Protein 2L72 (pdb70)

Nearest PDB structures (foldseek):
  2l72-assembly1_A  TM=9.389E-01  e=8.420E-21  Toxoplasma gondii
  2mot-assembly1_A  TM=8.368E-01  e=2.056E-16  Toxoplasma gondii
  3fg6-assembly2_C  TM=7.267E-01  e=5.719E-03  Homo sapiens
  1p8x-assembly3_C  TM=6.998E-01  e=1.720E-02  Homo sapiens
  6i4j-assembly1_G  TM=6.436E-01  e=3.741E-02  Mus musculus

Radius of gyration: 13.21 Å; Cα contacts (8 Å, |Δi|>4): 217; chains: 1; bounding box: 29×36×22 Å

B-factor: mean 38.11, std 23.05, range [0.02, 75.55]

Sequence (118 aa):
MASGMGVDENCVARFNELKIRKTVKWIVFKIENTKIVVEKDGKGNADEFRGALPANDCRFGVYDCGNKIQFVLWCPDNAPVKPRMTYASSKDALLKKLDGATAVALEAHEMGDLAPLAMASGMGVDENCVARFNELKIRKTVKWIVFKIENTKIVVEKDGKGNADEFRGALPANDCRFGVYDCGNKIQFVLWCPDNAPVKPRMTYASSKDALLKKLDGATAVALEAHEMGDLAPLAMASGMGVDENCVARFNELKIRKTVKWIVFKIENTKIVVEKDGKGNADEFRGALPANDCRFGVYDCGNKIQFVLWCPDNAPVKPRMTYASSKDALLKKLDGATAVALEAHEMGDLAPLAMASGMGVDENCVARFNELKIRKTVKWIVFKIENTKIVVEKDGKGNADEFRGALPANDCRFGVYDCGNKIQFVLWCPDNAPVKPRMTYASSKDALLKKLDGATAVALEAHEMGDLAPLAMASGMGVDENCVARFNELKIRKTVKWIVFKIENTKIVVEKDGKGNADEFRGALPANDCRFGVYDCGNKIQFVLWCPDNAPVKPRMTYASSKDALLKKLDGATAVALEAHEMGDLAPLAMASGMGVDENCVARFNELKIRKTVKWIVFKIENTKIVVEKDGKGNADEFRGALPANDCRFGVYDCGNKIQFVLWCPDNAPVKPRMTYASSKDALLKKLDGATAVALEAHEMGDLAPLAMASGMGVDENCVARFNELKIRKTVKWIVFKIENTKIVVEKDGKGNADEFRGALPANDCRFGVYDCGNKIQFVLWCPDNAPVKPRMTYASSKDALLKKLDGATAVALEAHEMGDLAPLAMASGMGVDENCVARFNELKIRKTVKWIVFKIENTKIVVEKDGKGNADEFRGALPANDCRFGVYDCGNKIQFVLWCPDNAPVKPRMTYASSKDALLKKLDGATAVALEAHEMGDLAPLAMASGMGVDENCVARFNELKIRKTVKWIVFKIENTKIVVEKDGKGNADEFRGALPANDCRFGVYDCGNKIQFVLWCPDNAPVKPRMTYASSKDALLKKLDGATAVALEAHEMGDLAPLAMASGMGVDENCVARFNELKIRKTVKWIVFKIENTKIVVEKDGKGNADEFRGALPANDCRFGVYDCGNKIQFVLWCPDNAPVKPRMTYASSKDALLKKLDGATAVALEAHEMGDLAPLA

InterPro domains:
  IPR002108 Actin-depolymerising factor homology domain [PF00241] (4-115)
  IPR002108 Actin-depolymerising factor homology domain [PS51263] (4-118)
  IPR002108 Actin-depolymerising factor homology domain [SM00102] (9-118)
  IPR017904 ADF/Cofilin [PTHR11913] (2-109)
  IPR017904 ADF/Cofilin [cd11286] (3-114)
  IPR029006 ADF-H/Gelsolin-like domain superfamily [G3DSA:3.40.20.10] (1-117)

CATH classification: 3.40.20.10

Structure (mmCIF, N/CA/C/O backbone):
data_2L72
#
_entry.id   2L72
#
loop_
_atom_site.group_PDB
_atom_site.id
_atom_site.type_symbol
_atom_site.label_atom_id
_atom_site.label_alt_id
_atom_site.label_comp_id
_atom_site.label_asym_id
_atom_site.label_entity_id
_atom_site.label_seq_id
_atom_site.pdbx_PDB_ins_code
_atom_site.Cartn_x
_atom_site.Cartn_y
_atom_site.Cartn_z
_atom_site.occupancy
_atom_site.B_iso_or_equiv
_atom_site.auth_seq_id
_atom_site.auth_comp_id
_atom_site.auth_asym_id
_atom_site.auth_atom_id
_atom_site.pdbx_PDB_model_num
ATOM 1 N N . MET A 1 22 ? -0.634 -0.018 0.087 1.00 0.00 1 MET A N 1
ATOM 2 C CA . MET A 1 22 ? 0.631 0.234 -0.645 1.00 52.33 1 MET A CA 1
ATOM 3 C C . MET A 1 22 ? 1.395 -1.069 -0.860 1.00 63.22 1 MET A C 1
ATOM 4 O O . MET A 1 22 ? 1.858 -1.696 0.093 1.00 50.42 1 MET A O 1
ATOM 18 N N . ALA A 1 23 ? 1.510 -1.472 -2.119 1.00 34.35 2 ALA A N 1
ATOM 19 C CA . ALA A 1 23 ? 2.183 -2.714 -2.482 1.00 14.23 2 ALA A CA 1
ATOM 20 C C . ALA A 1 23 ? 3.687 -2.515 -2.669 1.00 41.14 2 ALA A C 1
ATOM 21 O O . ALA A 1 23 ? 4.458 -3.474 -2.646 1.00 73.22 2 ALA A O 1
ATOM 28 N N . SER A 1 24 ? 4.093 -1.270 -2.873 1.00 2.34 3 SER A N 1
ATOM 29 C CA . SER A 1 24 ? 5.493 -0.951 -3.119 1.00 32.11 3 SER A CA 1
ATOM 30 C C . SER A 1 24 ? 6.359 -1.204 -1.881 1.00 61.12 3 SER A C 1
ATOM 31 O O . SER A 1 24 ? 5.999 -0.811 -0.770 1.00 15.33 3 SER A O 1
ATOM 39 N N . GLY A 1 25 ? 7.507 -1.845 -2.095 1.00 54.13 4 GLY A N 1
ATOM 40 C CA . GLY A 1 25 ? 8.439 -2.128 -1.016 1.00 31.40 4 GLY A CA 1
ATOM 41 C C . GLY A 1 25 ? 7.847 -3.019 0.060 1.00 45.14 4 GLY A C 1
ATOM 42 O O . GLY A 1 25 ? 7.921 -2.704 1.246 1.00 2.34 4 GLY A O 1
ATOM 46 N N . MET A 1 26 ? 7.266 -4.132 -0.361 1.00 63.24 5 MET A N 1
ATOM 47 C CA . MET A 1 26 ? 6.633 -5.073 0.554 1.00 24.23 5 MET A CA 1
ATOM 48 C C . MET A 1 26 ? 7.660 -6.015 1.183 1.00 11.31 5 MET A C 1
ATOM 49 O O . MET A 1 26 ? 8.718 -6.277 0.610 1.00 53.21 5 MET A O 1
ATOM 63 N N . GLY A 1 27 ? 7.346 -6.493 2.376 1.00 34.13 6 GLY A N 1
ATOM 64 C CA . GLY A 1 27 ? 8.149 -7.512 3.022 1.00 44.42 6 GLY A CA 1
ATOM 65 C C . GLY A 1 27 ? 7.289 -8.686 3.441 1.00 63.21 6 GLY A C 1
ATOM 66 O O . GLY A 1 27 ? 6.223 -8.496 4.028 1.00 63.44 6 GLY A O 1
ATOM 70 N N . VAL A 1 28 ? 7.734 -9.892 3.138 1.00 42.02 7 VAL A N 1
ATOM 71 C CA . VAL A 1 28 ? 6.930 -11.082 3.381 1.00 41.15 7 VAL A CA 1
ATOM 72 C C . VAL A 1 28 ? 7.475 -11.887 4.558 1.00 20.15 7 VAL A C 1
ATOM 73 O O . VAL A 1 28 ? 8.681 -12.119 4.663 1.00 63.32 7 VAL A O 1
ATOM 86 N N . ASP A 1 29 ? 6.587 -12.286 5.459 1.00 22.22 8 ASP A N 1
ATOM 87 C CA . ASP A 1 29 ? 6.977 -13.134 6.573 1.00 51.51 8 ASP A CA 1
ATOM 88 C C . ASP A 1 29 ? 7.000 -14.587 6.129 1.00 55.20 8 ASP A C 1
ATOM 89 O O . ASP A 1 29 ? 6.112 -15.033 5.398 1.00 33.15 8 ASP A O 1
ATOM 98 N N . GLU A 1 30 ? 8.006 -15.324 6.581 1.00 31.41 9 GLU A N 1
ATOM 99 C CA . GLU A 1 30 ? 8.226 -16.686 6.115 1.00 1.13 9 GLU A CA 1
ATOM 100 C C . GLU A 1 30 ? 7.138 -17.645 6.599 1.00 23.11 9 GLU A C 1
ATOM 101 O O . GLU A 1 30 ? 7.016 -18.750 6.078 1.00 13.24 9 GLU A O 1
ATOM 113 N N . ASN A 1 31 ? 6.334 -17.215 7.571 1.00 43.11 10 ASN A N 1
ATOM 114 C CA . ASN A 1 31 ? 5.254 -18.055 8.092 1.00 42.54 10 ASN A CA 1
ATOM 115 C C . ASN A 1 31 ? 4.211 -18.314 7.012 1.00 65.14 10 ASN A C 1
ATOM 116 O O . ASN A 1 31 ? 3.610 -19.387 6.957 1.00 32.42 10 ASN A O 1
ATOM 127 N N . CYS A 1 32 ? 4.022 -17.330 6.140 1.00 43.11 11 CYS A N 1
ATOM 128 C CA . CYS A 1 32 ? 3.047 -17.433 5.063 1.00 53.14 11 CYS A CA 1
ATOM 129 C C . CYS A 1 32 ? 3.439 -18.545 4.093 1.00 40.22 11 CYS A C 1
ATOM 130 O O . CYS A 1 32 ? 2.587 -19.253 3.556 1.00 61.31 11 CYS A O 1
ATOM 138 N N . VAL A 1 33 ? 4.740 -18.704 3.891 1.00 43.24 12 VAL A N 1
ATOM 139 C CA . VAL A 1 33 ? 5.259 -19.741 3.011 1.00 42.53 12 VAL A CA 1
ATOM 140 C C . VAL A 1 33 ? 5.397 -21.058 3.771 1.00 73.51 12 VAL A C 1
ATOM 141 O O . VAL A 1 33 ? 5.224 -22.139 3.210 1.00 20.40 12 VAL A O 1
ATOM 154 N N . ALA A 1 34 ? 5.680 -20.949 5.063 1.00 71.22 13 ALA A N 1
ATOM 155 C CA . ALA A 1 34 ? 5.893 -22.111 5.918 1.00 1.42 13 ALA A CA 1
ATOM 156 C C . ALA A 1 34 ? 4.655 -22.997 5.994 1.00 40.20 13 ALA A C 1
ATOM 157 O O . ALA A 1 34 ? 4.760 -24.197 6.218 1.00 65.42 13 ALA A O 1
ATOM 164 N N . ARG A 1 35 ? 3.482 -22.415 5.796 1.00 23.23 14 ARG A N 1
ATOM 165 C CA . ARG A 1 35 ? 2.244 -23.186 5.845 1.00 64.21 14 ARG A CA 1
ATOM 166 C C . ARG A 1 35 ? 2.189 -24.230 4.730 1.00 40.11 14 ARG A C 1
ATOM 167 O O . ARG A 1 35 ? 1.448 -25.209 4.823 1.00 53.10 14 ARG A O 1
ATOM 188 N N . PHE A 1 36 ? 2.989 -24.032 3.689 1.00 43.22 15 PHE A N 1
ATOM 189 C CA . PHE A 1 36 ? 2.993 -24.931 2.545 1.00 74.32 15 PHE A CA 1
ATOM 190 C C . PHE A 1 36 ? 3.712 -26.244 2.843 1.00 64.41 15 PHE A C 1
ATOM 191 O O . PHE A 1 36 ? 3.512 -27.227 2.137 1.00 14.10 15 PHE A O 1
ATOM 208 N N . ASN A 1 37 ? 4.534 -26.283 3.886 1.00 64.04 16 ASN A N 1
ATOM 209 C CA . ASN A 1 37 ? 5.217 -27.527 4.232 1.00 60.13 16 ASN A CA 1
ATOM 210 C C . ASN A 1 37 ? 4.293 -28.432 5.045 1.00 24.21 16 ASN A C 1
ATOM 211 O O . ASN A 1 37 ? 4.455 -29.650 5.058 1.00 24.51 16 ASN A O 1
ATOM 222 N N . GLU A 1 38 ? 3.303 -27.831 5.699 1.00 50.31 17 GLU A N 1
ATOM 223 C CA . GLU A 1 38 ? 2.253 -28.590 6.368 1.00 43.52 17 GLU A CA 1
ATOM 224 C C . GLU A 1 38 ? 1.187 -28.945 5.335 1.00 15.52 17 GLU A C 1
ATOM 225 O O . GLU A 1 38 ? 0.417 -29.888 5.492 1.00 23.40 17 GLU A O 1
ATOM 237 N N . LEU A 1 39 ? 1.184 -28.177 4.258 1.00 0.12 18 LEU A N 1
ATOM 238 C CA . LEU A 1 39 ? 0.216 -28.326 3.183 1.00 54.00 18 LEU A CA 1
ATOM 239 C C . LEU A 1 39 ? 0.644 -29.405 2.185 1.00 73.30 18 LEU A C 1
ATOM 240 O O . LEU A 1 39 ? -0.047 -30.407 2.008 1.00 30.42 18 LEU A O 1
ATOM 256 N N . LYS A 1 40 ? 1.803 -29.214 1.573 1.00 62.13 19 LYS A N 1
ATOM 257 C CA . LYS A 1 40 ? 2.235 -30.048 0.457 1.00 65.41 19 LYS A CA 1
ATOM 258 C C . LYS A 1 40 ? 2.727 -31.418 0.928 1.00 44.45 19 LYS A C 1
ATOM 259 O O . LYS A 1 40 ? 2.385 -32.441 0.341 1.00 43.23 19 LYS A O 1
ATOM 278 N N . ILE A 1 41 ? 3.521 -31.431 1.995 1.00 62.43 20 ILE A N 1
ATOM 279 C CA . ILE A 1 41 ? 4.124 -32.668 2.494 1.00 43.30 20 ILE A CA 1
ATOM 280 C C . ILE A 1 41 ? 3.069 -33.630 3.039 1.00 23.25 20 ILE A C 1
ATOM 281 O O . ILE A 1 41 ? 3.099 -34.831 2.759 1.00 54.32 20 ILE A O 1
ATOM 297 N N . ARG A 1 42 ? 2.130 -33.097 3.808 1.00 64.25 21 ARG A N 1
ATOM 298 C CA . ARG A 1 42 ? 1.104 -33.921 4.437 1.00 22.30 21 ARG A CA 1
ATOM 299 C C . ARG A 1 42 ? -0.006 -34.246 3.441 1.00 14.20 21 ARG A C 1
ATOM 300 O O . ARG A 1 42 ? -0.863 -35.088 3.705 1.00 20.41 21 ARG A O 1
ATOM 321 N N . LYS A 1 43 ? 0.038 -33.569 2.292 1.00 73.03 22 LYS A N 1
ATOM 322 C CA . LYS A 1 43 ? -0.944 -33.731 1.216 1.00 3.41 22 LYS A CA 1
ATOM 323 C C . LYS A 1 43 ? -2.364 -33.469 1.721 1.00 64.45 22 LYS A C 1
ATOM 324 O O . LYS A 1 43 ? -3.351 -33.934 1.150 1.00 63.52 22 LYS A O 1
ATOM 343 N N . THR A 1 44 ? -2.460 -32.699 2.785 1.00 73.51 23 THR A N 1
ATOM 344 C CA . THR A 1 44 ? -3.739 -32.261 3.285 1.00 42.14 23 THR A CA 1
ATOM 345 C C . THR A 1 44 ? -3.990 -30.841 2.810 1.00 63.14 23 THR A C 1
ATOM 346 O O . THR A 1 44 ? -3.184 -29.947 3.071 1.00 43.32 23 THR A O 1
ATOM 357 N N . VAL A 1 45 ? -5.118 -30.618 2.158 1.00 20.32 24 VAL A N 1
ATOM 358 C CA . VAL A 1 45 ? -5.334 -29.360 1.465 1.00 51.45 24 VAL A CA 1
ATOM 359 C C . VAL A 1 45 ? -5.845 -28.309 2.439 1.00 71.22 24 VAL A C 1
ATOM 360 O O . VAL A 1 45 ? -6.659 -28.598 3.319 1.00 44.52 24 VAL A O 1
ATOM 373 N N . LYS A 1 46 ? -5.325 -27.101 2.309 1.00 60.20 25 LYS A N 1
ATOM 374 C CA . LYS A 1 46 ? -5.599 -26.046 3.268 1.00 72.01 25 LYS A CA 1
ATOM 375 C C . LYS A 1 46 ? -5.824 -24.706 2.594 1.00 50.54 25 LYS A C 1
ATOM 376 O O . LYS A 1 46 ? -5.658 -24.560 1.387 1.00 53.31 25 LYS A O 1
ATOM 395 N N . TRP A 1 47 ? -6.233 -23.747 3.396 1.00 51.22 26 TRP A N 1
ATOM 396 C CA . TRP A 1 47 ? -6.447 -22.390 2.948 1.00 12.21 26 TRP A CA 1
ATOM 397 C C . TRP A 1 47 ? -5.992 -21.464 4.066 1.00 31.53 26 TRP A C 1
ATOM 398 O O . TRP A 1 47 ? -6.421 -21.606 5.212 1.00 53.33 26 TRP A O 1
ATOM 419 N N . ILE A 1 48 ? -5.076 -20.568 3.756 1.00 42.40 27 ILE A N 1
ATOM 420 C CA . ILE A 1 48 ? -4.587 -19.624 4.747 1.00 0.02 27 ILE A CA 1
ATOM 421 C C . ILE A 1 48 ? -4.890 -18.209 4.289 1.00 30.23 27 ILE A C 1
ATOM 422 O O . ILE A 1 48 ? -4.763 -17.895 3.104 1.00 5.12 27 ILE A O 1
ATOM 438 N N . VAL A 1 49 ? -5.312 -17.358 5.209 1.00 21.32 28 VAL A N 1
ATOM 439 C CA . VAL A 1 49 ? -5.639 -15.994 4.854 1.00 13.45 28 VAL A CA 1
ATOM 440 C C . VAL A 1 49 ? -4.701 -15.004 5.540 1.00 11.22 28 VAL A C 1
ATOM 441 O O . VAL A 1 49 ? -4.600 -14.947 6.770 1.00 41.44 28 VAL A O 1
ATOM 454 N N . PHE A 1 50 ? -4.005 -14.241 4.722 1.00 23.24 29 PHE A N 1
ATOM 455 C CA . PHE A 1 50 ? -3.076 -13.240 5.198 1.00 54.14 29 PHE A CA 1
ATOM 456 C C . PHE A 1 50 ? -3.548 -11.846 4.818 1.00 3.14 29 PHE A C 1
ATOM 457 O O . PHE A 1 50 ? -4.418 -11.677 3.960 1.00 12.11 29 PHE A O 1
ATOM 474 N N . LYS A 1 51 ? -2.984 -10.853 5.474 1.00 44.34 30 LYS A N 1
ATOM 475 C CA . LYS A 1 51 ? -3.336 -9.474 5.217 1.00 51.02 30 LYS A CA 1
ATOM 476 C C . LYS A 1 51 ? -2.161 -8.758 4.579 1.00 63.41 30 LYS A C 1
ATOM 477 O O . LYS A 1 51 ? -1.039 -8.808 5.089 1.00 4.32 30 LYS A O 1
ATOM 496 N N . ILE A 1 52 ? -2.412 -8.113 3.455 1.00 50.31 31 ILE A N 1
ATOM 497 C CA . ILE A 1 52 ? -1.373 -7.386 2.760 1.00 41.02 31 ILE A CA 1
ATOM 498 C C . ILE A 1 52 ? -1.660 -5.891 2.800 1.00 31.22 31 ILE A C 1
ATOM 499 O O . ILE A 1 52 ? -2.502 -5.388 2.058 1.00 43.14 31 ILE A O 1
ATOM 515 N N . GLU A 1 53 ? -0.983 -5.206 3.704 1.00 21.34 32 GLU A N 1
ATOM 516 C CA . GLU A 1 53 ? -0.995 -3.754 3.768 1.00 72.54 32 GLU A CA 1
ATOM 517 C C . GLU A 1 53 ? 0.196 -3.311 4.610 1.00 1.43 32 GLU A C 1
ATOM 518 O O . GLU A 1 53 ? 0.809 -4.144 5.286 1.00 14.44 32 GLU A O 1
ATOM 530 N N . ASN A 1 54 ? 0.540 -2.026 4.550 1.00 50.11 33 ASN A N 1
ATOM 531 C CA . ASN A 1 54 ? 1.638 -1.472 5.349 1.00 1.32 33 ASN A CA 1
ATOM 532 C C . ASN A 1 54 ? 2.949 -2.170 4.988 1.00 71.34 33 ASN A C 1
ATOM 533 O O . ASN A 1 54 ? 3.859 -2.303 5.807 1.00 11.04 33 ASN A O 1
ATOM 544 N N . THR A 1 55 ? 3.010 -2.614 3.733 1.00 50.14 34 THR A N 1
ATOM 545 C CA . THR A 1 55 ? 4.181 -3.272 3.148 1.00 31.30 34 THR A CA 1
ATOM 546 C C . THR A 1 55 ? 4.610 -4.523 3.921 1.00 54.22 34 THR A C 1
ATOM 547 O O . THR A 1 55 ? 5.774 -4.913 3.881 1.00 1.54 34 THR A O 1
ATOM 558 N N . LYS A 1 56 ? 3.671 -5.168 4.601 1.00 62.31 35 LYS A N 1
ATOM 559 C CA . LYS A 1 56 ? 3.966 -6.416 5.299 1.00 44.05 35 LYS A CA 1
ATOM 560 C C . LYS A 1 56 ? 3.011 -7.513 4.860 1.00 53.34 35 LYS A C 1
ATOM 561 O O . LYS A 1 56 ? 1.811 -7.277 4.722 1.00 72.24 35 LYS A O 1
ATOM 580 N N . ILE A 1 57 ? 3.547 -8.703 4.632 1.00 3.51 36 ILE A N 1
ATOM 581 C CA . ILE A 1 57 ? 2.719 -9.866 4.368 1.00 53.44 36 ILE A CA 1
ATOM 582 C C . ILE A 1 57 ? 2.722 -10.778 5.593 1.00 12.42 36 ILE A C 1
ATOM 583 O O . ILE A 1 57 ? 3.724 -11.438 5.878 1.00 32.03 36 ILE A O 1
ATOM 599 N N . VAL A 1 58 ? 1.610 -10.807 6.314 1.00 13.04 37 VAL A N 1
ATOM 600 C CA . VAL A 1 58 ? 1.465 -11.692 7.466 1.00 23.33 37 VAL A CA 1
ATOM 601 C C . VAL A 1 58 ? 0.047 -12.261 7.528 1.00 1.52 37 VAL A C 1
ATOM 602 O O . VAL A 1 58 ? -0.920 -11.567 7.200 1.00 34.53 37 VAL A O 1
ATOM 615 N N . VAL A 1 59 ? -0.078 -13.527 7.919 1.00 33.24 38 VAL A N 1
ATOM 616 C CA . VAL A 1 59 ? -1.389 -14.163 7.999 1.00 45.53 38 VAL A CA 1
ATOM 617 C C . VAL A 1 59 ? -2.100 -13.759 9.285 1.00 30.13 38 VAL A C 1
ATOM 618 O O . VAL A 1 59 ? -1.460 -13.522 10.313 1.00 2.31 38 VAL A O 1
ATOM 631 N N . GLU A 1 60 ? -3.416 -13.648 9.215 1.00 53.24 39 GLU A N 1
ATOM 632 C CA . GLU A 1 60 ? -4.214 -13.352 10.390 1.00 63.01 39 GLU A CA 1
ATOM 633 C C . GLU A 1 60 ? -4.965 -14.601 10.815 1.00 32.14 39 GLU A C 1
ATOM 634 O O . GLU A 1 60 ? -5.426 -14.714 11.950 1.00 71.35 39 GLU A O 1
ATOM 646 N N . LYS A 1 61 ? -5.075 -15.544 9.890 1.00 15.20 40 LYS A N 1
ATOM 647 C CA . LYS A 1 61 ? -5.807 -16.767 10.141 1.00 0.45 40 LYS A CA 1
ATOM 648 C C . LYS A 1 61 ? -5.399 -17.854 9.155 1.00 70.22 40 LYS A C 1
ATOM 649 O O . LYS A 1 61 ? -5.083 -17.574 8.001 1.00 11.23 40 LYS A O 1
ATOM 668 N N . ASP A 1 62 ? -5.394 -19.088 9.628 1.00 42.40 41 ASP A N 1
ATOM 669 C CA . ASP A 1 62 ? -5.152 -20.241 8.780 1.00 32.11 41 ASP A CA 1
ATOM 670 C C . ASP A 1 62 ? -5.859 -21.446 9.378 1.00 32.41 41 ASP A C 1
ATOM 671 O O . ASP A 1 62 ? -5.804 -21.673 10.592 1.00 43.12 41 ASP A O 1
ATOM 680 N N . GLY A 1 63 ? -6.566 -22.187 8.543 1.00 2.12 42 GLY A N 1
ATOM 681 C CA . GLY A 1 63 ? -7.365 -23.278 9.045 1.00 75.21 42 GLY A CA 1
ATOM 682 C C . GLY A 1 63 ? -7.308 -24.510 8.176 1.00 72.02 42 GLY A C 1
ATOM 683 O O . GLY A 1 63 ? -6.963 -24.441 6.994 1.00 65.43 42 GLY A O 1
ATOM 687 N N . LYS A 1 64 ? -7.647 -25.640 8.771 1.00 32.14 43 LYS A N 1
ATOM 688 C CA . LYS A 1 64 ? -7.743 -26.892 8.050 1.00 5.24 43 LYS A CA 1
ATOM 689 C C . LYS A 1 64 ? -9.192 -27.369 8.038 1.00 71.03 43 LYS A C 1
ATOM 690 O O . LYS A 1 64 ? -9.816 -27.559 9.083 1.00 74.04 43 LYS A O 1
ATOM 709 N N . GLY A 1 65 ? -9.710 -27.535 6.835 1.00 24.42 44 GLY A N 1
ATOM 710 C CA . GLY A 1 65 ? -11.127 -27.734 6.617 1.00 23.12 44 GLY A CA 1
ATOM 711 C C . GLY A 1 65 ? -11.623 -26.639 5.701 1.00 64.25 44 GLY A C 1
ATOM 712 O O . GLY A 1 65 ? -12.790 -26.273 5.708 1.00 20.52 44 GLY A O 1
ATOM 716 N N . ASN A 1 66 ? -10.696 -26.191 4.860 1.00 10.43 45 ASN A N 1
ATOM 717 C CA . ASN A 1 66 ? -10.747 -24.900 4.164 1.00 31.32 45 ASN A CA 1
ATOM 718 C C . ASN A 1 66 ? -12.101 -24.536 3.549 1.00 21.42 45 ASN A C 1
ATOM 719 O O . ASN A 1 66 ? -12.641 -23.469 3.835 1.00 63.34 45 ASN A O 1
ATOM 730 N N . ALA A 1 67 ? -12.651 -25.417 2.738 1.00 42.22 46 ALA A N 1
ATOM 731 C CA . ALA A 1 67 ? -13.849 -25.102 1.967 1.00 50.30 46 ALA A CA 1
ATOM 732 C C . ALA A 1 67 ? -15.075 -24.968 2.854 1.00 24.30 46 ALA A C 1
ATOM 733 O O . ALA A 1 67 ? -15.953 -24.152 2.591 1.00 74.51 46 ALA A O 1
ATOM 740 N N . ASP A 1 68 ? -15.124 -25.768 3.902 1.00 42.31 47 ASP A N 1
ATOM 741 C CA . ASP A 1 68 ? -16.253 -25.762 4.821 1.00 30.33 47 ASP A CA 1
ATOM 742 C C . ASP A 1 68 ? -16.023 -24.731 5.920 1.00 30.42 47 ASP A C 1
ATOM 743 O O . ASP A 1 68 ? -16.909 -23.950 6.267 1.00 5.11 47 ASP A O 1
ATOM 752 N N . GLU A 1 69 ? -14.799 -24.731 6.425 1.00 4.42 48 GLU A N 1
ATOM 753 C CA . GLU A 1 69 ? -14.382 -23.876 7.522 1.00 63.11 48 GLU A CA 1
ATOM 754 C C . GLU A 1 69 ? -14.540 -22.396 7.171 1.00 22.13 48 GLU A C 1
ATOM 755 O O . GLU A 1 69 ? -15.205 -21.650 7.887 1.00 23.03 48 GLU A O 1
ATOM 767 N N . PHE A 1 70 ? -13.960 -21.980 6.049 1.00 5.23 49 PHE A N 1
ATOM 768 C CA . PHE A 1 70 ? -13.904 -20.562 5.713 1.00 44.32 49 PHE A CA 1
ATOM 769 C C . PHE A 1 70 ? -15.268 -19.963 5.392 1.00 61.03 49 PHE A C 1
ATOM 770 O O . PHE A 1 70 ? -15.443 -18.750 5.481 1.00 21.12 49 PHE A O 1
ATOM 787 N N . ARG A 1 71 ? -16.248 -20.797 5.070 1.00 62.13 50 ARG A N 1
ATOM 788 C CA . ARG A 1 71 ? -17.589 -20.292 4.804 1.00 44.04 50 ARG A CA 1
ATOM 789 C C . ARG A 1 71 ? -18.208 -19.704 6.070 1.00 23.41 50 ARG A C 1
ATOM 790 O O . ARG A 1 71 ? -18.996 -18.759 6.010 1.00 72.52 50 ARG A O 1
ATOM 811 N N . GLY A 1 72 ? -17.831 -20.255 7.216 1.00 54.43 51 GLY A N 1
ATOM 812 C CA . GLY A 1 72 ? -18.350 -19.764 8.475 1.00 34.32 51 GLY A CA 1
ATOM 813 C C . GLY A 1 72 ? -17.319 -18.981 9.261 1.00 73.42 51 GLY A C 1
ATOM 814 O O . GLY A 1 72 ? -17.666 -18.194 10.142 1.00 14.21 51 GLY A O 1
ATOM 818 N N . ALA A 1 73 ? -16.048 -19.191 8.941 1.00 3.43 52 ALA A N 1
ATOM 819 C CA . ALA A 1 73 ? -14.960 -18.552 9.670 1.00 2.52 52 ALA A CA 1
ATOM 820 C C . ALA A 1 73 ? -14.665 -17.155 9.139 1.00 33.15 52 ALA A C 1
ATOM 821 O O . ALA A 1 73 ? -14.000 -16.366 9.812 1.00 43.11 52 ALA A O 1
ATOM 828 N N . LEU A 1 74 ? -15.150 -16.842 7.940 1.00 44.12 53 LEU A N 1
ATOM 829 C CA . LEU A 1 74 ? -14.872 -15.542 7.338 1.00 70.22 53 LEU A CA 1
ATOM 830 C C . LEU A 1 74 ? -16.113 -14.657 7.230 1.00 51.32 53 LEU A C 1
ATOM 831 O O . LEU A 1 74 ? -16.871 -14.747 6.267 1.00 71.35 53 LEU A O 1
ATOM 847 N N . PRO A 1 75 ? -16.357 -13.822 8.245 1.00 3.42 54 PRO A N 1
ATOM 848 C CA . PRO A 1 75 ? -17.245 -12.680 8.156 1.00 24.43 54 PRO A CA 1
ATOM 849 C C . PRO A 1 75 ? -16.408 -11.415 7.982 1.00 0.14 54 PRO A C 1
ATOM 850 O O . PRO A 1 75 ? -16.665 -10.386 8.606 1.00 64.30 54 PRO A O 1
ATOM 861 N N . ALA A 1 76 ? -15.412 -11.527 7.100 1.00 31.32 55 ALA A N 1
ATOM 862 C CA . ALA A 1 76 ? -14.288 -10.593 7.033 1.00 75.01 55 ALA A CA 1
ATOM 863 C C . ALA A 1 76 ? -14.691 -9.125 6.959 1.00 24.43 55 ALA A C 1
ATOM 864 O O . ALA A 1 76 ? -14.029 -8.285 7.574 1.00 53.15 55 ALA A O 1
ATOM 871 N N . ASN A 1 77 ? -15.767 -8.823 6.226 1.00 34.11 56 ASN A N 1
ATOM 872 C CA . ASN A 1 77 ? -16.217 -7.437 6.002 1.00 24.04 56 ASN A CA 1
ATOM 873 C C . ASN A 1 77 ? -15.234 -6.665 5.114 1.00 53.41 56 ASN A C 1
ATOM 874 O O . ASN A 1 77 ? -15.638 -5.986 4.169 1.00 53.04 56 ASN A O 1
ATOM 885 N N . ASP A 1 78 ? -13.955 -6.784 5.422 1.00 3.25 57 ASP A N 1
ATOM 886 C CA . ASP A 1 78 ? -12.898 -6.151 4.649 1.00 45.21 57 ASP A CA 1
ATOM 887 C C . ASP A 1 78 ? -12.289 -7.156 3.697 1.00 34.40 57 ASP A C 1
ATOM 888 O O . ASP A 1 78 ? -12.592 -8.347 3.771 1.00 64.44 57 ASP A O 1
ATOM 897 N N . CYS A 1 79 ? -11.423 -6.692 2.819 1.00 32.43 58 CYS A N 1
ATOM 898 C CA . CYS A 1 79 ? -10.711 -7.599 1.960 1.00 4.12 58 CYS A CA 1
ATOM 899 C C . CYS A 1 79 ? -9.487 -8.143 2.679 1.00 5.31 58 CYS A C 1
ATOM 900 O O . CYS A 1 79 ? -8.750 -7.407 3.333 1.00 64.02 58 CYS A O 1
ATOM 908 N N . ARG A 1 80 ? -9.287 -9.435 2.541 1.00 62.32 59 ARG A N 1
ATOM 909 C CA . ARG A 1 80 ? -8.060 -10.095 2.954 1.00 1.24 59 ARG A CA 1
ATOM 910 C C . ARG A 1 80 ? -7.648 -11.061 1.849 1.00 60.54 59 ARG A C 1
ATOM 911 O O . ARG A 1 80 ? -8.420 -11.288 0.917 1.00 3.42 59 ARG A O 1
ATOM 932 N N . PHE A 1 81 ? -6.454 -11.629 1.930 1.00 4.22 60 PHE A N 1
ATOM 933 C CA . PHE A 1 81 ? -5.971 -12.484 0.853 1.00 34.41 60 PHE A CA 1
ATOM 934 C C . PHE A 1 81 ? -5.752 -13.909 1.344 1.00 13.41 60 PHE A C 1
ATOM 935 O O . PHE A 1 81 ? -4.951 -14.149 2.240 1.00 4.32 60 PHE A O 1
ATOM 952 N N . GLY A 1 82 ? -6.469 -14.850 0.759 1.00 73.20 61 GLY A N 1
ATOM 953 C CA . GLY A 1 82 ? -6.335 -16.236 1.156 1.00 50.31 61 GLY A CA 1
ATOM 954 C C . GLY A 1 82 ? -5.913 -17.130 0.007 1.00 41.33 61 GLY A C 1
ATOM 955 O O . GLY A 1 82 ? -6.440 -17.018 -1.094 1.00 41.23 61 GLY A O 1
ATOM 959 N N . VAL A 1 83 ? -4.963 -18.016 0.252 1.00 13.21 62 VAL A N 1
ATOM 960 C CA . VAL A 1 83 ? -4.560 -18.979 -0.761 1.00 1.12 62 VAL A CA 1
ATOM 961 C C . VAL A 1 83 ? -5.093 -20.369 -0.416 1.00 72.24 62 VAL A C 1
ATOM 962 O O . VAL A 1 83 ? -4.853 -20.893 0.674 1.00 55.20 62 VAL A O 1
ATOM 975 N N . TYR A 1 84 ? -5.848 -20.931 -1.347 1.00 1.44 63 TYR A N 1
ATOM 976 C CA . TYR A 1 84 ? -6.478 -22.233 -1.181 1.00 54.20 63 TYR A CA 1
ATOM 977 C C . TYR A 1 84 ? -6.122 -23.119 -2.365 1.00 64.01 63 TYR A C 1
ATOM 978 O O . TYR A 1 84 ? -6.237 -22.694 -3.518 1.00 53.20 63 TYR A O 1
ATOM 996 N N . ASP A 1 85 ? -5.684 -24.338 -2.089 1.00 62.24 64 ASP A N 1
ATOM 997 C CA . ASP A 1 85 ? -5.258 -25.230 -3.149 1.00 54.14 64 ASP A CA 1
ATOM 998 C C . ASP A 1 85 ? -6.350 -26.234 -3.508 1.00 75.40 64 ASP A C 1
ATOM 999 O O . ASP A 1 85 ? -7.074 -26.730 -2.650 1.00 5.22 64 ASP A O 1
ATOM 1008 N N . CYS A 1 86 ? -6.462 -26.514 -4.793 1.00 22.40 65 CYS A N 1
ATOM 1009 C CA . CYS A 1 86 ? -7.328 -27.567 -5.294 1.00 51.43 65 CYS A CA 1
ATOM 1010 C C . CYS A 1 86 ? -6.548 -28.445 -6.271 1.00 30.41 65 CYS A C 1
ATOM 1011 O O . CYS A 1 86 ? -5.437 -28.093 -6.675 1.00 63.20 65 CYS A O 1
ATOM 1019 N N . GLY A 1 87 ? -7.127 -29.575 -6.655 1.00 12.52 66 GLY A N 1
ATOM 1020 C CA . GLY A 1 87 ? -6.446 -30.488 -7.554 1.00 33.52 66 GLY A CA 1
ATOM 1021 C C . GLY A 1 87 ? -6.340 -29.942 -8.963 1.00 4.33 66 GLY A C 1
ATOM 1022 O O . GLY A 1 87 ? -5.305 -30.084 -9.618 1.00 22.44 66 GLY A O 1
ATOM 1026 N N . ASN A 1 88 ? -7.409 -29.298 -9.418 1.00 12.43 67 ASN A N 1
ATOM 1027 C CA . ASN A 1 88 ? -7.467 -28.769 -10.780 1.00 5.25 67 ASN A CA 1
ATOM 1028 C C . ASN A 1 88 ? -6.573 -27.545 -10.939 1.00 12.11 67 ASN A C 1
ATOM 1029 O O . ASN A 1 88 ? -5.998 -27.319 -12.002 1.00 10.24 67 ASN A O 1
ATOM 1040 N N . LYS A 1 89 ? -6.473 -26.751 -9.880 1.00 42.51 68 LYS A N 1
ATOM 1041 C CA . LYS A 1 89 ? -5.747 -25.491 -9.932 1.00 2.53 68 LYS A CA 1
ATOM 1042 C C . LYS A 1 89 ? -5.597 -24.909 -8.535 1.00 24.43 68 LYS A C 1
ATOM 1043 O O . LYS A 1 89 ? -6.235 -25.374 -7.591 1.00 61.42 68 LYS A O 1
ATOM 1062 N N . ILE A 1 90 ? -4.759 -23.893 -8.410 1.00 31.43 69 ILE A N 1
ATOM 1063 C CA . ILE A 1 90 ? -4.680 -23.124 -7.182 1.00 63.12 69 ILE A CA 1
ATOM 1064 C C . ILE A 1 90 ? -4.960 -21.666 -7.486 1.00 13.42 69 ILE A C 1
ATOM 1065 O O . ILE A 1 90 ? -4.242 -21.034 -8.259 1.00 31.54 69 ILE A O 1
ATOM 1081 N N . GLN A 1 91 ? -6.016 -21.145 -6.896 1.00 75.32 70 GLN A N 1
ATOM 1082 C CA . GLN A 1 91 ? -6.387 -19.764 -7.106 1.00 73.03 70 GLN A CA 1
ATOM 1083 C C . GLN A 1 91 ? -6.213 -18.967 -5.828 1.00 52.45 70 GLN A C 1
ATOM 1084 O O . GLN A 1 91 ? -6.680 -19.362 -4.758 1.00 51.24 70 GLN A O 1
ATOM 1098 N N . PHE A 1 92 ? -5.517 -17.855 -5.948 1.00 5.44 71 PHE A N 1
ATOM 1099 C CA . PHE A 1 92 ? -5.332 -16.940 -4.837 1.00 74.53 71 PHE A CA 1
ATOM 1100 C C . PHE A 1 92 ? -6.589 -16.101 -4.656 1.00 14.21 71 PHE A C 1
ATOM 1101 O O . PHE A 1 92 ? -6.925 -15.288 -5.510 1.00 61.23 71 PHE A O 1
ATOM 1118 N N . VAL A 1 93 ? -7.269 -16.287 -3.539 1.00 2.10 72 VAL A N 1
ATOM 1119 C CA . VAL A 1 93 ? -8.601 -15.732 -3.357 1.00 30.42 72 VAL A CA 1
ATOM 1120 C C . VAL A 1 93 ? -8.548 -14.351 -2.715 1.00 62.25 72 VAL A C 1
ATOM 1121 O O . VAL A 1 93 ? -7.918 -14.152 -1.673 1.00 61.23 72 VAL A O 1
ATOM 1134 N N . LEU A 1 94 ? -9.201 -13.402 -3.369 1.00 43.23 73 LEU A N 1
ATOM 1135 C CA . LEU A 1 94 ? -9.324 -12.048 -2.867 1.00 30.43 73 LEU A CA 1
ATOM 1136 C C . LEU A 1 94 ? -10.777 -11.596 -2.936 1.00 11.50 73 LEU A C 1
ATOM 1137 O O . LEU A 1 94 ? -11.313 -11.345 -4.021 1.00 14.55 73 LEU A O 1
ATOM 1153 N N . TRP A 1 95 ? -11.415 -11.518 -1.785 1.00 31.33 74 TRP A N 1
ATOM 1154 C CA . TRP A 1 95 ? -12.766 -10.997 -1.707 1.00 54.14 74 TRP A CA 1
ATOM 1155 C C . TRP A 1 95 ? -12.703 -9.483 -1.590 1.00 2.05 74 TRP A C 1
ATOM 1156 O O . TRP A 1 95 ? -11.949 -8.952 -0.776 1.00 41.23 74 TRP A O 1
ATOM 1177 N N . CYS A 1 96 ? -13.466 -8.791 -2.419 1.00 54.14 75 CYS A N 1
ATOM 1178 C CA . CYS A 1 96 ? -13.432 -7.341 -2.431 1.00 54.21 75 CYS A CA 1
ATOM 1179 C C . CYS A 1 96 ? -14.231 -6.776 -1.264 1.00 41.35 75 CYS A C 1
ATOM 1180 O O . CYS A 1 96 ? -15.227 -7.360 -0.841 1.00 24.01 75 CYS A O 1
ATOM 1188 N N . PRO A 1 97 ? -13.809 -5.620 -0.744 1.00 25.34 76 PRO A N 1
ATOM 1189 C CA . PRO A 1 97 ? -14.507 -4.948 0.335 1.00 60.25 76 PRO A CA 1
ATOM 1190 C C . PRO A 1 97 ? -15.568 -3.986 -0.187 1.00 70.13 76 PRO A C 1
ATOM 1191 O O . PRO A 1 97 ? -15.262 -2.998 -0.858 1.00 32.40 76 PRO A O 1
ATOM 1202 N N . ASP A 1 98 ? -16.818 -4.281 0.116 1.00 55.01 77 ASP A N 1
ATOM 1203 C CA . ASP A 1 98 ? -17.925 -3.441 -0.313 1.00 54.14 77 ASP A CA 1
ATOM 1204 C C . ASP A 1 98 ? -18.071 -2.259 0.639 1.00 3.21 77 ASP A C 1
ATOM 1205 O O . ASP A 1 98 ? -18.664 -1.235 0.305 1.00 2.12 77 ASP A O 1
ATOM 1214 N N . ASN A 1 99 ? -17.498 -2.411 1.827 1.00 53.44 78 ASN A N 1
ATOM 1215 C CA . ASN A 1 99 ? -17.523 -1.367 2.844 1.00 44.45 78 ASN A CA 1
ATOM 1216 C C . ASN A 1 99 ? -16.175 -0.636 2.902 1.00 41.55 78 ASN A C 1
ATOM 1217 O O . ASN A 1 99 ? -15.925 0.171 3.795 1.00 74.44 78 ASN A O 1
ATOM 1228 N N . ALA A 1 100 ? -15.308 -0.902 1.932 1.00 71.20 79 ALA A N 1
ATOM 1229 C CA . ALA A 1 100 ? -13.995 -0.268 1.899 1.00 72.42 79 ALA A CA 1
ATOM 1230 C C . ALA A 1 100 ? -13.617 0.135 0.475 1.00 24.35 79 ALA A C 1
ATOM 1231 O O . ALA A 1 100 ? -14.081 -0.473 -0.492 1.00 14.42 79 ALA A O 1
ATOM 1238 N N . PRO A 1 101 ? -12.780 1.176 0.332 1.00 2.01 80 PRO A N 1
ATOM 1239 C CA . PRO A 1 101 ? -12.358 1.693 -0.974 1.00 43.13 80 PRO A CA 1
ATOM 1240 C C . PRO A 1 101 ? -11.448 0.731 -1.738 1.00 34.13 80 PRO A C 1
ATOM 1241 O O . PRO A 1 101 ? -11.131 -0.366 -1.270 1.00 62.51 80 PRO A O 1
ATOM 1252 N N . VAL A 1 102 ? -11.018 1.161 -2.917 1.00 25.24 81 VAL A N 1
ATOM 1253 C CA . VAL A 1 102 ? -10.187 0.335 -3.781 1.00 52.21 81 VAL A CA 1
ATOM 1254 C C . VAL A 1 102 ? -8.703 0.445 -3.407 1.00 55.12 81 VAL A C 1
ATOM 1255 O O . VAL A 1 102 ? -7.871 -0.320 -3.892 1.00 71.03 81 VAL A O 1
ATOM 1268 N N . LYS A 1 103 ? -8.376 1.374 -2.518 1.00 74.34 82 LYS A N 1
ATOM 1269 C CA . LYS A 1 103 ? -6.981 1.632 -2.167 1.00 4.23 82 LYS A CA 1
ATOM 1270 C C . LYS A 1 103 ? -6.346 0.465 -1.398 1.00 33.43 82 LYS A C 1
ATOM 1271 O O . LYS A 1 103 ? -5.255 0.023 -1.760 1.00 64.04 82 LYS A O 1
ATOM 1290 N N . PRO A 1 104 ? -6.988 -0.059 -0.328 1.00 74.51 83 PRO A N 1
ATOM 1291 C CA . PRO A 1 104 ? -6.496 -1.268 0.342 1.00 25.32 83 PRO A CA 1
ATOM 1292 C C . PRO A 1 104 ? -6.576 -2.479 -0.582 1.00 32.43 83 PRO A C 1
ATOM 1293 O O . PRO A 1 104 ? -5.738 -3.377 -0.531 1.00 14.23 83 PRO A O 1
ATOM 1304 N N . ARG A 1 105 ? -7.575 -2.457 -1.456 1.00 4.15 84 ARG A N 1
ATOM 1305 C CA . ARG A 1 105 ? -7.830 -3.545 -2.393 1.00 75.11 84 ARG A CA 1
ATOM 1306 C C . ARG A 1 105 ? -6.650 -3.722 -3.350 1.00 31.02 84 ARG A C 1
ATOM 1307 O O . ARG A 1 105 ? -6.265 -4.847 -3.681 1.00 63.11 84 ARG A O 1
ATOM 1328 N N . MET A 1 106 ? -6.076 -2.600 -3.774 1.00 0.40 85 MET A N 1
ATOM 1329 C CA . MET A 1 106 ? -4.944 -2.605 -4.698 1.00 41.12 85 MET A CA 1
ATOM 1330 C C . MET A 1 106 ? -3.740 -3.325 -4.102 1.00 41.32 85 MET A C 1
ATOM 1331 O O . MET A 1 106 ? -3.038 -4.052 -4.805 1.00 42.51 85 MET A O 1
ATOM 1345 N N . THR A 1 107 ? -3.509 -3.126 -2.807 1.00 34.55 86 THR A N 1
ATOM 1346 C CA . THR A 1 107 ? -2.344 -3.689 -2.137 1.00 65.13 86 THR A CA 1
ATOM 1347 C C . THR A 1 107 ? -2.313 -5.214 -2.264 1.00 73.32 86 THR A C 1
ATOM 1348 O O . THR A 1 107 ? -1.271 -5.802 -2.565 1.00 63.02 86 THR A O 1
ATOM 1359 N N . TYR A 1 108 ? -3.464 -5.842 -2.066 1.00 52.13 87 TYR A N 1
ATOM 1360 C CA . TYR A 1 108 ? -3.561 -7.298 -2.096 1.00 31.02 87 TYR A CA 1
ATOM 1361 C C . TYR A 1 108 ? -3.286 -7.855 -3.489 1.00 41.14 87 TYR A C 1
ATOM 1362 O O . TYR A 1 108 ? -2.413 -8.705 -3.667 1.00 31.04 87 TYR A O 1
ATOM 1380 N N . ALA A 1 109 ? -4.019 -7.354 -4.476 1.00 33.23 88 ALA A N 1
ATOM 1381 C CA . ALA A 1 109 ? -3.948 -7.877 -5.838 1.00 2.13 88 ALA A CA 1
ATOM 1382 C C . ALA A 1 109 ? -2.569 -7.660 -6.458 1.00 54.11 88 ALA A C 1
ATOM 1383 O O . ALA A 1 109 ? -2.160 -8.392 -7.360 1.00 61.14 88 ALA A O 1
ATOM 1390 N N . SER A 1 110 ? -1.854 -6.663 -5.965 1.00 61.53 89 SER A N 1
ATOM 1391 C CA . SER A 1 110 ? -0.557 -6.311 -6.522 1.00 63.15 89 SER A CA 1
ATOM 1392 C C . SER A 1 110 ? 0.562 -7.138 -5.893 1.00 24.24 89 SER A C 1
ATOM 1393 O O . SER A 1 110 ? 1.422 -7.670 -6.596 1.00 71.21 89 SER A O 1
ATOM 1401 N N . SER A 1 111 ? 0.530 -7.267 -4.571 1.00 31.35 90 SER A N 1
ATOM 1402 C CA . SER A 1 111 ? 1.615 -7.908 -3.838 1.00 24.43 90 SER A CA 1
ATOM 1403 C C . SER A 1 111 ? 1.518 -9.428 -3.903 1.00 31.22 90 SER A C 1
ATOM 1404 O O . SER A 1 111 ? 2.459 -10.129 -3.533 1.00 44.22 90 SER A O 1
ATOM 1412 N N . LYS A 1 112 ? 0.388 -9.936 -4.388 1.00 10.43 91 LYS A N 1
ATOM 1413 C CA . LYS A 1 112 ? 0.147 -11.374 -4.400 1.00 70.51 91 LYS A CA 1
ATOM 1414 C C . LYS A 1 112 ? 1.146 -12.099 -5.304 1.00 21.12 91 LYS A C 1
ATOM 1415 O O . LYS A 1 112 ? 1.390 -13.295 -5.143 1.00 24.54 91 LYS A O 1
ATOM 1434 N N . ASP A 1 113 ? 1.735 -11.364 -6.240 1.00 2.14 92 ASP A N 1
ATOM 1435 C CA . ASP A 1 113 ? 2.727 -11.928 -7.150 1.00 20.25 92 ASP A CA 1
ATOM 1436 C C . ASP A 1 113 ? 3.996 -12.302 -6.393 1.00 54.54 92 ASP A C 1
ATOM 1437 O O . ASP A 1 113 ? 4.617 -13.324 -6.673 1.00 52.23 92 ASP A O 1
ATOM 1446 N N . ALA A 1 114 ? 4.353 -11.482 -5.409 1.00 70.21 93 ALA A N 1
ATOM 1447 C CA . ALA A 1 114 ? 5.539 -11.730 -4.597 1.00 33.12 93 ALA A CA 1
ATOM 1448 C C . ALA A 1 114 ? 5.379 -13.011 -3.788 1.00 65.24 93 ALA A C 1
ATOM 1449 O O . ALA A 1 114 ? 6.356 -13.700 -3.490 1.00 72.32 93 ALA A O 1
ATOM 1456 N N . LEU A 1 115 ? 4.137 -13.315 -3.429 1.00 35.14 94 LEU A N 1
ATOM 1457 C CA . LEU A 1 115 ? 3.816 -14.561 -2.749 1.00 4.42 94 LEU A CA 1
ATOM 1458 C C . LEU A 1 115 ? 3.895 -15.713 -3.741 1.00 23.11 94 LEU A C 1
ATOM 1459 O O . LEU A 1 115 ? 4.682 -16.645 -3.579 1.00 31.03 94 LEU A O 1
ATOM 1475 N N . LEU A 1 116 ? 3.103 -15.589 -4.798 1.00 71.42 95 LEU A N 1
ATOM 1476 C CA . LEU A 1 116 ? 2.950 -16.623 -5.815 1.00 11.31 95 LEU A CA 1
ATOM 1477 C C . LEU A 1 116 ? 4.288 -17.049 -6.413 1.00 32.13 95 LEU A C 1
ATOM 1478 O O . LEU A 1 116 ? 4.545 -18.240 -6.597 1.00 71.41 95 LEU A O 1
ATOM 1494 N N . LYS A 1 117 ? 5.132 -16.069 -6.705 1.00 24.31 96 LYS A N 1
ATOM 1495 C CA . LYS A 1 117 ? 6.402 -16.313 -7.375 1.00 52.12 96 LYS A CA 1
ATOM 1496 C C . LYS A 1 117 ? 7.340 -17.155 -6.512 1.00 44.41 96 LYS A C 1
ATOM 1497 O O . LYS A 1 117 ? 8.217 -17.846 -7.028 1.00 73.02 96 LYS A O 1
ATOM 1516 N N . LYS A 1 118 ? 7.147 -17.102 -5.201 1.00 52.20 97 LYS A N 1
ATOM 1517 C CA . LYS A 1 118 ? 8.120 -17.664 -4.275 1.00 64.31 97 LYS A CA 1
ATOM 1518 C C . LYS A 1 118 ? 7.681 -18.998 -3.669 1.00 45.33 97 LYS A C 1
ATOM 1519 O O . LYS A 1 118 ? 8.506 -19.894 -3.485 1.00 1.34 97 LYS A O 1
ATOM 1538 N N . LEU A 1 119 ? 6.394 -19.158 -3.381 1.00 2.53 98 LEU A N 1
ATOM 1539 C CA . LEU A 1 119 ? 5.977 -20.251 -2.507 1.00 15.21 98 LEU A CA 1
ATOM 1540 C C . LEU A 1 119 ? 5.722 -21.569 -3.241 1.00 75.10 98 LEU A C 1
ATOM 1541 O O . LEU A 1 119 ? 6.052 -22.631 -2.714 1.00 32.44 98 LEU A O 1
ATOM 1557 N N . ASP A 1 120 ? 5.158 -21.533 -4.438 1.00 22.14 99 ASP A N 1
ATOM 1558 C CA . ASP A 1 120 ? 4.888 -22.777 -5.149 1.00 71.42 99 ASP A CA 1
ATOM 1559 C C . ASP A 1 120 ? 4.920 -22.573 -6.661 1.00 23.40 99 ASP A C 1
ATOM 1560 O O . ASP A 1 120 ? 4.932 -21.441 -7.146 1.00 14.22 99 ASP A O 1
ATOM 1569 N N . GLY A 1 121 ? 4.923 -23.683 -7.389 1.00 23.12 100 GLY A N 1
ATOM 1570 C CA . GLY A 1 121 ? 4.774 -23.663 -8.833 1.00 5.22 100 GLY A CA 1
ATOM 1571 C C . GLY A 1 121 ? 3.315 -23.541 -9.239 1.00 23.21 100 GLY A C 1
ATOM 1572 O O . GLY A 1 121 ? 2.953 -23.801 -10.388 1.00 15.23 100 GLY A O 1
ATOM 1576 N N . ALA A 1 122 ? 2.486 -23.183 -8.260 1.00 55.31 101 ALA A N 1
ATOM 1577 C CA . ALA A 1 122 ? 1.041 -23.044 -8.423 1.00 52.30 101 ALA A CA 1
ATOM 1578 C C . ALA A 1 122 ? 0.666 -22.079 -9.546 1.00 64.25 101 ALA A C 1
ATOM 1579 O O . ALA A 1 122 ? 1.525 -21.464 -10.179 1.00 24.12 101 ALA A O 1
ATOM 1586 N N . THR A 1 123 ? -0.629 -21.921 -9.754 1.00 4.31 102 THR A N 1
ATOM 1587 C CA . THR A 1 123 ? -1.138 -21.218 -10.914 1.00 21.03 102 THR A CA 1
ATOM 1588 C C . THR A 1 123 ? -1.138 -19.713 -10.664 1.00 61.21 102 THR A C 1
ATOM 1589 O O . THR A 1 123 ? -1.458 -19.255 -9.569 1.00 23.13 102 THR A O 1
ATOM 1600 N N . ALA A 1 124 ? -0.774 -18.953 -11.693 1.00 53.32 103 ALA A N 1
ATOM 1601 C CA . ALA A 1 124 ? -0.604 -17.510 -11.572 1.00 30.12 103 ALA A CA 1
ATOM 1602 C C . ALA A 1 124 ? -1.944 -16.787 -11.581 1.00 64.13 103 ALA A C 1
ATOM 1603 O O . ALA A 1 124 ? -2.001 -15.560 -11.489 1.00 0.43 103 ALA A O 1
ATOM 1610 N N . VAL A 1 125 ? -3.018 -17.549 -11.699 1.00 31.22 104 VAL A N 1
ATOM 1611 C CA . VAL A 1 125 ? -4.349 -16.978 -11.689 1.00 64.02 104 VAL A CA 1
ATOM 1612 C C . VAL A 1 125 ? -4.804 -16.757 -10.249 1.00 10.43 104 VAL A C 1
ATOM 1613 O O . VAL A 1 125 ? -4.438 -17.508 -9.343 1.00 2.35 104 VAL A O 1
ATOM 1626 N N . ALA A 1 126 ? -5.601 -15.728 -10.047 1.00 2.51 105 ALA A N 1
ATOM 1627 C CA . ALA A 1 126 ? -6.154 -15.431 -8.745 1.00 42.23 105 ALA A CA 1
ATOM 1628 C C . ALA A 1 126 ? -7.668 -15.422 -8.826 1.00 14.31 105 ALA A C 1
ATOM 1629 O O . ALA A 1 126 ? -8.233 -15.241 -9.904 1.00 41.52 105 ALA A O 1
ATOM 1636 N N . LEU A 1 127 ? -8.320 -15.618 -7.699 1.00 60.42 106 LEU A N 1
ATOM 1637 C CA . LEU A 1 127 ? -9.769 -15.623 -7.658 1.00 3.24 106 LEU A CA 1
ATOM 1638 C C . LEU A 1 127 ? -10.268 -14.325 -7.045 1.00 30.01 106 LEU A C 1
ATOM 1639 O O . LEU A 1 127 ? -9.997 -14.035 -5.883 1.00 32.44 106 LEU A O 1
ATOM 1655 N N . GLU A 1 128 ? -10.989 -13.544 -7.830 1.00 23.43 107 GLU A N 1
ATOM 1656 C CA . GLU A 1 128 ? -11.547 -12.297 -7.339 1.00 1.33 107 GLU A CA 1
ATOM 1657 C C . GLU A 1 128 ? -13.028 -12.469 -7.052 1.00 40.12 107 GLU A C 1
ATOM 1658 O O . GLU A 1 128 ? -13.784 -12.949 -7.898 1.00 51.42 107 GLU A O 1
ATOM 1670 N N . ALA A 1 129 ? -13.440 -12.104 -5.854 1.00 11.42 108 ALA A N 1
ATOM 1671 C CA . ALA A 1 129 ? -14.834 -12.217 -5.484 1.00 65.11 108 ALA A CA 1
ATOM 1672 C C . ALA A 1 129 ? -15.407 -10.860 -5.115 1.00 63.13 108 ALA A C 1
ATOM 1673 O O . ALA A 1 129 ? -14.937 -10.207 -4.188 1.00 51.24 108 ALA A O 1
ATOM 1680 N N . HIS A 1 130 ? -16.411 -10.438 -5.861 1.00 73.21 109 HIS A N 1
ATOM 1681 C CA . HIS A 1 130 ? -17.165 -9.238 -5.530 1.00 10.22 109 HIS A CA 1
ATOM 1682 C C . HIS A 1 130 ? -18.572 -9.631 -5.125 1.00 24.23 109 HIS A C 1
ATOM 1683 O O . HIS A 1 130 ? -19.339 -8.823 -4.602 1.00 21.34 109 HIS A O 1
ATOM 1698 N N . GLU A 1 131 ? -18.898 -10.892 -5.371 1.00 50.24 110 GLU A N 1
ATOM 1699 C CA . GLU A 1 131 ? -20.141 -11.468 -4.896 1.00 1.23 110 GLU A CA 1
ATOM 1700 C C . GLU A 1 131 ? -19.887 -12.139 -3.549 1.00 52.15 110 GLU A C 1
ATOM 1701 O O . GLU A 1 131 ? -18.878 -11.867 -2.900 1.00 60.45 110 GLU A O 1
ATOM 1713 N N . MET A 1 132 ? -20.777 -13.024 -3.136 1.00 61.31 111 MET A N 1
ATOM 1714 C CA . MET A 1 132 ? -20.612 -13.739 -1.874 1.00 44.02 111 MET A CA 1
ATOM 1715 C C . MET A 1 132 ? -19.765 -14.996 -2.068 1.00 51.00 111 MET A C 1
ATOM 1716 O O . MET A 1 132 ? -19.764 -15.879 -1.219 1.00 63.10 111 MET A O 1
ATOM 1730 N N . GLY A 1 133 ? -19.024 -15.044 -3.175 1.00 71.02 112 GLY A N 1
ATOM 1731 C CA . GLY A 1 133 ? -18.294 -16.246 -3.559 1.00 52.53 112 GLY A CA 1
ATOM 1732 C C . GLY A 1 133 ? -17.280 -16.719 -2.533 1.00 52.44 112 GLY A C 1
ATOM 1733 O O . GLY A 1 133 ? -17.066 -17.921 -2.392 1.00 60.51 112 GLY A O 1
ATOM 1737 N N . ASP A 1 134 ? -16.666 -15.782 -1.820 1.00 15.23 113 ASP A N 1
ATOM 1738 C CA . ASP A 1 134 ? -15.635 -16.108 -0.831 1.00 62.41 113 ASP A CA 1
ATOM 1739 C C . ASP A 1 134 ? -16.175 -17.045 0.247 1.00 42.32 113 ASP A C 1
ATOM 1740 O O . ASP A 1 134 ? -15.610 -18.105 0.508 1.00 41.12 113 ASP A O 1
ATOM 1749 N N . LEU A 1 135 ? -17.297 -16.664 0.836 1.00 64.34 114 LEU A N 1
ATOM 1750 C CA . LEU A 1 135 ? -17.902 -17.443 1.906 1.00 65.34 114 LEU A CA 1
ATOM 1751 C C . LEU A 1 135 ? -19.000 -18.362 1.374 1.00 52.22 114 LEU A C 1
ATOM 1752 O O . LEU A 1 135 ? -19.771 -18.940 2.146 1.00 13.00 114 LEU A O 1
ATOM 1768 N N . ALA A 1 136 ? -19.055 -18.504 0.057 1.00 43.11 115 ALA A N 1
ATOM 1769 C CA . ALA A 1 136 ? -20.041 -19.356 -0.586 1.00 63.21 115 ALA A CA 1
ATOM 1770 C C . ALA A 1 136 ? -19.512 -20.783 -0.684 1.00 71.23 115 ALA A C 1
ATOM 1771 O O . ALA A 1 136 ? -18.325 -21.019 -0.477 1.00 50.31 115 ALA A O 1
ATOM 1778 N N . PRO A 1 137 ? -20.376 -21.765 -0.969 1.00 14.10 116 PRO A N 1
ATOM 1779 C CA . PRO A 1 137 ? -19.942 -23.149 -1.147 1.00 73.12 116 PRO A CA 1
ATOM 1780 C C . PRO A 1 137 ? -19.081 -23.344 -2.396 1.00 63.22 116 PRO A C 1
ATOM 1781 O O . PRO A 1 137 ? -19.598 -23.586 -3.489 1.00 33.12 116 PRO A O 1
ATOM 1792 N N . LEU A 1 138 ? -17.769 -23.185 -2.238 1.00 12.33 117 LEU A N 1
ATOM 1793 C CA . LEU A 1 138 ? -16.833 -23.511 -3.306 1.00 24.12 117 LEU A CA 1
ATOM 1794 C C . LEU A 1 138 ? -16.817 -25.016 -3.515 1.00 32.55 117 LEU A C 1
ATOM 1795 O O . LEU A 1 138 ? -16.773 -25.500 -4.643 1.00 41.00 117 LEU A O 1
ATOM 1811 N N . ALA A 1 139 ? -16.871 -25.742 -2.413 1.00 12.14 118 ALA A N 1
ATOM 1812 C CA . ALA A 1 139 ? -16.899 -27.191 -2.441 1.00 24.55 118 ALA A CA 1
ATOM 1813 C C . ALA A 1 139 ? -17.825 -27.693 -1.349 1.00 45.34 118 ALA A C 1
ATOM 1814 O O . ALA A 1 139 ? -18.804 -28.390 -1.669 1.00 3.25 118 ALA A O 1
ATOM 1822 N N . MET A 1 22 ? 0.318 0.370 1.703 1.00 42.34 1 MET A N 2
ATOM 1823 C CA . MET A 1 22 ? 0.389 -0.175 0.327 1.00 71.05 1 MET A CA 2
ATOM 1824 C C . MET A 1 22 ? 1.298 -1.399 0.285 1.00 40.44 1 MET A C 2
ATOM 1825 O O . MET A 1 22 ? 2.089 -1.626 1.201 1.00 52.55 1 MET A O 2
ATOM 1839 N N . ALA A 1 23 ? 1.200 -2.174 -0.791 1.00 31.11 2 ALA A N 2
ATOM 1840 C CA . ALA A 1 23 ? 1.909 -3.448 -0.885 1.00 12.53 2 ALA A CA 2
ATOM 1841 C C . ALA A 1 23 ? 3.299 -3.305 -1.502 1.00 25.40 2 ALA A C 2
ATOM 1842 O O . ALA A 1 23 ? 4.141 -4.179 -1.336 1.00 34.32 2 ALA A O 2
ATOM 1849 N N . SER A 1 24 ? 3.534 -2.215 -2.218 1.00 51.35 3 SER A N 2
ATOM 1850 C CA . SER A 1 24 ? 4.819 -2.009 -2.881 1.00 51.02 3 SER A CA 2
ATOM 1851 C C . SER A 1 24 ? 5.946 -1.878 -1.855 1.00 31.25 3 SER A C 2
ATOM 1852 O O . SER A 1 24 ? 5.748 -1.319 -0.775 1.00 30.14 3 SER A O 2
ATOM 1860 N N . GLY A 1 25 ? 7.125 -2.390 -2.203 1.00 65.11 4 GLY A N 2
ATOM 1861 C CA . GLY A 1 25 ? 8.260 -2.361 -1.296 1.00 12.30 4 GLY A CA 2
ATOM 1862 C C . GLY A 1 25 ? 8.009 -3.139 -0.018 1.00 34.12 4 GLY A C 2
ATOM 1863 O O . GLY A 1 25 ? 8.417 -2.723 1.067 1.00 63.10 4 GLY A O 2
ATOM 1867 N N . MET A 1 26 ? 7.348 -4.277 -0.155 1.00 61.14 5 MET A N 2
ATOM 1868 C CA . MET A 1 26 ? 6.997 -5.109 0.987 1.00 63.21 5 MET A CA 2
ATOM 1869 C C . MET A 1 26 ? 8.071 -6.159 1.256 1.00 44.30 5 MET A C 2
ATOM 1870 O O . MET A 1 26 ? 9.031 -6.302 0.495 1.00 31.24 5 MET A O 2
ATOM 1884 N N . GLY A 1 27 ? 7.895 -6.885 2.347 1.00 14.42 6 GLY A N 2
ATOM 1885 C CA . GLY A 1 27 ? 8.728 -8.027 2.636 1.00 54.41 6 GLY A CA 2
ATOM 1886 C C . GLY A 1 27 ? 7.888 -9.271 2.815 1.00 40.41 6 GLY A C 2
ATOM 1887 O O . GLY A 1 27 ? 7.025 -9.319 3.697 1.00 64.41 6 GLY A O 2
ATOM 1891 N N . VAL A 1 28 ? 8.108 -10.261 1.963 1.00 11.41 7 VAL A N 2
ATOM 1892 C CA . VAL A 1 28 ? 7.372 -11.513 2.039 1.00 31.43 7 VAL A CA 2
ATOM 1893 C C . VAL A 1 28 ? 7.954 -12.382 3.140 1.00 45.10 7 VAL A C 2
ATOM 1894 O O . VAL A 1 28 ? 9.157 -12.652 3.156 1.00 74.31 7 VAL A O 2
ATOM 1907 N N . ASP A 1 29 ? 7.113 -12.797 4.073 1.00 61.23 8 ASP A N 2
ATOM 1908 C CA . ASP A 1 29 ? 7.578 -13.604 5.187 1.00 42.14 8 ASP A CA 2
ATOM 1909 C C . ASP A 1 29 ? 7.522 -15.083 4.830 1.00 13.11 8 ASP A C 2
ATOM 1910 O O . ASP A 1 29 ? 6.639 -15.523 4.089 1.00 33.32 8 ASP A O 2
ATOM 1919 N N . GLU A 1 30 ? 8.460 -15.844 5.373 1.00 44.50 9 GLU A N 2
ATOM 1920 C CA . GLU A 1 30 ? 8.612 -17.252 5.036 1.00 42.11 9 GLU A CA 2
ATOM 1921 C C . GLU A 1 30 ? 7.532 -18.125 5.676 1.00 50.02 9 GLU A C 2
ATOM 1922 O O . GLU A 1 30 ? 7.368 -19.287 5.300 1.00 40.33 9 GLU A O 2
ATOM 1934 N N . ASN A 1 31 ? 6.792 -17.570 6.634 1.00 61.30 10 ASN A N 2
ATOM 1935 C CA . ASN A 1 31 ? 5.665 -18.285 7.239 1.00 5.41 10 ASN A CA 2
ATOM 1936 C C . ASN A 1 31 ? 4.680 -18.753 6.175 1.00 1.13 10 ASN A C 2
ATOM 1937 O O . ASN A 1 31 ? 3.987 -19.756 6.351 1.00 33.12 10 ASN A O 2
ATOM 1948 N N . CYS A 1 32 ? 4.633 -18.026 5.065 1.00 62.33 11 CYS A N 2
ATOM 1949 C CA . CYS A 1 32 ? 3.745 -18.363 3.965 1.00 65.24 11 CYS A CA 2
ATOM 1950 C C . CYS A 1 32 ? 4.136 -19.703 3.343 1.00 22.21 11 CYS A C 2
ATOM 1951 O O . CYS A 1 32 ? 3.329 -20.631 3.293 1.00 0.05 11 CYS A O 2
ATOM 1959 N N . VAL A 1 33 ? 5.388 -19.812 2.905 1.00 74.42 12 VAL A N 2
ATOM 1960 C CA . VAL A 1 33 ? 5.848 -21.008 2.204 1.00 33.25 12 VAL A CA 2
ATOM 1961 C C . VAL A 1 33 ? 5.965 -22.201 3.148 1.00 1.30 12 VAL A C 2
ATOM 1962 O O . VAL A 1 33 ? 5.823 -23.349 2.728 1.00 65.12 12 VAL A O 2
ATOM 1975 N N . ALA A 1 34 ? 6.202 -21.922 4.425 1.00 15.43 13 ALA A N 2
ATOM 1976 C CA . ALA A 1 34 ? 6.275 -22.970 5.436 1.00 73.04 13 ALA A CA 2
ATOM 1977 C C . ALA A 1 34 ? 4.925 -23.665 5.581 1.00 0.02 13 ALA A C 2
ATOM 1978 O O . ALA A 1 34 ? 4.849 -24.857 5.877 1.00 22.53 13 ALA A O 2
ATOM 1985 N N . ARG A 1 35 ? 3.861 -22.913 5.344 1.00 2.34 14 ARG A N 2
ATOM 1986 C CA . ARG A 1 35 ? 2.514 -23.447 5.443 1.00 61.03 14 ARG A CA 2
ATOM 1987 C C . ARG A 1 35 ? 2.219 -24.387 4.273 1.00 10.12 14 ARG A C 2
ATOM 1988 O O . ARG A 1 35 ? 1.568 -25.418 4.447 1.00 24.44 14 ARG A O 2
ATOM 2009 N N . PHE A 1 36 ? 2.704 -24.029 3.083 1.00 44.54 15 PHE A N 2
ATOM 2010 C CA . PHE A 1 36 ? 2.612 -24.902 1.915 1.00 2.44 15 PHE A CA 2
ATOM 2011 C C . PHE A 1 36 ? 3.346 -26.220 2.150 1.00 44.22 15 PHE A C 2
ATOM 2012 O O . PHE A 1 36 ? 2.982 -27.249 1.582 1.00 61.50 15 PHE A O 2
ATOM 2029 N N . ASN A 1 37 ? 4.379 -26.187 2.987 1.00 1.02 16 ASN A N 2
ATOM 2030 C CA . ASN A 1 37 ? 5.125 -27.399 3.315 1.00 43.40 16 ASN A CA 2
ATOM 2031 C C . ASN A 1 37 ? 4.221 -28.405 4.014 1.00 12.50 16 ASN A C 2
ATOM 2032 O O . ASN A 1 37 ? 4.191 -29.581 3.653 1.00 60.25 16 ASN A O 2
ATOM 2043 N N . GLU A 1 38 ? 3.468 -27.937 5.003 1.00 30.12 17 GLU A N 2
ATOM 2044 C CA . GLU A 1 38 ? 2.510 -28.792 5.694 1.00 25.13 17 GLU A CA 2
ATOM 2045 C C . GLU A 1 38 ? 1.383 -29.182 4.749 1.00 63.25 17 GLU A C 2
ATOM 2046 O O . GLU A 1 38 ? 0.880 -30.304 4.786 1.00 4.12 17 GLU A O 2
ATOM 2058 N N . LEU A 1 39 ? 1.004 -28.232 3.908 1.00 53.52 18 LEU A N 2
ATOM 2059 C CA . LEU A 1 39 ? -0.057 -28.421 2.931 1.00 53.41 18 LEU A CA 2
ATOM 2060 C C . LEU A 1 39 ? 0.253 -29.600 2.003 1.00 22.41 18 LEU A C 2
ATOM 2061 O O . LEU A 1 39 ? -0.595 -30.465 1.779 1.00 62.04 18 LEU A O 2
ATOM 2077 N N . LYS A 1 40 ? 1.468 -29.637 1.476 1.00 54.04 19 LYS A N 2
ATOM 2078 C CA . LYS A 1 40 ? 1.874 -30.708 0.574 1.00 65.54 19 LYS A CA 2
ATOM 2079 C C . LYS A 1 40 ? 2.344 -31.959 1.328 1.00 64.24 19 LYS A C 2
ATOM 2080 O O . LYS A 1 40 ? 1.777 -33.041 1.165 1.00 72.54 19 LYS A O 2
ATOM 2099 N N . ILE A 1 41 ? 3.374 -31.804 2.160 1.00 53.41 20 ILE A N 2
ATOM 2100 C CA . ILE A 1 41 ? 4.065 -32.947 2.765 1.00 61.32 20 ILE A CA 2
ATOM 2101 C C . ILE A 1 41 ? 3.162 -33.742 3.711 1.00 63.45 20 ILE A C 2
ATOM 2102 O O . ILE A 1 41 ? 3.096 -34.971 3.628 1.00 22.23 20 ILE A O 2
ATOM 2118 N N . ARG A 1 42 ? 2.458 -33.046 4.596 1.00 1.21 21 ARG A N 2
ATOM 2119 C CA . ARG A 1 42 ? 1.621 -33.712 5.596 1.00 70.52 21 ARG A CA 2
ATOM 2120 C C . ARG A 1 42 ? 0.370 -34.314 4.957 1.00 60.41 21 ARG A C 2
ATOM 2121 O O . ARG A 1 42 ? -0.335 -35.103 5.586 1.00 74.23 21 ARG A O 2
ATOM 2142 N N . LYS A 1 43 ? 0.121 -33.945 3.698 1.00 14.22 22 LYS A N 2
ATOM 2143 C CA . LYS A 1 43 ? -1.092 -34.339 2.973 1.00 50.43 22 LYS A CA 2
ATOM 2144 C C . LYS A 1 43 ? -2.336 -33.844 3.718 1.00 52.33 22 LYS A C 2
ATOM 2145 O O . LYS A 1 43 ? -3.440 -34.372 3.572 1.00 33.44 22 LYS A O 2
ATOM 2164 N N . THR A 1 44 ? -2.140 -32.805 4.505 1.00 55.12 23 THR A N 2
ATOM 2165 C CA . THR A 1 44 ? -3.230 -32.136 5.174 1.00 2.11 23 THR A CA 2
ATOM 2166 C C . THR A 1 44 ? -3.486 -30.815 4.476 1.00 53.31 23 THR A C 2
ATOM 2167 O O . THR A 1 44 ? -2.582 -29.980 4.377 1.00 0.15 23 THR A O 2
ATOM 2178 N N . VAL A 1 45 ? -4.698 -30.605 3.995 1.00 41.20 24 VAL A N 2
ATOM 2179 C CA . VAL A 1 45 ? -4.965 -29.416 3.215 1.00 51.15 24 VAL A CA 2
ATOM 2180 C C . VAL A 1 45 ? -5.327 -28.254 4.120 1.00 53.24 24 VAL A C 2
ATOM 2181 O O . VAL A 1 45 ? -6.102 -28.395 5.069 1.00 4.43 24 VAL A O 2
ATOM 2194 N N . LYS A 1 46 ? -4.744 -27.108 3.825 1.00 53.34 25 LYS A N 2
ATOM 2195 C CA . LYS A 1 46 ? -5.000 -25.908 4.583 1.00 10.55 25 LYS A CA 2
ATOM 2196 C C . LYS A 1 46 ? -5.149 -24.717 3.651 1.00 10.04 25 LYS A C 2
ATOM 2197 O O . LYS A 1 46 ? -4.539 -24.664 2.584 1.00 33.10 25 LYS A O 2
ATOM 2216 N N . TRP A 1 47 ? -5.985 -23.787 4.053 1.00 71.35 26 TRP A N 2
ATOM 2217 C CA . TRP A 1 47 ? -6.171 -22.543 3.334 1.00 61.11 26 TRP A CA 2
ATOM 2218 C C . TRP A 1 47 ? -5.557 -21.451 4.185 1.00 63.33 26 TRP A C 2
ATOM 2219 O O . TRP A 1 47 ? -5.874 -21.347 5.363 1.00 21.03 26 TRP A O 2
ATOM 2240 N N . ILE A 1 48 ? -4.644 -20.681 3.641 1.00 31.45 27 ILE A N 2
ATOM 2241 C CA . ILE A 1 48 ? -4.005 -19.655 4.439 1.00 71.21 27 ILE A CA 2
ATOM 2242 C C . ILE A 1 48 ? -4.478 -18.276 4.017 1.00 43.41 27 ILE A C 2
ATOM 2243 O O . ILE A 1 48 ? -4.380 -17.901 2.848 1.00 73.42 27 ILE A O 2
ATOM 2259 N N . VAL A 1 49 ? -5.036 -17.542 4.966 1.00 40.55 28 VAL A N 2
ATOM 2260 C CA . VAL A 1 49 ? -5.472 -16.187 4.715 1.00 64.42 28 VAL A CA 2
ATOM 2261 C C . VAL A 1 49 ? -4.503 -15.221 5.367 1.00 14.23 28 VAL A C 2
ATOM 2262 O O . VAL A 1 49 ? -4.350 -15.198 6.592 1.00 54.41 28 VAL A O 2
ATOM 2275 N N . PHE A 1 50 ? -3.820 -14.457 4.540 1.00 40.02 29 PHE A N 2
ATOM 2276 C CA . PHE A 1 50 ? -2.862 -13.494 5.026 1.00 63.20 29 PHE A CA 2
ATOM 2277 C C . PHE A 1 50 ? -3.326 -12.077 4.749 1.00 72.01 29 PHE A C 2
ATOM 2278 O O . PHE A 1 50 ? -4.178 -11.835 3.887 1.00 20.32 29 PHE A O 2
ATOM 2295 N N . LYS A 1 51 ? -2.756 -11.149 5.487 1.00 20.32 30 LYS A N 2
ATOM 2296 C CA . LYS A 1 51 ? -3.121 -9.756 5.389 1.00 23.44 30 LYS A CA 2
ATOM 2297 C C . LYS A 1 51 ? -1.937 -8.985 4.829 1.00 14.01 30 LYS A C 2
ATOM 2298 O O . LYS A 1 51 ? -0.833 -9.059 5.368 1.00 35.43 30 LYS A O 2
ATOM 2317 N N . ILE A 1 52 ? -2.154 -8.266 3.741 1.00 45.52 31 ILE A N 2
ATOM 2318 C CA . ILE A 1 52 ? -1.063 -7.570 3.084 1.00 31.41 31 ILE A CA 2
ATOM 2319 C C . ILE A 1 52 ? -1.190 -6.071 3.283 1.00 2.15 31 ILE A C 2
ATOM 2320 O O . ILE A 1 52 ? -1.999 -5.410 2.630 1.00 12.30 31 ILE A O 2
ATOM 2336 N N . GLU A 1 53 ? -0.401 -5.549 4.209 1.00 61.10 32 GLU A N 2
ATOM 2337 C CA . GLU A 1 53 ? -0.344 -4.123 4.466 1.00 0.53 32 GLU A CA 2
ATOM 2338 C C . GLU A 1 53 ? 0.945 -3.796 5.219 1.00 30.41 32 GLU A C 2
ATOM 2339 O O . GLU A 1 53 ? 1.588 -4.694 5.765 1.00 25.12 32 GLU A O 2
ATOM 2351 N N . ASN A 1 54 ? 1.331 -2.523 5.210 1.00 71.13 33 ASN A N 2
ATOM 2352 C CA . ASN A 1 54 ? 2.465 -2.034 5.997 1.00 52.54 33 ASN A CA 2
ATOM 2353 C C . ASN A 1 54 ? 3.758 -2.763 5.621 1.00 50.41 33 ASN A C 2
ATOM 2354 O O . ASN A 1 54 ? 4.572 -3.100 6.484 1.00 53.31 33 ASN A O 2
ATOM 2365 N N . THR A 1 55 ? 3.927 -3.003 4.320 1.00 32.35 34 THR A N 2
ATOM 2366 C CA . THR A 1 55 ? 5.136 -3.615 3.752 1.00 25.30 34 THR A CA 2
ATOM 2367 C C . THR A 1 55 ? 5.466 -4.984 4.366 1.00 5.34 34 THR A C 2
ATOM 2368 O O . THR A 1 55 ? 6.588 -5.470 4.240 1.00 50.11 34 THR A O 2
ATOM 2379 N N . LYS A 1 56 ? 4.489 -5.620 4.993 1.00 11.43 35 LYS A N 2
ATOM 2380 C CA . LYS A 1 56 ? 4.700 -6.930 5.594 1.00 12.30 35 LYS A CA 2
ATOM 2381 C C . LYS A 1 56 ? 3.652 -7.920 5.125 1.00 42.13 35 LYS A C 2
ATOM 2382 O O . LYS A 1 56 ? 2.456 -7.643 5.174 1.00 64.40 35 LYS A O 2
ATOM 2401 N N . ILE A 1 57 ? 4.105 -9.067 4.647 1.00 21.14 36 ILE A N 2
ATOM 2402 C CA . ILE A 1 57 ? 3.198 -10.147 4.316 1.00 32.34 36 ILE A CA 2
ATOM 2403 C C . ILE A 1 57 ? 3.079 -11.070 5.520 1.00 63.33 36 ILE A C 2
ATOM 2404 O O . ILE A 1 57 ? 4.019 -11.795 5.845 1.00 62.42 36 ILE A O 2
ATOM 2420 N N . VAL A 1 58 ? 1.937 -11.034 6.186 1.00 13.23 37 VAL A N 2
ATOM 2421 C CA . VAL A 1 58 ? 1.741 -11.829 7.390 1.00 63.33 37 VAL A CA 2
ATOM 2422 C C . VAL A 1 58 ? 0.478 -12.665 7.275 1.00 44.34 37 VAL A C 2
ATOM 2423 O O . VAL A 1 58 ? -0.569 -12.161 6.874 1.00 21.54 37 VAL A O 2
ATOM 2436 N N . VAL A 1 59 ? 0.575 -13.934 7.642 1.00 12.31 38 VAL A N 2
ATOM 2437 C CA . VAL A 1 59 ? -0.579 -14.818 7.632 1.00 42.42 38 VAL A CA 2
ATOM 2438 C C . VAL A 1 59 ? -1.247 -14.781 8.997 1.00 10.33 38 VAL A C 2
ATOM 2439 O O . VAL A 1 59 ? -0.566 -14.869 10.021 1.00 75.14 38 VAL A O 2
ATOM 2452 N N . GLU A 1 60 ? -2.564 -14.661 9.028 1.00 71.41 39 GLU A N 2
ATOM 2453 C CA . GLU A 1 60 ? -3.262 -14.559 10.289 1.00 40.23 39 GLU A CA 2
ATOM 2454 C C . GLU A 1 60 ? -4.086 -15.803 10.501 1.00 24.14 39 GLU A C 2
ATOM 2455 O O . GLU A 1 60 ? -4.492 -16.111 11.623 1.00 13.20 39 GLU A O 2
ATOM 2467 N N . LYS A 1 61 ? -4.323 -16.532 9.415 1.00 63.40 40 LYS A N 2
ATOM 2468 C CA . LYS A 1 61 ? -5.024 -17.789 9.509 1.00 42.25 40 LYS A CA 2
ATOM 2469 C C . LYS A 1 61 ? -4.513 -18.817 8.527 1.00 2.34 40 LYS A C 2
ATOM 2470 O O . LYS A 1 61 ? -4.176 -18.506 7.388 1.00 61.13 40 LYS A O 2
ATOM 2489 N N . ASP A 1 62 ? -4.487 -20.045 8.991 1.00 74.02 41 ASP A N 2
ATOM 2490 C CA . ASP A 1 62 ? -4.406 -21.198 8.125 1.00 15.32 41 ASP A CA 2
ATOM 2491 C C . ASP A 1 62 ? -5.477 -22.166 8.594 1.00 1.24 41 ASP A C 2
ATOM 2492 O O . ASP A 1 62 ? -5.606 -22.429 9.794 1.00 44.25 41 ASP A O 2
ATOM 2501 N N . GLY A 1 63 ? -6.259 -22.673 7.667 1.00 14.11 42 GLY A N 2
ATOM 2502 C CA . GLY A 1 63 ? -7.459 -23.370 8.048 1.00 73.22 42 GLY A CA 2
ATOM 2503 C C . GLY A 1 63 ? -7.373 -24.859 7.861 1.00 3.51 42 GLY A C 2
ATOM 2504 O O . GLY A 1 63 ? -6.754 -25.352 6.919 1.00 13.42 42 GLY A O 2
ATOM 2508 N N . LYS A 1 64 ? -8.010 -25.565 8.771 1.00 10.33 43 LYS A N 2
ATOM 2509 C CA . LYS A 1 64 ? -8.059 -27.011 8.745 1.00 72.21 43 LYS A CA 2
ATOM 2510 C C . LYS A 1 64 ? -9.469 -27.434 8.379 1.00 42.44 43 LYS A C 2
ATOM 2511 O O . LYS A 1 64 ? -10.436 -27.086 9.059 1.00 53.22 43 LYS A O 2
ATOM 2530 N N . GLY A 1 65 ? -9.584 -28.179 7.296 1.00 25.23 44 GLY A N 2
ATOM 2531 C CA . GLY A 1 65 ? -10.848 -28.254 6.606 1.00 22.30 44 GLY A CA 2
ATOM 2532 C C . GLY A 1 65 ? -11.005 -26.988 5.804 1.00 43.03 44 GLY A C 2
ATOM 2533 O O . GLY A 1 65 ? -12.028 -26.320 5.859 1.00 20.02 44 GLY A O 2
ATOM 2537 N N . ASN A 1 66 ? -9.946 -26.689 5.059 1.00 23.22 45 ASN A N 2
ATOM 2538 C CA . ASN A 1 66 ? -9.695 -25.375 4.466 1.00 71.40 45 ASN A CA 2
ATOM 2539 C C . ASN A 1 66 ? -10.913 -24.740 3.795 1.00 54.12 45 ASN A C 2
ATOM 2540 O O . ASN A 1 66 ? -11.264 -23.599 4.094 1.00 12.31 45 ASN A O 2
ATOM 2551 N N . ALA A 1 67 ? -11.566 -25.474 2.918 1.00 15.42 46 ALA A N 2
ATOM 2552 C CA . ALA A 1 67 ? -12.662 -24.919 2.134 1.00 1.45 46 ALA A CA 2
ATOM 2553 C C . ALA A 1 67 ? -13.943 -24.803 2.955 1.00 2.02 46 ALA A C 2
ATOM 2554 O O . ALA A 1 67 ? -14.827 -24.009 2.632 1.00 4.33 46 ALA A O 2
ATOM 2561 N N . ASP A 1 68 ? -14.050 -25.607 4.004 1.00 51.41 47 ASP A N 2
ATOM 2562 C CA . ASP A 1 68 ? -15.227 -25.577 4.867 1.00 62.23 47 ASP A CA 2
ATOM 2563 C C . ASP A 1 68 ? -15.054 -24.572 6.000 1.00 65.23 47 ASP A C 2
ATOM 2564 O O . ASP A 1 68 ? -15.977 -23.819 6.318 1.00 25.11 47 ASP A O 2
ATOM 2573 N N . GLU A 1 69 ? -13.867 -24.563 6.603 1.00 54.13 48 GLU A N 2
ATOM 2574 C CA . GLU A 1 69 ? -13.590 -23.719 7.761 1.00 72.04 48 GLU A CA 2
ATOM 2575 C C . GLU A 1 69 ? -13.853 -22.255 7.440 1.00 54.23 48 GLU A C 2
ATOM 2576 O O . GLU A 1 69 ? -14.636 -21.592 8.116 1.00 34.24 48 GLU A O 2
ATOM 2588 N N . PHE A 1 70 ? -13.229 -21.771 6.372 1.00 53.41 49 PHE A N 2
ATOM 2589 C CA . PHE A 1 70 ? -13.264 -20.354 6.032 1.00 54.42 49 PHE A CA 2
ATOM 2590 C C . PHE A 1 70 ? -14.637 -19.885 5.590 1.00 73.34 49 PHE A C 2
ATOM 2591 O O . PHE A 1 70 ? -14.877 -18.684 5.491 1.00 2.43 49 PHE A O 2
ATOM 2608 N N . ARG A 1 71 ? -15.543 -20.825 5.366 1.00 4.44 50 ARG A N 2
ATOM 2609 C CA . ARG A 1 71 ? -16.905 -20.491 5.001 1.00 44.44 50 ARG A CA 2
ATOM 2610 C C . ARG A 1 71 ? -17.612 -19.826 6.185 1.00 74.23 50 ARG A C 2
ATOM 2611 O O . ARG A 1 71 ? -18.667 -19.214 6.034 1.00 15.34 50 ARG A O 2
ATOM 2632 N N . GLY A 1 72 ? -17.024 -19.966 7.368 1.00 13.03 51 GLY A N 2
ATOM 2633 C CA . GLY A 1 72 ? -17.545 -19.297 8.542 1.00 34.23 51 GLY A CA 2
ATOM 2634 C C . GLY A 1 72 ? -16.447 -18.878 9.502 1.00 31.23 51 GLY A C 2
ATOM 2635 O O . GLY A 1 72 ? -16.724 -18.442 10.619 1.00 24.30 51 GLY A O 2
ATOM 2639 N N . ALA A 1 73 ? -15.198 -19.000 9.065 1.00 4.14 52 ALA A N 2
ATOM 2640 C CA . ALA A 1 73 ? -14.056 -18.693 9.920 1.00 11.02 52 ALA A CA 2
ATOM 2641 C C . ALA A 1 73 ? -13.854 -17.191 10.044 1.00 4.24 52 ALA A C 2
ATOM 2642 O O . ALA A 1 73 ? -13.809 -16.651 11.150 1.00 34.23 52 ALA A O 2
ATOM 2649 N N . LEU A 1 74 ? -13.738 -16.513 8.911 1.00 2.11 53 LEU A N 2
ATOM 2650 C CA . LEU A 1 74 ? -13.461 -15.086 8.921 1.00 23.11 53 LEU A CA 2
ATOM 2651 C C . LEU A 1 74 ? -14.165 -14.363 7.773 1.00 34.34 53 LEU A C 2
ATOM 2652 O O . LEU A 1 74 ? -13.554 -14.074 6.744 1.00 63.41 53 LEU A O 2
ATOM 2668 N N . PRO A 1 75 ? -15.474 -14.103 7.916 1.00 65.12 54 PRO A N 2
ATOM 2669 C CA . PRO A 1 75 ? -16.220 -13.244 7.006 1.00 33.15 54 PRO A CA 2
ATOM 2670 C C . PRO A 1 75 ? -16.110 -11.784 7.442 1.00 33.44 54 PRO A C 2
ATOM 2671 O O . PRO A 1 75 ? -17.021 -11.231 8.058 1.00 33.33 54 PRO A O 2
ATOM 2682 N N . ALA A 1 76 ? -14.969 -11.179 7.142 1.00 51.41 55 ALA A N 2
ATOM 2683 C CA . ALA A 1 76 ? -14.631 -9.857 7.662 1.00 61.10 55 ALA A CA 2
ATOM 2684 C C . ALA A 1 76 ? -15.277 -8.722 6.871 1.00 45.23 55 ALA A C 2
ATOM 2685 O O . ALA A 1 76 ? -15.271 -7.576 7.322 1.00 61.33 55 ALA A O 2
ATOM 2692 N N . ASN A 1 77 ? -15.798 -9.038 5.683 1.00 21.54 56 ASN A N 2
ATOM 2693 C CA . ASN A 1 77 ? -16.365 -8.026 4.775 1.00 42.31 56 ASN A CA 2
ATOM 2694 C C . ASN A 1 77 ? -15.268 -7.115 4.228 1.00 5.51 56 ASN A C 2
ATOM 2695 O O . ASN A 1 77 ? -15.540 -6.118 3.556 1.00 54.14 56 ASN A O 2
ATOM 2706 N N . ASP A 1 78 ? -14.027 -7.488 4.497 1.00 55.42 57 ASP A N 2
ATOM 2707 C CA . ASP A 1 78 ? -12.866 -6.744 4.037 1.00 51.30 57 ASP A CA 2
ATOM 2708 C C . ASP A 1 78 ? -12.059 -7.616 3.111 1.00 42.13 57 ASP A C 2
ATOM 2709 O O . ASP A 1 78 ? -12.234 -8.838 3.100 1.00 72.13 57 ASP A O 2
ATOM 2718 N N . CYS A 1 79 ? -11.172 -7.019 2.346 1.00 72.53 58 CYS A N 2
ATOM 2719 C CA . CYS A 1 79 ? -10.336 -7.808 1.484 1.00 35.01 58 CYS A CA 2
ATOM 2720 C C . CYS A 1 79 ? -9.193 -8.424 2.273 1.00 12.40 58 CYS A C 2
ATOM 2721 O O . CYS A 1 79 ? -8.531 -7.777 3.088 1.00 11.23 58 CYS A O 2
ATOM 2729 N N . ARG A 1 80 ? -8.978 -9.682 1.997 1.00 24.14 59 ARG A N 2
ATOM 2730 C CA . ARG A 1 80 ? -7.824 -10.421 2.476 1.00 65.21 59 ARG A CA 2
ATOM 2731 C C . ARG A 1 80 ? -7.488 -11.514 1.475 1.00 45.45 59 ARG A C 2
ATOM 2732 O O . ARG A 1 80 ? -8.374 -11.994 0.765 1.00 53.43 59 ARG A O 2
ATOM 2753 N N . PHE A 1 81 ? -6.223 -11.900 1.407 1.00 45.41 60 PHE A N 2
ATOM 2754 C CA . PHE A 1 81 ? -5.785 -12.838 0.383 1.00 32.30 60 PHE A CA 2
ATOM 2755 C C . PHE A 1 81 ? -5.620 -14.237 0.970 1.00 60.34 60 PHE A C 2
ATOM 2756 O O . PHE A 1 81 ? -4.878 -14.436 1.929 1.00 44.41 60 PHE A O 2
ATOM 2773 N N . GLY A 1 82 ? -6.338 -15.192 0.404 1.00 75.15 61 GLY A N 2
ATOM 2774 C CA . GLY A 1 82 ? -6.238 -16.567 0.847 1.00 42.24 61 GLY A CA 2
ATOM 2775 C C . GLY A 1 82 ? -5.835 -17.504 -0.279 1.00 14.32 61 GLY A C 2
ATOM 2776 O O . GLY A 1 82 ? -6.364 -17.407 -1.383 1.00 23.12 61 GLY A O 2
ATOM 2780 N N . VAL A 1 83 ? -4.914 -18.416 -0.009 1.00 31.30 62 VAL A N 2
ATOM 2781 C CA . VAL A 1 83 ? -4.522 -19.414 -1.000 1.00 42.34 62 VAL A CA 2
ATOM 2782 C C . VAL A 1 83 ? -4.652 -20.829 -0.426 1.00 22.24 62 VAL A C 2
ATOM 2783 O O . VAL A 1 83 ? -4.219 -21.099 0.698 1.00 52.23 62 VAL A O 2
ATOM 2796 N N . TYR A 1 84 ? -5.294 -21.715 -1.183 1.00 44.12 63 TYR A N 2
ATOM 2797 C CA . TYR A 1 84 ? -5.492 -23.091 -0.753 1.00 51.41 63 TYR A CA 2
ATOM 2798 C C . TYR A 1 84 ? -5.456 -24.052 -1.933 1.00 33.31 63 TYR A C 2
ATOM 2799 O O . TYR A 1 84 ? -5.816 -23.690 -3.057 1.00 25.35 63 TYR A O 2
ATOM 2817 N N . ASP A 1 85 ? -4.990 -25.265 -1.677 1.00 0.34 64 ASP A N 2
ATOM 2818 C CA . ASP A 1 85 ? -5.022 -26.320 -2.681 1.00 73.04 64 ASP A CA 2
ATOM 2819 C C . ASP A 1 85 ? -6.466 -26.753 -2.933 1.00 71.41 64 ASP A C 2
ATOM 2820 O O . ASP A 1 85 ? -7.294 -26.760 -2.016 1.00 50.32 64 ASP A O 2
ATOM 2829 N N . CYS A 1 86 ? -6.762 -27.096 -4.176 1.00 63.42 65 CYS A N 2
ATOM 2830 C CA . CYS A 1 86 ? -8.098 -27.507 -4.574 1.00 11.51 65 CYS A CA 2
ATOM 2831 C C . CYS A 1 86 ? -8.001 -28.771 -5.426 1.00 15.53 65 CYS A C 2
ATOM 2832 O O . CYS A 1 86 ? -6.900 -29.208 -5.764 1.00 21.34 65 CYS A O 2
ATOM 2840 N N . GLY A 1 87 ? -9.145 -29.361 -5.758 1.00 54.20 66 GLY A N 2
ATOM 2841 C CA . GLY A 1 87 ? -9.160 -30.662 -6.406 1.00 41.01 66 GLY A CA 2
ATOM 2842 C C . GLY A 1 87 ? -8.388 -30.705 -7.715 1.00 2.14 66 GLY A C 2
ATOM 2843 O O . GLY A 1 87 ? -7.685 -31.680 -7.986 1.00 65.35 66 GLY A O 2
ATOM 2847 N N . ASN A 1 88 ? -8.498 -29.658 -8.523 1.00 41.33 67 ASN A N 2
ATOM 2848 C CA . ASN A 1 88 ? -7.804 -29.620 -9.808 1.00 42.44 67 ASN A CA 2
ATOM 2849 C C . ASN A 1 88 ? -6.531 -28.797 -9.713 1.00 43.33 67 ASN A C 2
ATOM 2850 O O . ASN A 1 88 ? -5.468 -29.213 -10.173 1.00 61.32 67 ASN A O 2
ATOM 2861 N N . LYS A 1 89 ? -6.645 -27.631 -9.101 1.00 3.54 68 LYS A N 2
ATOM 2862 C CA . LYS A 1 89 ? -5.560 -26.664 -9.084 1.00 41.54 68 LYS A CA 2
ATOM 2863 C C . LYS A 1 89 ? -5.494 -25.976 -7.730 1.00 13.22 68 LYS A C 2
ATOM 2864 O O . LYS A 1 89 ? -6.323 -26.232 -6.866 1.00 11.51 68 LYS A O 2
ATOM 2883 N N . ILE A 1 90 ? -4.517 -25.105 -7.548 1.00 61.21 69 ILE A N 2
ATOM 2884 C CA . ILE A 1 90 ? -4.475 -24.261 -6.366 1.00 41.54 69 ILE A CA 2
ATOM 2885 C C . ILE A 1 90 ? -4.993 -22.879 -6.727 1.00 40.45 69 ILE A C 2
ATOM 2886 O O . ILE A 1 90 ? -4.482 -22.237 -7.642 1.00 62.25 69 ILE A O 2
ATOM 2902 N N . GLN A 1 91 ? -6.014 -22.430 -6.025 1.00 62.45 70 GLN A N 2
ATOM 2903 C CA . GLN A 1 91 ? -6.643 -21.169 -6.361 1.00 61.44 70 GLN A CA 2
ATOM 2904 C C . GLN A 1 91 ? -6.188 -20.061 -5.426 1.00 32.23 70 GLN A C 2
ATOM 2905 O O . GLN A 1 91 ? -6.332 -20.161 -4.205 1.00 60.33 70 GLN A O 2
ATOM 2919 N N . PHE A 1 92 ? -5.616 -19.018 -6.006 1.00 73.24 71 PHE A N 2
ATOM 2920 C CA . PHE A 1 92 ? -5.358 -17.793 -5.269 1.00 1.21 71 PHE A CA 2
ATOM 2921 C C . PHE A 1 92 ? -6.660 -17.012 -5.145 1.00 54.13 71 PHE A C 2
ATOM 2922 O O . PHE A 1 92 ? -7.163 -16.467 -6.128 1.00 14.05 71 PHE A O 2
ATOM 2939 N N . VAL A 1 93 ? -7.205 -16.963 -3.944 1.00 4.42 72 VAL A N 2
ATOM 2940 C CA . VAL A 1 93 ? -8.510 -16.362 -3.729 1.00 0.31 72 VAL A CA 2
ATOM 2941 C C . VAL A 1 93 ? -8.383 -14.976 -3.115 1.00 13.52 72 VAL A C 2
ATOM 2942 O O . VAL A 1 93 ? -7.929 -14.813 -1.979 1.00 42.41 72 VAL A O 2
ATOM 2955 N N . LEU A 1 94 ? -8.778 -13.980 -3.883 1.00 33.13 73 LEU A N 2
ATOM 2956 C CA . LEU A 1 94 ? -8.816 -12.617 -3.402 1.00 73.02 73 LEU A CA 2
ATOM 2957 C C . LEU A 1 94 ? -10.252 -12.140 -3.347 1.00 25.44 73 LEU A C 2
ATOM 2958 O O . LEU A 1 94 ? -10.904 -11.984 -4.374 1.00 43.52 73 LEU A O 2
ATOM 2974 N N . TRP A 1 95 ? -10.755 -11.924 -2.152 1.00 23.24 74 TRP A N 2
ATOM 2975 C CA . TRP A 1 95 ? -12.104 -11.427 -2.005 1.00 41.21 74 TRP A CA 2
ATOM 2976 C C . TRP A 1 95 ? -12.077 -9.912 -2.112 1.00 34.13 74 TRP A C 2
ATOM 2977 O O . TRP A 1 95 ? -11.352 -9.242 -1.373 1.00 71.34 74 TRP A O 2
ATOM 2998 N N . CYS A 1 96 ? -12.844 -9.383 -3.051 1.00 32.32 75 CYS A N 2
ATOM 2999 C CA . CYS A 1 96 ? -12.807 -7.965 -3.353 1.00 1.51 75 CYS A CA 2
ATOM 3000 C C . CYS A 1 96 ? -13.430 -7.156 -2.227 1.00 2.14 75 CYS A C 2
ATOM 3001 O O . CYS A 1 96 ? -14.344 -7.621 -1.549 1.00 60.04 75 CYS A O 2
ATOM 3009 N N . PRO A 1 97 ? -12.945 -5.928 -2.021 1.00 4.42 76 PRO A N 2
ATOM 3010 C CA . PRO A 1 97 ? -13.472 -5.040 -0.996 1.00 0.13 76 PRO A CA 2
ATOM 3011 C C . PRO A 1 97 ? -14.894 -4.599 -1.315 1.00 3.41 76 PRO A C 2
ATOM 3012 O O . PRO A 1 97 ? -15.118 -3.750 -2.176 1.00 41.05 76 PRO A O 2
ATOM 3023 N N . ASP A 1 98 ? -15.856 -5.225 -0.660 1.00 22.33 77 ASP A N 2
ATOM 3024 C CA . ASP A 1 98 ? -17.248 -4.846 -0.820 1.00 61.02 77 ASP A CA 2
ATOM 3025 C C . ASP A 1 98 ? -17.587 -3.711 0.137 1.00 5.22 77 ASP A C 2
ATOM 3026 O O . ASP A 1 98 ? -18.368 -2.819 -0.186 1.00 4.31 77 ASP A O 2
ATOM 3035 N N . ASN A 1 99 ? -16.963 -3.744 1.309 1.00 41.54 78 ASN A N 2
ATOM 3036 C CA . ASN A 1 99 ? -17.166 -2.715 2.325 1.00 61.04 78 ASN A CA 2
ATOM 3037 C C . ASN A 1 99 ? -16.029 -1.692 2.265 1.00 42.44 78 ASN A C 2
ATOM 3038 O O . ASN A 1 99 ? -15.900 -0.826 3.126 1.00 65.21 78 ASN A O 2
ATOM 3049 N N . ALA A 1 100 ? -15.214 -1.789 1.226 1.00 55.53 79 ALA A N 2
ATOM 3050 C CA . ALA A 1 100 ? -14.075 -0.901 1.060 1.00 25.43 79 ALA A CA 2
ATOM 3051 C C . ALA A 1 100 ? -13.932 -0.501 -0.406 1.00 10.41 79 ALA A C 2
ATOM 3052 O O . ALA A 1 100 ? -14.405 -1.212 -1.288 1.00 5.03 79 ALA A O 2
ATOM 3059 N N . PRO A 1 101 ? -13.310 0.653 -0.684 1.00 21.32 80 PRO A N 2
ATOM 3060 C CA . PRO A 1 101 ? -13.160 1.170 -2.047 1.00 2.55 80 PRO A CA 2
ATOM 3061 C C . PRO A 1 101 ? -12.048 0.474 -2.851 1.00 71.22 80 PRO A C 2
ATOM 3062 O O . PRO A 1 101 ? -11.720 -0.690 -2.612 1.00 72.12 80 PRO A O 2
ATOM 3073 N N . VAL A 1 102 ? -11.467 1.203 -3.802 1.00 54.25 81 VAL A N 2
ATOM 3074 C CA . VAL A 1 102 ? -10.609 0.605 -4.825 1.00 51.54 81 VAL A CA 2
ATOM 3075 C C . VAL A 1 102 ? -9.155 0.413 -4.381 1.00 32.41 81 VAL A C 2
ATOM 3076 O O . VAL A 1 102 ? -8.464 -0.463 -4.900 1.00 2.34 81 VAL A O 2
ATOM 3089 N N . LYS A 1 103 ? -8.684 1.211 -3.430 1.00 35.53 82 LYS A N 2
ATOM 3090 C CA . LYS A 1 103 ? -7.268 1.177 -3.054 1.00 73.33 82 LYS A CA 2
ATOM 3091 C C . LYS A 1 103 ? -6.877 -0.128 -2.351 1.00 32.44 82 LYS A C 2
ATOM 3092 O O . LYS A 1 103 ? -5.887 -0.745 -2.739 1.00 23.11 82 LYS A O 2
ATOM 3111 N N . PRO A 1 104 ? -7.633 -0.589 -1.327 1.00 11.11 83 PRO A N 2
ATOM 3112 C CA . PRO A 1 104 ? -7.351 -1.875 -0.677 1.00 44.22 83 PRO A CA 2
ATOM 3113 C C . PRO A 1 104 ? -7.377 -3.033 -1.676 1.00 22.22 83 PRO A C 2
ATOM 3114 O O . PRO A 1 104 ? -6.695 -4.042 -1.497 1.00 1.25 83 PRO A O 2
ATOM 3125 N N . ARG A 1 105 ? -8.154 -2.862 -2.742 1.00 15.20 84 ARG A N 2
ATOM 3126 C CA . ARG A 1 105 ? -8.240 -3.856 -3.805 1.00 60.12 84 ARG A CA 2
ATOM 3127 C C . ARG A 1 105 ? -6.928 -3.892 -4.584 1.00 52.14 84 ARG A C 2
ATOM 3128 O O . ARG A 1 105 ? -6.423 -4.957 -4.934 1.00 4.32 84 ARG A O 2
ATOM 3149 N N . MET A 1 106 ? -6.370 -2.710 -4.822 1.00 34.20 85 MET A N 2
ATOM 3150 C CA . MET A 1 106 ? -5.140 -2.576 -5.592 1.00 1.23 85 MET A CA 2
ATOM 3151 C C . MET A 1 106 ? -3.936 -3.072 -4.802 1.00 75.41 85 MET A C 2
ATOM 3152 O O . MET A 1 106 ? -2.938 -3.496 -5.385 1.00 22.52 8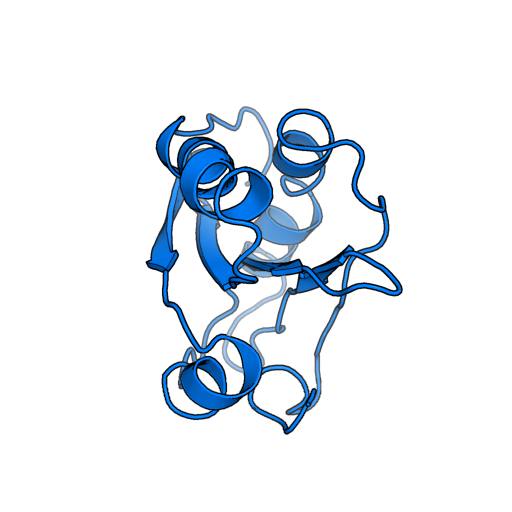5 MET A O 2
ATOM 3166 N N . THR A 1 107 ? -4.029 -3.013 -3.479 1.00 73.44 86 THR A N 2
ATOM 3167 C CA . THR A 1 107 ? -2.973 -3.518 -2.614 1.00 21.34 86 THR A CA 2
ATOM 3168 C C . THR A 1 107 ? -2.697 -4.992 -2.910 1.00 61.33 86 THR A C 2
ATOM 3169 O O . THR A 1 107 ? -1.562 -5.383 -3.191 1.00 74.41 86 THR A O 2
ATOM 3180 N N . TYR A 1 108 ? -3.749 -5.794 -2.887 1.00 11.32 87 TYR A N 2
ATOM 3181 C CA . TYR A 1 108 ? -3.625 -7.224 -3.127 1.00 25.45 87 TYR A CA 2
ATOM 3182 C C . TYR A 1 108 ? -3.433 -7.519 -4.609 1.00 71.24 87 TYR A C 2
ATOM 3183 O O . TYR A 1 108 ? -2.663 -8.404 -4.976 1.00 15.13 87 TYR A O 2
ATOM 3201 N N . ALA A 1 109 ? -4.124 -6.763 -5.457 1.00 74.32 88 ALA A N 2
ATOM 3202 C CA . ALA A 1 109 ? -4.047 -6.958 -6.904 1.00 12.15 88 ALA A CA 2
ATOM 3203 C C . ALA A 1 109 ? -2.645 -6.666 -7.437 1.00 70.20 88 ALA A C 2
ATOM 3204 O O . ALA A 1 109 ? -2.295 -7.066 -8.545 1.00 44.24 88 ALA A O 2
ATOM 3211 N N . SER A 1 110 ? -1.866 -5.936 -6.660 1.00 60.33 89 SER A N 2
ATOM 3212 C CA . SER A 1 110 ? -0.495 -5.617 -7.025 1.00 54.55 89 SER A CA 2
ATOM 3213 C C . SER A 1 110 ? 0.455 -6.710 -6.539 1.00 5.35 89 SER A C 2
ATOM 3214 O O . SER A 1 110 ? 1.253 -7.253 -7.308 1.00 33.13 89 SER A O 2
ATOM 3222 N N . SER A 1 111 ? 0.327 -7.056 -5.264 1.00 31.32 90 SER A N 2
ATOM 3223 C CA . SER A 1 111 ? 1.271 -7.944 -4.600 1.00 13.01 90 SER A CA 2
ATOM 3224 C C . SER A 1 111 ? 1.073 -9.407 -4.996 1.00 72.14 90 SER A C 2
ATOM 3225 O O . SER A 1 111 ? 1.923 -10.248 -4.714 1.00 14.42 90 SER A O 2
ATOM 3233 N N . LYS A 1 112 ? -0.037 -9.706 -5.661 1.00 62.43 91 LYS A N 2
ATOM 3234 C CA . LYS A 1 112 ? -0.339 -11.078 -6.062 1.00 64.20 91 LYS A CA 2
ATOM 3235 C C . LYS A 1 112 ? 0.718 -11.644 -7.015 1.00 2.31 91 LYS A C 2
ATOM 3236 O O . LYS A 1 112 ? 0.901 -12.858 -7.095 1.00 2.12 91 LYS A O 2
ATOM 3255 N N . ASP A 1 113 ? 1.423 -10.768 -7.724 1.00 42.55 92 ASP A N 2
ATOM 3256 C CA . ASP A 1 113 ? 2.498 -11.208 -8.611 1.00 61.22 92 ASP A CA 2
ATOM 3257 C C . ASP A 1 113 ? 3.787 -11.398 -7.826 1.00 73.10 92 ASP A C 2
ATOM 3258 O O . ASP A 1 113 ? 4.607 -12.255 -8.151 1.00 22.24 92 ASP A O 2
ATOM 3267 N N . ALA A 1 114 ? 3.956 -10.594 -6.786 1.00 44.30 93 ALA A N 2
ATOM 3268 C CA . ALA A 1 114 ? 5.131 -10.680 -5.934 1.00 11.41 93 ALA A CA 2
ATOM 3269 C C . ALA A 1 114 ? 5.046 -11.901 -5.038 1.00 4.24 93 ALA A C 2
ATOM 3270 O O . ALA A 1 114 ? 6.047 -12.573 -4.794 1.00 0.03 93 ALA A O 2
ATOM 3277 N N . LEU A 1 115 ? 3.841 -12.187 -4.557 1.00 14.42 94 LEU A N 2
ATOM 3278 C CA . LEU A 1 115 ? 3.595 -13.403 -3.797 1.00 65.54 94 LEU A CA 2
ATOM 3279 C C . LEU A 1 115 ? 3.993 -14.611 -4.630 1.00 60.42 94 LEU A C 2
ATOM 3280 O O . LEU A 1 115 ? 4.721 -15.485 -4.171 1.00 24.34 94 LEU A O 2
ATOM 3296 N N . LEU A 1 116 ? 3.542 -14.604 -5.878 1.00 62.32 95 LEU A N 2
ATOM 3297 C CA . LEU A 1 116 ? 3.739 -15.717 -6.801 1.00 42.11 95 LEU A CA 2
ATOM 3298 C C . LEU A 1 116 ? 5.223 -15.979 -7.083 1.00 75.12 95 LEU A C 2
ATOM 3299 O O . LEU A 1 116 ? 5.600 -17.080 -7.481 1.00 41.31 95 LEU A O 2
ATOM 3315 N N . LYS A 1 117 ? 6.062 -14.973 -6.863 1.00 50.12 96 LYS A N 2
ATOM 3316 C CA . LYS A 1 117 ? 7.497 -15.109 -7.102 1.00 63.14 96 LYS A CA 2
ATOM 3317 C C . LYS A 1 117 ? 8.153 -15.909 -5.973 1.00 10.51 96 LYS A C 2
ATOM 3318 O O . LYS A 1 117 ? 9.283 -16.382 -6.092 1.00 53.11 96 LYS A O 2
ATOM 3337 N N . LYS A 1 118 ? 7.426 -16.054 -4.879 1.00 4.31 97 LYS A N 2
ATOM 3338 C CA . LYS A 1 118 ? 7.870 -16.855 -3.749 1.00 61.30 97 LYS A CA 2
ATOM 3339 C C . LYS A 1 118 ? 6.978 -18.097 -3.639 1.00 2.43 97 LYS A C 2
ATOM 3340 O O . LYS A 1 118 ? 7.214 -19.002 -2.838 1.00 41.32 97 LYS A O 2
ATOM 3359 N N . LEU A 1 119 ? 5.978 -18.111 -4.505 1.00 21.45 98 LEU A N 2
ATOM 3360 C CA . LEU A 1 119 ? 4.862 -19.053 -4.483 1.00 5.22 98 LEU A CA 2
ATOM 3361 C C . LEU A 1 119 ? 4.884 -20.016 -5.666 1.00 70.32 98 LEU A C 2
ATOM 3362 O O . LEU A 1 119 ? 3.930 -20.759 -5.841 1.00 42.21 98 LEU A O 2
ATOM 3378 N N . ASP A 1 120 ? 6.025 -20.057 -6.381 1.00 3.44 99 ASP A N 2
ATOM 3379 C CA . ASP A 1 120 ? 6.195 -20.403 -7.824 1.00 70.13 99 ASP A CA 2
ATOM 3380 C C . ASP A 1 120 ? 5.233 -21.461 -8.402 1.00 24.11 99 ASP A C 2
ATOM 3381 O O . ASP A 1 120 ? 4.048 -21.424 -8.139 1.00 52.41 99 ASP A O 2
ATOM 3390 N N . GLY A 1 121 ? 5.742 -22.281 -9.345 1.00 14.21 100 GLY A N 2
ATOM 3391 C CA . GLY A 1 121 ? 4.946 -22.906 -10.420 1.00 34.43 100 GLY A CA 2
ATOM 3392 C C . GLY A 1 121 ? 3.767 -23.798 -10.009 1.00 61.31 100 GLY A C 2
ATOM 3393 O O . GLY A 1 121 ? 3.264 -24.581 -10.822 1.00 23.31 100 GLY A O 2
ATOM 3397 N N . ALA A 1 122 ? 3.340 -23.692 -8.765 1.00 34.21 101 ALA A N 2
ATOM 3398 C CA . ALA A 1 122 ? 1.957 -23.980 -8.392 1.00 5.45 101 ALA A CA 2
ATOM 3399 C C . ALA A 1 122 ? 1.034 -23.099 -9.254 1.00 3.23 101 ALA A C 2
ATOM 3400 O O . ALA A 1 122 ? 1.511 -22.375 -10.130 1.00 53.23 101 ALA A O 2
ATOM 3407 N N . THR A 1 123 ? -0.271 -23.113 -9.037 1.00 64.45 102 THR A N 2
ATOM 3408 C CA . THR A 1 123 ? -1.151 -22.507 -10.021 1.00 74.52 102 THR A CA 2
ATOM 3409 C C . THR A 1 123 ? -1.127 -20.992 -9.872 1.00 45.11 102 THR A C 2
ATOM 3410 O O . THR A 1 123 ? -1.506 -20.436 -8.845 1.00 61.21 102 THR A O 2
ATOM 3421 N N . ALA A 1 124 ? -0.671 -20.345 -10.940 1.00 43.20 103 ALA A N 2
ATOM 3422 C CA . ALA A 1 124 ? -0.357 -18.923 -10.929 1.00 40.42 103 ALA A CA 2
ATOM 3423 C C . ALA A 1 124 ? -1.582 -18.069 -11.201 1.00 23.23 103 ALA A C 2
ATOM 3424 O O . ALA A 1 124 ? -1.488 -16.843 -11.318 1.00 13.25 103 ALA A O 2
ATOM 3431 N N . VAL A 1 125 ? -2.728 -18.712 -11.312 1.00 73.54 104 VAL A N 2
ATOM 3432 C CA . VAL A 1 125 ? -3.959 -18.002 -11.576 1.00 31.24 104 VAL A CA 2
ATOM 3433 C C . VAL A 1 125 ? -4.559 -17.508 -10.268 1.00 64.44 104 VAL A C 2
ATOM 3434 O O . VAL A 1 125 ? -4.441 -18.160 -9.229 1.00 0.54 104 VAL A O 2
ATOM 3447 N N . ALA A 1 126 ? -5.213 -16.367 -10.327 1.00 22.04 105 ALA A N 2
ATOM 3448 C CA . ALA A 1 126 ? -5.884 -15.826 -9.172 1.00 24.31 105 ALA A CA 2
ATOM 3449 C C . ALA A 1 126 ? -7.334 -15.537 -9.512 1.00 22.14 105 ALA A C 2
ATOM 3450 O O . ALA A 1 126 ? -7.655 -15.179 -10.648 1.00 14.00 105 ALA A O 2
ATOM 3457 N N . LEU A 1 127 ? -8.204 -15.711 -8.541 1.00 23.24 106 LEU A N 2
ATOM 3458 C CA . LEU A 1 127 ? -9.615 -15.452 -8.729 1.00 52.23 106 LEU A CA 2
ATOM 3459 C C . LEU A 1 127 ? -10.106 -14.471 -7.677 1.00 21.43 106 LEU A C 2
ATOM 3460 O O . LEU A 1 127 ? -10.037 -14.745 -6.477 1.00 5.12 106 LEU A O 2
ATOM 3476 N N . GLU A 1 128 ? -10.581 -13.322 -8.126 1.00 25.12 107 GLU A N 2
ATOM 3477 C CA . GLU A 1 128 ? -11.111 -12.331 -7.213 1.00 12.41 107 GLU A CA 2
ATOM 3478 C C . GLU A 1 128 ? -12.629 -12.445 -7.118 1.00 54.51 107 GLU A C 2
ATOM 3479 O O . GLU A 1 128 ? -13.349 -12.278 -8.103 1.00 72.23 107 GLU A O 2
ATOM 3491 N N . ALA A 1 129 ? -13.104 -12.753 -5.926 1.00 23.24 108 ALA A N 2
ATOM 3492 C CA . ALA A 1 129 ? -14.528 -12.875 -5.685 1.00 41.32 108 ALA A CA 2
ATOM 3493 C C . ALA A 1 129 ? -15.079 -11.546 -5.205 1.00 14.41 108 ALA A C 2
ATOM 3494 O O . ALA A 1 129 ? -14.656 -11.026 -4.176 1.00 62.13 108 ALA A O 2
ATOM 3501 N N . HIS A 1 130 ? -16.017 -10.999 -5.953 1.00 71.05 109 HIS A N 2
ATOM 3502 C CA . HIS A 1 130 ? -16.572 -9.686 -5.635 1.00 2.33 109 HIS A CA 2
ATOM 3503 C C . HIS A 1 130 ? -17.907 -9.821 -4.908 1.00 74.05 109 HIS A C 2
ATOM 3504 O O . HIS A 1 130 ? -18.419 -8.858 -4.339 1.00 70.31 109 HIS A O 2
ATOM 3519 N N . GLU A 1 131 ? -18.468 -11.022 -4.933 1.00 4.11 110 GLU A N 2
ATOM 3520 C CA . GLU A 1 131 ? -19.616 -11.348 -4.096 1.00 35.42 110 GLU A CA 2
ATOM 3521 C C . GLU A 1 131 ? -19.147 -12.230 -2.954 1.00 14.21 110 GLU A C 2
ATOM 3522 O O . GLU A 1 131 ? -18.031 -12.750 -2.996 1.00 42.30 110 GLU A O 2
ATOM 3534 N N . MET A 1 132 ? -19.979 -12.411 -1.937 1.00 53.52 111 MET A N 2
ATOM 3535 C CA . MET A 1 132 ? -19.560 -13.149 -0.752 1.00 22.03 111 MET A CA 2
ATOM 3536 C C . MET A 1 132 ? -19.590 -14.652 -0.998 1.00 14.31 111 MET A C 2
ATOM 3537 O O . MET A 1 132 ? -20.452 -15.371 -0.491 1.00 13.51 111 MET A O 2
ATOM 3551 N N . GLY A 1 133 ? -18.655 -15.105 -1.819 1.00 2.05 112 GLY A N 2
ATOM 3552 C CA . GLY A 1 133 ? -18.467 -16.519 -2.049 1.00 42.44 112 GLY A CA 2
ATOM 3553 C C . GLY A 1 133 ? -17.649 -17.141 -0.944 1.00 2.34 112 GLY A C 2
ATOM 3554 O O . GLY A 1 133 ? -17.616 -18.358 -0.793 1.00 14.13 112 GLY A O 2
ATOM 3558 N N . ASP A 1 134 ? -16.987 -16.283 -0.179 1.00 41.42 113 ASP A N 2
ATOM 3559 C CA . ASP A 1 134 ? -16.106 -16.708 0.903 1.00 65.15 113 ASP A CA 2
ATOM 3560 C C . ASP A 1 134 ? -16.867 -17.472 1.979 1.00 70.32 113 ASP A C 2
ATOM 3561 O O . ASP A 1 134 ? -16.323 -18.378 2.607 1.00 70.40 113 ASP A O 2
ATOM 3570 N N . LEU A 1 135 ? -18.126 -17.121 2.183 1.00 21.20 114 LEU A N 2
ATOM 3571 C CA . LEU A 1 135 ? -18.961 -17.863 3.114 1.00 61.20 114 LEU A CA 2
ATOM 3572 C C . LEU A 1 135 ? -19.973 -18.728 2.364 1.00 24.12 114 LEU A C 2
ATOM 3573 O O . LEU A 1 135 ? -20.972 -19.186 2.929 1.00 24.03 114 LEU A O 2
ATOM 3589 N N . ALA A 1 136 ? -19.688 -18.977 1.097 1.00 20.12 115 ALA A N 2
ATOM 3590 C CA . ALA A 1 136 ? -20.531 -19.820 0.267 1.00 43.21 115 ALA A CA 2
ATOM 3591 C C . ALA A 1 136 ? -19.793 -21.110 -0.080 1.00 22.52 115 ALA A C 2
ATOM 3592 O O . ALA A 1 136 ? -18.563 -21.143 -0.063 1.00 2.23 115 ALA A O 2
ATOM 3599 N N . PRO A 1 137 ? -20.523 -22.197 -0.374 1.00 4.01 116 PRO A N 2
ATOM 3600 C CA . PRO A 1 137 ? -19.909 -23.480 -0.728 1.00 3.11 116 PRO A CA 2
ATOM 3601 C C . PRO A 1 137 ? -19.119 -23.404 -2.035 1.00 32.35 116 PRO A C 2
ATOM 3602 O O . PRO A 1 137 ? -19.695 -23.351 -3.127 1.00 52.44 116 PRO A O 2
ATOM 3613 N N . LEU A 1 138 ? -17.802 -23.368 -1.917 1.00 45.55 117 LEU A N 2
ATOM 3614 C CA . LEU A 1 138 ? -16.929 -23.350 -3.084 1.00 73.23 117 LEU A CA 2
ATOM 3615 C C . LEU A 1 138 ? -16.400 -24.752 -3.350 1.00 35.45 117 LEU A C 2
ATOM 3616 O O . LEU A 1 138 ? -16.157 -25.141 -4.490 1.00 21.43 117 LEU A O 2
ATOM 3632 N N . ALA A 1 139 ? -16.226 -25.501 -2.278 1.00 71.21 118 ALA A N 2
ATOM 3633 C CA . ALA A 1 139 ? -15.772 -26.875 -2.352 1.00 14.31 118 ALA A CA 2
ATOM 3634 C C . ALA A 1 139 ? -16.433 -27.682 -1.250 1.00 72.20 118 ALA A C 2
ATOM 3635 O O . ALA A 1 139 ? -16.094 -27.466 -0.066 1.00 24.03 118 ALA A O 2
ATOM 3643 N N . MET A 1 22 ? -0.111 0.240 1.713 1.00 52.12 1 MET A N 3
ATOM 3644 C CA . MET A 1 22 ? 0.486 0.075 0.367 1.00 53.14 1 MET A CA 3
ATOM 3645 C C . MET A 1 22 ? 1.265 -1.234 0.292 1.00 21.01 1 MET A C 3
ATOM 3646 O O . MET A 1 22 ? 1.906 -1.635 1.263 1.00 43.40 1 MET A O 3
ATOM 3660 N N . ALA A 1 23 ? 1.186 -1.909 -0.853 1.00 41.25 2 ALA A N 3
ATOM 3661 C CA . ALA A 1 23 ? 1.868 -3.186 -1.040 1.00 72.20 2 ALA A CA 3
ATOM 3662 C C . ALA A 1 23 ? 3.270 -3.001 -1.615 1.00 42.42 2 ALA A C 3
ATOM 3663 O O . ALA A 1 23 ? 4.101 -3.896 -1.522 1.00 54.12 2 ALA A O 3
ATOM 3670 N N . SER A 1 24 ? 3.517 -1.846 -2.223 1.00 35.23 3 SER A N 3
ATOM 3671 C CA . SER A 1 24 ? 4.814 -1.557 -2.827 1.00 31.05 3 SER A CA 3
ATOM 3672 C C . SER A 1 24 ? 5.936 -1.609 -1.787 1.00 52.44 3 SER A C 3
ATOM 3673 O O . SER A 1 24 ? 5.764 -1.162 -0.651 1.00 42.40 3 SER A O 3
ATOM 3681 N N . GLY A 1 25 ? 7.088 -2.135 -2.193 1.00 44.54 4 GLY A N 3
ATOM 3682 C CA . GLY A 1 25 ? 8.172 -2.377 -1.262 1.00 15.02 4 GLY A CA 3
ATOM 3683 C C . GLY A 1 25 ? 7.777 -3.371 -0.189 1.00 45.51 4 GLY A C 3
ATOM 3684 O O . GLY A 1 25 ? 7.984 -3.132 1.000 1.00 62.33 4 GLY A O 3
ATOM 3688 N N . MET A 1 26 ? 7.204 -4.488 -0.620 1.00 35.40 5 MET A N 3
ATOM 3689 C CA . MET A 1 26 ? 6.695 -5.502 0.293 1.00 51.12 5 MET A CA 3
ATOM 3690 C C . MET A 1 26 ? 7.779 -6.484 0.717 1.00 73.03 5 MET A C 3
ATOM 3691 O O . MET A 1 26 ? 8.747 -6.726 -0.008 1.00 52.23 5 MET A O 3
ATOM 3705 N N . GLY A 1 27 ? 7.600 -7.035 1.906 1.00 1.32 6 GLY A N 3
ATOM 3706 C CA . GLY A 1 27 ? 8.441 -8.111 2.377 1.00 21.33 6 GLY A CA 3
ATOM 3707 C C . GLY A 1 27 ? 7.602 -9.279 2.845 1.00 44.23 6 GLY A C 3
ATOM 3708 O O . GLY A 1 27 ? 6.708 -9.109 3.677 1.00 72.42 6 GLY A O 3
ATOM 3712 N N . VAL A 1 28 ? 7.861 -10.454 2.298 1.00 62.13 7 VAL A N 3
ATOM 3713 C CA . VAL A 1 28 ? 7.084 -11.638 2.635 1.00 42.15 7 VAL A CA 3
ATOM 3714 C C . VAL A 1 28 ? 7.705 -12.363 3.824 1.00 45.12 7 VAL A C 3
ATOM 3715 O O . VAL A 1 28 ? 8.917 -12.576 3.861 1.00 63.21 7 VAL A O 3
ATOM 3728 N N . ASP A 1 29 ? 6.879 -12.724 4.797 1.00 22.10 8 ASP A N 3
ATOM 3729 C CA . ASP A 1 29 ? 7.357 -13.458 5.963 1.00 61.41 8 ASP A CA 3
ATOM 3730 C C . ASP A 1 29 ? 7.655 -14.907 5.585 1.00 32.42 8 ASP A C 3
ATOM 3731 O O . ASP A 1 29 ? 6.905 -15.522 4.821 1.00 5.13 8 ASP A O 3
ATOM 3740 N N . GLU A 1 30 ? 8.740 -15.449 6.131 1.00 11.10 9 GLU A N 3
ATOM 3741 C CA . GLU A 1 30 ? 9.184 -16.802 5.802 1.00 42.42 9 GLU A CA 3
ATOM 3742 C C . GLU A 1 30 ? 8.139 -17.839 6.217 1.00 34.12 9 GLU A C 3
ATOM 3743 O O . GLU A 1 30 ? 8.020 -18.902 5.602 1.00 74.13 9 GLU A O 3
ATOM 3755 N N . ASN A 1 31 ? 7.376 -17.515 7.256 1.00 71.42 10 ASN A N 3
ATOM 3756 C CA . ASN A 1 31 ? 6.386 -18.437 7.806 1.00 44.42 10 ASN A CA 3
ATOM 3757 C C . ASN A 1 31 ? 5.273 -18.711 6.797 1.00 54.50 10 ASN A C 3
ATOM 3758 O O . ASN A 1 31 ? 4.679 -19.790 6.791 1.00 53.02 10 ASN A O 3
ATOM 3769 N N . CYS A 1 32 ? 5.011 -17.740 5.927 1.00 74.11 11 CYS A N 3
ATOM 3770 C CA . CYS A 1 32 ? 3.973 -17.880 4.914 1.00 71.23 11 CYS A CA 3
ATOM 3771 C C . CYS A 1 32 ? 4.359 -18.955 3.899 1.00 1.33 11 CYS A C 3
ATOM 3772 O O . CYS A 1 32 ? 3.507 -19.686 3.394 1.00 54.53 11 CYS A O 3
ATOM 3780 N N . VAL A 1 33 ? 5.654 -19.058 3.628 1.00 23.35 12 VAL A N 3
ATOM 3781 C CA . VAL A 1 33 ? 6.161 -20.008 2.645 1.00 44.14 12 VAL A CA 3
ATOM 3782 C C . VAL A 1 33 ? 6.220 -21.415 3.233 1.00 25.35 12 VAL A C 3
ATOM 3783 O O . VAL A 1 33 ? 5.970 -22.405 2.544 1.00 4.30 12 VAL A O 3
ATOM 3796 N N . ALA A 1 34 ? 6.526 -21.490 4.521 1.00 53.32 13 ALA A N 3
ATOM 3797 C CA . ALA A 1 34 ? 6.720 -22.768 5.198 1.00 13.41 13 ALA A CA 3
ATOM 3798 C C . ALA A 1 34 ? 5.423 -23.569 5.303 1.00 32.21 13 ALA A C 3
ATOM 3799 O O . ALA A 1 34 ? 5.450 -24.791 5.371 1.00 40.42 13 ALA A O 3
ATOM 3806 N N . ARG A 1 35 ? 4.288 -22.883 5.290 1.00 43.14 14 ARG A N 3
ATOM 3807 C CA . ARG A 1 35 ? 2.999 -23.536 5.513 1.00 55.15 14 ARG A CA 3
ATOM 3808 C C . ARG A 1 35 ? 2.653 -24.500 4.371 1.00 25.52 14 ARG A C 3
ATOM 3809 O O . ARG A 1 35 ? 1.797 -25.374 4.520 1.00 34.43 14 ARG A O 3
ATOM 3830 N N . PHE A 1 36 ? 3.332 -24.343 3.240 1.00 73.32 15 PHE A N 3
ATOM 3831 C CA . PHE A 1 36 ? 3.071 -25.159 2.064 1.00 74.14 15 PHE A CA 3
ATOM 3832 C C . PHE A 1 36 ? 3.617 -26.575 2.217 1.00 71.04 15 PHE A C 3
ATOM 3833 O O . PHE A 1 36 ? 3.182 -27.482 1.510 1.00 62.54 15 PHE A O 3
ATOM 3850 N N . ASN A 1 37 ? 4.553 -26.784 3.139 1.00 1.31 16 ASN A N 3
ATOM 3851 C CA . ASN A 1 37 ? 5.098 -28.124 3.331 1.00 23.12 16 ASN A CA 3
ATOM 3852 C C . ASN A 1 37 ? 4.112 -28.982 4.118 1.00 33.22 16 ASN A C 3
ATOM 3853 O O . ASN A 1 37 ? 4.076 -30.201 3.972 1.00 12.51 16 ASN A O 3
ATOM 3864 N N . GLU A 1 38 ? 3.283 -28.328 4.923 1.00 10.33 17 GLU A N 3
ATOM 3865 C CA . GLU A 1 38 ? 2.177 -28.996 5.597 1.00 65.33 17 GLU A CA 3
ATOM 3866 C C . GLU A 1 38 ? 1.125 -29.400 4.572 1.00 3.01 17 GLU A C 3
ATOM 3867 O O . GLU A 1 38 ? 0.457 -30.428 4.701 1.00 32.23 17 GLU A O 3
ATOM 3879 N N . LEU A 1 39 ? 1.001 -28.571 3.547 1.00 14.21 18 LEU A N 3
ATOM 3880 C CA . LEU A 1 39 ? 0.074 -28.804 2.452 1.00 32.21 18 LEU A CA 3
ATOM 3881 C C . LEU A 1 39 ? 0.527 -29.978 1.589 1.00 11.24 18 LEU A C 3
ATOM 3882 O O . LEU A 1 39 ? -0.250 -30.882 1.284 1.00 44.33 18 LEU A O 3
ATOM 3898 N N . LYS A 1 40 ? 1.796 -29.956 1.221 1.00 34.50 19 LYS A N 3
ATOM 3899 C CA . LYS A 1 40 ? 2.346 -30.912 0.273 1.00 71.52 19 LYS A CA 3
ATOM 3900 C C . LYS A 1 40 ? 2.715 -32.246 0.929 1.00 20.35 19 LYS A C 3
ATOM 3901 O O . LYS A 1 40 ? 2.240 -33.299 0.505 1.00 24.00 19 LYS A O 3
ATOM 3920 N N . ILE A 1 41 ? 3.544 -32.197 1.967 1.00 24.25 20 ILE A N 3
ATOM 3921 C CA . ILE A 1 41 ? 4.116 -33.413 2.548 1.00 72.34 20 ILE A CA 3
ATOM 3922 C C . ILE A 1 41 ? 3.046 -34.321 3.153 1.00 33.25 20 ILE A C 3
ATOM 3923 O O . ILE A 1 41 ? 3.025 -35.525 2.890 1.00 20.14 20 ILE A O 3
ATOM 3939 N N . ARG A 1 42 ? 2.155 -33.749 3.951 1.00 32.25 21 ARG A N 3
ATOM 3940 C CA . ARG A 1 42 ? 1.140 -34.540 4.640 1.00 62.10 21 ARG A CA 3
ATOM 3941 C C . ARG A 1 42 ? -0.033 -34.849 3.718 1.00 15.14 21 ARG A C 3
ATOM 3942 O O . ARG A 1 42 ? -0.887 -35.670 4.049 1.00 13.23 21 ARG A O 3
ATOM 3963 N N . LYS A 1 43 ? -0.063 -34.184 2.562 1.00 43.43 22 LYS A N 3
ATOM 3964 C CA . LYS A 1 43 ? -1.206 -34.239 1.644 1.00 2.24 22 LYS A CA 3
ATOM 3965 C C . LYS A 1 43 ? -2.472 -33.746 2.342 1.00 71.43 22 LYS A C 3
ATOM 3966 O O . LYS A 1 43 ? -3.588 -34.072 1.938 1.00 72.13 22 LYS A O 3
ATOM 3985 N N . THR A 1 44 ? -2.290 -32.941 3.375 1.00 73.42 23 THR A N 3
ATOM 3986 C CA . THR A 1 44 ? -3.407 -32.381 4.108 1.00 72.50 23 THR A CA 3
ATOM 3987 C C . THR A 1 44 ? -3.626 -30.941 3.685 1.00 2.54 23 THR A C 3
ATOM 3988 O O . THR A 1 44 ? -2.752 -30.090 3.871 1.00 55.01 23 THR A O 3
ATOM 3999 N N . VAL A 1 45 ? -4.786 -30.660 3.117 1.00 1.51 24 VAL A N 3
ATOM 4000 C CA . VAL A 1 45 ? -5.048 -29.338 2.592 1.00 63.23 24 VAL A CA 3
ATOM 4001 C C . VAL A 1 45 ? -5.627 -28.436 3.673 1.00 25.53 24 VAL A C 3
ATOM 4002 O O . VAL A 1 45 ? -6.490 -28.840 4.452 1.00 14.35 24 VAL A O 3
ATOM 4015 N N . LYS A 1 46 ? -5.118 -27.221 3.724 1.00 41.40 25 LYS A N 3
ATOM 4016 C CA . LYS A 1 46 ? -5.586 -26.216 4.655 1.00 42.41 25 LYS A CA 3
ATOM 4017 C C . LYS A 1 46 ? -5.666 -24.885 3.930 1.00 63.42 25 LYS A C 3
ATOM 4018 O O . LYS A 1 46 ? -5.050 -24.714 2.879 1.00 54.12 25 LYS A O 3
ATOM 4037 N N . TRP A 1 47 ? -6.414 -23.954 4.478 1.00 73.03 26 TRP A N 3
ATOM 4038 C CA . TRP A 1 47 ? -6.540 -22.636 3.883 1.00 22.34 26 TRP A CA 3
ATOM 4039 C C . TRP A 1 47 ? -5.886 -21.622 4.800 1.00 12.05 26 TRP A C 3
ATOM 4040 O O . TRP A 1 47 ? -6.227 -21.541 5.979 1.00 44.13 26 TRP A O 3
ATOM 4061 N N . ILE A 1 48 ? -4.930 -20.878 4.278 1.00 54.33 27 ILE A N 3
ATOM 4062 C CA . ILE A 1 48 ? -4.280 -19.841 5.057 1.00 62.50 27 ILE A CA 3
ATOM 4063 C C . ILE A 1 48 ? -4.673 -18.478 4.520 1.00 21.24 27 ILE A C 3
ATOM 4064 O O . ILE A 1 48 ? -4.646 -18.241 3.312 1.00 73.25 27 ILE A O 3
ATOM 4080 N N . VAL A 1 49 ? -5.074 -17.594 5.407 1.00 3.04 28 VAL A N 3
ATOM 4081 C CA . VAL A 1 49 ? -5.450 -16.253 5.005 1.00 1.34 28 VAL A CA 3
ATOM 4082 C C . VAL A 1 49 ? -4.464 -15.243 5.556 1.00 12.05 28 VAL A C 3
ATOM 4083 O O . VAL A 1 49 ? -4.355 -15.066 6.772 1.00 11.52 28 VAL A O 3
ATOM 4096 N N . PHE A 1 50 ? -3.730 -14.597 4.667 1.00 11.25 29 PHE A N 3
ATOM 4097 C CA . PHE A 1 50 ? -2.782 -13.592 5.087 1.00 21.34 29 PHE A CA 3
ATOM 4098 C C . PHE A 1 50 ? -3.341 -12.205 4.853 1.00 21.21 29 PHE A C 3
ATOM 4099 O O . PHE A 1 50 ? -4.168 -11.985 3.963 1.00 55.23 29 PHE A O 3
ATOM 4116 N N . LYS A 1 51 ? -2.897 -11.283 5.670 1.00 45.40 30 LYS A N 3
ATOM 4117 C CA . LYS A 1 51 ? -3.366 -9.925 5.611 1.00 74.52 30 LYS A CA 3
ATOM 4118 C C . LYS A 1 51 ? -2.212 -9.031 5.199 1.00 75.32 30 LYS A C 3
ATOM 4119 O O . LYS A 1 51 ? -1.156 -9.027 5.833 1.00 10.31 30 LYS A O 3
ATOM 4138 N N . ILE A 1 52 ? -2.418 -8.287 4.131 1.00 4.43 31 ILE A N 3
ATOM 4139 C CA . ILE A 1 52 ? -1.355 -7.497 3.543 1.00 52.01 31 ILE A CA 3
ATOM 4140 C C . ILE A 1 52 ? -1.319 -6.121 4.194 1.00 20.34 31 ILE A C 3
ATOM 4141 O O . ILE A 1 52 ? -2.149 -5.256 3.909 1.00 0.01 31 ILE A O 3
ATOM 4157 N N . GLU A 1 53 ? -0.345 -5.933 5.072 1.00 42.23 32 GLU A N 3
ATOM 4158 C CA . GLU A 1 53 ? -0.315 -4.773 5.947 1.00 33.01 32 GLU A CA 3
ATOM 4159 C C . GLU A 1 53 ? 1.098 -4.229 6.083 1.00 65.34 32 GLU A C 3
ATOM 4160 O O . GLU A 1 53 ? 2.050 -5.000 6.201 1.00 20.53 32 GLU A O 3
ATOM 4172 N N . ASN A 1 54 ? 1.214 -2.901 6.075 1.00 11.34 33 ASN A N 3
ATOM 4173 C CA . ASN A 1 54 ? 2.477 -2.216 6.354 1.00 54.21 33 ASN A CA 3
ATOM 4174 C C . ASN A 1 54 ? 3.625 -2.790 5.520 1.00 43.44 33 ASN A C 3
ATOM 4175 O O . ASN A 1 54 ? 4.703 -3.082 6.042 1.00 3.34 33 ASN A O 3
ATOM 4186 N N . THR A 1 55 ? 3.363 -2.973 4.224 1.00 63.34 34 THR A N 3
ATOM 4187 C CA . THR A 1 55 ? 4.353 -3.469 3.259 1.00 12.31 34 THR A CA 3
ATOM 4188 C C . THR A 1 55 ? 4.963 -4.813 3.676 1.00 73.41 34 THR A C 3
ATOM 4189 O O . THR A 1 55 ? 6.071 -5.155 3.268 1.00 63.21 34 THR A O 3
ATOM 4200 N N . LYS A 1 56 ? 4.236 -5.588 4.469 1.00 4.20 35 LYS A N 3
ATOM 4201 C CA . LYS A 1 56 ? 4.708 -6.900 4.875 1.00 74.01 35 LYS A CA 3
ATOM 4202 C C . LYS A 1 56 ? 3.600 -7.935 4.720 1.00 2.45 35 LYS A C 3
ATOM 4203 O O . LYS A 1 56 ? 2.439 -7.673 5.041 1.00 53.44 35 LYS A O 3
ATOM 4222 N N . ILE A 1 57 ? 3.962 -9.098 4.201 1.00 14.30 36 ILE A N 3
ATOM 4223 C CA . ILE A 1 57 ? 3.004 -10.169 3.978 1.00 51.35 36 ILE A CA 3
ATOM 4224 C C . ILE A 1 57 ? 3.010 -11.131 5.159 1.00 45.41 36 ILE A C 3
ATOM 4225 O O . ILE A 1 57 ? 3.976 -11.870 5.363 1.00 43.22 36 ILE A O 3
ATOM 4241 N N . VAL A 1 58 ? 1.936 -11.111 5.940 1.00 15.22 37 VAL A N 3
ATOM 4242 C CA . VAL A 1 58 ? 1.818 -11.983 7.099 1.00 73.31 37 VAL A CA 3
ATOM 4243 C C . VAL A 1 58 ? 0.447 -12.647 7.142 1.00 60.30 37 VAL A C 3
ATOM 4244 O O . VAL A 1 58 ? -0.577 -12.002 6.922 1.00 73.35 37 VAL A O 3
ATOM 4257 N N . VAL A 1 59 ? 0.437 -13.939 7.422 1.00 30.00 38 VAL A N 3
ATOM 4258 C CA . VAL A 1 59 ? -0.803 -14.702 7.491 1.00 61.51 38 VAL A CA 3
ATOM 4259 C C . VAL A 1 59 ? -1.367 -14.655 8.906 1.00 1.50 38 VAL A C 3
ATOM 4260 O O . VAL A 1 59 ? -0.613 -14.714 9.877 1.00 3.21 38 VAL A O 3
ATOM 4273 N N . GLU A 1 60 ? -2.686 -14.531 9.024 1.00 44.20 39 GLU A N 3
ATOM 4274 C CA . GLU A 1 60 ? -3.302 -14.322 10.323 1.00 74.31 39 GLU A CA 3
ATOM 4275 C C . GLU A 1 60 ? -3.687 -15.653 10.944 1.00 11.14 39 GLU A C 3
ATOM 4276 O O . GLU A 1 60 ? -3.586 -15.838 12.157 1.00 73.52 39 GLU A O 3
ATOM 4288 N N . LYS A 1 61 ? -4.107 -16.586 10.101 1.00 45.11 40 LYS A N 3
ATOM 4289 C CA . LYS A 1 61 ? -4.653 -17.843 10.579 1.00 52.50 40 LYS A CA 3
ATOM 4290 C C . LYS A 1 61 ? -4.878 -18.829 9.439 1.00 45.12 40 LYS A C 3
ATOM 4291 O O . LYS A 1 61 ? -4.861 -18.458 8.262 1.00 64.24 40 LYS A O 3
ATOM 4310 N N . ASP A 1 62 ? -5.084 -20.084 9.811 1.00 60.54 41 ASP A N 3
ATOM 4311 C CA . ASP A 1 62 ? -5.368 -21.152 8.862 1.00 42.43 41 ASP A CA 3
ATOM 4312 C C . ASP A 1 62 ? -6.382 -22.103 9.485 1.00 1.42 41 ASP A C 3
ATOM 4313 O O . ASP A 1 62 ? -6.541 -22.128 10.707 1.00 21.12 41 ASP A O 3
ATOM 4322 N N . GLY A 1 63 ? -7.086 -22.867 8.668 1.00 61.02 42 GLY A N 3
ATOM 4323 C CA . GLY A 1 63 ? -8.125 -23.715 9.212 1.00 14.44 42 GLY A CA 3
ATOM 4324 C C . GLY A 1 63 ? -8.213 -25.095 8.593 1.00 15.33 42 GLY A C 3
ATOM 4325 O O . GLY A 1 63 ? -7.910 -25.286 7.411 1.00 43.03 42 GLY A O 3
ATOM 4329 N N . LYS A 1 64 ? -8.631 -26.053 9.415 1.00 61.11 43 LYS A N 3
ATOM 4330 C CA . LYS A 1 64 ? -9.030 -27.369 8.944 1.00 32.10 43 LYS A CA 3
ATOM 4331 C C . LYS A 1 64 ? -10.539 -27.344 8.734 1.00 11.12 43 LYS A C 3
ATOM 4332 O O . LYS A 1 64 ? -11.291 -26.935 9.624 1.00 43.14 43 LYS A O 3
ATOM 4351 N N . GLY A 1 65 ? -10.984 -27.777 7.570 1.00 54.51 44 GLY A N 3
ATOM 4352 C CA . GLY A 1 65 ? -12.306 -27.430 7.133 1.00 43.45 44 GLY A CA 3
ATOM 4353 C C . GLY A 1 65 ? -12.228 -26.133 6.378 1.00 31.31 44 GLY A C 3
ATOM 4354 O O . GLY A 1 65 ? -13.099 -25.301 6.472 1.00 10.13 44 GLY A O 3
ATOM 4358 N N . ASN A 1 66 ? -11.134 -25.976 5.650 1.00 52.43 45 ASN A N 3
ATOM 4359 C CA . ASN A 1 66 ? -10.794 -24.737 4.947 1.00 43.34 45 ASN A CA 3
ATOM 4360 C C . ASN A 1 66 ? -11.971 -24.103 4.196 1.00 75.40 45 ASN A C 3
ATOM 4361 O O . ASN A 1 66 ? -12.289 -22.938 4.414 1.00 44.44 45 ASN A O 3
ATOM 4372 N N . ALA A 1 67 ? -12.633 -24.870 3.351 1.00 41.53 46 ALA A N 3
ATOM 4373 C CA . ALA A 1 67 ? -13.750 -24.357 2.561 1.00 11.23 46 ALA A CA 3
ATOM 4374 C C . ALA A 1 67 ? -15.021 -24.306 3.397 1.00 61.21 46 ALA A C 3
ATOM 4375 O O . ALA A 1 67 ? -16.006 -23.673 3.027 1.00 2.41 46 ALA A O 3
ATOM 4382 N N . ASP A 1 68 ? -14.975 -24.982 4.528 1.00 35.24 47 ASP A N 3
ATOM 4383 C CA . ASP A 1 68 ? -16.113 -25.091 5.430 1.00 1.10 47 ASP A CA 3
ATOM 4384 C C . ASP A 1 68 ? -16.122 -23.945 6.434 1.00 32.51 47 ASP A C 3
ATOM 4385 O O . ASP A 1 68 ? -17.133 -23.269 6.633 1.00 71.20 47 ASP A O 3
ATOM 4394 N N . GLU A 1 69 ? -14.971 -23.735 7.049 1.00 12.11 48 GLU A N 3
ATOM 4395 C CA . GLU A 1 69 ? -14.823 -22.805 8.146 1.00 4.32 48 GLU A CA 3
ATOM 4396 C C . GLU A 1 69 ? -14.679 -21.378 7.641 1.00 45.55 48 GLU A C 3
ATOM 4397 O O . GLU A 1 69 ? -15.207 -20.447 8.244 1.00 63.11 48 GLU A O 3
ATOM 4409 N N . PHE A 1 70 ? -13.999 -21.203 6.510 1.00 4.10 49 PHE A N 3
ATOM 4410 C CA . PHE A 1 70 ? -13.728 -19.866 5.999 1.00 12.21 49 PHE A CA 3
ATOM 4411 C C . PHE A 1 70 ? -14.973 -19.207 5.435 1.00 72.34 49 PHE A C 3
ATOM 4412 O O . PHE A 1 70 ? -14.957 -18.033 5.082 1.00 42.43 49 PHE A O 3
ATOM 4429 N N . ARG A 1 71 ? -16.065 -19.952 5.404 1.00 43.12 50 ARG A N 3
ATOM 4430 C CA . ARG A 1 71 ? -17.358 -19.389 5.059 1.00 45.42 50 ARG A CA 3
ATOM 4431 C C . ARG A 1 71 ? -17.877 -18.522 6.207 1.00 41.44 50 ARG A C 3
ATOM 4432 O O . ARG A 1 71 ? -18.821 -17.750 6.043 1.00 23.51 50 ARG A O 3
ATOM 4453 N N . GLY A 1 72 ? -17.250 -18.660 7.372 1.00 44.12 51 GLY A N 3
ATOM 4454 C CA . GLY A 1 72 ? -17.615 -17.848 8.518 1.00 61.10 51 GLY A CA 3
ATOM 4455 C C . GLY A 1 72 ? -16.407 -17.425 9.337 1.00 2.34 51 GLY A C 3
ATOM 4456 O O . GLY A 1 72 ? -16.551 -16.923 10.449 1.00 60.43 51 GLY A O 3
ATOM 4460 N N . ALA A 1 73 ? -15.212 -17.626 8.786 1.00 52.33 52 ALA A N 3
ATOM 4461 C CA . ALA A 1 73 ? -13.977 -17.274 9.484 1.00 52.32 52 ALA A CA 3
ATOM 4462 C C . ALA A 1 73 ? -13.272 -16.102 8.810 1.00 31.24 52 ALA A C 3
ATOM 4463 O O . ALA A 1 73 ? -12.115 -15.806 9.110 1.00 64.52 52 ALA A O 3
ATOM 4470 N N . LEU A 1 74 ? -13.973 -15.436 7.905 1.00 52.24 53 LEU A N 3
ATOM 4471 C CA . LEU A 1 74 ? -13.410 -14.300 7.186 1.00 64.43 53 LEU A CA 3
ATOM 4472 C C . LEU A 1 74 ? -14.187 -13.024 7.479 1.00 72.21 53 LEU A C 3
ATOM 4473 O O . LEU A 1 74 ? -15.413 -13.050 7.602 1.00 20.24 53 LEU A O 3
ATOM 4489 N N . PRO A 1 75 ? -13.478 -11.893 7.623 1.00 64.41 54 PRO A N 3
ATOM 4490 C CA . PRO A 1 75 ? -14.104 -10.585 7.813 1.00 31.11 54 PRO A CA 3
ATOM 4491 C C . PRO A 1 75 ? -14.819 -10.125 6.548 1.00 22.12 54 PRO A C 3
ATOM 4492 O O . PRO A 1 75 ? -14.183 -9.707 5.584 1.00 53.40 54 PRO A O 3
ATOM 4503 N N . ALA A 1 76 ? -16.143 -10.201 6.569 1.00 34.54 55 ALA A N 3
ATOM 4504 C CA . ALA A 1 76 ? -16.965 -9.888 5.401 1.00 13.30 55 ALA A CA 3
ATOM 4505 C C . ALA A 1 76 ? -16.936 -8.397 5.068 1.00 13.11 55 ALA A C 3
ATOM 4506 O O . ALA A 1 76 ? -17.405 -7.977 4.015 1.00 63.15 55 ALA A O 3
ATOM 4513 N N . ASN A 1 77 ? -16.418 -7.599 5.988 1.00 51.34 56 ASN A N 3
ATOM 4514 C CA . ASN A 1 77 ? -16.391 -6.153 5.811 1.00 20.10 56 ASN A CA 3
ATOM 4515 C C . ASN A 1 77 ? -15.105 -5.705 5.125 1.00 62.32 56 ASN A C 3
ATOM 4516 O O . ASN A 1 77 ? -15.038 -4.612 4.560 1.00 20.10 56 ASN A O 3
ATOM 4527 N N . ASP A 1 78 ? -14.093 -6.562 5.158 1.00 52.33 57 ASP A N 3
ATOM 4528 C CA . ASP A 1 78 ? -12.774 -6.214 4.641 1.00 13.20 57 ASP A CA 3
ATOM 4529 C C . ASP A 1 78 ? -12.376 -7.168 3.536 1.00 23.24 57 ASP A C 3
ATOM 4530 O O . ASP A 1 78 ? -13.063 -8.151 3.272 1.00 11.23 57 ASP A O 3
ATOM 4539 N N . CYS A 1 79 ? -11.264 -6.878 2.896 1.00 61.22 58 CYS A N 3
ATOM 4540 C CA . CYS A 1 79 ? -10.695 -7.799 1.947 1.00 10.33 58 CYS A CA 3
ATOM 4541 C C . CYS A 1 79 ? -9.590 -8.598 2.622 1.00 51.42 58 CYS A C 3
ATOM 4542 O O . CYS A 1 79 ? -8.797 -8.062 3.396 1.00 73.25 58 CYS A O 3
ATOM 4550 N N . ARG A 1 80 ? -9.542 -9.875 2.326 1.00 71.53 59 ARG A N 3
ATOM 4551 C CA . ARG A 1 80 ? -8.485 -10.741 2.825 1.00 54.03 59 ARG A CA 3
ATOM 4552 C C . ARG A 1 80 ? -7.948 -11.608 1.700 1.00 41.32 59 ARG A C 3
ATOM 4553 O O . ARG A 1 80 ? -8.671 -11.915 0.753 1.00 40.52 59 ARG A O 3
ATOM 4574 N N . PHE A 1 81 ? -6.685 -12.000 1.800 1.00 34.13 60 PHE A N 3
ATOM 4575 C CA . PHE A 1 81 ? -6.074 -12.823 0.771 1.00 13.24 60 PHE A CA 3
ATOM 4576 C C . PHE A 1 81 ? -5.806 -14.219 1.320 1.00 54.01 60 PHE A C 3
ATOM 4577 O O . PHE A 1 81 ? -4.889 -14.425 2.113 1.00 12.41 60 PHE A O 3
ATOM 4594 N N . GLY A 1 82 ? -6.624 -15.166 0.905 1.00 23.52 61 GLY A N 3
ATOM 4595 C CA . GLY A 1 82 ? -6.496 -16.525 1.384 1.00 2.52 61 GLY A CA 3
ATOM 4596 C C . GLY A 1 82 ? -6.076 -17.468 0.284 1.00 52.10 61 GLY A C 3
ATOM 4597 O O . GLY A 1 82 ? -6.611 -17.419 -0.822 1.00 33.32 61 GLY A O 3
ATOM 4601 N N . VAL A 1 83 ? -5.125 -18.330 0.582 1.00 42.31 62 VAL A N 3
ATOM 4602 C CA . VAL A 1 83 ? -4.682 -19.319 -0.377 1.00 41.44 62 VAL A CA 3
ATOM 4603 C C . VAL A 1 83 ? -4.766 -20.711 0.227 1.00 14.52 62 VAL A C 3
ATOM 4604 O O . VAL A 1 83 ? -4.306 -20.952 1.346 1.00 33.44 62 VAL A O 3
ATOM 4617 N N . TYR A 1 84 ? -5.400 -21.616 -0.492 1.00 53.22 63 TYR A N 3
ATOM 4618 C CA . TYR A 1 84 ? -5.494 -22.992 -0.052 1.00 20.21 63 TYR A CA 3
ATOM 4619 C C . TYR A 1 84 ? -5.329 -23.934 -1.234 1.00 51.34 63 TYR A C 3
ATOM 4620 O O . TYR A 1 84 ? -5.698 -23.603 -2.365 1.00 13.24 63 TYR A O 3
ATOM 4638 N N . ASP A 1 85 ? -4.739 -25.087 -0.975 1.00 11.43 64 ASP A N 3
ATOM 4639 C CA . ASP A 1 85 ? -4.512 -26.072 -2.018 1.00 33.10 64 ASP A CA 3
ATOM 4640 C C . ASP A 1 85 ? -5.735 -26.963 -2.182 1.00 40.01 64 ASP A C 3
ATOM 4641 O O . ASP A 1 85 ? -6.425 -27.283 -1.211 1.00 71.44 64 ASP A O 3
ATOM 4650 N N . CYS A 1 86 ? -6.010 -27.327 -3.418 1.00 22.24 65 CYS A N 3
ATOM 4651 C CA . CYS A 1 86 ? -7.051 -28.276 -3.735 1.00 45.25 65 CYS A CA 3
ATOM 4652 C C . CYS A 1 86 ? -6.432 -29.432 -4.512 1.00 55.11 65 CYS A C 3
ATOM 4653 O O . CYS A 1 86 ? -5.286 -29.338 -4.950 1.00 31.32 65 CYS A O 3
ATOM 4661 N N . GLY A 1 87 ? -7.192 -30.499 -4.704 1.00 33.25 66 GLY A N 3
ATOM 4662 C CA . GLY A 1 87 ? -6.653 -31.705 -5.304 1.00 70.42 66 GLY A CA 3
ATOM 4663 C C . GLY A 1 87 ? -6.093 -31.505 -6.702 1.00 60.44 66 GLY A C 3
ATOM 4664 O O . GLY A 1 87 ? -5.239 -32.274 -7.145 1.00 54.21 66 GLY A O 3
ATOM 4668 N N . ASN A 1 88 ? -6.561 -30.482 -7.409 1.00 12.23 67 ASN A N 3
ATOM 4669 C CA . ASN A 1 88 ? -6.155 -30.287 -8.796 1.00 13.43 67 ASN A CA 3
ATOM 4670 C C . ASN A 1 88 ? -5.613 -28.885 -9.056 1.00 61.11 67 ASN A C 3
ATOM 4671 O O . ASN A 1 88 ? -5.305 -28.556 -10.203 1.00 73.52 67 ASN A O 3
ATOM 4682 N N . LYS A 1 89 ? -5.475 -28.056 -8.019 1.00 53.33 68 LYS A N 3
ATOM 4683 C CA . LYS A 1 89 ? -5.175 -26.644 -8.256 1.00 74.33 68 LYS A CA 3
ATOM 4684 C C . LYS A 1 89 ? -4.800 -25.885 -6.982 1.00 10.45 68 LYS A C 3
ATOM 4685 O O . LYS A 1 89 ? -5.231 -26.232 -5.882 1.00 61.22 68 LYS A O 3
ATOM 4704 N N . ILE A 1 90 ? -3.989 -24.846 -7.158 1.00 21.12 69 ILE A N 3
ATOM 4705 C CA . ILE A 1 90 ? -3.737 -23.855 -6.118 1.00 41.45 69 ILE A CA 3
ATOM 4706 C C . ILE A 1 90 ? -4.591 -22.621 -6.397 1.00 60.44 69 ILE A C 3
ATOM 4707 O O . ILE A 1 90 ? -4.542 -22.065 -7.494 1.00 71.31 69 ILE A O 3
ATOM 4723 N N . GLN A 1 91 ? -5.383 -22.199 -5.425 1.00 30.24 70 GLN A N 3
ATOM 4724 C CA . GLN A 1 91 ? -6.289 -21.081 -5.644 1.00 63.11 70 GLN A CA 3
ATOM 4725 C C . GLN A 1 91 ? -5.949 -19.890 -4.758 1.00 22.35 70 GLN A C 3
ATOM 4726 O O . GLN A 1 91 ? -6.037 -19.968 -3.530 1.00 74.00 70 GLN A O 3
ATOM 4740 N N . PHE A 1 92 ? -5.544 -18.796 -5.393 1.00 60.22 71 PHE A N 3
ATOM 4741 C CA . PHE A 1 92 ? -5.384 -17.522 -4.706 1.00 14.42 71 PHE A CA 3
ATOM 4742 C C . PHE A 1 92 ? -6.725 -16.805 -4.663 1.00 60.53 71 PHE A C 3
ATOM 4743 O O . PHE A 1 92 ? -7.221 -16.343 -5.691 1.00 31.22 71 PHE A O 3
ATOM 4760 N N . VAL A 1 93 ? -7.314 -16.718 -3.482 1.00 74.13 72 VAL A N 3
ATOM 4761 C CA . VAL A 1 93 ? -8.646 -16.151 -3.339 1.00 64.33 72 VAL A CA 3
ATOM 4762 C C . VAL A 1 93 ? -8.586 -14.778 -2.679 1.00 71.52 72 VAL A C 3
ATOM 4763 O O . VAL A 1 93 ? -8.001 -14.614 -1.606 1.00 21.13 72 VAL A O 3
ATOM 4776 N N . LEU A 1 94 ? -9.178 -13.794 -3.336 1.00 12.34 73 LEU A N 3
ATOM 4777 C CA . LEU A 1 94 ? -9.230 -12.441 -2.813 1.00 51.22 73 LEU A CA 3
ATOM 4778 C C . LEU A 1 94 ? -10.638 -11.875 -2.936 1.00 54.31 73 LEU A C 3
ATOM 4779 O O . LEU A 1 94 ? -11.103 -11.571 -4.035 1.00 21.24 73 LEU A O 3
ATOM 4795 N N . TRP A 1 95 ? -11.320 -11.747 -1.813 1.00 60.31 74 TRP A N 3
ATOM 4796 C CA . TRP A 1 95 ? -12.631 -11.124 -1.798 1.00 31.34 74 TRP A CA 3
ATOM 4797 C C . TRP A 1 95 ? -12.454 -9.616 -1.680 1.00 11.21 74 TRP A C 3
ATOM 4798 O O . TRP A 1 95 ? -11.851 -9.134 -0.722 1.00 35.13 74 TRP A O 3
ATOM 4819 N N . CYS A 1 96 ? -12.947 -8.877 -2.666 1.00 24.33 75 CYS A N 3
ATOM 4820 C CA . CYS A 1 96 ? -12.774 -7.433 -2.679 1.00 63.31 75 CYS A CA 3
ATOM 4821 C C . CYS A 1 96 ? -13.696 -6.781 -1.656 1.00 65.30 75 CYS A C 3
ATOM 4822 O O . CYS A 1 96 ? -14.801 -7.261 -1.416 1.00 42.41 75 CYS A O 3
ATOM 4830 N N . PRO A 1 97 ? -13.268 -5.658 -1.068 1.00 54.10 76 PRO A N 3
ATOM 4831 C CA . PRO A 1 97 ? -13.990 -5.030 0.030 1.00 50.45 76 PRO A CA 3
ATOM 4832 C C . PRO A 1 97 ? -15.201 -4.218 -0.424 1.00 40.34 76 PRO A C 3
ATOM 4833 O O . PRO A 1 97 ? -15.081 -3.280 -1.216 1.00 0.52 76 PRO A O 3
ATOM 4844 N N . ASP A 1 98 ? -16.365 -4.596 0.083 1.00 3.14 77 ASP A N 3
ATOM 4845 C CA . ASP A 1 98 ? -17.599 -3.861 -0.176 1.00 34.13 77 ASP A CA 3
ATOM 4846 C C . ASP A 1 98 ? -17.744 -2.705 0.814 1.00 30.43 77 ASP A C 3
ATOM 4847 O O . ASP A 1 98 ? -18.470 -1.739 0.570 1.00 51.42 77 ASP A O 3
ATOM 4856 N N . ASN A 1 99 ? -17.030 -2.802 1.928 1.00 11.04 78 ASN A N 3
ATOM 4857 C CA . ASN A 1 99 ? -17.096 -1.784 2.974 1.00 32.02 78 ASN A CA 3
ATOM 4858 C C . ASN A 1 99 ? -15.774 -1.005 3.044 1.00 70.40 78 ASN A C 3
ATOM 4859 O O . ASN A 1 99 ? -15.493 -0.297 4.014 1.00 71.30 78 ASN A O 3
ATOM 4870 N N . ALA A 1 100 ? -14.973 -1.130 1.995 1.00 15.50 79 ALA A N 3
ATOM 4871 C CA . ALA A 1 100 ? -13.708 -0.413 1.899 1.00 53.23 79 ALA A CA 3
ATOM 4872 C C . ALA A 1 100 ? -13.494 0.072 0.466 1.00 52.12 79 ALA A C 3
ATOM 4873 O O . ALA A 1 100 ? -14.074 -0.485 -0.468 1.00 74.44 79 ALA A O 3
ATOM 4880 N N . PRO A 1 101 ? -12.691 1.132 0.276 1.00 53.22 80 PRO A N 3
ATOM 4881 C CA . PRO A 1 101 ? -12.473 1.756 -1.035 1.00 63.31 80 PRO A CA 3
ATOM 4882 C C . PRO A 1 101 ? -11.531 0.959 -1.946 1.00 52.34 80 PRO A C 3
ATOM 4883 O O . PRO A 1 101 ? -11.215 -0.203 -1.680 1.00 23.21 80 PRO A O 3
ATOM 4894 N N . VAL A 1 102 ? -11.072 1.608 -3.014 1.00 51.13 81 VAL A N 3
ATOM 4895 C CA . VAL A 1 102 ? -10.312 0.935 -4.068 1.00 30.35 81 VAL A CA 3
ATOM 4896 C C . VAL A 1 102 ? -8.834 0.741 -3.703 1.00 33.31 81 VAL A C 3
ATOM 4897 O O . VAL A 1 102 ? -8.178 -0.174 -4.208 1.00 11.22 81 VAL A O 3
ATOM 4910 N N . LYS A 1 103 ? -8.313 1.572 -2.809 1.00 51.42 82 LYS A N 3
ATOM 4911 C CA . LYS A 1 103 ? -6.896 1.509 -2.461 1.00 23.33 82 LYS A CA 3
ATOM 4912 C C . LYS A 1 103 ? -6.544 0.211 -1.728 1.00 52.44 82 LYS A C 3
ATOM 4913 O O . LYS A 1 103 ? -5.571 -0.446 -2.100 1.00 60.51 82 LYS A O 3
ATOM 4932 N N . PRO A 1 104 ? -7.303 -0.194 -0.683 1.00 41.41 83 PRO A N 3
ATOM 4933 C CA . PRO A 1 104 ? -7.084 -1.492 -0.037 1.00 40.40 83 PRO A CA 3
ATOM 4934 C C . PRO A 1 104 ? -7.163 -2.637 -1.043 1.00 2.31 83 PRO A C 3
ATOM 4935 O O . PRO A 1 104 ? -6.349 -3.559 -1.024 1.00 74.22 83 PRO A O 3
ATOM 4946 N N . ARG A 1 105 ? -8.129 -2.536 -1.949 1.00 35.31 84 ARG A N 3
ATOM 4947 C CA . ARG A 1 105 ? -8.348 -3.556 -2.966 1.00 21.44 84 ARG A CA 3
ATOM 4948 C C . ARG A 1 105 ? -7.140 -3.681 -3.893 1.00 54.30 84 ARG A C 3
ATOM 4949 O O . ARG A 1 105 ? -6.622 -4.780 -4.107 1.00 23.41 84 ARG A O 3
ATOM 4970 N N . MET A 1 106 ? -6.684 -2.553 -4.435 1.00 23.31 85 MET A N 3
ATOM 4971 C CA . MET A 1 106 ? -5.564 -2.566 -5.373 1.00 15.34 85 MET A CA 3
ATOM 4972 C C . MET A 1 106 ? -4.264 -2.941 -4.665 1.00 25.13 85 MET A C 3
ATOM 4973 O O . MET A 1 106 ? -3.332 -3.444 -5.290 1.00 5.53 85 MET A O 3
ATOM 4987 N N . THR A 1 107 ? -4.213 -2.704 -3.360 1.00 43.52 86 THR A N 3
ATOM 4988 C CA . THR A 1 107 ? -3.064 -3.098 -2.558 1.00 64.44 86 THR A CA 3
ATOM 4989 C C . THR A 1 107 ? -2.902 -4.617 -2.569 1.00 14.12 86 THR A C 3
ATOM 4990 O O . THR A 1 107 ? -1.857 -5.136 -2.960 1.00 54.41 86 THR A O 3
ATOM 5001 N N . TYR A 1 108 ? -3.954 -5.319 -2.166 1.00 75.24 87 TYR A N 3
ATOM 5002 C CA . TYR A 1 108 ? -3.941 -6.778 -2.139 1.00 12.13 87 TYR A CA 3
ATOM 5003 C C . TYR A 1 108 ? -3.718 -7.350 -3.537 1.00 30.14 87 TYR A C 3
ATOM 5004 O O . TYR A 1 108 ? -3.020 -8.350 -3.708 1.00 62.40 87 TYR A O 3
ATOM 5022 N N . ALA A 1 109 ? -4.298 -6.693 -4.534 1.00 32.45 88 ALA A N 3
ATOM 5023 C CA . ALA A 1 109 ? -4.189 -7.144 -5.916 1.00 34.32 88 ALA A CA 3
ATOM 5024 C C . ALA A 1 109 ? -2.775 -6.951 -6.466 1.00 22.21 88 ALA A C 3
ATOM 5025 O O . ALA A 1 109 ? -2.321 -7.720 -7.312 1.00 41.03 88 ALA A O 3
ATOM 5032 N N . SER A 1 110 ? -2.083 -5.925 -5.988 1.00 11.41 89 SER A N 3
ATOM 5033 C CA . SER A 1 110 ? -0.735 -5.628 -6.460 1.00 64.21 89 SER A CA 3
ATOM 5034 C C . SER A 1 110 ? 0.238 -6.733 -6.059 1.00 31.40 89 SER A C 3
ATOM 5035 O O . SER A 1 110 ? 1.178 -7.045 -6.790 1.00 13.14 89 SER A O 3
ATOM 5043 N N . SER A 1 111 ? -0.002 -7.330 -4.906 1.00 21.14 90 SER A N 3
ATOM 5044 C CA . SER A 1 111 ? 0.870 -8.369 -4.386 1.00 51.12 90 SER A CA 3
ATOM 5045 C C . SER A 1 111 ? 0.485 -9.756 -4.905 1.00 52.02 90 SER A C 3
ATOM 5046 O O . SER A 1 111 ? 1.050 -10.762 -4.480 1.00 13.14 90 SER A O 3
ATOM 5054 N N . LYS A 1 112 ? -0.454 -9.800 -5.843 1.00 4.13 91 LYS A N 3
ATOM 5055 C CA . LYS A 1 112 ? -0.909 -11.061 -6.422 1.00 75.53 91 LYS A CA 3
ATOM 5056 C C . LYS A 1 112 ? 0.249 -11.837 -7.042 1.00 15.05 91 LYS A C 3
ATOM 5057 O O . LYS A 1 112 ? 0.517 -12.977 -6.670 1.00 62.44 91 LYS A O 3
ATOM 5076 N N . ASP A 1 113 ? 0.960 -11.194 -7.957 1.00 44.35 92 ASP A N 3
ATOM 5077 C CA . ASP A 1 113 ? 2.077 -11.831 -8.640 1.00 13.32 92 ASP A CA 3
ATOM 5078 C C . ASP A 1 113 ? 3.286 -11.883 -7.734 1.00 51.31 92 ASP A C 3
ATOM 5079 O O . ASP A 1 113 ? 4.180 -12.703 -7.918 1.00 2.40 92 ASP A O 3
ATOM 5088 N N . ALA A 1 114 ? 3.292 -11.007 -6.744 1.00 1.31 93 ALA A N 3
ATOM 5089 C CA . ALA A 1 114 ? 4.388 -10.948 -5.781 1.00 70.34 93 ALA A CA 3
ATOM 5090 C C . ALA A 1 114 ? 4.502 -12.258 -5.005 1.00 45.21 93 ALA A C 3
ATOM 5091 O O . ALA A 1 114 ? 5.600 -12.743 -4.746 1.00 64.30 93 ALA A O 3
ATOM 5098 N N . LEU A 1 115 ? 3.357 -12.830 -4.656 1.00 12.34 94 LEU A N 3
ATOM 5099 C CA . LEU A 1 115 ? 3.313 -14.102 -3.938 1.00 42.02 94 LEU A CA 3
ATOM 5100 C C . LEU A 1 115 ? 3.575 -15.260 -4.897 1.00 64.45 94 LEU A C 3
ATOM 5101 O O . LEU A 1 115 ? 4.238 -16.238 -4.543 1.00 32.31 94 LEU A O 3
ATOM 5117 N N . LEU A 1 116 ? 3.054 -15.131 -6.114 1.00 11.43 95 LEU A N 3
ATOM 5118 C CA . LEU A 1 116 ? 3.296 -16.107 -7.180 1.00 45.14 95 LEU A CA 3
ATOM 5119 C C . LEU A 1 116 ? 4.790 -16.259 -7.430 1.00 12.31 95 LEU A C 3
ATOM 5120 O O . LEU A 1 116 ? 5.306 -17.362 -7.595 1.00 51.14 95 LEU A O 3
ATOM 5136 N N . LYS A 1 117 ? 5.468 -15.127 -7.451 1.00 43.44 96 LYS A N 3
ATOM 5137 C CA . LYS A 1 117 ? 6.899 -15.066 -7.692 1.00 31.22 96 LYS A CA 3
ATOM 5138 C C . LYS A 1 117 ? 7.702 -15.460 -6.458 1.00 42.44 96 LYS A C 3
ATOM 5139 O O . LYS A 1 117 ? 8.916 -15.649 -6.535 1.00 4.30 96 LYS A O 3
ATOM 5158 N N . LYS A 1 118 ? 7.033 -15.583 -5.325 1.00 40.12 97 LYS A N 3
ATOM 5159 C CA . LYS A 1 118 ? 7.735 -15.726 -4.064 1.00 14.44 97 LYS A CA 3
ATOM 5160 C C . LYS A 1 118 ? 7.678 -17.144 -3.499 1.00 12.11 97 LYS A C 3
ATOM 5161 O O . LYS A 1 118 ? 8.709 -17.691 -3.113 1.00 24.21 97 LYS A O 3
ATOM 5180 N N . LEU A 1 119 ? 6.495 -17.751 -3.444 1.00 1.34 98 LEU A N 3
ATOM 5181 C CA . LEU A 1 119 ? 6.331 -18.917 -2.577 1.00 53.45 98 LEU A CA 3
ATOM 5182 C C . LEU A 1 119 ? 6.666 -20.244 -3.259 1.00 44.41 98 LEU A C 3
ATOM 5183 O O . LEU A 1 119 ? 7.354 -21.076 -2.670 1.00 53.01 98 LEU A O 3
ATOM 5199 N N . ASP A 1 120 ? 6.197 -20.456 -4.483 1.00 54.04 99 ASP A N 3
ATOM 5200 C CA . ASP A 1 120 ? 6.471 -21.717 -5.175 1.00 74.10 99 ASP A CA 3
ATOM 5201 C C . ASP A 1 120 ? 6.368 -21.551 -6.690 1.00 63.24 99 ASP A C 3
ATOM 5202 O O . ASP A 1 120 ? 6.312 -20.436 -7.202 1.00 23.44 99 ASP A O 3
ATOM 5211 N N . GLY A 1 121 ? 6.323 -22.679 -7.384 1.00 23.31 100 GLY A N 3
ATOM 5212 C CA . GLY A 1 121 ? 6.038 -22.718 -8.806 1.00 21.03 100 GLY A CA 3
ATOM 5213 C C . GLY A 1 121 ? 4.542 -22.803 -9.052 1.00 75.31 100 GLY A C 3
ATOM 5214 O O . GLY A 1 121 ? 4.094 -23.188 -10.134 1.00 52.45 100 GLY A O 3
ATOM 5218 N N . ALA A 1 122 ? 3.786 -22.488 -7.999 1.00 71.44 101 ALA A N 3
ATOM 5219 C CA . ALA A 1 122 ? 2.325 -22.583 -7.975 1.00 32.32 101 ALA A CA 3
ATOM 5220 C C . ALA A 1 122 ? 1.656 -21.806 -9.110 1.00 42.53 101 ALA A C 3
ATOM 5221 O O . ALA A 1 122 ? 2.316 -21.141 -9.910 1.00 13.23 101 ALA A O 3
ATOM 5228 N N . THR A 1 123 ? 0.332 -21.864 -9.148 1.00 72.54 102 THR A N 3
ATOM 5229 C CA . THR A 1 123 ? -0.423 -21.408 -10.299 1.00 64.04 102 THR A CA 3
ATOM 5230 C C . THR A 1 123 ? -0.637 -19.899 -10.242 1.00 70.23 102 THR A C 3
ATOM 5231 O O . THR A 1 123 ? -0.893 -19.336 -9.178 1.00 3.34 102 THR A O 3
ATOM 5242 N N . ALA A 1 124 ? -0.522 -19.258 -11.403 1.00 0.51 103 ALA A N 3
ATOM 5243 C CA . ALA A 1 124 ? -0.570 -17.805 -11.503 1.00 44.14 103 ALA A CA 3
ATOM 5244 C C . ALA A 1 124 ? -2.000 -17.278 -11.496 1.00 45.22 103 ALA A C 3
ATOM 5245 O O . ALA A 1 124 ? -2.224 -16.067 -11.603 1.00 33.12 103 ALA A O 3
ATOM 5252 N N . VAL A 1 125 ? -2.959 -18.180 -11.362 1.00 32.33 104 VAL A N 3
ATOM 5253 C CA . VAL A 1 125 ? -4.359 -17.794 -11.373 1.00 63.22 104 VAL A CA 3
ATOM 5254 C C . VAL A 1 125 ? -4.746 -17.171 -10.036 1.00 25.03 104 VAL A C 3
ATOM 5255 O O . VAL A 1 125 ? -4.226 -17.553 -8.985 1.00 24.02 104 VAL A O 3
ATOM 5268 N N . ALA A 1 126 ? -5.660 -16.221 -10.083 1.00 0.01 105 ALA A N 3
ATOM 5269 C CA . ALA A 1 126 ? -6.188 -15.608 -8.882 1.00 11.34 105 ALA A CA 3
ATOM 5270 C C . ALA A 1 126 ? -7.681 -15.364 -9.056 1.00 23.11 105 ALA A C 3
ATOM 5271 O O . ALA A 1 126 ? -8.133 -15.047 -10.157 1.00 54.34 105 ALA A O 3
ATOM 5278 N N . LEU A 1 127 ? -8.445 -15.512 -7.992 1.00 52.44 106 LEU A N 3
ATOM 5279 C CA . LEU A 1 127 ? -9.886 -15.323 -8.067 1.00 41.34 106 LEU A CA 3
ATOM 5280 C C . LEU A 1 127 ? -10.323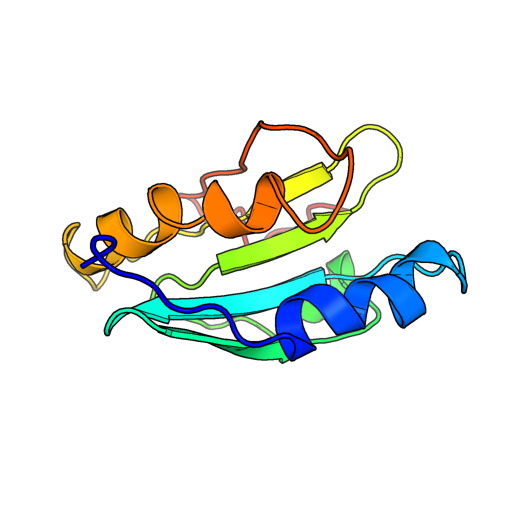 -14.189 -7.150 1.00 24.41 106 LEU A C 3
ATOM 5281 O O . LEU A 1 127 ? -10.123 -14.254 -5.937 1.00 2.30 106 LEU A O 3
ATOM 5297 N N . GLU A 1 128 ? -10.904 -13.147 -7.731 1.00 42.44 107 GLU A N 3
ATOM 5298 C CA . GLU A 1 128 ? -11.411 -12.037 -6.943 1.00 74.31 107 GLU A CA 3
ATOM 5299 C C . GLU A 1 128 ? -12.932 -12.110 -6.851 1.00 71.22 107 GLU A C 3
ATOM 5300 O O . GLU A 1 128 ? -13.639 -12.069 -7.861 1.00 61.22 107 GLU A O 3
ATOM 5312 N N . ALA A 1 129 ? -13.431 -12.243 -5.636 1.00 65.44 108 ALA A N 3
ATOM 5313 C CA . ALA A 1 129 ? -14.860 -12.363 -5.415 1.00 34.02 108 ALA A CA 3
ATOM 5314 C C . ALA A 1 129 ? -15.461 -11.015 -5.037 1.00 62.43 108 ALA A C 3
ATOM 5315 O O . ALA A 1 129 ? -14.839 -10.220 -4.333 1.00 54.34 108 ALA A O 3
ATOM 5322 N N . HIS A 1 130 ? -16.669 -10.766 -5.520 1.00 52.41 109 HIS A N 3
ATOM 5323 C CA . HIS A 1 130 ? -17.361 -9.498 -5.282 1.00 43.43 109 HIS A CA 3
ATOM 5324 C C . HIS A 1 130 ? -18.732 -9.773 -4.687 1.00 23.33 109 HIS A C 3
ATOM 5325 O O . HIS A 1 130 ? -19.463 -8.862 -4.301 1.00 65.13 109 HIS A O 3
ATOM 5340 N N . GLU A 1 131 ? -19.063 -11.048 -4.628 1.00 1.04 110 GLU A N 3
ATOM 5341 C CA . GLU A 1 131 ? -20.366 -11.503 -4.185 1.00 21.32 110 GLU A CA 3
ATOM 5342 C C . GLU A 1 131 ? -20.199 -12.600 -3.140 1.00 50.45 110 GLU A C 3
ATOM 5343 O O . GLU A 1 131 ? -19.119 -12.757 -2.572 1.00 3.32 110 GLU A O 3
ATOM 5355 N N . MET A 1 132 ? -21.251 -13.372 -2.900 1.00 1.12 111 MET A N 3
ATOM 5356 C CA . MET A 1 132 ? -21.209 -14.427 -1.893 1.00 22.13 111 MET A CA 3
ATOM 5357 C C . MET A 1 132 ? -20.638 -15.721 -2.470 1.00 71.12 111 MET A C 3
ATOM 5358 O O . MET A 1 132 ? -20.955 -16.813 -2.000 1.00 4.50 111 MET A O 3
ATOM 5372 N N . GLY A 1 133 ? -19.780 -15.591 -3.475 1.00 64.43 112 GLY A N 3
ATOM 5373 C CA . GLY A 1 133 ? -19.153 -16.756 -4.074 1.00 72.41 112 GLY A CA 3
ATOM 5374 C C . GLY A 1 133 ? -17.964 -17.237 -3.264 1.00 52.04 112 GLY A C 3
ATOM 5375 O O . GLY A 1 133 ? -17.580 -18.400 -3.343 1.00 24.14 112 GLY A O 3
ATOM 5379 N N . ASP A 1 134 ? -17.395 -16.329 -2.478 1.00 15.51 113 ASP A N 3
ATOM 5380 C CA . ASP A 1 134 ? -16.242 -16.636 -1.632 1.00 13.11 113 ASP A CA 3
ATOM 5381 C C . ASP A 1 134 ? -16.630 -17.625 -0.541 1.00 41.02 113 ASP A C 3
ATOM 5382 O O . ASP A 1 134 ? -16.007 -18.674 -0.380 1.00 12.25 113 ASP A O 3
ATOM 5391 N N . LEU A 1 135 ? -17.695 -17.298 0.180 1.00 35.13 114 LEU A N 3
ATOM 5392 C CA . LEU A 1 135 ? -18.200 -18.153 1.245 1.00 51.43 114 LEU A CA 3
ATOM 5393 C C . LEU A 1 135 ? -19.124 -19.239 0.687 1.00 63.21 114 LEU A C 3
ATOM 5394 O O . LEU A 1 135 ? -19.978 -19.772 1.395 1.00 43.43 114 LEU A O 3
ATOM 5410 N N . ALA A 1 136 ? -18.944 -19.555 -0.583 1.00 22.53 115 ALA A N 3
ATOM 5411 C CA . ALA A 1 136 ? -19.700 -20.608 -1.233 1.00 75.53 115 ALA A CA 3
ATOM 5412 C C . ALA A 1 136 ? -18.745 -21.707 -1.691 1.00 43.25 115 ALA A C 3
ATOM 5413 O O . ALA A 1 136 ? -17.546 -21.472 -1.794 1.00 10.34 115 ALA A O 3
ATOM 5420 N N . PRO A 1 137 ? -19.247 -22.927 -1.950 1.00 63.13 116 PRO A N 3
ATOM 5421 C CA . PRO A 1 137 ? -18.408 -24.043 -2.404 1.00 64.43 116 PRO A CA 3
ATOM 5422 C C . PRO A 1 137 ? -17.630 -23.707 -3.677 1.00 54.12 116 PRO A C 3
ATOM 5423 O O . PRO A 1 137 ? -18.207 -23.593 -4.763 1.00 64.13 116 PRO A O 3
ATOM 5434 N N . LEU A 1 138 ? -16.321 -23.522 -3.531 1.00 63.44 117 LEU A N 3
ATOM 5435 C CA . LEU A 1 138 ? -15.461 -23.211 -4.668 1.00 22.44 117 LEU A CA 3
ATOM 5436 C C . LEU A 1 138 ? -15.210 -24.465 -5.492 1.00 21.31 117 LEU A C 3
ATOM 5437 O O . LEU A 1 138 ? -15.051 -24.401 -6.712 1.00 5.52 117 LEU A O 3
ATOM 5453 N N . ALA A 1 139 ? -15.167 -25.598 -4.812 1.00 12.43 118 ALA A N 3
ATOM 5454 C CA . ALA A 1 139 ? -14.990 -26.882 -5.464 1.00 31.13 118 ALA A CA 3
ATOM 5455 C C . ALA A 1 139 ? -15.859 -27.928 -4.785 1.00 52.14 118 ALA A C 3
ATOM 5456 O O . ALA A 1 139 ? -15.430 -28.487 -3.757 1.00 60.02 118 ALA A O 3
ATOM 5464 N N . MET A 1 22 ? 1.864 -1.222 -4.959 1.00 55.44 1 MET A N 4
ATOM 5465 C CA . MET A 1 22 ? 2.943 -1.016 -3.964 1.00 25.51 1 MET A CA 4
ATOM 5466 C C . MET A 1 22 ? 3.548 -2.352 -3.551 1.00 43.33 1 MET A C 4
ATOM 5467 O O . MET A 1 22 ? 3.191 -2.906 -2.513 1.00 62.15 1 MET A O 4
ATOM 5481 N N . ALA A 1 23 ? 4.435 -2.881 -4.386 1.00 52.23 2 ALA A N 4
ATOM 5482 C CA . ALA A 1 23 ? 5.086 -4.157 -4.106 1.00 12.11 2 ALA A CA 4
ATOM 5483 C C . ALA A 1 23 ? 6.398 -3.950 -3.353 1.00 65.21 2 ALA A C 4
ATOM 5484 O O . ALA A 1 23 ? 6.911 -4.863 -2.708 1.00 63.51 2 ALA A O 4
ATOM 5491 N N . SER A 1 24 ? 6.936 -2.744 -3.449 1.00 23.34 3 SER A N 4
ATOM 5492 C CA . SER A 1 24 ? 8.206 -2.416 -2.822 1.00 25.52 3 SER A CA 4
ATOM 5493 C C . SER A 1 24 ? 8.025 -2.128 -1.334 1.00 11.13 3 SER A C 4
ATOM 5494 O O . SER A 1 24 ? 6.968 -1.662 -0.901 1.00 55.31 3 SER A O 4
ATOM 5502 N N . GLY A 1 25 ? 9.075 -2.404 -0.571 1.00 23.13 4 GLY A N 4
ATOM 5503 C CA . GLY A 1 25 ? 9.096 -2.102 0.846 1.00 72.13 4 GLY A CA 4
ATOM 5504 C C . GLY A 1 25 ? 8.055 -2.852 1.650 1.00 52.02 4 GLY A C 4
ATOM 5505 O O . GLY A 1 25 ? 7.588 -2.358 2.676 1.00 11.41 4 GLY A O 4
ATOM 5509 N N . MET A 1 26 ? 7.692 -4.042 1.204 1.00 53.30 5 MET A N 4
ATOM 5510 C CA . MET A 1 26 ? 6.781 -4.878 1.972 1.00 43.44 5 MET A CA 4
ATOM 5511 C C . MET A 1 26 ? 7.548 -6.031 2.609 1.00 0.42 5 MET A C 4
ATOM 5512 O O . MET A 1 26 ? 8.493 -6.556 2.020 1.00 42.12 5 MET A O 4
ATOM 5526 N N . GLY A 1 27 ? 7.146 -6.408 3.813 1.00 5.05 6 GLY A N 4
ATOM 5527 C CA . GLY A 1 27 ? 7.785 -7.512 4.499 1.00 23.10 6 GLY A CA 4
ATOM 5528 C C . GLY A 1 27 ? 6.966 -8.772 4.379 1.00 4.20 6 GLY A C 4
ATOM 5529 O O . GLY A 1 27 ? 5.835 -8.822 4.857 1.00 74.12 6 GLY A O 4
ATOM 5533 N N . VAL A 1 28 ? 7.527 -9.776 3.727 1.00 72.54 7 VAL A N 4
ATOM 5534 C CA . VAL A 1 28 ? 6.804 -11.008 3.448 1.00 61.23 7 VAL A CA 4
ATOM 5535 C C . VAL A 1 28 ? 6.996 -12.023 4.572 1.00 2.55 7 VAL A C 4
ATOM 5536 O O . VAL A 1 28 ? 8.122 -12.275 5.009 1.00 10.01 7 VAL A O 4
ATOM 5549 N N . ASP A 1 29 ? 5.889 -12.583 5.042 1.00 34.11 8 ASP A N 4
ATOM 5550 C CA . ASP A 1 29 ? 5.912 -13.586 6.100 1.00 2.14 8 ASP A CA 4
ATOM 5551 C C . ASP A 1 29 ? 6.513 -14.899 5.608 1.00 13.34 8 ASP A C 4
ATOM 5552 O O . ASP A 1 29 ? 6.139 -15.414 4.554 1.00 2.11 8 ASP A O 4
ATOM 5561 N N . GLU A 1 30 ? 7.451 -15.431 6.378 1.00 2.31 9 GLU A N 4
ATOM 5562 C CA . GLU A 1 30 ? 8.124 -16.670 6.020 1.00 24.52 9 GLU A CA 4
ATOM 5563 C C . GLU A 1 30 ? 7.319 -17.895 6.455 1.00 34.24 9 GLU A C 4
ATOM 5564 O O . GLU A 1 30 ? 7.534 -18.998 5.949 1.00 3.50 9 GLU A O 4
ATOM 5576 N N . ASN A 1 31 ? 6.378 -17.698 7.377 1.00 1.32 10 ASN A N 4
ATOM 5577 C CA . ASN A 1 31 ? 5.584 -18.808 7.910 1.00 25.43 10 ASN A CA 4
ATOM 5578 C C . ASN A 1 31 ? 4.661 -19.370 6.839 1.00 25.24 10 ASN A C 4
ATOM 5579 O O . ASN A 1 31 ? 4.272 -20.539 6.895 1.00 44.14 10 ASN A O 4
ATOM 5590 N N . CYS A 1 32 ? 4.321 -18.530 5.867 1.00 52.14 11 CYS A N 4
ATOM 5591 C CA . CYS A 1 32 ? 3.500 -18.941 4.738 1.00 72.32 11 CYS A CA 4
ATOM 5592 C C . CYS A 1 32 ? 4.087 -20.174 4.060 1.00 75.10 11 CYS A C 4
ATOM 5593 O O . CYS A 1 32 ? 3.372 -21.133 3.777 1.00 50.21 11 CYS A O 4
ATOM 5601 N N . VAL A 1 33 ? 5.401 -20.156 3.842 1.00 13.43 12 VAL A N 4
ATOM 5602 C CA . VAL A 1 33 ? 6.090 -21.243 3.152 1.00 21.25 12 VAL A CA 4
ATOM 5603 C C . VAL A 1 33 ? 5.953 -22.557 3.921 1.00 12.30 12 VAL A C 4
ATOM 5604 O O . VAL A 1 33 ? 5.741 -23.617 3.330 1.00 35.11 12 VAL A O 4
ATOM 5617 N N . ALA A 1 34 ? 6.042 -22.472 5.244 1.00 42.24 13 ALA A N 4
ATOM 5618 C CA . ALA A 1 34 ? 5.962 -23.654 6.097 1.00 21.24 13 ALA A CA 4
ATOM 5619 C C . ALA A 1 34 ? 4.592 -24.320 5.990 1.00 54.54 13 ALA A C 4
ATOM 5620 O O . ALA A 1 34 ? 4.458 -25.529 6.193 1.00 2.21 13 ALA A O 4
ATOM 5627 N N . ARG A 1 35 ? 3.581 -23.532 5.642 1.00 3.14 14 ARG A N 4
ATOM 5628 C CA . ARG A 1 35 ? 2.221 -24.042 5.525 1.00 55.03 14 ARG A CA 4
ATOM 5629 C C . ARG A 1 35 ? 2.040 -24.854 4.246 1.00 61.51 14 ARG A C 4
ATOM 5630 O O . ARG A 1 35 ? 1.108 -25.645 4.141 1.00 1.23 14 ARG A O 4
ATOM 5651 N N . PHE A 1 36 ? 2.940 -24.668 3.287 1.00 72.41 15 PHE A N 4
ATOM 5652 C CA . PHE A 1 36 ? 2.885 -25.405 2.033 1.00 4.04 15 PHE A CA 4
ATOM 5653 C C . PHE A 1 36 ? 3.556 -26.753 2.210 1.00 23.04 15 PHE A C 4
ATOM 5654 O O . PHE A 1 36 ? 3.303 -27.696 1.464 1.00 51.35 15 PHE A O 4
ATOM 5671 N N . ASN A 1 37 ? 4.413 -26.831 3.211 1.00 4.42 16 ASN A N 4
ATOM 5672 C CA . ASN A 1 37 ? 5.014 -28.091 3.607 1.00 73.33 16 ASN A CA 4
ATOM 5673 C C . ASN A 1 37 ? 3.977 -28.932 4.356 1.00 3.33 16 ASN A C 4
ATOM 5674 O O . ASN A 1 37 ? 3.807 -30.117 4.077 1.00 65.41 16 ASN A O 4
ATOM 5685 N N . GLU A 1 38 ? 3.257 -28.294 5.279 1.00 23.21 17 GLU A N 4
ATOM 5686 C CA . GLU A 1 38 ? 2.111 -28.908 5.942 1.00 70.04 17 GLU A CA 4
ATOM 5687 C C . GLU A 1 38 ? 0.989 -29.178 4.941 1.00 13.23 17 GLU A C 4
ATOM 5688 O O . GLU A 1 38 ? 0.042 -29.905 5.228 1.00 40.13 17 GLU A O 4
ATOM 5700 N N . LEU A 1 39 ? 1.089 -28.551 3.785 1.00 23.52 18 LEU A N 4
ATOM 5701 C CA . LEU A 1 39 ? 0.131 -28.748 2.712 1.00 13.13 18 LEU A CA 4
ATOM 5702 C C . LEU A 1 39 ? 0.520 -29.951 1.841 1.00 15.44 18 LEU A C 4
ATOM 5703 O O . LEU A 1 39 ? -0.198 -30.947 1.780 1.00 20.43 18 LEU A O 4
ATOM 5719 N N . LYS A 1 40 ? 1.686 -29.879 1.210 1.00 63.12 19 LYS A N 4
ATOM 5720 C CA . LYS A 1 40 ? 2.108 -30.914 0.266 1.00 24.22 19 LYS A CA 4
ATOM 5721 C C . LYS A 1 40 ? 2.727 -32.120 0.965 1.00 2.53 19 LYS A C 4
ATOM 5722 O O . LYS A 1 40 ? 2.334 -33.257 0.714 1.00 44.25 19 LYS A O 4
ATOM 5741 N N . ILE A 1 41 ? 3.686 -31.869 1.846 1.00 50.34 20 ILE A N 4
ATOM 5742 C CA . ILE A 1 41 ? 4.443 -32.947 2.483 1.00 74.11 20 ILE A CA 4
ATOM 5743 C C . ILE A 1 41 ? 3.552 -33.747 3.434 1.00 4.15 20 ILE A C 4
ATOM 5744 O O . ILE A 1 41 ? 3.766 -34.941 3.658 1.00 65.35 20 ILE A O 4
ATOM 5760 N N . ARG A 1 42 ? 2.544 -33.082 3.979 1.00 12.12 21 ARG A N 4
ATOM 5761 C CA . ARG A 1 42 ? 1.603 -33.728 4.886 1.00 31.44 21 ARG A CA 4
ATOM 5762 C C . ARG A 1 42 ? 0.479 -34.402 4.106 1.00 43.31 21 ARG A C 4
ATOM 5763 O O . ARG A 1 42 ? -0.300 -35.170 4.672 1.00 13.35 21 ARG A O 4
ATOM 5784 N N . LYS A 1 43 ? 0.416 -34.113 2.802 1.00 32.21 22 LYS A N 4
ATOM 5785 C CA . LYS A 1 43 ? -0.559 -34.733 1.898 1.00 44.01 22 LYS A CA 4
ATOM 5786 C C . LYS A 1 43 ? -1.998 -34.456 2.338 1.00 73.43 22 LYS A C 4
ATOM 5787 O O . LYS A 1 43 ? -2.847 -35.352 2.336 1.00 64.22 22 LYS A O 4
ATOM 5806 N N . THR A 1 44 ? -2.270 -33.209 2.686 1.00 54.54 23 THR A N 4
ATOM 5807 C CA . THR A 1 44 ? -3.606 -32.798 3.080 1.00 61.13 23 THR A CA 4
ATOM 5808 C C . THR A 1 44 ? -3.873 -31.387 2.568 1.00 74.45 23 THR A C 4
ATOM 5809 O O . THR A 1 44 ? -2.939 -30.608 2.384 1.00 63.41 23 THR A O 4
ATOM 5820 N N . VAL A 1 45 ? -5.132 -31.059 2.315 1.00 23.00 24 VAL A N 4
ATOM 5821 C CA . VAL A 1 45 ? -5.460 -29.756 1.753 1.00 63.41 24 VAL A CA 4
ATOM 5822 C C . VAL A 1 45 ? -5.689 -28.734 2.861 1.00 12.15 24 VAL A C 4
ATOM 5823 O O . VAL A 1 45 ? -6.369 -29.014 3.851 1.00 21.32 24 VAL A O 4
ATOM 5836 N N . LYS A 1 46 ? -5.121 -27.550 2.707 1.00 52.34 25 LYS A N 4
ATOM 5837 C CA . LYS A 1 46 ? -5.396 -26.468 3.632 1.00 62.54 25 LYS A CA 4
ATOM 5838 C C . LYS A 1 46 ? -5.517 -25.135 2.908 1.00 21.43 25 LYS A C 4
ATOM 5839 O O . LYS A 1 46 ? -5.118 -24.995 1.754 1.00 13.13 25 LYS A O 4
ATOM 5858 N N . TRP A 1 47 ? -6.078 -24.167 3.605 1.00 4.05 26 TRP A N 4
ATOM 5859 C CA . TRP A 1 47 ? -6.223 -22.818 3.091 1.00 75.51 26 TRP A CA 4
ATOM 5860 C C . TRP A 1 47 ? -5.683 -21.851 4.134 1.00 41.32 26 TRP A C 4
ATOM 5861 O O . TRP A 1 47 ? -6.108 -21.880 5.285 1.00 35.35 26 TRP A O 4
ATOM 5882 N N . ILE A 1 48 ? -4.723 -21.026 3.751 1.00 12.33 27 ILE A N 4
ATOM 5883 C CA . ILE A 1 48 ? -4.160 -20.058 4.677 1.00 72.13 27 ILE A CA 4
ATOM 5884 C C . ILE A 1 48 ? -4.458 -18.646 4.188 1.00 42.24 27 ILE A C 4
ATOM 5885 O O . ILE A 1 48 ? -4.326 -18.354 2.998 1.00 2.54 27 ILE A O 4
ATOM 5901 N N . VAL A 1 49 ? -4.895 -17.781 5.091 1.00 62.43 28 VAL A N 4
ATOM 5902 C CA . VAL A 1 49 ? -5.238 -16.419 4.716 1.00 50.23 28 VAL A CA 4
ATOM 5903 C C . VAL A 1 49 ? -4.320 -15.422 5.398 1.00 44.43 28 VAL A C 4
ATOM 5904 O O . VAL A 1 49 ? -4.386 -15.222 6.613 1.00 4.11 28 VAL A O 4
ATOM 5917 N N . PHE A 1 50 ? -3.457 -14.808 4.611 1.00 14.45 29 PHE A N 4
ATOM 5918 C CA . PHE A 1 50 ? -2.588 -13.761 5.106 1.00 1.32 29 PHE A CA 4
ATOM 5919 C C . PHE A 1 50 ? -3.135 -12.406 4.693 1.00 21.23 29 PHE A C 4
ATOM 5920 O O . PHE A 1 50 ? -3.758 -12.268 3.636 1.00 44.04 29 PHE A O 4
ATOM 5937 N N . LYS A 1 51 ? -2.914 -11.413 5.525 1.00 42.22 30 LYS A N 4
ATOM 5938 C CA . LYS A 1 51 ? -3.478 -10.104 5.292 1.00 72.23 30 LYS A CA 4
ATOM 5939 C C . LYS A 1 51 ? -2.388 -9.091 5.011 1.00 44.32 30 LYS A C 4
ATOM 5940 O O . LYS A 1 51 ? -1.447 -8.934 5.793 1.00 33.02 30 LYS A O 4
ATOM 5959 N N . ILE A 1 52 ? -2.519 -8.416 3.885 1.00 44.51 31 ILE A N 4
ATOM 5960 C CA . ILE A 1 52 ? -1.615 -7.349 3.524 1.00 72.34 31 ILE A CA 4
ATOM 5961 C C . ILE A 1 52 ? -2.072 -6.070 4.216 1.00 44.22 31 ILE A C 4
ATOM 5962 O O . ILE A 1 52 ? -3.058 -5.451 3.813 1.00 33.33 31 ILE A O 4
ATOM 5978 N N . GLU A 1 53 ? -1.373 -5.698 5.276 1.00 2.41 32 GLU A N 4
ATOM 5979 C CA . GLU A 1 53 ? -1.781 -4.574 6.108 1.00 35.31 32 GLU A CA 4
ATOM 5980 C C . GLU A 1 53 ? -0.566 -3.850 6.658 1.00 13.13 32 GLU A C 4
ATOM 5981 O O . GLU A 1 53 ? 0.416 -4.487 7.041 1.00 25.35 32 GLU A O 4
ATOM 5993 N N . ASN A 1 54 ? -0.638 -2.522 6.686 1.00 61.25 33 ASN A N 4
ATOM 5994 C CA . ASN A 1 54 ? 0.416 -1.698 7.276 1.00 21.50 33 ASN A CA 4
ATOM 5995 C C . ASN A 1 54 ? 1.738 -1.927 6.539 1.00 74.50 33 ASN A C 4
ATOM 5996 O O . ASN A 1 54 ? 2.817 -1.838 7.121 1.00 44.15 33 ASN A O 4
ATOM 6007 N N . THR A 1 55 ? 1.631 -2.227 5.242 1.00 4.21 34 THR A N 4
ATOM 6008 C CA . THR A 1 55 ? 2.796 -2.463 4.390 1.00 15.03 34 THR A CA 4
ATOM 6009 C C . THR A 1 55 ? 3.541 -3.733 4.830 1.00 54.21 34 THR A C 4
ATOM 6010 O O . THR A 1 55 ? 4.709 -3.945 4.497 1.00 12.42 34 THR A O 4
ATOM 6021 N N . LYS A 1 56 ? 2.836 -4.587 5.559 1.00 4.14 35 LYS A N 4
ATOM 6022 C CA . LYS A 1 56 ? 3.411 -5.804 6.106 1.00 64.13 35 LYS A CA 4
ATOM 6023 C C . LYS A 1 56 ? 2.521 -7.002 5.772 1.00 14.24 35 LYS A C 4
ATOM 6024 O O . LYS A 1 56 ? 1.293 -6.883 5.734 1.00 5.21 35 LYS A O 4
ATOM 6043 N N . ILE A 1 57 ? 3.145 -8.145 5.504 1.00 11.41 36 ILE A N 4
ATOM 6044 C CA . ILE A 1 57 ? 2.412 -9.350 5.125 1.00 13.33 36 ILE A CA 4
ATOM 6045 C C . ILE A 1 57 ? 2.514 -10.406 6.220 1.00 52.32 36 ILE A C 4
ATOM 6046 O O . ILE A 1 57 ? 3.589 -10.947 6.454 1.00 54.24 36 ILE A O 4
ATOM 6062 N N . VAL A 1 58 ? 1.404 -10.686 6.894 1.00 52.32 37 VAL A N 4
ATOM 6063 C CA . VAL A 1 58 ? 1.358 -11.769 7.878 1.00 21.52 37 VAL A CA 4
ATOM 6064 C C . VAL A 1 58 ? 0.053 -12.543 7.755 1.00 71.01 37 VAL A C 4
ATOM 6065 O O . VAL A 1 58 ? -0.958 -12.005 7.299 1.00 21.31 37 VAL A O 4
ATOM 6078 N N . VAL A 1 59 ? 0.081 -13.801 8.168 1.00 12.43 38 VAL A N 4
ATOM 6079 C CA . VAL A 1 59 ? -1.088 -14.666 8.079 1.00 25.43 38 VAL A CA 4
ATOM 6080 C C . VAL A 1 59 ? -2.005 -14.444 9.275 1.00 40.52 38 VAL A C 4
ATOM 6081 O O . VAL A 1 59 ? -1.546 -14.433 10.419 1.00 31.25 38 VAL A O 4
ATOM 6094 N N . GLU A 1 60 ? -3.297 -14.285 9.013 1.00 2.44 39 GLU A N 4
ATOM 6095 C CA . GLU A 1 60 ? -4.260 -14.067 10.080 1.00 62.13 39 GLU A CA 4
ATOM 6096 C C . GLU A 1 60 ? -4.601 -15.403 10.716 1.00 31.31 39 GLU A C 4
ATOM 6097 O O . GLU A 1 60 ? -4.762 -15.509 11.934 1.00 0.15 39 GLU A O 4
ATOM 6109 N N . LYS A 1 61 ? -4.686 -16.424 9.869 1.00 55.25 40 LYS A N 4
ATOM 6110 C CA . LYS A 1 61 ? -4.961 -17.781 10.309 1.00 13.22 40 LYS A CA 4
ATOM 6111 C C . LYS A 1 61 ? -4.839 -18.744 9.137 1.00 72.53 40 LYS A C 4
ATOM 6112 O O . LYS A 1 61 ? -4.831 -18.326 7.976 1.00 61.15 40 LYS A O 4
ATOM 6131 N N . ASP A 1 62 ? -4.752 -20.025 9.443 1.00 14.14 41 ASP A N 4
ATOM 6132 C CA . ASP A 1 62 ? -4.823 -21.054 8.424 1.00 54.40 41 ASP A CA 4
ATOM 6133 C C . ASP A 1 62 ? -5.911 -22.030 8.826 1.00 64.40 41 ASP A C 4
ATOM 6134 O O . ASP A 1 62 ? -6.168 -22.218 10.015 1.00 11.13 41 ASP A O 4
ATOM 6143 N N . GLY A 1 63 ? -6.577 -22.612 7.854 1.00 23.52 42 GLY A N 4
ATOM 6144 C CA . GLY A 1 63 ? -7.742 -23.404 8.155 1.00 31.32 42 GLY A CA 4
ATOM 6145 C C . GLY A 1 63 ? -7.548 -24.885 7.943 1.00 51.15 42 GLY A C 4
ATOM 6146 O O . GLY A 1 63 ? -6.602 -25.322 7.275 1.00 42.11 42 GLY A O 4
ATOM 6150 N N . LYS A 1 64 ? -8.437 -25.643 8.561 1.00 23.15 43 LYS A N 4
ATOM 6151 C CA . LYS A 1 64 ? -8.558 -27.070 8.343 1.00 5.14 43 LYS A CA 4
ATOM 6152 C C . LYS A 1 64 ? -10.050 -27.378 8.260 1.00 2.24 43 LYS A C 4
ATOM 6153 O O . LYS A 1 64 ? -10.816 -26.967 9.131 1.00 40.41 43 LYS A O 4
ATOM 6172 N N . GLY A 1 65 ? -10.465 -28.086 7.221 1.00 54.54 44 GLY A N 4
ATOM 6173 C CA . GLY A 1 65 ? -11.856 -28.038 6.822 1.00 70.22 44 GLY A CA 4
ATOM 6174 C C . GLY A 1 65 ? -12.088 -26.736 6.092 1.00 64.33 44 GLY A C 4
ATOM 6175 O O . GLY A 1 65 ? -13.141 -26.120 6.195 1.00 15.13 44 GLY A O 4
ATOM 6179 N N . ASN A 1 66 ? -11.061 -26.367 5.330 1.00 71.42 45 ASN A N 4
ATOM 6180 C CA . ASN A 1 66 ? -10.855 -25.020 4.781 1.00 21.53 45 ASN A CA 4
ATOM 6181 C C . ASN A 1 66 ? -12.107 -24.399 4.186 1.00 62.55 45 ASN A C 4
ATOM 6182 O O . ASN A 1 66 ? -12.488 -23.288 4.553 1.00 64.33 45 ASN A O 4
ATOM 6193 N N . ALA A 1 67 ? -12.747 -25.127 3.285 1.00 3.13 46 ALA A N 4
ATOM 6194 C CA . ALA A 1 67 ? -13.858 -24.588 2.518 1.00 55.53 46 ALA A CA 4
ATOM 6195 C C . ALA A 1 67 ? -15.046 -24.284 3.412 1.00 40.10 46 ALA A C 4
ATOM 6196 O O . ALA A 1 67 ? -15.770 -23.323 3.177 1.00 13.53 46 ALA A O 4
ATOM 6203 N N . ASP A 1 68 ? -15.243 -25.103 4.433 1.00 15.14 47 ASP A N 4
ATOM 6204 C CA . ASP A 1 68 ? -16.347 -24.898 5.356 1.00 32.44 47 ASP A CA 4
ATOM 6205 C C . ASP A 1 68 ? -15.935 -23.998 6.512 1.00 61.22 47 ASP A C 4
ATOM 6206 O O . ASP A 1 68 ? -16.732 -23.202 7.008 1.00 53.30 47 ASP A O 4
ATOM 6215 N N . GLU A 1 69 ? -14.683 -24.127 6.932 1.00 30.30 48 GLU A N 4
ATOM 6216 C CA . GLU A 1 69 ? -14.176 -23.376 8.067 1.00 20.52 48 GLU A CA 4
ATOM 6217 C C . GLU A 1 69 ? -14.228 -21.883 7.787 1.00 64.53 48 GLU A C 4
ATOM 6218 O O . GLU A 1 69 ? -14.767 -21.115 8.580 1.00 61.34 48 GLU A O 4
ATOM 6230 N N . PHE A 1 70 ? -13.699 -21.477 6.637 1.00 14.40 49 PHE A N 4
ATOM 6231 C CA . PHE A 1 70 ? -13.606 -20.060 6.300 1.00 73.32 49 PHE A CA 4
ATOM 6232 C C . PHE A 1 70 ? -14.975 -19.442 6.026 1.00 1.11 49 PHE A C 4
ATOM 6233 O O . PHE A 1 70 ? -15.088 -18.247 5.776 1.00 23.40 49 PHE A O 4
ATOM 6250 N N . ARG A 1 71 ? -16.018 -20.254 6.117 1.00 42.14 50 ARG A N 4
ATOM 6251 C CA . ARG A 1 71 ? -17.378 -19.763 5.967 1.00 14.52 50 ARG A CA 4
ATOM 6252 C C . ARG A 1 71 ? -17.876 -19.139 7.267 1.00 75.42 50 ARG A C 4
ATOM 6253 O O . ARG A 1 71 ? -18.887 -18.437 7.280 1.00 73.24 50 ARG A O 4
ATOM 6274 N N . GLY A 1 72 ? -17.178 -19.410 8.364 1.00 72.13 51 GLY A N 4
ATOM 6275 C CA . GLY A 1 72 ? -17.607 -18.888 9.646 1.00 0.02 51 GLY A CA 4
ATOM 6276 C C . GLY A 1 72 ? -16.461 -18.590 10.596 1.00 2.32 51 GLY A C 4
ATOM 6277 O O . GLY A 1 72 ? -16.633 -17.826 11.548 1.00 32.40 51 GLY A O 4
ATOM 6281 N N . ALA A 1 73 ? -15.299 -19.188 10.349 1.00 23.42 52 ALA A N 4
ATOM 6282 C CA . ALA A 1 73 ? -14.136 -19.005 11.221 1.00 51.33 52 ALA A CA 4
ATOM 6283 C C . ALA A 1 73 ? -13.757 -17.537 11.314 1.00 70.13 52 ALA A C 4
ATOM 6284 O O . ALA A 1 73 ? -13.762 -16.948 12.394 1.00 3.21 52 ALA A O 4
ATOM 6291 N N . LEU A 1 74 ? -13.446 -16.949 10.172 1.00 42.21 53 LEU A N 4
ATOM 6292 C CA . LEU A 1 74 ? -13.060 -15.554 10.121 1.00 23.41 53 LEU A CA 4
ATOM 6293 C C . LEU A 1 74 ? -13.413 -14.960 8.766 1.00 61.00 53 LEU A C 4
ATOM 6294 O O . LEU A 1 74 ? -12.591 -14.964 7.852 1.00 21.03 53 LEU A O 4
ATOM 6310 N N . PRO A 1 75 ? -14.658 -14.482 8.607 1.00 34.35 54 PRO A N 4
ATOM 6311 C CA . PRO A 1 75 ? -15.064 -13.761 7.402 1.00 33.42 54 PRO A CA 4
ATOM 6312 C C . PRO A 1 75 ? -14.226 -12.505 7.254 1.00 75.24 54 PRO A C 4
ATOM 6313 O O . PRO A 1 75 ? -14.255 -11.631 8.126 1.00 70.33 54 PRO A O 4
ATOM 6324 N N . ALA A 1 76 ? -13.468 -12.425 6.173 1.00 22.42 55 ALA A N 4
ATOM 6325 C CA . ALA A 1 76 ? -12.465 -11.380 6.023 1.00 12.41 55 ALA A CA 4
ATOM 6326 C C . ALA A 1 76 ? -13.078 -9.983 6.100 1.00 42.11 55 ALA A C 4
ATOM 6327 O O . ALA A 1 76 ? -12.503 -9.089 6.726 1.00 72.03 55 ALA A O 4
ATOM 6334 N N . ASN A 1 77 ? -14.269 -9.830 5.511 1.00 62.32 56 ASN A N 4
ATOM 6335 C CA . ASN A 1 77 ? -14.988 -8.540 5.441 1.00 25.50 56 ASN A CA 4
ATOM 6336 C C . ASN A 1 77 ? -14.242 -7.538 4.549 1.00 21.00 56 ASN A C 4
ATOM 6337 O O . ASN A 1 77 ? -14.838 -6.892 3.686 1.00 71.11 56 ASN A O 4
ATOM 6348 N N . ASP A 1 78 ? -12.942 -7.425 4.767 1.00 31.41 57 ASP A N 4
ATOM 6349 C CA . ASP A 1 78 ? -12.062 -6.660 3.902 1.00 31.33 57 ASP A CA 4
ATOM 6350 C C . ASP A 1 78 ? -11.332 -7.623 2.977 1.00 13.45 57 ASP A C 4
ATOM 6351 O O . ASP A 1 78 ? -11.442 -8.838 3.139 1.00 45.44 57 ASP A O 4
ATOM 6360 N N . CYS A 1 79 ? -10.604 -7.100 2.005 1.00 21.03 58 CYS A N 4
ATOM 6361 C CA . CYS A 1 79 ? -9.919 -7.957 1.053 1.00 44.02 58 CYS A CA 4
ATOM 6362 C C . CYS A 1 79 ? -8.642 -8.518 1.664 1.00 73.44 58 CYS A C 4
ATOM 6363 O O . CYS A 1 79 ? -7.902 -7.806 2.339 1.00 23.04 58 CYS A O 4
ATOM 6371 N N . ARG A 1 80 ? -8.376 -9.789 1.392 1.00 4.43 59 ARG A N 4
ATOM 6372 C CA . ARG A 1 80 ? -7.213 -10.478 1.937 1.00 74.23 59 ARG A CA 4
ATOM 6373 C C . ARG A 1 80 ? -6.783 -11.565 0.967 1.00 41.31 59 ARG A C 4
ATOM 6374 O O . ARG A 1 80 ? -7.553 -11.943 0.083 1.00 2.24 59 ARG A O 4
ATOM 6395 N N . PHE A 1 81 ? -5.570 -12.070 1.125 1.00 1.01 60 PHE A N 4
ATOM 6396 C CA . PHE A 1 81 ? -5.045 -13.046 0.189 1.00 33.00 60 PHE A CA 4
ATOM 6397 C C . PHE A 1 81 ? -4.953 -14.418 0.847 1.00 33.20 60 PHE A C 4
ATOM 6398 O O . PHE A 1 81 ? -4.233 -14.615 1.824 1.00 31.22 60 PHE A O 4
ATOM 6415 N N . GLY A 1 82 ? -5.722 -15.348 0.322 1.00 12.31 61 GLY A N 4
ATOM 6416 C CA . GLY A 1 82 ? -5.735 -16.699 0.844 1.00 63.02 61 GLY A CA 4
ATOM 6417 C C . GLY A 1 82 ? -5.354 -17.714 -0.212 1.00 64.54 61 GLY A C 4
ATOM 6418 O O . GLY A 1 82 ? -5.829 -17.635 -1.342 1.00 24.25 61 GLY A O 4
ATOM 6422 N N . VAL A 1 83 ? -4.498 -18.661 0.133 1.00 34.14 62 VAL A N 4
ATOM 6423 C CA . VAL A 1 83 ? -4.162 -19.729 -0.797 1.00 55.22 62 VAL A CA 4
ATOM 6424 C C . VAL A 1 83 ? -4.846 -21.028 -0.383 1.00 31.13 62 VAL A C 4
ATOM 6425 O O . VAL A 1 83 ? -4.692 -21.502 0.745 1.00 64.03 62 VAL A O 4
ATOM 6438 N N . TYR A 1 84 ? -5.635 -21.571 -1.293 1.00 10.05 63 TYR A N 4
ATOM 6439 C CA . TYR A 1 84 ? -6.383 -22.792 -1.048 1.00 3.43 63 TYR A CA 4
ATOM 6440 C C . TYR A 1 84 ? -6.266 -23.713 -2.249 1.00 20.11 63 TYR A C 4
ATOM 6441 O O . TYR A 1 84 ? -6.438 -23.282 -3.394 1.00 60.41 63 TYR A O 4
ATOM 6459 N N . ASP A 1 85 ? -5.965 -24.972 -2.001 1.00 74.23 64 ASP A N 4
ATOM 6460 C CA . ASP A 1 85 ? -5.856 -25.927 -3.078 1.00 31.54 64 ASP A CA 4
ATOM 6461 C C . ASP A 1 85 ? -7.091 -26.813 -3.149 1.00 14.02 64 ASP A C 4
ATOM 6462 O O . ASP A 1 85 ? -7.687 -27.172 -2.136 1.00 42.31 64 ASP A O 4
ATOM 6471 N N . CYS A 1 86 ? -7.478 -27.138 -4.363 1.00 24.23 65 CYS A N 4
ATOM 6472 C CA . CYS A 1 86 ? -8.540 -28.088 -4.610 1.00 33.30 65 CYS A CA 4
ATOM 6473 C C . CYS A 1 86 ? -7.935 -29.329 -5.253 1.00 52.45 65 CYS A C 4
ATOM 6474 O O . CYS A 1 86 ? -6.766 -29.316 -5.644 1.00 45.30 65 CYS A O 4
ATOM 6482 N N . GLY A 1 87 ? -8.715 -30.393 -5.361 1.00 1.33 66 GLY A N 4
ATOM 6483 C CA . GLY A 1 87 ? -8.218 -31.621 -5.957 1.00 44.23 66 GLY A CA 4
ATOM 6484 C C . GLY A 1 87 ? -7.844 -31.448 -7.419 1.00 1.44 66 GLY A C 4
ATOM 6485 O O . GLY A 1 87 ? -7.023 -32.190 -7.953 1.00 11.52 66 GLY A O 4
ATOM 6489 N N . ASN A 1 88 ? -8.452 -30.466 -8.068 1.00 74.40 67 ASN A N 4
ATOM 6490 C CA . ASN A 1 88 ? -8.208 -30.221 -9.484 1.00 12.52 67 ASN A CA 4
ATOM 6491 C C . ASN A 1 88 ? -7.153 -29.139 -9.698 1.00 51.40 67 ASN A C 4
ATOM 6492 O O . ASN A 1 88 ? -6.239 -29.306 -10.506 1.00 45.31 67 ASN A O 4
ATOM 6503 N N . LYS A 1 89 ? -7.277 -28.032 -8.977 1.00 73.13 68 LYS A N 4
ATOM 6504 C CA . LYS A 1 89 ? -6.364 -26.905 -9.148 1.00 5.44 68 LYS A CA 4
ATOM 6505 C C . LYS A 1 89 ? -6.240 -26.112 -7.854 1.00 13.33 68 LYS A C 4
ATOM 6506 O O . LYS A 1 89 ? -7.022 -26.305 -6.926 1.00 2.33 68 LYS A O 4
ATOM 6525 N N . ILE A 1 90 ? -5.261 -25.221 -7.799 1.00 4.02 69 ILE A N 4
ATOM 6526 C CA . ILE A 1 90 ? -5.113 -24.325 -6.663 1.00 11.20 69 ILE A CA 4
ATOM 6527 C C . ILE A 1 90 ? -5.672 -22.957 -7.018 1.00 20.11 69 ILE A C 4
ATOM 6528 O O . ILE A 1 90 ? -5.484 -22.476 -8.136 1.00 55.31 69 ILE A O 4
ATOM 6544 N N . GLN A 1 91 ? -6.368 -22.344 -6.076 1.00 14.54 70 GLN A N 4
ATOM 6545 C CA . GLN A 1 91 ? -6.956 -21.040 -6.304 1.00 71.45 70 GLN A CA 4
ATOM 6546 C C . GLN A 1 91 ? -6.365 -20.010 -5.354 1.00 24.25 70 GLN A C 4
ATOM 6547 O O . GLN A 1 91 ? -6.466 -20.143 -4.131 1.00 33.14 70 GLN A O 4
ATOM 6561 N N . PHE A 1 92 ? -5.718 -19.003 -5.919 1.00 64.11 71 PHE A N 4
ATOM 6562 C CA . PHE A 1 92 ? -5.272 -17.860 -5.143 1.00 71.41 71 PHE A CA 4
ATOM 6563 C C . PHE A 1 92 ? -6.454 -16.931 -4.913 1.00 12.53 71 PHE A C 4
ATOM 6564 O O . PHE A 1 92 ? -6.948 -16.300 -5.845 1.00 11.11 71 PHE A O 4
ATOM 6581 N N . VAL A 1 93 ? -6.912 -16.865 -3.675 1.00 51.32 72 VAL A N 4
ATOM 6582 C CA . VAL A 1 93 ? -8.147 -16.175 -3.355 1.00 22.54 72 VAL A CA 4
ATOM 6583 C C . VAL A 1 93 ? -7.887 -14.734 -2.946 1.00 54.21 72 VAL A C 4
ATOM 6584 O O . VAL A 1 93 ? -7.207 -14.471 -1.953 1.00 23.32 72 VAL A O 4
ATOM 6597 N N . LEU A 1 94 ? -8.425 -13.814 -3.728 1.00 43.22 73 LEU A N 4
ATOM 6598 C CA . LEU A 1 94 ? -8.355 -12.398 -3.420 1.00 61.14 73 LEU A CA 4
ATOM 6599 C C . LEU A 1 94 ? -9.674 -11.733 -3.786 1.00 4.20 73 LEU A C 4
ATOM 6600 O O . LEU A 1 94 ? -9.824 -11.174 -4.870 1.00 12.13 73 LEU A O 4
ATOM 6616 N N . TRP A 1 95 ? -10.646 -11.822 -2.893 1.00 3.12 74 TRP A N 4
ATOM 6617 C CA . TRP A 1 95 ? -11.953 -11.244 -3.153 1.00 22.44 74 TRP A CA 4
ATOM 6618 C C . TRP A 1 95 ? -11.952 -9.777 -2.753 1.00 20.42 74 TRP A C 4
ATOM 6619 O O . TRP A 1 95 ? -11.221 -9.373 -1.847 1.00 32.42 74 TRP A O 4
ATOM 6640 N N . CYS A 1 96 ? -12.745 -8.978 -3.441 1.00 21.31 75 CYS A N 4
ATOM 6641 C CA . CYS A 1 96 ? -12.814 -7.565 -3.144 1.00 30.40 75 CYS A CA 4
ATOM 6642 C C . CYS A 1 96 ? -14.018 -7.282 -2.256 1.00 70.44 75 CYS A C 4
ATOM 6643 O O . CYS A 1 96 ? -15.055 -7.935 -2.373 1.00 72.50 75 CYS A O 4
ATOM 6651 N N . PRO A 1 97 ? -13.902 -6.289 -1.371 1.00 42.00 76 PRO A N 4
ATOM 6652 C CA . PRO A 1 97 ? -14.945 -5.944 -0.426 1.00 32.22 76 PRO A CA 4
ATOM 6653 C C . PRO A 1 97 ? -15.893 -4.877 -0.957 1.00 24.23 76 PRO A C 4
ATOM 6654 O O . PRO A 1 97 ? -15.486 -3.950 -1.657 1.00 52.14 76 PRO A O 4
ATOM 6665 N N . ASP A 1 98 ? -17.160 -5.007 -0.603 1.00 21.21 77 ASP A N 4
ATOM 6666 C CA . ASP A 1 98 ? -18.159 -4.006 -0.959 1.00 65.23 77 ASP A CA 4
ATOM 6667 C C . ASP A 1 98 ? -18.074 -2.830 0.012 1.00 52.40 77 ASP A C 4
ATOM 6668 O O . ASP A 1 98 ? -18.706 -1.792 -0.176 1.00 25.24 77 ASP A O 4
ATOM 6677 N N . ASN A 1 99 ? -17.248 -3.006 1.038 1.00 74.45 78 ASN A N 4
ATOM 6678 C CA . ASN A 1 99 ? -17.071 -2.008 2.084 1.00 34.00 78 ASN A CA 4
ATOM 6679 C C . ASN A 1 99 ? -15.705 -1.326 1.944 1.00 35.15 78 ASN A C 4
ATOM 6680 O O . ASN A 1 99 ? -15.228 -0.653 2.855 1.00 55.23 78 ASN A O 4
ATOM 6691 N N . ALA A 1 100 ? -15.076 -1.485 0.788 1.00 53.41 79 ALA A N 4
ATOM 6692 C CA . ALA A 1 100 ? -13.761 -0.901 0.568 1.00 22.33 79 ALA A CA 4
ATOM 6693 C C . ALA A 1 100 ? -13.630 -0.368 -0.855 1.00 15.32 79 ALA A C 4
ATOM 6694 O O . ALA A 1 100 ? -14.328 -0.824 -1.762 1.00 24.24 79 ALA A O 4
ATOM 6701 N N . PRO A 1 101 ? -12.750 0.623 -1.064 1.00 21.10 80 PRO A N 4
ATOM 6702 C CA . PRO A 1 101 ? -12.506 1.206 -2.373 1.00 14.02 80 PRO A CA 4
ATOM 6703 C C . PRO A 1 101 ? -11.366 0.518 -3.125 1.00 53.14 80 PRO A C 4
ATOM 6704 O O . PRO A 1 101 ? -10.754 -0.431 -2.627 1.00 42.13 80 PRO A O 4
ATOM 6715 N N . VAL A 1 102 ? -11.068 1.026 -4.317 1.00 40.43 81 VAL A N 4
ATOM 6716 C CA . VAL A 1 102 ? -10.025 0.458 -5.169 1.00 65.44 81 VAL A CA 4
ATOM 6717 C C . VAL A 1 102 ? -8.626 0.890 -4.730 1.00 65.32 81 VAL A C 4
ATOM 6718 O O . VAL A 1 102 ? -7.635 0.537 -5.369 1.00 10.20 81 VAL A O 4
ATOM 6731 N N . LYS A 1 103 ? -8.546 1.636 -3.636 1.00 73.01 82 LYS A N 4
ATOM 6732 C CA . LYS A 1 103 ? -7.264 2.139 -3.157 1.00 71.32 82 LYS A CA 4
ATOM 6733 C C . LYS A 1 103 ? -6.381 0.992 -2.644 1.00 62.14 82 LYS A C 4
ATOM 6734 O O . LYS A 1 103 ? -5.286 0.786 -3.163 1.00 14.42 82 LYS A O 4
ATOM 6753 N N . PRO A 1 104 ? -6.835 0.201 -1.646 1.00 32.13 83 PRO A N 4
ATOM 6754 C CA . PRO A 1 104 ? -6.061 -0.949 -1.178 1.00 2.31 83 PRO A CA 4
ATOM 6755 C C . PRO A 1 104 ? -6.113 -2.103 -2.174 1.00 4.24 83 PRO A C 4
ATOM 6756 O O . PRO A 1 104 ? -5.183 -2.899 -2.270 1.00 14.42 83 PRO A O 4
ATOM 6767 N N . ARG A 1 105 ? -7.196 -2.150 -2.944 1.00 65.23 84 ARG A N 4
ATOM 6768 C CA . ARG A 1 105 ? -7.452 -3.243 -3.880 1.00 50.24 84 ARG A CA 4
ATOM 6769 C C . ARG A 1 105 ? -6.309 -3.385 -4.887 1.00 4.51 84 ARG A C 4
ATOM 6770 O O . ARG A 1 105 ? -5.987 -4.493 -5.323 1.00 14.10 84 ARG A O 4
ATOM 6791 N N . MET A 1 106 ? -5.685 -2.266 -5.237 1.00 51.42 85 MET A N 4
ATOM 6792 C CA . MET A 1 106 ? -4.576 -2.278 -6.185 1.00 4.44 85 MET A CA 4
ATOM 6793 C C . MET A 1 106 ? -3.299 -2.774 -5.516 1.00 40.24 85 MET A C 4
ATOM 6794 O O . MET A 1 106 ? -2.443 -3.377 -6.160 1.00 75.12 85 MET A O 4
ATOM 6808 N N . THR A 1 107 ? -3.184 -2.533 -4.217 1.00 24.42 86 THR A N 4
ATOM 6809 C CA . THR A 1 107 ? -2.023 -2.970 -3.457 1.00 31.42 86 THR A CA 4
ATOM 6810 C C . THR A 1 107 ? -1.972 -4.497 -3.381 1.00 43.41 86 THR A C 4
ATOM 6811 O O . THR A 1 107 ? -0.923 -5.104 -3.598 1.00 2.51 86 THR A O 4
ATOM 6822 N N . TYR A 1 108 ? -3.118 -5.112 -3.101 1.00 12.00 87 TYR A N 4
ATOM 6823 C CA . TYR A 1 108 ? -3.219 -6.568 -3.072 1.00 74.43 87 TYR A CA 4
ATOM 6824 C C . TYR A 1 108 ? -2.959 -7.144 -4.462 1.00 15.10 87 TYR A C 4
ATOM 6825 O O . TYR A 1 108 ? -2.435 -8.246 -4.600 1.00 62.02 87 TYR A O 4
ATOM 6843 N N . ALA A 1 109 ? -3.306 -6.371 -5.487 1.00 54.10 88 ALA A N 4
ATOM 6844 C CA . ALA A 1 109 ? -3.081 -6.773 -6.871 1.00 52.13 88 ALA A CA 4
ATOM 6845 C C . ALA A 1 109 ? -1.593 -6.719 -7.220 1.00 2.52 88 ALA A C 4
ATOM 6846 O O . ALA A 1 109 ? -1.150 -7.307 -8.206 1.00 74.13 88 ALA A O 4
ATOM 6853 N N . SER A 1 110 ? -0.827 -5.998 -6.415 1.00 45.05 89 SER A N 4
ATOM 6854 C CA . SER A 1 110 ? 0.605 -5.873 -6.639 1.00 72.14 89 SER A CA 4
ATOM 6855 C C . SER A 1 110 ? 1.353 -7.049 -6.018 1.00 12.51 89 SER A C 4
ATOM 6856 O O . SER A 1 110 ? 2.103 -7.754 -6.694 1.00 30.30 89 SER A O 4
ATOM 6864 N N . SER A 1 111 ? 1.115 -7.274 -4.734 1.00 74.45 90 SER A N 4
ATOM 6865 C CA . SER A 1 111 ? 1.843 -8.285 -3.984 1.00 62.24 90 SER A CA 4
ATOM 6866 C C . SER A 1 111 ? 1.419 -9.703 -4.372 1.00 53.41 90 SER A C 4
ATOM 6867 O O . SER A 1 111 ? 2.137 -10.664 -4.095 1.00 62.25 90 SER A O 4
ATOM 6875 N N . LYS A 1 112 ? 0.266 -9.832 -5.026 1.00 1.42 91 LYS A N 4
ATOM 6876 C CA . LYS A 1 112 ? -0.263 -11.147 -5.380 1.00 50.52 91 LYS A CA 4
ATOM 6877 C C . LYS A 1 112 ? 0.662 -11.888 -6.346 1.00 3.44 91 LYS A C 4
ATOM 6878 O O . LYS A 1 112 ? 0.778 -13.110 -6.281 1.00 43.14 91 LYS A O 4
ATOM 6897 N N . ASP A 1 113 ? 1.337 -11.148 -7.221 1.00 24.15 92 ASP A N 4
ATOM 6898 C CA . ASP A 1 113 ? 2.267 -11.758 -8.169 1.00 42.21 92 ASP A CA 4
ATOM 6899 C C . ASP A 1 113 ? 3.544 -12.172 -7.459 1.00 50.44 92 ASP A C 4
ATOM 6900 O O . ASP A 1 113 ? 4.041 -13.283 -7.649 1.00 70.31 92 ASP A O 4
ATOM 6909 N N . ALA A 1 114 ? 4.056 -11.273 -6.627 1.00 55.24 93 ALA A N 4
ATOM 6910 C CA . ALA A 1 114 ? 5.280 -11.524 -5.879 1.00 71.42 93 ALA A CA 4
ATOM 6911 C C . ALA A 1 114 ? 5.131 -12.749 -4.986 1.00 35.11 93 ALA A C 4
ATOM 6912 O O . ALA A 1 114 ? 6.019 -13.599 -4.934 1.00 71.14 93 ALA A O 4
ATOM 6919 N N . LEU A 1 115 ? 4.000 -12.837 -4.294 1.00 53.40 94 LEU A N 4
ATOM 6920 C CA . LEU A 1 115 ? 3.717 -13.979 -3.436 1.00 1.13 94 LEU A CA 4
ATOM 6921 C C . LEU A 1 115 ? 3.602 -15.258 -4.256 1.00 1.21 94 LEU A C 4
ATOM 6922 O O . LEU A 1 115 ? 4.228 -16.262 -3.931 1.00 14.32 94 LEU A O 4
ATOM 6938 N N . LEU A 1 116 ? 2.820 -15.205 -5.328 1.00 13.40 95 LEU A N 4
ATOM 6939 C CA . LEU A 1 116 ? 2.596 -16.368 -6.184 1.00 24.24 95 LEU A CA 4
ATOM 6940 C C . LEU A 1 116 ? 3.924 -16.913 -6.708 1.00 51.23 95 LEU A C 4
ATOM 6941 O O . LEU A 1 116 ? 4.158 -18.121 -6.700 1.00 53.21 95 LEU A O 4
ATOM 6957 N N . LYS A 1 117 ? 4.795 -16.011 -7.141 1.00 3.11 96 LYS A N 4
ATOM 6958 C CA . LYS A 1 117 ? 6.099 -16.384 -7.673 1.00 24.01 96 LYS A CA 4
ATOM 6959 C C . LYS A 1 117 ? 6.988 -16.963 -6.571 1.00 23.10 96 LYS A C 4
ATOM 6960 O O . LYS A 1 117 ? 7.862 -17.797 -6.826 1.00 24.30 96 LYS A O 4
ATOM 6979 N N . LYS A 1 118 ? 6.736 -16.536 -5.346 1.00 23.52 97 LYS A N 4
ATOM 6980 C CA . LYS A 1 118 ? 7.592 -16.869 -4.218 1.00 75.22 97 LYS A CA 4
ATOM 6981 C C . LYS A 1 118 ? 7.213 -18.196 -3.556 1.00 71.20 97 LYS A C 4
ATOM 6982 O O . LYS A 1 118 ? 8.092 -19.002 -3.244 1.00 53.52 97 LYS A O 4
ATOM 7001 N N . LEU A 1 119 ? 5.922 -18.438 -3.362 1.00 24.21 98 LEU A N 4
ATOM 7002 C CA . LEU A 1 119 ? 5.494 -19.472 -2.423 1.00 62.41 98 LEU A CA 4
ATOM 7003 C C . LEU A 1 119 ? 5.360 -20.870 -3.036 1.00 15.12 98 LEU A C 4
ATOM 7004 O O . LEU A 1 119 ? 5.685 -21.854 -2.372 1.00 4.22 98 LEU A O 4
ATOM 7020 N N . ASP A 1 120 ? 4.903 -20.989 -4.276 1.00 64.02 99 ASP A N 4
ATOM 7021 C CA . ASP A 1 120 ? 4.652 -22.323 -4.823 1.00 32.24 99 ASP A CA 4
ATOM 7022 C C . ASP A 1 120 ? 4.842 -22.379 -6.337 1.00 35.35 99 ASP A C 4
ATOM 7023 O O . ASP A 1 120 ? 5.015 -21.354 -6.998 1.00 22.22 99 ASP A O 4
ATOM 7032 N N . GLY A 1 121 ? 4.815 -23.600 -6.860 1.00 33.44 100 GLY A N 4
ATOM 7033 C CA . GLY A 1 121 ? 4.781 -23.839 -8.291 1.00 72.32 100 GLY A CA 4
ATOM 7034 C C . GLY A 1 121 ? 3.349 -23.887 -8.792 1.00 61.32 100 GLY A C 4
ATOM 7035 O O . GLY A 1 121 ? 3.069 -24.384 -9.885 1.00 34.12 100 GLY A O 4
ATOM 7039 N N . ALA A 1 122 ? 2.448 -23.420 -7.930 1.00 21.43 101 ALA A N 4
ATOM 7040 C CA . ALA A 1 122 ? 1.009 -23.380 -8.183 1.00 63.04 101 ALA A CA 4
ATOM 7041 C C . ALA A 1 122 ? 0.653 -22.606 -9.454 1.00 22.41 101 ALA A C 4
ATOM 7042 O O . ALA A 1 122 ? 1.520 -22.086 -10.158 1.00 30.30 101 ALA A O 4
ATOM 7049 N N . THR A 1 123 ? -0.637 -22.523 -9.730 1.00 0.32 102 THR A N 4
ATOM 7050 C CA . THR A 1 123 ? -1.118 -21.958 -10.975 1.00 53.23 102 THR A CA 4
ATOM 7051 C C . THR A 1 123 ? -1.169 -20.435 -10.872 1.00 74.30 102 THR A C 4
ATOM 7052 O O . THR A 1 123 ? -1.559 -19.890 -9.843 1.00 34.51 102 THR A O 4
ATOM 7063 N N . ALA A 1 124 ? -0.772 -19.756 -11.948 1.00 55.30 103 ALA A N 4
ATOM 7064 C CA . ALA A 1 124 ? -0.599 -18.304 -11.933 1.00 54.32 103 ALA A CA 4
ATOM 7065 C C . ALA A 1 124 ? -1.930 -17.561 -11.959 1.00 40.03 103 ALA A C 4
ATOM 7066 O O . ALA A 1 124 ? -1.961 -16.329 -12.031 1.00 63.41 103 ALA A O 4
ATOM 7073 N N . VAL A 1 125 ? -3.025 -18.302 -11.898 1.00 54.11 104 VAL A N 4
ATOM 7074 C CA . VAL A 1 125 ? -4.344 -17.699 -11.902 1.00 74.41 104 VAL A CA 4
ATOM 7075 C C . VAL A 1 125 ? -4.706 -17.235 -10.493 1.00 75.04 104 VAL A C 4
ATOM 7076 O O . VAL A 1 125 ? -4.321 -17.861 -9.506 1.00 31.41 104 VAL A O 4
ATOM 7089 N N . ALA A 1 126 ? -5.467 -16.156 -10.409 1.00 70.25 105 ALA A N 4
ATOM 7090 C CA . ALA A 1 126 ? -5.895 -15.623 -9.130 1.00 24.52 105 ALA A CA 4
ATOM 7091 C C . ALA A 1 126 ? -7.369 -15.267 -9.192 1.00 74.10 105 ALA A C 4
ATOM 7092 O O . ALA A 1 126 ? -7.821 -14.600 -10.127 1.00 53.23 105 ALA A O 4
ATOM 7099 N N . LEU A 1 127 ? -8.116 -15.718 -8.203 1.00 54.05 106 LEU A N 4
ATOM 7100 C CA . LEU A 1 127 ? -9.551 -15.517 -8.187 1.00 3.01 106 LEU A CA 4
ATOM 7101 C C . LEU A 1 127 ? -9.903 -14.246 -7.432 1.00 54.43 106 LEU A C 4
ATOM 7102 O O . LEU A 1 127 ? -9.646 -14.134 -6.233 1.00 43.14 106 LEU A O 4
ATOM 7118 N N . GLU A 1 128 ? -10.495 -13.296 -8.135 1.00 62.40 107 GLU A N 4
ATOM 7119 C CA . GLU A 1 128 ? -10.968 -12.077 -7.510 1.00 63.43 107 GLU A CA 4
ATOM 7120 C C . GLU A 1 128 ? -12.451 -11.898 -7.792 1.00 63.40 107 GLU A C 4
ATOM 7121 O O . GLU A 1 128 ? -12.880 -11.863 -8.946 1.00 53.02 107 GLU A O 4
ATOM 7133 N N . ALA A 1 129 ? -13.233 -11.817 -6.732 1.00 44.05 108 ALA A N 4
ATOM 7134 C CA . ALA A 1 129 ? -14.672 -11.696 -6.860 1.00 41.24 108 ALA A CA 4
ATOM 7135 C C . ALA A 1 129 ? -15.174 -10.484 -6.092 1.00 52.20 108 ALA A C 4
ATOM 7136 O O . ALA A 1 129 ? -14.601 -10.107 -5.074 1.00 22.11 108 ALA A O 4
ATOM 7143 N N . HIS A 1 130 ? -16.241 -9.879 -6.588 1.00 32.13 109 HIS A N 4
ATOM 7144 C CA . HIS A 1 130 ? -16.840 -8.713 -5.941 1.00 51.32 109 HIS A CA 4
ATOM 7145 C C . HIS A 1 130 ? -17.961 -9.146 -5.001 1.00 13.34 109 HIS A C 4
ATOM 7146 O O . HIS A 1 130 ? -18.738 -8.323 -4.515 1.00 54.43 109 HIS A O 4
ATOM 7161 N N . GLU A 1 131 ? -18.036 -10.442 -4.749 1.00 62.14 110 GLU A N 4
ATOM 7162 C CA . GLU A 1 131 ? -19.114 -11.003 -3.956 1.00 43.41 110 GLU A CA 4
ATOM 7163 C C . GLU A 1 131 ? -18.546 -11.925 -2.882 1.00 50.42 110 GLU A C 4
ATOM 7164 O O . GLU A 1 131 ? -17.364 -12.272 -2.915 1.00 21.22 110 GLU A O 4
ATOM 7176 N N . MET A 1 132 ? -19.391 -12.322 -1.936 1.00 75.00 111 MET A N 4
ATOM 7177 C CA . MET A 1 132 ? -18.952 -13.075 -0.766 1.00 31.31 111 MET A CA 4
ATOM 7178 C C . MET A 1 132 ? -18.628 -14.528 -1.102 1.00 20.14 111 MET A C 4
ATOM 7179 O O . MET A 1 132 ? -19.392 -15.433 -0.778 1.00 14.32 111 MET A O 4
ATOM 7193 N N . GLY A 1 133 ? -17.509 -14.737 -1.778 1.00 30.41 112 GLY A N 4
ATOM 7194 C CA . GLY A 1 133 ? -17.003 -16.081 -1.982 1.00 34.32 112 GLY A CA 4
ATOM 7195 C C . GLY A 1 133 ? -16.187 -16.531 -0.791 1.00 54.41 112 GLY A C 4
ATOM 7196 O O . GLY A 1 133 ? -15.938 -17.717 -0.600 1.00 3.23 112 GLY A O 4
ATOM 7200 N N . ASP A 1 134 ? -15.784 -15.546 0.003 1.00 34.04 113 ASP A N 4
ATOM 7201 C CA . ASP A 1 134 ? -14.967 -15.748 1.203 1.00 33.31 113 ASP A CA 4
ATOM 7202 C C . ASP A 1 134 ? -15.610 -16.742 2.167 1.00 51.43 113 ASP A C 4
ATOM 7203 O O . ASP A 1 134 ? -14.961 -17.668 2.645 1.00 21.34 113 ASP A O 4
ATOM 7212 N N . LEU A 1 135 ? -16.896 -16.569 2.420 1.00 74.24 114 LEU A N 4
ATOM 7213 C CA . LEU A 1 135 ? -17.610 -17.442 3.337 1.00 34.25 114 LEU A CA 4
ATOM 7214 C C . LEU A 1 135 ? -18.514 -18.418 2.580 1.00 41.34 114 LEU A C 4
ATOM 7215 O O . LEU A 1 135 ? -19.476 -18.954 3.135 1.00 41.43 114 LEU A O 4
ATOM 7231 N N . ALA A 1 136 ? -18.185 -18.668 1.320 1.00 71.10 115 ALA A N 4
ATOM 7232 C CA . ALA A 1 136 ? -18.987 -19.549 0.481 1.00 34.25 115 ALA A CA 4
ATOM 7233 C C . ALA A 1 136 ? -18.158 -20.733 -0.011 1.00 65.12 115 ALA A C 4
ATOM 7234 O O . ALA A 1 136 ? -16.941 -20.629 -0.139 1.00 3.10 115 ALA A O 4
ATOM 7241 N N . PRO A 1 137 ? -18.805 -21.880 -0.287 1.00 12.40 116 PRO A N 4
ATOM 7242 C CA . PRO A 1 137 ? -18.120 -23.061 -0.823 1.00 42.33 116 PRO A CA 4
ATOM 7243 C C . PRO A 1 137 ? -17.516 -22.790 -2.199 1.00 15.33 116 PRO A C 4
ATOM 7244 O O . PRO A 1 137 ? -18.232 -22.494 -3.156 1.00 14.15 116 PRO A O 4
ATOM 7255 N N . LEU A 1 138 ? -16.195 -22.875 -2.286 1.00 25.54 117 LEU A N 4
ATOM 7256 C CA . LEU A 1 138 ? -15.488 -22.586 -3.529 1.00 72.41 117 LEU A CA 4
ATOM 7257 C C . LEU A 1 138 ? -15.713 -23.687 -4.561 1.00 73.15 117 LEU A C 4
ATOM 7258 O O . LEU A 1 138 ? -16.177 -23.410 -5.669 1.00 33.31 117 LEU A O 4
ATOM 7274 N N . ALA A 1 139 ? -15.389 -24.925 -4.179 1.00 63.32 118 ALA A N 4
ATOM 7275 C CA . ALA A 1 139 ? -15.500 -26.089 -5.062 1.00 34.44 118 ALA A CA 4
ATOM 7276 C C . ALA A 1 139 ? -14.466 -26.025 -6.186 1.00 42.30 118 ALA A C 4
ATOM 7277 O O . ALA A 1 139 ? -13.344 -26.544 -5.986 1.00 42.53 118 ALA A O 4
ATOM 7285 N N . MET A 1 22 ? 2.104 -1.862 -3.875 1.00 60.04 1 MET A N 5
ATOM 7286 C CA . MET A 1 22 ? 3.567 -1.944 -3.672 1.00 32.12 1 MET A CA 5
ATOM 7287 C C . MET A 1 22 ? 4.024 -3.394 -3.758 1.00 12.40 1 MET A C 5
ATOM 7288 O O . MET A 1 22 ? 3.785 -4.185 -2.846 1.00 0.12 1 MET A O 5
ATOM 7302 N N . ALA A 1 23 ? 4.661 -3.744 -4.866 1.00 50.31 2 ALA A N 5
ATOM 7303 C CA . ALA A 1 23 ? 5.100 -5.112 -5.096 1.00 54.13 2 ALA A CA 5
ATOM 7304 C C . ALA A 1 23 ? 6.513 -5.334 -4.580 1.00 20.35 2 ALA A C 5
ATOM 7305 O O . ALA A 1 23 ? 6.911 -6.464 -4.312 1.00 41.54 2 ALA A O 5
ATOM 7312 N N . SER A 1 24 ? 7.266 -4.254 -4.444 1.00 22.31 3 SER A N 5
ATOM 7313 C CA . SER A 1 24 ? 8.649 -4.342 -4.008 1.00 23.10 3 SER A CA 5
ATOM 7314 C C . SER A 1 24 ? 8.792 -3.883 -2.561 1.00 1.43 3 SER A C 5
ATOM 7315 O O . SER A 1 24 ? 7.938 -3.158 -2.042 1.00 51.32 3 SER A O 5
ATOM 7323 N N . GLY A 1 25 ? 9.887 -4.290 -1.928 1.00 55.32 4 GLY A N 5
ATOM 7324 C CA . GLY A 1 25 ? 10.126 -3.956 -0.536 1.00 63.04 4 GLY A CA 5
ATOM 7325 C C . GLY A 1 25 ? 9.078 -4.530 0.395 1.00 51.43 4 GLY A C 5
ATOM 7326 O O . GLY A 1 25 ? 8.604 -3.853 1.308 1.00 62.14 4 GLY A O 5
ATOM 7330 N N . MET A 1 26 ? 8.721 -5.783 0.163 1.00 14.51 5 MET A N 5
ATOM 7331 C CA . MET A 1 26 ? 7.749 -6.470 0.995 1.00 34.10 5 MET A CA 5
ATOM 7332 C C . MET A 1 26 ? 8.457 -7.335 2.031 1.00 32.12 5 MET A C 5
ATOM 7333 O O . MET A 1 26 ? 9.565 -7.824 1.798 1.00 51.41 5 MET A O 5
ATOM 7347 N N . GLY A 1 27 ? 7.819 -7.505 3.176 1.00 5.31 6 GLY A N 5
ATOM 7348 C CA . GLY A 1 27 ? 8.344 -8.377 4.201 1.00 24.30 6 GLY A CA 5
ATOM 7349 C C . GLY A 1 27 ? 7.376 -9.494 4.496 1.00 0.35 6 GLY A C 5
ATOM 7350 O O . GLY A 1 27 ? 6.308 -9.260 5.056 1.00 25.13 6 GLY A O 5
ATOM 7354 N N . VAL A 1 28 ? 7.733 -10.703 4.108 1.00 60.43 7 VAL A N 5
ATOM 7355 C CA . VAL A 1 28 ? 6.820 -11.828 4.221 1.00 1.43 7 VAL A CA 5
ATOM 7356 C C . VAL A 1 28 ? 7.143 -12.701 5.431 1.00 63.50 7 VAL A C 5
ATOM 7357 O O . VAL A 1 28 ? 8.307 -13.011 5.701 1.00 10.01 7 VAL A O 5
ATOM 7370 N N . ASP A 1 29 ? 6.100 -13.064 6.170 1.00 54.54 8 ASP A N 5
ATOM 7371 C CA . ASP A 1 29 ? 6.234 -13.909 7.351 1.00 4.10 8 ASP A CA 5
ATOM 7372 C C . ASP A 1 29 ? 6.561 -15.345 6.947 1.00 72.01 8 ASP A C 5
ATOM 7373 O O . ASP A 1 29 ? 6.122 -15.819 5.896 1.00 14.22 8 ASP A O 5
ATOM 7382 N N . GLU A 1 30 ? 7.313 -16.035 7.794 1.00 34.24 9 GLU A N 5
ATOM 7383 C CA . GLU A 1 30 ? 7.818 -17.364 7.479 1.00 13.42 9 GLU A CA 5
ATOM 7384 C C . GLU A 1 30 ? 6.765 -18.456 7.694 1.00 73.43 9 GLU A C 5
ATOM 7385 O O . GLU A 1 30 ? 6.878 -19.545 7.126 1.00 35.24 9 GLU A O 5
ATOM 7397 N N . ASN A 1 31 ? 5.738 -18.168 8.495 1.00 31.44 10 ASN A N 5
ATOM 7398 C CA . ASN A 1 31 ? 4.686 -19.151 8.768 1.00 22.12 10 ASN A CA 5
ATOM 7399 C C . ASN A 1 31 ? 3.976 -19.551 7.482 1.00 15.43 10 ASN A C 5
ATOM 7400 O O . ASN A 1 31 ? 3.528 -20.689 7.335 1.00 22.23 10 ASN A O 5
ATOM 7411 N N . CYS A 1 32 ? 3.889 -18.610 6.550 1.00 35.02 11 CYS A N 5
ATOM 7412 C CA . CYS A 1 32 ? 3.256 -18.857 5.262 1.00 44.43 11 CYS A CA 5
ATOM 7413 C C . CYS A 1 32 ? 3.999 -19.957 4.510 1.00 11.23 11 CYS A C 5
ATOM 7414 O O . CYS A 1 32 ? 3.394 -20.906 4.011 1.00 71.00 11 CYS A O 5
ATOM 7422 N N . VAL A 1 33 ? 5.320 -19.826 4.463 1.00 52.40 12 VAL A N 5
ATOM 7423 C CA . VAL A 1 33 ? 6.176 -20.793 3.786 1.00 11.12 12 VAL A CA 5
ATOM 7424 C C . VAL A 1 33 ? 6.087 -22.160 4.460 1.00 35.13 12 VAL A C 5
ATOM 7425 O O . VAL A 1 33 ? 6.032 -23.193 3.791 1.00 65.23 12 VAL A O 5
ATOM 7438 N N . ALA A 1 34 ? 6.058 -22.151 5.788 1.00 61.44 13 ALA A N 5
ATOM 7439 C CA . ALA A 1 34 ? 5.963 -23.382 6.565 1.00 62.40 13 ALA A CA 5
ATOM 7440 C C . ALA A 1 34 ? 4.698 -24.157 6.211 1.00 61.34 13 ALA A C 5
ATOM 7441 O O . ALA A 1 34 ? 4.711 -25.386 6.136 1.00 32.41 13 ALA A O 5
ATOM 7448 N N . ARG A 1 35 ? 3.610 -23.429 5.977 1.00 60.24 14 ARG A N 5
ATOM 7449 C CA . ARG A 1 35 ? 2.342 -24.049 5.614 1.00 0.13 14 ARG A CA 5
ATOM 7450 C C . ARG A 1 35 ? 2.444 -24.771 4.275 1.00 3.15 14 ARG A C 5
ATOM 7451 O O . ARG A 1 35 ? 1.920 -25.874 4.123 1.00 15.14 14 ARG A O 5
ATOM 7472 N N . PHE A 1 36 ? 3.137 -24.154 3.317 1.00 21.40 15 PHE A N 5
ATOM 7473 C CA . PHE A 1 36 ? 3.317 -24.742 1.988 1.00 50.31 15 PHE A CA 5
ATOM 7474 C C . PHE A 1 36 ? 4.003 -26.101 2.094 1.00 62.22 15 PHE A C 5
ATOM 7475 O O . PHE A 1 36 ? 3.731 -27.014 1.314 1.00 14.45 15 PHE A O 5
ATOM 7492 N N . ASN A 1 37 ? 4.885 -26.227 3.077 1.00 33.51 16 ASN A N 5
ATOM 7493 C CA . ASN A 1 37 ? 5.623 -27.465 3.291 1.00 1.53 16 ASN A CA 5
ATOM 7494 C C . ASN A 1 37 ? 4.695 -28.560 3.796 1.00 54.54 16 ASN A C 5
ATOM 7495 O O . ASN A 1 37 ? 4.767 -29.702 3.346 1.00 63.14 16 ASN A O 5
ATOM 7506 N N . GLU A 1 38 ? 3.810 -28.206 4.721 1.00 55.14 17 GLU A N 5
ATOM 7507 C CA . GLU A 1 38 ? 2.819 -29.151 5.220 1.00 50.41 17 GLU A CA 5
ATOM 7508 C C . GLU A 1 38 ? 1.887 -29.583 4.097 1.00 3.52 17 GLU A C 5
ATOM 7509 O O . GLU A 1 38 ? 1.541 -30.758 3.983 1.00 62.43 17 GLU A O 5
ATOM 7521 N N . LEU A 1 39 ? 1.493 -28.611 3.280 1.00 50.33 18 LEU A N 5
ATOM 7522 C CA . LEU A 1 39 ? 0.570 -28.838 2.175 1.00 34.25 18 LEU A CA 5
ATOM 7523 C C . LEU A 1 39 ? 1.014 -30.018 1.317 1.00 32.12 18 LEU A C 5
ATOM 7524 O O . LEU A 1 39 ? 0.273 -30.984 1.132 1.00 13.01 18 LEU A O 5
ATOM 7540 N N . LYS A 1 40 ? 2.229 -29.934 0.801 1.00 54.12 19 LYS A N 5
ATOM 7541 C CA . LYS A 1 40 ? 2.745 -30.961 -0.089 1.00 34.33 19 LYS A CA 5
ATOM 7542 C C . LYS A 1 40 ? 3.320 -32.153 0.680 1.00 64.03 19 LYS A C 5
ATOM 7543 O O . LYS A 1 40 ? 2.946 -33.299 0.425 1.00 31.00 19 LYS A O 5
ATOM 7562 N N . ILE A 1 41 ? 4.215 -31.880 1.625 1.00 10.52 20 ILE A N 5
ATOM 7563 C CA . ILE A 1 41 ? 4.974 -32.938 2.294 1.00 45.10 20 ILE A CA 5
ATOM 7564 C C . ILE A 1 41 ? 4.106 -33.730 3.270 1.00 63.41 20 ILE A C 5
ATOM 7565 O O . ILE A 1 41 ? 4.001 -34.952 3.163 1.00 15.55 20 ILE A O 5
ATOM 7581 N N . ARG A 1 42 ? 3.480 -33.037 4.217 1.00 20.24 21 ARG A N 5
ATOM 7582 C CA . ARG A 1 42 ? 2.627 -33.700 5.204 1.00 4.40 21 ARG A CA 5
ATOM 7583 C C . ARG A 1 42 ? 1.331 -34.181 4.564 1.00 10.54 21 ARG A C 5
ATOM 7584 O O . ARG A 1 42 ? 0.617 -34.999 5.143 1.00 62.15 21 ARG A O 5
ATOM 7605 N N . LYS A 1 43 ? 1.053 -33.669 3.363 1.00 72.30 22 LYS A N 5
ATOM 7606 C CA . LYS A 1 43 ? -0.196 -33.941 2.651 1.00 32.55 22 LYS A CA 5
ATOM 7607 C C . LYS A 1 43 ? -1.399 -33.468 3.459 1.00 11.55 22 LYS A C 5
ATOM 7608 O O . LYS A 1 43 ? -2.520 -33.936 3.260 1.00 24.23 22 LYS A O 5
ATOM 7627 N N . THR A 1 44 ? -1.162 -32.506 4.340 1.00 54.20 23 THR A N 5
ATOM 7628 C CA . THR A 1 44 ? -2.223 -31.902 5.119 1.00 14.31 23 THR A CA 5
ATOM 7629 C C . THR A 1 44 ? -2.529 -30.517 4.571 1.00 54.01 23 THR A C 5
ATOM 7630 O O . THR A 1 44 ? -1.803 -29.553 4.842 1.00 51.13 23 THR A O 5
ATOM 7641 N N . VAL A 1 45 ? -3.587 -30.407 3.789 1.00 24.34 24 VAL A N 5
ATOM 7642 C CA . VAL A 1 45 ? -3.869 -29.157 3.120 1.00 71.13 24 VAL A CA 5
ATOM 7643 C C . VAL A 1 45 ? -4.729 -28.265 4.001 1.00 50.31 24 VAL A C 5
ATOM 7644 O O . VAL A 1 45 ? -5.721 -28.703 4.586 1.00 13.24 24 VAL A O 5
ATOM 7657 N N . LYS A 1 46 ? -4.331 -27.009 4.087 1.00 63.21 25 LYS A N 5
ATOM 7658 C CA . LYS A 1 46 ? -5.091 -25.998 4.789 1.00 34.43 25 LYS A CA 5
ATOM 7659 C C . LYS A 1 46 ? -5.088 -24.729 3.964 1.00 22.32 25 LYS A C 5
ATOM 7660 O O . LYS A 1 46 ? -4.114 -24.437 3.271 1.00 44.25 25 LYS A O 5
ATOM 7679 N N . TRP A 1 47 ? -6.173 -23.995 4.025 1.00 53.04 26 TRP A N 5
ATOM 7680 C CA . TRP A 1 47 ? -6.270 -22.724 3.340 1.00 15.02 26 TRP A CA 5
ATOM 7681 C C . TRP A 1 47 ? -5.813 -21.644 4.309 1.00 70.12 26 TRP A C 5
ATOM 7682 O O . TRP A 1 47 ? -6.339 -21.535 5.416 1.00 50.50 26 TRP A O 5
ATOM 7703 N N . ILE A 1 48 ? -4.807 -20.882 3.916 1.00 72.43 27 ILE A N 5
ATOM 7704 C CA . ILE A 1 48 ? -4.273 -19.853 4.785 1.00 23.23 27 ILE A CA 5
ATOM 7705 C C . ILE A 1 48 ? -4.678 -18.476 4.292 1.00 53.33 27 ILE A C 5
ATOM 7706 O O . ILE A 1 48 ? -4.567 -18.166 3.104 1.00 14.30 27 ILE A O 5
ATOM 7722 N N . VAL A 1 49 ? -5.181 -17.671 5.205 1.00 52.14 28 VAL A N 5
ATOM 7723 C CA . VAL A 1 49 ? -5.565 -16.312 4.897 1.00 34.15 28 VAL A CA 5
ATOM 7724 C C . VAL A 1 49 ? -4.641 -15.353 5.617 1.00 1.22 28 VAL A C 5
ATOM 7725 O O . VAL A 1 49 ? -4.591 -15.321 6.850 1.00 22.41 28 VAL A O 5
ATOM 7738 N N . PHE A 1 50 ? -3.895 -14.595 4.847 1.00 40.12 29 PHE A N 5
ATOM 7739 C CA . PHE A 1 50 ? -2.942 -13.662 5.401 1.00 74.23 29 PHE A CA 5
ATOM 7740 C C . PHE A 1 50 ? -3.319 -12.241 5.033 1.00 11.34 29 PHE A C 5
ATOM 7741 O O . PHE A 1 50 ? -4.110 -12.012 4.115 1.00 71.41 29 PHE A O 5
ATOM 7758 N N . LYS A 1 51 ? -2.746 -11.293 5.741 1.00 1.23 30 LYS A N 5
ATOM 7759 C CA . LYS A 1 51 ? -3.046 -9.901 5.512 1.00 60.22 30 LYS A CA 5
ATOM 7760 C C . LYS A 1 51 ? -1.823 -9.209 4.942 1.00 64.01 30 LYS A C 5
ATOM 7761 O O . LYS A 1 51 ? -0.737 -9.266 5.523 1.00 53.32 30 LYS A O 5
ATOM 7780 N N . ILE A 1 52 ? -1.997 -8.575 3.800 1.00 43.14 31 ILE A N 5
ATOM 7781 C CA . ILE A 1 52 ? -0.925 -7.815 3.198 1.00 65.21 31 ILE A CA 5
ATOM 7782 C C . ILE A 1 52 ? -1.134 -6.347 3.535 1.00 40.22 31 ILE A C 5
ATOM 7783 O O . ILE A 1 52 ? -1.982 -5.680 2.945 1.00 30.10 31 ILE A O 5
ATOM 7799 N N . GLU A 1 53 ? -0.369 -5.847 4.491 1.00 21.22 32 GLU A N 5
ATOM 7800 C CA . GLU A 1 53 ? -0.584 -4.503 4.990 1.00 21.21 32 GLU A CA 5
ATOM 7801 C C . GLU A 1 53 ? 0.743 -3.813 5.263 1.00 23.01 32 GLU A C 5
ATOM 7802 O O . GLU A 1 53 ? 1.660 -4.418 5.817 1.00 10.24 32 GLU A O 5
ATOM 7814 N N . ASN A 1 54 ? 0.825 -2.543 4.873 1.00 44.55 33 ASN A N 5
ATOM 7815 C CA . ASN A 1 54 ? 2.001 -1.708 5.127 1.00 42.24 33 ASN A CA 5
ATOM 7816 C C . ASN A 1 54 ? 3.291 -2.422 4.713 1.00 74.13 33 ASN A C 5
ATOM 7817 O O . ASN A 1 54 ? 4.270 -2.451 5.463 1.00 62.30 33 ASN A O 5
ATOM 7828 N N . THR A 1 55 ? 3.262 -3.010 3.513 1.00 72.41 34 THR A N 5
ATOM 7829 C CA . THR A 1 55 ? 4.404 -3.723 2.918 1.00 11.42 34 THR A CA 5
ATOM 7830 C C . THR A 1 55 ? 4.932 -4.858 3.802 1.00 34.25 34 THR A C 5
ATOM 7831 O O . THR A 1 55 ? 6.078 -5.291 3.655 1.00 35.42 34 THR A O 5
ATOM 7842 N N . LYS A 1 56 ? 4.093 -5.362 4.695 1.00 52.45 35 LYS A N 5
ATOM 7843 C CA . LYS A 1 56 ? 4.459 -6.499 5.520 1.00 2.31 35 LYS A CA 5
ATOM 7844 C C . LYS A 1 56 ? 3.324 -7.521 5.504 1.00 14.23 35 LYS A C 5
ATOM 7845 O O . LYS A 1 56 ? 2.167 -7.189 5.762 1.00 2.22 35 LYS A O 5
ATOM 7864 N N . ILE A 1 57 ? 3.663 -8.754 5.173 1.00 71.35 36 ILE A N 5
ATOM 7865 C CA . ILE A 1 57 ? 2.667 -9.786 4.930 1.00 52.01 36 ILE A CA 5
ATOM 7866 C C . ILE A 1 57 ? 2.722 -10.876 5.996 1.00 11.45 36 ILE A C 5
ATOM 7867 O O . ILE A 1 57 ? 3.704 -11.614 6.087 1.00 3.32 36 ILE A O 5
ATOM 7883 N N . VAL A 1 58 ? 1.664 -10.975 6.794 1.00 44.22 37 VAL A N 5
ATOM 7884 C CA . VAL A 1 58 ? 1.572 -11.999 7.833 1.00 22.25 37 VAL A CA 5
ATOM 7885 C C . VAL A 1 58 ? 0.249 -12.751 7.743 1.00 61.13 37 VAL A C 5
ATOM 7886 O O . VAL A 1 58 ? -0.792 -12.157 7.458 1.00 1.22 37 VAL A O 5
ATOM 7899 N N . VAL A 1 59 ? 0.295 -14.055 7.979 1.00 33.42 38 VAL A N 5
ATOM 7900 C CA . VAL A 1 59 ? -0.903 -14.885 7.920 1.00 41.52 38 VAL A CA 5
ATOM 7901 C C . VAL A 1 59 ? -1.626 -14.876 9.262 1.00 30.33 38 VAL A C 5
ATOM 7902 O O . VAL A 1 59 ? -1.002 -15.014 10.315 1.00 3.33 38 VAL A O 5
ATOM 7915 N N . GLU A 1 60 ? -2.941 -14.698 9.220 1.00 45.20 39 GLU A N 5
ATOM 7916 C CA . GLU A 1 60 ? -3.727 -14.571 10.433 1.00 3.12 39 GLU A CA 5
ATOM 7917 C C . GLU A 1 60 ? -4.410 -15.886 10.745 1.00 15.21 39 GLU A C 5
ATOM 7918 O O . GLU A 1 60 ? -4.529 -16.282 11.903 1.00 73.24 39 GLU A O 5
ATOM 7930 N N . LYS A 1 61 ? -4.829 -16.574 9.697 1.00 73.50 40 LYS A N 5
ATOM 7931 C CA . LYS A 1 61 ? -5.612 -17.779 9.856 1.00 11.12 40 LYS A CA 5
ATOM 7932 C C . LYS A 1 61 ? -5.174 -18.858 8.881 1.00 1.13 40 LYS A C 5
ATOM 7933 O O . LYS A 1 61 ? -4.855 -18.582 7.727 1.00 75.34 40 LYS A O 5
ATOM 7952 N N . ASP A 1 62 ? -5.164 -20.080 9.369 1.00 45.15 41 ASP A N 5
ATOM 7953 C CA . ASP A 1 62 ? -5.014 -21.257 8.536 1.00 64.42 41 ASP A CA 5
ATOM 7954 C C . ASP A 1 62 ? -6.068 -22.264 8.950 1.00 60.11 41 ASP A C 5
ATOM 7955 O O . ASP A 1 62 ? -6.263 -22.515 10.140 1.00 65.51 41 ASP A O 5
ATOM 7964 N N . GLY A 1 63 ? -6.778 -22.814 7.986 1.00 12.41 42 GLY A N 5
ATOM 7965 C CA . GLY A 1 63 ? -7.865 -23.695 8.325 1.00 12.11 42 GLY A CA 5
ATOM 7966 C C . GLY A 1 63 ? -7.930 -24.933 7.472 1.00 1.14 42 GLY A C 5
ATOM 7967 O O . GLY A 1 63 ? -7.647 -24.902 6.273 1.00 31.11 42 GLY A O 5
ATOM 7971 N N . LYS A 1 64 ? -8.308 -26.023 8.111 1.00 32.54 43 LYS A N 5
ATOM 7972 C CA . LYS A 1 64 ? -8.574 -27.277 7.433 1.00 11.51 43 LYS A CA 5
ATOM 7973 C C . LYS A 1 64 ? -10.084 -27.460 7.336 1.00 3.45 43 LYS A C 5
ATOM 7974 O O . LYS A 1 64 ? -10.831 -26.833 8.085 1.00 63.14 43 LYS A O 5
ATOM 7993 N N . GLY A 1 65 ? -10.541 -28.311 6.434 1.00 1.22 44 GLY A N 5
ATOM 7994 C CA . GLY A 1 65 ? -11.936 -28.256 6.048 1.00 32.21 44 GLY A CA 5
ATOM 7995 C C . GLY A 1 65 ? -12.197 -26.920 5.393 1.00 25.32 44 GLY A C 5
ATOM 7996 O O . GLY A 1 65 ? -13.202 -26.265 5.645 1.00 14.12 44 GLY A O 5
ATOM 8000 N N . ASN A 1 66 ? -11.244 -26.551 4.547 1.00 64.31 45 ASN A N 5
ATOM 8001 C CA . ASN A 1 66 ? -11.085 -25.206 3.992 1.00 23.15 45 ASN A CA 5
ATOM 8002 C C . ASN A 1 66 ? -12.400 -24.597 3.517 1.00 50.35 45 ASN A C 5
ATOM 8003 O O . ASN A 1 66 ? -12.749 -23.480 3.892 1.00 64.23 45 ASN A O 5
ATOM 8014 N N . ALA A 1 67 ? -13.124 -25.342 2.701 1.00 43.55 46 ALA A N 5
ATOM 8015 C CA . ALA A 1 67 ? -14.361 -24.850 2.100 1.00 54.32 46 ALA A CA 5
ATOM 8016 C C . ALA A 1 67 ? -15.466 -24.673 3.136 1.00 40.04 46 ALA A C 5
ATOM 8017 O O . ALA A 1 67 ? -16.395 -23.895 2.932 1.00 4.40 46 ALA A O 5
ATOM 8024 N N . ASP A 1 68 ? -15.372 -25.404 4.236 1.00 3.03 47 ASP A N 5
ATOM 8025 C CA . ASP A 1 68 ? -16.358 -25.307 5.303 1.00 54.42 47 ASP A CA 5
ATOM 8026 C C . ASP A 1 68 ? -15.963 -24.243 6.313 1.00 64.30 47 ASP A C 5
ATOM 8027 O O . ASP A 1 68 ? -16.750 -23.352 6.627 1.00 23.44 47 ASP A O 5
ATOM 8036 N N . GLU A 1 69 ? -14.733 -24.341 6.807 1.00 0.24 48 GLU A N 5
ATOM 8037 C CA . GLU A 1 69 ? -14.272 -23.495 7.898 1.00 1.23 48 GLU A CA 5
ATOM 8038 C C . GLU A 1 69 ? -14.331 -22.018 7.523 1.00 63.35 48 GLU A C 5
ATOM 8039 O O . GLU A 1 69 ? -14.619 -21.169 8.369 1.00 52.31 48 GLU A O 5
ATOM 8051 N N . PHE A 1 70 ? -14.093 -21.709 6.254 1.00 12.22 49 PHE A N 5
ATOM 8052 C CA . PHE A 1 70 ? -14.042 -20.321 5.827 1.00 22.12 49 PHE A CA 5
ATOM 8053 C C . PHE A 1 70 ? -15.419 -19.744 5.516 1.00 52.03 49 PHE A C 5
ATOM 8054 O O . PHE A 1 70 ? -15.535 -18.562 5.205 1.00 1.23 49 PHE A O 5
ATOM 8071 N N . ARG A 1 71 ? -16.465 -20.556 5.667 1.00 74.30 50 ARG A N 5
ATOM 8072 C CA . ARG A 1 71 ? -17.831 -20.064 5.513 1.00 25.13 50 ARG A CA 5
ATOM 8073 C C . ARG A 1 71 ? -18.176 -19.107 6.646 1.00 21.13 50 ARG A C 5
ATOM 8074 O O . ARG A 1 71 ? -19.043 -18.247 6.510 1.00 62.42 50 ARG A O 5
ATOM 8095 N N . GLY A 1 72 ? -17.494 -19.272 7.770 1.00 34.34 51 GLY A N 5
ATOM 8096 C CA . GLY A 1 72 ? -17.729 -18.414 8.911 1.00 61.52 51 GLY A CA 5
ATOM 8097 C C . GLY A 1 72 ? -16.444 -17.858 9.480 1.00 25.13 51 GLY A C 5
ATOM 8098 O O . GLY A 1 72 ? -16.356 -17.581 10.675 1.00 43.25 51 GLY A O 5
ATOM 8102 N N . ALA A 1 73 ? -15.441 -17.702 8.628 1.00 21.35 52 ALA A N 5
ATOM 8103 C CA . ALA A 1 73 ? -14.148 -17.191 9.066 1.00 5.01 52 ALA A CA 5
ATOM 8104 C C . ALA A 1 73 ? -13.679 -16.036 8.192 1.00 50.32 52 ALA A C 5
ATOM 8105 O O . ALA A 1 73 ? -12.820 -15.253 8.599 1.00 63.20 52 ALA A O 5
ATOM 8112 N N . LEU A 1 74 ? -14.241 -15.929 6.994 1.00 15.41 53 LEU A N 5
ATOM 8113 C CA . LEU A 1 74 ? -13.857 -14.871 6.072 1.00 1.11 53 LEU A CA 5
ATOM 8114 C C . LEU A 1 74 ? -14.849 -13.718 6.118 1.00 22.12 53 LEU A C 5
ATOM 8115 O O . LEU A 1 74 ? -16.046 -13.906 5.914 1.00 52.14 53 LEU A O 5
ATOM 8131 N N . PRO A 1 75 ? -14.361 -12.512 6.433 1.00 0.32 54 PRO A N 5
ATOM 8132 C CA . PRO A 1 75 ? -15.153 -11.302 6.400 1.00 13.24 54 PRO A CA 5
ATOM 8133 C C . PRO A 1 75 ? -14.971 -10.535 5.091 1.00 11.43 54 PRO A C 5
ATOM 8134 O O . PRO A 1 75 ? -13.963 -9.857 4.895 1.00 14.31 54 PRO A O 5
ATOM 8145 N N . ALA A 1 76 ? -15.950 -10.653 4.197 1.00 74.31 55 ALA A N 5
ATOM 8146 C CA . ALA A 1 76 ? -15.931 -9.948 2.909 1.00 50.51 55 ALA A CA 5
ATOM 8147 C C . ALA A 1 76 ? -15.862 -8.426 3.085 1.00 74.04 55 ALA A C 5
ATOM 8148 O O . ALA A 1 76 ? -15.618 -7.687 2.129 1.00 64.11 55 ALA A O 5
ATOM 8155 N N . ASN A 1 77 ? -16.104 -7.965 4.308 1.00 10.03 56 ASN A N 5
ATOM 8156 C CA . ASN A 1 77 ? -16.077 -6.539 4.626 1.00 52.44 56 ASN A CA 5
ATOM 8157 C C . ASN A 1 77 ? -14.728 -5.906 4.285 1.00 42.21 56 ASN A C 5
ATOM 8158 O O . ASN A 1 77 ? -14.663 -4.725 3.941 1.00 45.43 56 ASN A O 5
ATOM 8169 N N . ASP A 1 78 ? -13.656 -6.685 4.385 1.00 43.23 57 ASP A N 5
ATOM 8170 C CA . ASP A 1 78 ? -12.324 -6.200 4.041 1.00 23.43 57 ASP A CA 5
ATOM 8171 C C . ASP A 1 78 ? -11.555 -7.286 3.295 1.00 3.52 57 ASP A C 5
ATOM 8172 O O . ASP A 1 78 ? -11.883 -8.465 3.401 1.00 63.24 57 ASP A O 5
ATOM 8181 N N . CYS A 1 79 ? -10.543 -6.894 2.535 1.00 51.41 58 CYS A N 5
ATOM 8182 C CA . CYS A 1 79 ? -9.862 -7.836 1.657 1.00 22.50 58 CYS A CA 5
ATOM 8183 C C . CYS A 1 79 ? -8.591 -8.399 2.280 1.00 64.34 58 CYS A C 5
ATOM 8184 O O . CYS A 1 79 ? -7.831 -7.683 2.937 1.00 45.02 58 CYS A O 5
ATOM 8192 N N . ARG A 1 80 ? -8.361 -9.686 2.029 1.00 61.40 59 ARG A N 5
ATOM 8193 C CA . ARG A 1 80 ? -7.161 -10.394 2.469 1.00 21.31 59 ARG A CA 5
ATOM 8194 C C . ARG A 1 80 ? -6.876 -11.507 1.469 1.00 42.23 59 ARG A C 5
ATOM 8195 O O . ARG A 1 80 ? -7.797 -11.977 0.798 1.00 61.52 59 ARG A O 5
ATOM 8216 N N . PHE A 1 81 ? -5.623 -11.925 1.352 1.00 3.53 60 PHE A N 5
ATOM 8217 C CA . PHE A 1 81 ? -5.272 -12.944 0.373 1.00 32.50 60 PHE A CA 5
ATOM 8218 C C . PHE A 1 81 ? -5.248 -14.324 1.019 1.00 40.20 60 PHE A C 5
ATOM 8219 O O . PHE A 1 81 ? -4.549 -14.550 2.007 1.00 30.43 60 PHE A O 5
ATOM 8236 N N . GLY A 1 82 ? -6.036 -15.230 0.466 1.00 72.13 61 GLY A N 5
ATOM 8237 C CA . GLY A 1 82 ? -6.067 -16.595 0.945 1.00 3.15 61 GLY A CA 5
ATOM 8238 C C . GLY A 1 82 ? -5.695 -17.568 -0.151 1.00 52.13 61 GLY A C 5
ATOM 8239 O O . GLY A 1 82 ? -6.193 -17.455 -1.271 1.00 61.21 61 GLY A O 5
ATOM 8243 N N . VAL A 1 83 ? -4.826 -18.519 0.147 1.00 12.23 62 VAL A N 5
ATOM 8244 C CA . VAL A 1 83 ? -4.472 -19.527 -0.839 1.00 33.13 62 VAL A CA 5
ATOM 8245 C C . VAL A 1 83 ? -5.071 -20.880 -0.470 1.00 32.32 62 VAL A C 5
ATOM 8246 O O . VAL A 1 83 ? -4.831 -21.418 0.614 1.00 51.34 62 VAL A O 5
ATOM 8259 N N . TYR A 1 84 ? -5.874 -21.406 -1.376 1.00 14.55 63 TYR A N 5
ATOM 8260 C CA . TYR A 1 84 ? -6.528 -22.686 -1.195 1.00 60.30 63 TYR A CA 5
ATOM 8261 C C . TYR A 1 84 ? -6.142 -23.608 -2.349 1.00 72.45 63 TYR A C 5
ATOM 8262 O O . TYR A 1 84 ? -5.977 -23.158 -3.483 1.00 13.12 63 TYR A O 5
ATOM 8280 N N . ASP A 1 85 ? -5.978 -24.887 -2.057 1.00 53.31 64 ASP A N 5
ATOM 8281 C CA . ASP A 1 85 ? -5.575 -25.847 -3.061 1.00 43.00 64 ASP A CA 5
ATOM 8282 C C . ASP A 1 85 ? -6.681 -26.856 -3.289 1.00 74.20 64 ASP A C 5
ATOM 8283 O O . ASP A 1 85 ? -7.346 -27.294 -2.350 1.00 64.12 64 ASP A O 5
ATOM 8292 N N . CYS A 1 86 ? -6.870 -27.221 -4.532 1.00 52.31 65 CYS A N 5
ATOM 8293 C CA . CYS A 1 86 ? -7.781 -28.277 -4.883 1.00 35.42 65 CYS A CA 5
ATOM 8294 C C . CYS A 1 86 ? -7.085 -29.258 -5.825 1.00 45.13 65 CYS A C 5
ATOM 8295 O O . CYS A 1 86 ? -6.003 -28.967 -6.340 1.00 74.55 65 CYS A O 5
ATOM 8303 N N . GLY A 1 87 ? -7.710 -30.403 -6.061 1.00 32.10 66 GLY A N 5
ATOM 8304 C CA . GLY A 1 87 ? -7.056 -31.496 -6.762 1.00 65.14 66 GLY A CA 5
ATOM 8305 C C . GLY A 1 87 ? -6.584 -31.160 -8.168 1.00 45.12 66 GLY A C 5
ATOM 8306 O O . GLY A 1 87 ? -5.639 -31.779 -8.661 1.00 13.14 66 GLY A O 5
ATOM 8310 N N . ASN A 1 88 ? -7.218 -30.192 -8.819 1.00 72.22 67 ASN A N 5
ATOM 8311 C CA . ASN A 1 88 ? -6.910 -29.916 -10.219 1.00 44.52 67 ASN A CA 5
ATOM 8312 C C . ASN A 1 88 ? -6.255 -28.550 -10.433 1.00 23.34 67 ASN A C 5
ATOM 8313 O O . ASN A 1 88 ? -5.865 -28.231 -11.557 1.00 62.31 67 ASN A O 5
ATOM 8324 N N . LYS A 1 89 ? -6.133 -27.736 -9.382 1.00 11.41 68 LYS A N 5
ATOM 8325 C CA . LYS A 1 89 ? -5.500 -26.420 -9.529 1.00 52.43 68 LYS A CA 5
ATOM 8326 C C . LYS A 1 89 ? -5.265 -25.730 -8.190 1.00 4.41 68 LYS A C 5
ATOM 8327 O O . LYS A 1 89 ? -5.865 -26.084 -7.173 1.00 31.54 68 LYS A O 5
ATOM 8346 N N . ILE A 1 90 ? -4.380 -24.740 -8.210 1.00 72.43 69 ILE A N 5
ATOM 8347 C CA . ILE A 1 90 ? -4.153 -23.876 -7.062 1.00 22.20 69 ILE A CA 5
ATOM 8348 C C . ILE A 1 90 ? -5.040 -22.643 -7.188 1.00 42.14 69 ILE A C 5
ATOM 8349 O O . ILE A 1 90 ? -5.132 -22.049 -8.264 1.00 21.32 69 ILE A O 5
ATOM 8365 N N . GLN A 1 91 ? -5.701 -22.267 -6.107 1.00 40.30 70 GLN A N 5
ATOM 8366 C CA . GLN A 1 91 ? -6.622 -21.146 -6.143 1.00 41.45 70 GLN A CA 5
ATOM 8367 C C . GLN A 1 91 ? -6.134 -20.000 -5.265 1.00 10.03 70 GLN A C 5
ATOM 8368 O O . GLN A 1 91 ? -6.168 -20.087 -4.034 1.00 32.20 70 GLN A O 5
ATOM 8382 N N . PHE A 1 92 ? -5.653 -18.937 -5.900 1.00 2.01 71 PHE A N 5
ATOM 8383 C CA . PHE A 1 92 ? -5.346 -17.708 -5.187 1.00 0.14 71 PHE A CA 5
ATOM 8384 C C . PHE A 1 92 ? -6.622 -16.894 -5.035 1.00 54.10 71 PHE A C 5
ATOM 8385 O O . PHE A 1 92 ? -7.154 -16.373 -6.016 1.00 4.20 71 PHE A O 5
ATOM 8402 N N . VAL A 1 93 ? -7.118 -16.803 -3.812 1.00 21.24 72 VAL A N 5
ATOM 8403 C CA . VAL A 1 93 ? -8.416 -16.195 -3.566 1.00 43.54 72 VAL A CA 5
ATOM 8404 C C . VAL A 1 93 ? -8.275 -14.828 -2.907 1.00 5.34 72 VAL A C 5
ATOM 8405 O O . VAL A 1 93 ? -7.637 -14.689 -1.860 1.00 64.11 72 VAL A O 5
ATOM 8418 N N . LEU A 1 94 ? -8.867 -13.826 -3.533 1.00 61.42 73 LEU A N 5
ATOM 8419 C CA . LEU A 1 94 ? -8.892 -12.485 -2.985 1.00 23.42 73 LEU A CA 5
ATOM 8420 C C . LEU A 1 94 ? -10.320 -11.952 -2.956 1.00 64.05 73 LEU A C 5
ATOM 8421 O O . LEU A 1 94 ? -10.889 -11.608 -3.993 1.00 34.12 73 LEU A O 5
ATOM 8437 N N . TRP A 1 95 ? -10.906 -11.909 -1.772 1.00 33.54 74 TRP A N 5
ATOM 8438 C CA . TRP A 1 95 ? -12.221 -11.316 -1.608 1.00 22.34 74 TRP A CA 5
ATOM 8439 C C . TRP A 1 95 ? -12.073 -9.819 -1.391 1.00 34.45 74 TRP A C 5
ATOM 8440 O O . TRP A 1 95 ? -11.575 -9.381 -0.356 1.00 63.11 74 TRP A O 5
ATOM 8461 N N . CYS A 1 96 ? -12.475 -9.042 -2.383 1.00 24.14 75 CYS A N 5
ATOM 8462 C CA . CYS A 1 96 ? -12.332 -7.596 -2.322 1.00 60.31 75 CYS A CA 5
ATOM 8463 C C . CYS A 1 96 ? -13.444 -6.983 -1.478 1.00 44.23 75 CYS A C 5
ATOM 8464 O O . CYS A 1 96 ? -14.555 -7.514 -1.424 1.00 3.41 75 CYS A O 5
ATOM 8472 N N . PRO A 1 97 ? -13.170 -5.842 -0.827 1.00 14.11 76 PRO A N 5
ATOM 8473 C CA . PRO A 1 97 ? -14.124 -5.204 0.063 1.00 33.32 76 PRO A CA 5
ATOM 8474 C C . PRO A 1 97 ? -15.132 -4.344 -0.687 1.00 45.12 76 PRO A C 5
ATOM 8475 O O . PRO A 1 97 ? -14.850 -3.203 -1.053 1.00 13.22 76 PRO A O 5
ATOM 8486 N N . ASP A 1 98 ? -16.304 -4.908 -0.932 1.00 23.24 77 ASP A N 5
ATOM 8487 C CA . ASP A 1 98 ? -17.377 -4.174 -1.594 1.00 31.41 77 ASP A CA 5
ATOM 8488 C C . ASP A 1 98 ? -18.030 -3.212 -0.606 1.00 13.41 77 ASP A C 5
ATOM 8489 O O . ASP A 1 98 ? -18.744 -2.287 -0.987 1.00 51.04 77 ASP A O 5
ATOM 8498 N N . ASN A 1 99 ? -17.751 -3.427 0.673 1.00 32.20 78 ASN A N 5
ATOM 8499 C CA . ASN A 1 99 ? -18.259 -2.564 1.737 1.00 45.44 78 ASN A CA 5
ATOM 8500 C C . ASN A 1 99 ? -17.308 -1.381 1.935 1.00 32.44 78 ASN A C 5
ATOM 8501 O O . ASN A 1 99 ? -17.453 -0.587 2.861 1.00 51.01 78 ASN A O 5
ATOM 8512 N N . ALA A 1 100 ? -16.346 -1.260 1.033 1.00 30.13 79 ALA A N 5
ATOM 8513 C CA . ALA A 1 100 ? -15.329 -0.226 1.116 1.00 43.12 79 ALA A CA 5
ATOM 8514 C C . ALA A 1 100 ? -14.968 0.254 -0.289 1.00 42.33 79 ALA A C 5
ATOM 8515 O O . ALA A 1 100 ? -15.489 -0.282 -1.272 1.00 51.53 79 ALA A O 5
ATOM 8522 N N . PRO A 1 101 ? -14.109 1.284 -0.419 1.00 11.43 80 PRO A N 5
ATOM 8523 C CA . PRO A 1 101 ? -13.569 1.685 -1.722 1.00 62.41 80 PRO A CA 5
ATOM 8524 C C . PRO A 1 101 ? -12.726 0.573 -2.350 1.00 35.33 80 PRO A C 5
ATOM 8525 O O . PRO A 1 101 ? -12.163 -0.268 -1.649 1.00 15.32 80 PRO A O 5
ATOM 8536 N N . VAL A 1 102 ? -12.624 0.585 -3.670 1.00 53.33 81 VAL A N 5
ATOM 8537 C CA . VAL A 1 102 ? -11.911 -0.463 -4.396 1.00 30.43 81 VAL A CA 5
ATOM 8538 C C . VAL A 1 102 ? -10.406 -0.194 -4.461 1.00 54.52 81 VAL A C 5
ATOM 8539 O O . VAL A 1 102 ? -9.681 -0.854 -5.209 1.00 21.00 81 VAL A O 5
ATOM 8552 N N . LYS A 1 103 ? -9.940 0.757 -3.663 1.00 73.33 82 LYS A N 5
ATOM 8553 C CA . LYS A 1 103 ? -8.528 1.125 -3.650 1.00 53.10 82 LYS A CA 5
ATOM 8554 C C . LYS A 1 103 ? -7.653 0.015 -3.039 1.00 52.01 82 LYS A C 5
ATOM 8555 O O . LYS A 1 103 ? -6.664 -0.384 -3.651 1.00 3.23 82 LYS A O 5
ATOM 8574 N N . PRO A 1 104 ? -7.988 -0.507 -1.830 1.00 51.43 83 PRO A N 5
ATOM 8575 C CA . PRO A 1 104 ? -7.212 -1.587 -1.191 1.00 60.31 83 PRO A CA 5
ATOM 8576 C C . PRO A 1 104 ? -7.071 -2.825 -2.078 1.00 14.21 83 PRO A C 5
ATOM 8577 O O . PRO A 1 104 ? -6.125 -3.602 -1.932 1.00 12.12 83 PRO A O 5
ATOM 8588 N N . ARG A 1 105 ? -8.008 -2.994 -3.008 1.00 13.12 84 ARG A N 5
ATOM 8589 C CA . ARG A 1 105 ? -7.964 -4.105 -3.954 1.00 51.55 84 ARG A CA 5
ATOM 8590 C C . ARG A 1 105 ? -6.689 -4.033 -4.790 1.00 10.30 84 ARG A C 5
ATOM 8591 O O . ARG A 1 105 ? -6.104 -5.054 -5.147 1.00 53.43 84 ARG A O 5
ATOM 8612 N N . MET A 1 106 ? -6.256 -2.810 -5.071 1.00 44.54 85 MET A N 5
ATOM 8613 C CA . MET A 1 106 ? -5.094 -2.570 -5.916 1.00 50.21 85 MET A CA 5
ATOM 8614 C C . MET A 1 106 ? -3.812 -2.958 -5.191 1.00 2.32 85 MET A C 5
ATOM 8615 O O . MET A 1 106 ? -2.862 -3.436 -5.806 1.00 22.14 85 MET A O 5
ATOM 8629 N N . THR A 1 107 ? -3.803 -2.765 -3.878 1.00 20.34 86 THR A N 5
ATOM 8630 C CA . THR A 1 107 ? -2.643 -3.084 -3.061 1.00 62.22 86 THR A CA 5
ATOM 8631 C C . THR A 1 107 ? -2.358 -4.584 -3.098 1.00 62.21 86 THR A C 5
ATOM 8632 O O . THR A 1 107 ? -1.222 -5.006 -3.330 1.00 14.42 86 THR A O 5
ATOM 8643 N N . TYR A 1 108 ? -3.400 -5.382 -2.906 1.00 32.22 87 TYR A N 5
ATOM 8644 C CA . TYR A 1 108 ? -3.271 -6.833 -2.957 1.00 61.34 87 TYR A CA 5
ATOM 8645 C C . TYR A 1 108 ? -2.952 -7.305 -4.371 1.00 54.00 87 TYR A C 5
ATOM 8646 O O . TYR A 1 108 ? -2.172 -8.236 -4.561 1.00 24.44 87 TYR A O 5
ATOM 8664 N N . ALA A 1 109 ? -3.550 -6.643 -5.358 1.00 21.31 88 ALA A N 5
ATOM 8665 C CA . ALA A 1 109 ? -3.299 -6.954 -6.764 1.00 54.34 88 ALA A CA 5
ATOM 8666 C C . ALA A 1 109 ? -1.858 -6.625 -7.151 1.00 12.21 88 ALA A C 5
ATOM 8667 O O . ALA A 1 109 ? -1.352 -7.086 -8.174 1.00 74.24 88 ALA A O 5
ATOM 8674 N N . SER A 1 110 ? -1.218 -5.802 -6.341 1.00 43.41 89 SER A N 5
ATOM 8675 C CA . SER A 1 110 ? 0.159 -5.408 -6.570 1.00 1.35 89 SER A CA 5
ATOM 8676 C C . SER A 1 110 ? 1.127 -6.421 -5.953 1.00 53.14 89 SER A C 5
ATOM 8677 O O . SER A 1 110 ? 1.980 -6.987 -6.643 1.00 30.43 89 SER A O 5
ATOM 8685 N N . SER A 1 111 ? 0.954 -6.681 -4.659 1.00 14.13 90 SER A N 5
ATOM 8686 C CA . SER A 1 111 ? 1.908 -7.479 -3.890 1.00 41.22 90 SER A CA 5
ATOM 8687 C C . SER A 1 111 ? 1.767 -8.981 -4.155 1.00 14.32 90 SER A C 5
ATOM 8688 O O . SER A 1 111 ? 2.614 -9.771 -3.733 1.00 23.12 90 SER A O 5
ATOM 8696 N N . LYS A 1 112 ? 0.714 -9.370 -4.868 1.00 45.10 91 LYS A N 5
ATOM 8697 C CA . LYS A 1 112 ? 0.445 -10.784 -5.140 1.00 54.32 91 LYS A CA 5
ATOM 8698 C C . LYS A 1 112 ? 1.602 -11.472 -5.871 1.00 43.44 91 LYS A C 5
ATOM 8699 O O . LYS A 1 112 ? 1.776 -12.687 -5.774 1.00 43.32 91 LYS A O 5
ATOM 8718 N N . ASP A 1 113 ? 2.403 -10.694 -6.584 1.00 71.31 92 ASP A N 5
ATOM 8719 C CA . ASP A 1 113 ? 3.432 -11.260 -7.444 1.00 54.43 92 ASP A CA 5
ATOM 8720 C C . ASP A 1 113 ? 4.675 -11.620 -6.639 1.00 24.21 92 ASP A C 5
ATOM 8721 O O . ASP A 1 113 ? 5.431 -12.518 -7.013 1.00 34.02 92 ASP A O 5
ATOM 8730 N N . ALA A 1 114 ? 4.859 -10.931 -5.518 1.00 4.01 93 ALA A N 5
ATOM 8731 C CA . ALA A 1 114 ? 5.979 -11.193 -4.619 1.00 62.43 93 ALA A CA 5
ATOM 8732 C C . ALA A 1 114 ? 5.786 -12.523 -3.902 1.00 0.34 93 ALA A C 5
ATOM 8733 O O . ALA A 1 114 ? 6.731 -13.106 -3.365 1.00 71.30 93 ALA A O 5
ATOM 8740 N N . LEU A 1 115 ? 4.546 -12.985 -3.893 1.00 50.22 94 LEU A N 5
ATOM 8741 C CA . LEU A 1 115 ? 4.199 -14.263 -3.296 1.00 33.13 94 LEU A CA 5
ATOM 8742 C C . LEU A 1 115 ? 4.257 -15.361 -4.352 1.00 23.45 94 LEU A C 5
ATOM 8743 O O . LEU A 1 115 ? 5.010 -16.327 -4.233 1.00 0.21 94 LEU A O 5
ATOM 8759 N N . LEU A 1 116 ? 3.481 -15.154 -5.407 1.00 72.11 95 LEU A N 5
ATOM 8760 C CA . LEU A 1 116 ? 3.231 -16.161 -6.433 1.00 10.43 95 LEU A CA 5
ATOM 8761 C C . LEU A 1 116 ? 4.510 -16.736 -7.030 1.00 52.35 95 LEU A C 5
ATOM 8762 O O . LEU A 1 116 ? 4.755 -17.942 -6.950 1.00 10.32 95 LEU A O 5
ATOM 8778 N N . LYS A 1 117 ? 5.326 -15.866 -7.604 1.00 62.31 96 LYS A N 5
ATOM 8779 C CA . LYS A 1 117 ? 6.459 -16.288 -8.416 1.00 53.43 96 LYS A CA 5
ATOM 8780 C C . LYS A 1 117 ? 7.505 -17.028 -7.579 1.00 4.00 96 LYS A C 5
ATOM 8781 O O . LYS A 1 117 ? 8.312 -17.793 -8.110 1.00 33.14 96 LYS A O 5
ATOM 8800 N N . LYS A 1 118 ? 7.478 -16.830 -6.271 1.00 23.15 97 LYS A N 5
ATOM 8801 C CA . LYS A 1 118 ? 8.533 -17.354 -5.423 1.00 33.43 97 LYS A CA 5
ATOM 8802 C C . LYS A 1 118 ? 8.095 -18.573 -4.609 1.00 43.13 97 LYS A C 5
ATOM 8803 O O . LYS A 1 118 ? 8.936 -19.385 -4.218 1.00 40.22 97 LYS A O 5
ATOM 8822 N N . LEU A 1 119 ? 6.798 -18.746 -4.374 1.00 24.13 98 LEU A N 5
ATOM 8823 C CA . LEU A 1 119 ? 6.386 -19.742 -3.391 1.00 53.12 98 LEU A CA 5
ATOM 8824 C C . LEU A 1 119 ? 6.239 -21.132 -4.006 1.00 23.40 98 LEU A C 5
ATOM 8825 O O . LEU A 1 119 ? 6.636 -22.121 -3.387 1.00 24.20 98 LEU A O 5
ATOM 8841 N N . ASP A 1 120 ? 5.703 -21.228 -5.216 1.00 61.13 99 ASP A N 5
ATOM 8842 C CA . ASP A 1 120 ? 5.570 -22.532 -5.858 1.00 74.54 99 ASP A CA 5
ATOM 8843 C C . ASP A 1 120 ? 5.552 -22.411 -7.380 1.00 12.01 99 ASP A C 5
ATOM 8844 O O . ASP A 1 120 ? 5.570 -21.308 -7.928 1.00 32.43 99 ASP A O 5
ATOM 8853 N N . GLY A 1 121 ? 5.495 -23.559 -8.047 1.00 43.42 100 GLY A N 5
ATOM 8854 C CA . GLY A 1 121 ? 5.254 -23.611 -9.478 1.00 32.40 100 GLY A CA 5
ATOM 8855 C C . GLY A 1 121 ? 3.768 -23.520 -9.781 1.00 20.32 100 GLY A C 5
ATOM 8856 O O . GLY A 1 121 ? 3.324 -23.816 -10.890 1.00 20.53 100 GLY A O 5
ATOM 8860 N N . ALA A 1 122 ? 3.014 -23.135 -8.755 1.00 74.20 101 ALA A N 5
ATOM 8861 C CA . ALA A 1 122 ? 1.560 -23.028 -8.804 1.00 71.22 101 ALA A CA 5
ATOM 8862 C C . ALA A 1 122 ? 1.074 -22.113 -9.926 1.00 11.22 101 ALA A C 5
ATOM 8863 O O . ALA A 1 122 ? 1.866 -21.491 -10.641 1.00 14.54 101 ALA A O 5
ATOM 8870 N N . THR A 1 123 ? -0.240 -22.009 -10.047 1.00 20.53 102 THR A N 5
ATOM 8871 C CA . THR A 1 123 ? -0.853 -21.334 -11.172 1.00 71.24 102 THR A CA 5
ATOM 8872 C C . THR A 1 123 ? -0.919 -19.832 -10.919 1.00 31.21 102 THR A C 5
ATOM 8873 O O . THR A 1 123 ? -1.272 -19.390 -9.826 1.00 54.13 102 THR A O 5
ATOM 8884 N N . ALA A 1 124 ? -0.576 -19.057 -11.943 1.00 40.35 103 ALA A N 5
ATOM 8885 C CA . ALA A 1 124 ? -0.456 -17.608 -11.819 1.00 40.21 103 ALA A CA 5
ATOM 8886 C C . ALA A 1 124 ? -1.817 -16.920 -11.810 1.00 41.21 103 ALA A C 5
ATOM 8887 O O . ALA A 1 124 ? -1.900 -15.689 -11.793 1.00 44.00 103 ALA A O 5
ATOM 8894 N N . VAL A 1 125 ? -2.879 -17.708 -11.819 1.00 40.21 104 VAL A N 5
ATOM 8895 C CA . VAL A 1 125 ? -4.222 -17.161 -11.839 1.00 0.40 104 VAL A CA 5
ATOM 8896 C C . VAL A 1 125 ? -4.665 -16.785 -10.428 1.00 32.23 104 VAL A C 5
ATOM 8897 O O . VAL A 1 125 ? -4.294 -17.435 -9.447 1.00 35.42 104 VAL A O 5
ATOM 8910 N N . ALA A 1 126 ? -5.473 -15.744 -10.338 1.00 20.12 105 ALA A N 5
ATOM 8911 C CA . ALA A 1 126 ? -5.991 -15.286 -9.066 1.00 70.42 105 ALA A CA 5
ATOM 8912 C C . ALA A 1 126 ? -7.443 -14.874 -9.223 1.00 62.14 105 ALA A C 5
ATOM 8913 O O . ALA A 1 126 ? -7.828 -14.311 -10.251 1.00 45.03 105 ALA A O 5
ATOM 8920 N N . LEU A 1 127 ? -8.245 -15.166 -8.220 1.00 73.23 106 LEU A N 5
ATOM 8921 C CA . LEU A 1 127 ? -9.654 -14.837 -8.261 1.00 63.41 106 LEU A CA 5
ATOM 8922 C C . LEU A 1 127 ? -9.957 -13.702 -7.300 1.00 72.10 106 LEU A C 5
ATOM 8923 O O . LEU A 1 127 ? -9.775 -13.839 -6.092 1.00 41.22 106 LEU A O 5
ATOM 8939 N N . GLU A 1 128 ? -10.411 -12.584 -7.839 1.00 10.00 107 GLU A N 5
ATOM 8940 C CA . GLU A 1 128 ? -10.830 -11.463 -7.018 1.00 13.32 107 GLU A CA 5
ATOM 8941 C C . GLU A 1 128 ? -12.320 -11.220 -7.211 1.00 41.34 107 GLU A C 5
ATOM 8942 O O . GLU A 1 128 ? -12.780 -10.941 -8.317 1.00 72.34 107 GLU A O 5
ATOM 8954 N N . ALA A 1 129 ? -13.078 -11.375 -6.141 1.00 41.13 108 ALA A N 5
ATOM 8955 C CA . ALA A 1 129 ? -14.524 -11.256 -6.215 1.00 21.15 108 ALA A CA 5
ATOM 8956 C C . ALA A 1 129 ? -15.077 -10.545 -4.989 1.00 50.15 108 ALA A C 5
ATOM 8957 O O . ALA A 1 129 ? -14.391 -10.420 -3.975 1.00 0.05 108 ALA A O 5
ATOM 8964 N N . HIS A 1 130 ? -16.304 -10.059 -5.095 1.00 52.05 109 HIS A N 5
ATOM 8965 C CA . HIS A 1 130 ? -16.990 -9.459 -3.955 1.00 51.14 109 HIS A CA 5
ATOM 8966 C C . HIS A 1 130 ? -18.260 -10.247 -3.656 1.00 4.31 109 HIS A C 5
ATOM 8967 O O . HIS A 1 130 ? -19.035 -9.893 -2.770 1.00 53.52 109 HIS A O 5
ATOM 8982 N N . GLU A 1 131 ? -18.466 -11.308 -4.425 1.00 73.31 110 GLU A N 5
ATOM 8983 C CA . GLU A 1 131 ? -19.675 -12.112 -4.322 1.00 73.34 110 GLU A CA 5
ATOM 8984 C C . GLU A 1 131 ? -19.667 -12.906 -3.021 1.00 24.13 110 GLU A C 5
ATOM 8985 O O . GLU A 1 131 ? -18.601 -13.225 -2.496 1.00 22.00 110 GLU A O 5
ATOM 8997 N N . MET A 1 132 ? -20.852 -13.241 -2.517 1.00 2.32 111 MET A N 5
ATOM 8998 C CA . MET A 1 132 ? -20.980 -13.944 -1.237 1.00 62.50 111 MET A CA 5
ATOM 8999 C C . MET A 1 132 ? -20.664 -15.434 -1.376 1.00 15.21 111 MET A C 5
ATOM 9000 O O . MET A 1 132 ? -21.407 -16.289 -0.891 1.00 44.31 111 MET A O 5
ATOM 9014 N N . GLY A 1 133 ? -19.560 -15.732 -2.043 1.00 60.03 112 GLY A N 5
ATOM 9015 C CA . GLY A 1 133 ? -19.096 -17.099 -2.164 1.00 30.44 112 GLY A CA 5
ATOM 9016 C C . GLY A 1 133 ? -18.272 -17.505 -0.964 1.00 53.05 112 GLY A C 5
ATOM 9017 O O . GLY A 1 133 ? -18.049 -18.688 -0.722 1.00 73.14 112 GLY A O 5
ATOM 9021 N N . ASP A 1 134 ? -17.823 -16.502 -0.220 1.00 33.23 113 ASP A N 5
ATOM 9022 C CA . ASP A 1 134 ? -16.949 -16.697 0.930 1.00 35.12 113 ASP A CA 5
ATOM 9023 C C . ASP A 1 134 ? -17.650 -17.492 2.027 1.00 62.33 113 ASP A C 5
ATOM 9024 O O . ASP A 1 134 ? -17.085 -18.435 2.583 1.00 41.34 113 ASP A O 5
ATOM 9033 N N . LEU A 1 135 ? -18.887 -17.122 2.321 1.00 14.35 114 LEU A N 5
ATOM 9034 C CA . LEU A 1 135 ? -19.651 -17.777 3.371 1.00 53.32 114 LEU A CA 5
ATOM 9035 C C . LEU A 1 135 ? -20.378 -19.018 2.851 1.00 75.33 114 LEU A C 5
ATOM 9036 O O . LEU A 1 135 ? -21.214 -19.601 3.548 1.00 2.24 114 LEU A O 5
ATOM 9052 N N . ALA A 1 136 ? -20.049 -19.423 1.634 1.00 50.14 115 ALA A N 5
ATOM 9053 C CA . ALA A 1 136 ? -20.655 -20.591 1.019 1.00 74.44 115 ALA A CA 5
ATOM 9054 C C . ALA A 1 136 ? -19.583 -21.621 0.680 1.00 62.13 115 ALA A C 5
ATOM 9055 O O . ALA A 1 136 ? -18.407 -21.282 0.598 1.00 53.12 115 ALA A O 5
ATOM 9062 N N . PRO A 1 137 ? -19.959 -22.900 0.512 1.00 0.04 116 PRO A N 5
ATOM 9063 C CA . PRO A 1 137 ? -19.017 -23.940 0.090 1.00 42.11 116 PRO A CA 5
ATOM 9064 C C . PRO A 1 137 ? -18.425 -23.630 -1.284 1.00 45.35 116 PRO A C 5
ATOM 9065 O O . PRO A 1 137 ? -19.117 -23.709 -2.304 1.00 0.43 116 PRO A O 5
ATOM 9076 N N . LEU A 1 138 ? -17.154 -23.244 -1.299 1.00 21.21 117 LEU A N 5
ATOM 9077 C CA . LEU A 1 138 ? -16.487 -22.852 -2.533 1.00 40.44 117 LEU A CA 5
ATOM 9078 C C . LEU A 1 138 ? -16.217 -24.064 -3.418 1.00 64.14 117 LEU A C 5
ATOM 9079 O O . LEU A 1 138 ? -16.861 -24.242 -4.453 1.00 40.12 117 LEU A O 5
ATOM 9095 N N . ALA A 1 139 ? -15.270 -24.894 -3.005 1.00 31.42 118 ALA A N 5
ATOM 9096 C CA . ALA A 1 139 ? -14.899 -26.071 -3.771 1.00 65.32 118 ALA A CA 5
ATOM 9097 C C . ALA A 1 139 ? -14.444 -27.189 -2.843 1.00 22.53 118 ALA A C 5
ATOM 9098 O O . ALA A 1 139 ? -13.254 -27.209 -2.471 1.00 65.42 118 ALA A O 5
ATOM 9106 N N . MET A 1 22 ? 2.681 -2.375 -3.861 1.00 51.22 1 MET A N 6
ATOM 9107 C CA . MET A 1 22 ? 4.155 -2.280 -3.935 1.00 35.14 1 MET A CA 6
ATOM 9108 C C . MET A 1 22 ? 4.766 -3.666 -3.777 1.00 2.20 1 MET A C 6
ATOM 9109 O O . MET A 1 22 ? 4.790 -4.225 -2.683 1.00 30.03 1 MET A O 6
ATOM 9123 N N . ALA A 1 23 ? 5.232 -4.223 -4.886 1.00 10.40 2 ALA A N 6
ATOM 9124 C CA . ALA A 1 23 ? 5.770 -5.578 -4.905 1.00 20.31 2 ALA A CA 6
ATOM 9125 C C . ALA A 1 23 ? 7.219 -5.615 -4.431 1.00 52.33 2 ALA A C 6
ATOM 9126 O O . ALA A 1 23 ? 7.734 -6.672 -4.069 1.00 34.33 2 ALA A O 6
ATOM 9133 N N . SER A 1 24 ? 7.880 -4.468 -4.458 1.00 54.41 3 SER A N 6
ATOM 9134 C CA . SER A 1 24 ? 9.263 -4.382 -4.021 1.00 4.45 3 SER A CA 6
ATOM 9135 C C . SER A 1 24 ? 9.330 -3.795 -2.614 1.00 3.54 3 SER A C 6
ATOM 9136 O O . SER A 1 24 ? 8.450 -3.031 -2.213 1.00 74.23 3 SER A O 6
ATOM 9144 N N . GLY A 1 25 ? 10.375 -4.152 -1.876 1.00 13.31 4 GLY A N 6
ATOM 9145 C CA . GLY A 1 25 ? 10.540 -3.672 -0.515 1.00 61.22 4 GLY A CA 6
ATOM 9146 C C . GLY A 1 25 ? 9.419 -4.109 0.408 1.00 70.35 4 GLY A C 6
ATOM 9147 O O . GLY A 1 25 ? 9.047 -3.384 1.333 1.00 44.45 4 GLY A O 6
ATOM 9151 N N . MET A 1 26 ? 8.892 -5.301 0.163 1.00 75.22 5 MET A N 6
ATOM 9152 C CA . MET A 1 26 ? 7.827 -5.850 0.987 1.00 23.35 5 MET A CA 6
ATOM 9153 C C . MET A 1 26 ? 8.410 -6.619 2.164 1.00 11.25 5 MET A C 6
ATOM 9154 O O . MET A 1 26 ? 9.591 -6.975 2.167 1.00 33.32 5 MET A O 6
ATOM 9168 N N . GLY A 1 27 ? 7.583 -6.866 3.164 1.00 65.34 6 GLY A N 6
ATOM 9169 C CA . GLY A 1 27 ? 7.985 -7.716 4.261 1.00 22.43 6 GLY A CA 6
ATOM 9170 C C . GLY A 1 27 ? 7.090 -8.927 4.348 1.00 64.25 6 GLY A C 6
ATOM 9171 O O . GLY A 1 27 ? 5.921 -8.812 4.714 1.00 21.31 6 GLY A O 6
ATOM 9175 N N . VAL A 1 28 ? 7.622 -10.087 4.001 1.00 72.01 7 VAL A N 6
ATOM 9176 C CA . VAL A 1 28 ? 6.810 -11.290 3.932 1.00 51.11 7 VAL A CA 6
ATOM 9177 C C . VAL A 1 28 ? 7.058 -12.206 5.122 1.00 5.44 7 VAL A C 6
ATOM 9178 O O . VAL A 1 28 ? 8.193 -12.386 5.571 1.00 3.21 7 VAL A O 6
ATOM 9191 N N . ASP A 1 29 ? 5.972 -12.760 5.630 1.00 43.50 8 ASP A N 6
ATOM 9192 C CA . ASP A 1 29 ? 6.010 -13.667 6.766 1.00 33.01 8 ASP A CA 6
ATOM 9193 C C . ASP A 1 29 ? 6.521 -15.045 6.347 1.00 53.43 8 ASP A C 6
ATOM 9194 O O . ASP A 1 29 ? 6.126 -15.577 5.309 1.00 34.31 8 ASP A O 6
ATOM 9203 N N . GLU A 1 30 ? 7.403 -15.614 7.161 1.00 63.42 9 GLU A N 6
ATOM 9204 C CA . GLU A 1 30 ? 8.046 -16.880 6.835 1.00 45.22 9 GLU A CA 6
ATOM 9205 C C . GLU A 1 30 ? 7.167 -18.071 7.210 1.00 3.02 9 GLU A C 6
ATOM 9206 O O . GLU A 1 30 ? 7.353 -19.173 6.690 1.00 20.21 9 GLU A O 6
ATOM 9218 N N . ASN A 1 31 ? 6.206 -17.855 8.104 1.00 73.53 10 ASN A N 6
ATOM 9219 C CA . ASN A 1 31 ? 5.266 -18.910 8.476 1.00 4.14 10 ASN A CA 6
ATOM 9220 C C . ASN A 1 31 ? 4.449 -19.297 7.252 1.00 54.24 10 ASN A C 6
ATOM 9221 O O . ASN A 1 31 ? 4.106 -20.465 7.054 1.00 2.42 10 ASN A O 6
ATOM 9232 N N . CYS A 1 32 ? 4.164 -18.297 6.424 1.00 32.32 11 CYS A N 6
ATOM 9233 C CA . CYS A 1 32 ? 3.533 -18.519 5.132 1.00 63.31 11 CYS A CA 6
ATOM 9234 C C . CYS A 1 32 ? 4.334 -19.543 4.333 1.00 32.52 11 CYS A C 6
ATOM 9235 O O . CYS A 1 32 ? 3.791 -20.543 3.865 1.00 1.10 11 CYS A O 6
ATOM 9243 N N . VAL A 1 33 ? 5.638 -19.289 4.216 1.00 33.34 12 VAL A N 6
ATOM 9244 C CA . VAL A 1 33 ? 6.547 -20.162 3.478 1.00 74.33 12 VAL A CA 6
ATOM 9245 C C . VAL A 1 33 ? 6.544 -21.572 4.062 1.00 5.43 12 VAL A C 6
ATOM 9246 O O . VAL A 1 33 ? 6.504 -22.562 3.327 1.00 65.24 12 VAL A O 6
ATOM 9259 N N . ALA A 1 34 ? 6.575 -21.651 5.389 1.00 43.42 13 ALA A N 6
ATOM 9260 C CA . ALA A 1 34 ? 6.538 -22.931 6.088 1.00 23.02 13 ALA A CA 6
ATOM 9261 C C . ALA A 1 34 ? 5.283 -23.717 5.715 1.00 14.21 13 ALA A C 6
ATOM 9262 O O . ALA A 1 34 ? 5.343 -24.920 5.458 1.00 44.01 13 ALA A O 6
ATOM 9269 N N . ARG A 1 35 ? 4.152 -23.025 5.658 1.00 33.30 14 ARG A N 6
ATOM 9270 C CA . ARG A 1 35 ? 2.887 -23.653 5.297 1.00 44.30 14 ARG A CA 6
ATOM 9271 C C . ARG A 1 35 ? 2.878 -24.081 3.829 1.00 3.43 14 ARG A C 6
ATOM 9272 O O . ARG A 1 35 ? 2.230 -25.067 3.476 1.00 3.15 14 ARG A O 6
ATOM 9293 N N . PHE A 1 36 ? 3.599 -23.347 2.979 1.00 41.43 15 PHE A N 6
ATOM 9294 C CA . PHE A 1 36 ? 3.713 -23.710 1.564 1.00 52.13 15 PHE A CA 6
ATOM 9295 C C . PHE A 1 36 ? 4.391 -25.065 1.430 1.00 72.24 15 PHE A C 6
ATOM 9296 O O . PHE A 1 36 ? 4.048 -25.863 0.562 1.00 75.55 15 PHE A O 6
ATOM 9313 N N . ASN A 1 37 ? 5.345 -25.323 2.314 1.00 12.15 16 ASN A N 6
ATOM 9314 C CA . ASN A 1 37 ? 6.033 -26.608 2.343 1.00 42.13 16 ASN A CA 6
ATOM 9315 C C . ASN A 1 37 ? 5.066 -27.695 2.779 1.00 73.44 16 ASN A C 6
ATOM 9316 O O . ASN A 1 37 ? 4.966 -28.752 2.156 1.00 50.42 16 ASN A O 6
ATOM 9327 N N . GLU A 1 38 ? 4.331 -27.406 3.842 1.00 41.45 17 GLU A N 6
ATOM 9328 C CA . GLU A 1 38 ? 3.418 -28.371 4.432 1.00 21.01 17 GLU A CA 6
ATOM 9329 C C . GLU A 1 38 ? 2.258 -28.713 3.506 1.00 31.44 17 GLU A C 6
ATOM 9330 O O . GLU A 1 38 ? 1.813 -29.858 3.478 1.00 34.11 17 GLU A O 6
ATOM 9342 N N . LEU A 1 39 ? 1.759 -27.740 2.750 1.00 24.22 18 LEU A N 6
ATOM 9343 C CA . LEU A 1 39 ? 0.629 -28.007 1.873 1.00 34.54 18 LEU A CA 6
ATOM 9344 C C . LEU A 1 39 ? 1.015 -28.996 0.780 1.00 52.02 18 LEU A C 6
ATOM 9345 O O . LEU A 1 39 ? 0.181 -29.767 0.310 1.00 34.34 18 LEU A O 6
ATOM 9361 N N . LYS A 1 40 ? 2.287 -28.983 0.403 1.00 50.44 19 LYS A N 6
ATOM 9362 C CA . LYS A 1 40 ? 2.800 -29.913 -0.590 1.00 13.13 19 LYS A CA 6
ATOM 9363 C C . LYS A 1 40 ? 3.177 -31.248 0.061 1.00 65.03 19 LYS A C 6
ATOM 9364 O O . LYS A 1 40 ? 2.632 -32.294 -0.285 1.00 45.22 19 LYS A O 6
ATOM 9383 N N . ILE A 1 41 ? 4.091 -31.189 1.027 1.00 52.10 20 ILE A N 6
ATOM 9384 C CA . ILE A 1 41 ? 4.697 -32.389 1.611 1.00 64.25 20 ILE A CA 6
ATOM 9385 C C . ILE A 1 41 ? 3.700 -33.221 2.425 1.00 11.34 20 ILE A C 6
ATOM 9386 O O . ILE A 1 41 ? 3.836 -34.441 2.521 1.00 64.44 20 ILE A O 6
ATOM 9402 N N . ARG A 1 42 ? 2.703 -32.577 3.018 1.00 51.33 21 ARG A N 6
ATOM 9403 C CA . ARG A 1 42 ? 1.733 -33.296 3.845 1.00 51.00 21 ARG A CA 6
ATOM 9404 C C . ARG A 1 42 ? 0.531 -33.754 3.021 1.00 44.24 21 ARG A C 6
ATOM 9405 O O . ARG A 1 42 ? -0.186 -34.672 3.422 1.00 23.01 21 ARG A O 6
ATOM 9426 N N . LYS A 1 43 ? 0.324 -33.094 1.872 1.00 32.23 22 LYS A N 6
ATOM 9427 C CA . LYS A 1 43 ? -0.785 -33.380 0.933 1.00 71.24 22 LYS A CA 6
ATOM 9428 C C . LYS A 1 43 ? -2.140 -33.564 1.624 1.00 23.44 22 LYS A C 6
ATOM 9429 O O . LYS A 1 43 ? -3.016 -34.270 1.120 1.00 73.33 22 LYS A O 6
ATOM 9448 N N . THR A 1 44 ? -2.305 -32.928 2.771 1.00 65.12 23 THR A N 6
ATOM 9449 C CA . THR A 1 44 ? -3.614 -32.769 3.378 1.00 1.32 23 THR A CA 6
ATOM 9450 C C . THR A 1 44 ? -4.231 -31.489 2.836 1.00 52.25 23 THR A C 6
ATOM 9451 O O . THR A 1 44 ? -3.538 -30.730 2.166 1.00 65.31 23 THR A O 6
ATOM 9462 N N . VAL A 1 45 ? -5.502 -31.225 3.098 1.00 40.13 24 VAL A N 6
ATOM 9463 C CA . VAL A 1 45 ? -6.094 -30.001 2.579 1.00 55.52 24 VAL A CA 6
ATOM 9464 C C . VAL A 1 45 ? -5.970 -28.864 3.601 1.00 34.31 24 VAL A C 6
ATOM 9465 O O . VAL A 1 45 ? -6.291 -29.030 4.781 1.00 21.24 24 VAL A O 6
ATOM 9478 N N . LYS A 1 46 ? -5.496 -27.708 3.140 1.00 63.15 25 LYS A N 6
ATOM 9479 C CA . LYS A 1 46 ? -5.311 -26.542 4.001 1.00 55.05 25 LYS A CA 6
ATOM 9480 C C . LYS A 1 46 ? -5.707 -25.256 3.285 1.00 21.22 25 LYS A C 6
ATOM 9481 O O . LYS A 1 46 ? -5.958 -25.255 2.081 1.00 20.01 25 LYS A O 6
ATOM 9500 N N . TRP A 1 47 ? -5.758 -24.173 4.045 1.00 24.03 26 TRP A N 6
ATOM 9501 C CA . TRP A 1 47 ? -5.971 -22.837 3.505 1.00 2.34 26 TRP A CA 6
ATOM 9502 C C . TRP A 1 47 ? -5.309 -21.841 4.438 1.00 25.53 26 TRP A C 6
ATOM 9503 O O . TRP A 1 47 ? -5.502 -21.900 5.652 1.00 40.54 26 TRP A O 6
ATOM 9524 N N . ILE A 1 48 ? -4.501 -20.962 3.882 1.00 4.11 27 ILE A N 6
ATOM 9525 C CA . ILE A 1 48 ? -3.849 -19.936 4.672 1.00 63.20 27 ILE A CA 6
ATOM 9526 C C . ILE A 1 48 ? -4.160 -18.559 4.095 1.00 10.54 27 ILE A C 6
ATOM 9527 O O . ILE A 1 48 ? -3.916 -18.295 2.917 1.00 42.31 27 ILE A O 6
ATOM 9543 N N . VAL A 1 49 ? -4.731 -17.696 4.916 1.00 1.34 28 VAL A N 6
ATOM 9544 C CA . VAL A 1 49 ? -5.100 -16.359 4.477 1.00 61.44 28 VAL A CA 6
ATOM 9545 C C . VAL A 1 49 ? -4.153 -15.315 5.054 1.00 72.42 28 VAL A C 6
ATOM 9546 O O . VAL A 1 49 ? -4.138 -15.071 6.262 1.00 45.43 28 VAL A O 6
ATOM 9559 N N . PHE A 1 50 ? -3.348 -14.708 4.198 1.00 22.25 29 PHE A N 6
ATOM 9560 C CA . PHE A 1 50 ? -2.450 -13.659 4.644 1.00 10.32 29 PHE A CA 6
ATOM 9561 C C . PHE A 1 50 ? -3.083 -12.307 4.418 1.00 44.01 29 PHE A C 6
ATOM 9562 O O . PHE A 1 50 ? -4.015 -12.160 3.621 1.00 73.15 29 PHE A O 6
ATOM 9579 N N . LYS A 1 51 ? -2.567 -11.325 5.115 1.00 53.51 30 LYS A N 6
ATOM 9580 C CA . LYS A 1 51 ? -3.026 -9.975 4.967 1.00 61.01 30 LYS A CA 6
ATOM 9581 C C . LYS A 1 51 ? -1.909 -9.128 4.383 1.00 0.52 30 LYS A C 6
ATOM 9582 O O . LYS A 1 51 ? -0.782 -9.125 4.887 1.00 70.01 30 LYS A O 6
ATOM 9601 N N . ILE A 1 52 ? -2.205 -8.465 3.283 1.00 35.02 31 ILE A N 6
ATOM 9602 C CA . ILE A 1 52 ? -1.244 -7.579 2.667 1.00 61.24 31 ILE A CA 6
ATOM 9603 C C . ILE A 1 52 ? -1.540 -6.164 3.126 1.00 64.15 31 ILE A C 6
ATOM 9604 O O . ILE A 1 52 ? -2.495 -5.536 2.668 1.00 4.42 31 ILE A O 6
ATOM 9620 N N . GLU A 1 53 ? -0.725 -5.680 4.044 1.00 42.42 32 GLU A N 6
ATOM 9621 C CA . GLU A 1 53 ? -1.002 -4.435 4.733 1.00 3.44 32 GLU A CA 6
ATOM 9622 C C . GLU A 1 53 ? 0.295 -3.700 5.031 1.00 24.42 32 GLU A C 6
ATOM 9623 O O . GLU A 1 53 ? 1.273 -4.314 5.453 1.00 0.04 32 GLU A O 6
ATOM 9635 N N . ASN A 1 54 ? 0.286 -2.386 4.819 1.00 5.35 33 ASN A N 6
ATOM 9636 C CA . ASN A 1 54 ? 1.468 -1.544 5.026 1.00 14.41 33 ASN A CA 6
ATOM 9637 C C . ASN A 1 54 ? 2.667 -2.062 4.233 1.00 34.20 33 ASN A C 6
ATOM 9638 O O . ASN A 1 54 ? 3.813 -1.874 4.637 1.00 52.41 33 ASN A O 6
ATOM 9649 N N . THR A 1 55 ? 2.384 -2.705 3.098 1.00 55.11 34 THR A N 6
ATOM 9650 C CA . THR A 1 55 ? 3.417 -3.277 2.232 1.00 11.52 34 THR A CA 6
ATOM 9651 C C . THR A 1 55 ? 4.075 -4.499 2.902 1.00 54.51 34 THR A C 6
ATOM 9652 O O . THR A 1 55 ? 5.139 -4.971 2.496 1.00 73.01 34 THR A O 6
ATOM 9663 N N . LYS A 1 56 ? 3.422 -5.014 3.933 1.00 51.11 35 LYS A N 6
ATOM 9664 C CA . LYS A 1 56 ? 3.837 -6.257 4.561 1.00 23.20 35 LYS A CA 6
ATOM 9665 C C . LYS A 1 56 ? 2.845 -7.341 4.195 1.00 30.41 35 LYS A C 6
ATOM 9666 O O . LYS A 1 56 ? 1.696 -7.046 3.866 1.00 35.25 35 LYS A O 6
ATOM 9685 N N . ILE A 1 57 ? 3.272 -8.584 4.255 1.00 23.22 36 ILE A N 6
ATOM 9686 C CA . ILE A 1 57 ? 2.386 -9.693 3.972 1.00 64.31 36 ILE A CA 6
ATOM 9687 C C . ILE A 1 57 ? 2.526 -10.755 5.054 1.00 2.33 36 ILE A C 6
ATOM 9688 O O . ILE A 1 57 ? 3.540 -11.451 5.126 1.00 41.34 36 ILE A O 6
ATOM 9704 N N . VAL A 1 58 ? 1.511 -10.870 5.901 1.00 20.02 37 VAL A N 6
ATOM 9705 C CA . VAL A 1 58 ? 1.527 -11.849 6.984 1.00 2.24 37 VAL A CA 6
ATOM 9706 C C . VAL A 1 58 ? 0.206 -12.606 7.037 1.00 44.30 37 VAL A C 6
ATOM 9707 O O . VAL A 1 58 ? -0.857 -12.000 6.969 1.00 13.54 37 VAL A O 6
ATOM 9720 N N . VAL A 1 59 ? 0.280 -13.922 7.174 1.00 42.14 38 VAL A N 6
ATOM 9721 C CA . VAL A 1 59 ? -0.912 -14.762 7.218 1.00 41.41 38 VAL A CA 6
ATOM 9722 C C . VAL A 1 59 ? -1.566 -14.721 8.593 1.00 73.43 38 VAL A C 6
ATOM 9723 O O . VAL A 1 59 ? -0.907 -14.916 9.617 1.00 50.11 38 VAL A O 6
ATOM 9736 N N . GLU A 1 60 ? -2.865 -14.455 8.603 1.00 11.24 39 GLU A N 6
ATOM 9737 C CA . GLU A 1 60 ? -3.612 -14.347 9.847 1.00 11.23 39 GLU A CA 6
ATOM 9738 C C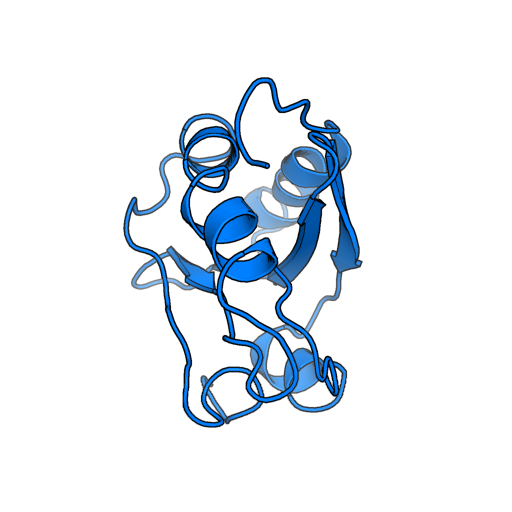 . GLU A 1 60 ? -4.074 -15.708 10.337 1.00 52.54 39 GLU A C 6
ATOM 9739 O O . GLU A 1 60 ? -4.072 -15.984 11.538 1.00 32.31 39 GLU A O 6
ATOM 9751 N N . LYS A 1 61 ? -4.472 -16.566 9.406 1.00 3.43 40 LYS A N 6
ATOM 9752 C CA . LYS A 1 61 ? -5.165 -17.791 9.772 1.00 1.40 40 LYS A CA 6
ATOM 9753 C C . LYS A 1 61 ? -4.749 -18.931 8.863 1.00 3.43 40 LYS A C 6
ATOM 9754 O O . LYS A 1 61 ? -4.539 -18.736 7.662 1.00 0.40 40 LYS A O 6
ATOM 9773 N N . ASP A 1 62 ? -4.639 -20.113 9.439 1.00 73.41 41 ASP A N 6
ATOM 9774 C CA . ASP A 1 62 ? -4.391 -21.322 8.676 1.00 1.31 41 ASP A CA 6
ATOM 9775 C C . ASP A 1 62 ? -5.194 -22.466 9.273 1.00 73.31 41 ASP A C 6
ATOM 9776 O O . ASP A 1 62 ? -5.164 -22.698 10.482 1.00 4.13 41 ASP A O 6
ATOM 9785 N N . GLY A 1 63 ? -5.938 -23.159 8.426 1.00 41.15 42 GLY A N 6
ATOM 9786 C CA . GLY A 1 63 ? -6.819 -24.201 8.902 1.00 55.43 42 GLY A CA 6
ATOM 9787 C C . GLY A 1 63 ? -6.892 -25.399 7.979 1.00 51.21 42 GLY A C 6
ATOM 9788 O O . GLY A 1 63 ? -6.530 -25.317 6.802 1.00 14.34 42 GLY A O 6
ATOM 9792 N N . LYS A 1 64 ? -7.364 -26.509 8.521 1.00 73.30 43 LYS A N 6
ATOM 9793 C CA . LYS A 1 64 ? -7.703 -27.679 7.727 1.00 23.23 43 LYS A CA 6
ATOM 9794 C C . LYS A 1 64 ? -9.225 -27.808 7.706 1.00 24.33 43 LYS A C 6
ATOM 9795 O O . LYS A 1 64 ? -9.889 -27.259 8.581 1.00 30.30 43 LYS A O 6
ATOM 9814 N N . GLY A 1 65 ? -9.785 -28.509 6.722 1.00 50.32 44 GLY A N 6
ATOM 9815 C CA . GLY A 1 65 ? -11.232 -28.478 6.552 1.00 61.32 44 GLY A CA 6
ATOM 9816 C C . GLY A 1 65 ? -11.674 -27.073 6.219 1.00 31.11 44 GLY A C 6
ATOM 9817 O O . GLY A 1 65 ? -12.758 -26.628 6.586 1.00 22.35 44 GLY A O 6
ATOM 9821 N N . ASN A 1 66 ? -10.808 -26.404 5.481 1.00 52.22 45 ASN A N 6
ATOM 9822 C CA . ASN A 1 66 ? -10.857 -24.965 5.294 1.00 71.42 45 ASN A CA 6
ATOM 9823 C C . ASN A 1 66 ? -12.023 -24.524 4.428 1.00 2.14 45 ASN A C 6
ATOM 9824 O O . ASN A 1 66 ? -12.676 -23.529 4.731 1.00 43.02 45 ASN A O 6
ATOM 9835 N N . ALA A 1 67 ? -12.270 -25.256 3.350 1.00 10.44 46 ALA A N 6
ATOM 9836 C CA . ALA A 1 67 ? -13.356 -24.933 2.431 1.00 74.21 46 ALA A CA 6
ATOM 9837 C C . ALA A 1 67 ? -14.668 -24.755 3.188 1.00 71.52 46 ALA A C 6
ATOM 9838 O O . ALA A 1 67 ? -15.503 -23.937 2.818 1.00 71.23 46 ALA A O 6
ATOM 9845 N N . ASP A 1 68 ? -14.843 -25.536 4.248 1.00 63.01 47 ASP A N 6
ATOM 9846 C CA . ASP A 1 68 ? -15.997 -25.387 5.124 1.00 55.13 47 ASP A CA 6
ATOM 9847 C C . ASP A 1 68 ? -15.715 -24.399 6.252 1.00 64.40 47 ASP A C 6
ATOM 9848 O O . ASP A 1 68 ? -16.409 -23.391 6.392 1.00 61.02 47 ASP A O 6
ATOM 9857 N N . GLU A 1 69 ? -14.684 -24.698 7.038 1.00 1.13 48 GLU A N 6
ATOM 9858 C CA . GLU A 1 69 ? -14.371 -23.945 8.252 1.00 62.55 48 GLU A CA 6
ATOM 9859 C C . GLU A 1 69 ? -14.201 -22.450 7.993 1.00 32.44 48 GLU A C 6
ATOM 9860 O O . GLU A 1 69 ? -14.653 -21.623 8.788 1.00 4.11 48 GLU A O 6
ATOM 9872 N N . PHE A 1 70 ? -13.589 -22.102 6.872 1.00 63.13 49 PHE A N 6
ATOM 9873 C CA . PHE A 1 70 ? -13.269 -20.711 6.589 1.00 55.41 49 PHE A CA 6
ATOM 9874 C C . PHE A 1 70 ? -14.471 -19.930 6.078 1.00 24.23 49 PHE A C 6
ATOM 9875 O O . PHE A 1 70 ? -14.389 -18.720 5.875 1.00 3.40 49 PHE A O 6
ATOM 9892 N N . ARG A 1 71 ? -15.595 -20.606 5.910 1.00 31.12 50 ARG A N 6
ATOM 9893 C CA . ARG A 1 71 ? -16.833 -19.925 5.564 1.00 4.50 50 ARG A CA 6
ATOM 9894 C C . ARG A 1 71 ? -17.454 -19.337 6.825 1.00 75.43 50 ARG A C 6
ATOM 9895 O O . ARG A 1 71 ? -18.376 -18.524 6.770 1.00 72.13 50 ARG A O 6
ATOM 9916 N N . GLY A 1 72 ? -16.933 -19.768 7.967 1.00 62.51 51 GLY A N 6
ATOM 9917 C CA . GLY A 1 72 ? -17.331 -19.202 9.238 1.00 54.53 51 GLY A CA 6
ATOM 9918 C C . GLY A 1 72 ? -16.153 -18.565 9.943 1.00 21.51 51 GLY A C 6
ATOM 9919 O O . GLY A 1 72 ? -16.221 -18.238 11.125 1.00 55.32 51 GLY A O 6
ATOM 9923 N N . ALA A 1 73 ? -15.069 -18.385 9.198 1.00 33.32 52 ALA A N 6
ATOM 9924 C CA . ALA A 1 73 ? -13.833 -17.824 9.743 1.00 1.05 52 ALA A CA 6
ATOM 9925 C C . ALA A 1 73 ? -13.324 -16.706 8.844 1.00 42.52 52 ALA A C 6
ATOM 9926 O O . ALA A 1 73 ? -12.150 -16.335 8.881 1.00 44.01 52 ALA A O 6
ATOM 9933 N N . LEU A 1 74 ? -14.233 -16.175 8.044 1.00 25.22 53 LEU A N 6
ATOM 9934 C CA . LEU A 1 74 ? -13.929 -15.086 7.125 1.00 44.11 53 LEU A CA 6
ATOM 9935 C C . LEU A 1 74 ? -13.635 -13.790 7.887 1.00 30.42 53 LEU A C 6
ATOM 9936 O O . LEU A 1 74 ? -13.943 -13.679 9.078 1.00 23.51 53 LEU A O 6
ATOM 9952 N N . PRO A 1 75 ? -13.015 -12.798 7.218 1.00 52.13 54 PRO A N 6
ATOM 9953 C CA . PRO A 1 75 ? -12.803 -11.466 7.795 1.00 71.23 54 PRO A CA 6
ATOM 9954 C C . PRO A 1 75 ? -14.126 -10.729 7.983 1.00 43.43 54 PRO A C 6
ATOM 9955 O O . PRO A 1 75 ? -15.144 -11.113 7.405 1.00 34.35 54 PRO A O 6
ATOM 9966 N N . ALA A 1 76 ? -14.117 -9.672 8.783 1.00 75.00 55 ALA A N 6
ATOM 9967 C CA . ALA A 1 76 ? -15.345 -8.946 9.077 1.00 73.23 55 ALA A CA 6
ATOM 9968 C C . ALA A 1 76 ? -15.767 -8.083 7.893 1.00 65.33 55 ALA A C 6
ATOM 9969 O O . ALA A 1 76 ? -16.957 -7.949 7.600 1.00 23.34 55 ALA A O 6
ATOM 9976 N N . ASN A 1 77 ? -14.783 -7.507 7.216 1.00 3.34 56 ASN A N 6
ATOM 9977 C CA . ASN A 1 77 ? -15.018 -6.726 6.000 1.00 53.15 56 ASN A CA 6
ATOM 9978 C C . ASN A 1 77 ? -13.690 -6.445 5.314 1.00 22.44 56 ASN A C 6
ATOM 9979 O O . ASN A 1 77 ? -13.599 -5.618 4.403 1.00 71.41 56 ASN A O 6
ATOM 9990 N N . ASP A 1 78 ? -12.673 -7.173 5.748 1.00 22.35 57 ASP A N 6
ATOM 9991 C CA . ASP A 1 78 ? -11.304 -6.932 5.323 1.00 10.11 57 ASP A CA 6
ATOM 9992 C C . ASP A 1 78 ? -10.970 -7.778 4.103 1.00 52.34 57 ASP A C 6
ATOM 9993 O O . ASP A 1 78 ? -11.532 -8.857 3.917 1.00 33.21 57 ASP A O 6
ATOM 10002 N N . CYS A 1 79 ? -10.054 -7.295 3.280 1.00 41.23 58 CYS A N 6
ATOM 10003 C CA . CYS A 1 79 ? -9.580 -8.064 2.143 1.00 63.31 58 CYS A CA 6
ATOM 10004 C C . CYS A 1 79 ? -8.374 -8.905 2.533 1.00 63.43 58 CYS A C 6
ATOM 10005 O O . CYS A 1 79 ? -7.506 -8.450 3.283 1.00 22.21 58 CYS A O 6
ATOM 10013 N N . ARG A 1 80 ? -8.307 -10.119 2.000 1.00 75.03 59 ARG A N 6
ATOM 10014 C CA . ARG A 1 80 ? -7.236 -11.055 2.331 1.00 62.55 59 ARG A CA 6
ATOM 10015 C C . ARG A 1 80 ? -6.860 -11.890 1.112 1.00 62.11 59 ARG A C 6
ATOM 10016 O O . ARG A 1 80 ? -7.659 -12.045 0.187 1.00 43.34 59 ARG A O 6
ATOM 10037 N N . PHE A 1 81 ? -5.644 -12.417 1.118 1.00 60.53 60 PHE A N 6
ATOM 10038 C CA . PHE A 1 81 ? -5.200 -13.343 0.088 1.00 40.12 60 PHE A CA 6
ATOM 10039 C C . PHE A 1 81 ? -5.005 -14.722 0.695 1.00 4.21 60 PHE A C 6
ATOM 10040 O O . PHE A 1 81 ? -4.184 -14.901 1.590 1.00 14.14 60 PHE A O 6
ATOM 10057 N N . GLY A 1 82 ? -5.775 -15.684 0.232 1.00 23.22 61 GLY A N 6
ATOM 10058 C CA . GLY A 1 82 ? -5.706 -17.012 0.798 1.00 22.51 61 GLY A CA 6
ATOM 10059 C C . GLY A 1 82 ? -5.341 -18.073 -0.216 1.00 51.21 61 GLY A C 6
ATOM 10060 O O . GLY A 1 82 ? -5.935 -18.141 -1.289 1.00 33.14 61 GLY A O 6
ATOM 10064 N N . VAL A 1 83 ? -4.369 -18.903 0.121 1.00 22.45 62 VAL A N 6
ATOM 10065 C CA . VAL A 1 83 ? -4.047 -20.057 -0.701 1.00 74.34 62 VAL A CA 6
ATOM 10066 C C . VAL A 1 83 ? -4.701 -21.289 -0.097 1.00 65.31 62 VAL A C 6
ATOM 10067 O O . VAL A 1 83 ? -4.441 -21.623 1.061 1.00 64.12 62 VAL A O 6
ATOM 10080 N N . TYR A 1 84 ? -5.553 -21.950 -0.860 1.00 23.54 63 TYR A N 6
ATOM 10081 C CA . TYR A 1 84 ? -6.172 -23.172 -0.391 1.00 22.43 63 TYR A CA 6
ATOM 10082 C C . TYR A 1 84 ? -6.061 -24.248 -1.456 1.00 1.45 63 TYR A C 6
ATOM 10083 O O . TYR A 1 84 ? -6.255 -23.990 -2.651 1.00 62.42 63 TYR A O 6
ATOM 10101 N N . ASP A 1 85 ? -5.703 -25.438 -1.018 1.00 71.44 64 ASP A N 6
ATOM 10102 C CA . ASP A 1 85 ? -5.452 -26.541 -1.924 1.00 31.45 64 ASP A CA 6
ATOM 10103 C C . ASP A 1 85 ? -6.651 -27.470 -1.990 1.00 34.31 64 ASP A C 6
ATOM 10104 O O . ASP A 1 85 ? -7.458 -27.539 -1.064 1.00 30.50 64 ASP A O 6
ATOM 10113 N N . CYS A 1 86 ? -6.775 -28.153 -3.109 1.00 72.14 65 CYS A N 6
ATOM 10114 C CA . CYS A 1 86 ? -7.828 -29.125 -3.304 1.00 75.52 65 CYS A CA 6
ATOM 10115 C C . CYS A 1 86 ? -7.256 -30.294 -4.099 1.00 12.41 65 CYS A C 6
ATOM 10116 O O . CYS A 1 86 ? -6.150 -30.193 -4.631 1.00 75.32 65 CYS A O 6
ATOM 10124 N N . GLY A 1 87 ? -8.007 -31.382 -4.196 1.00 74.23 66 GLY A N 6
ATOM 10125 C CA . GLY A 1 87 ? -7.486 -32.612 -4.780 1.00 15.43 66 GLY A CA 6
ATOM 10126 C C . GLY A 1 87 ? -7.008 -32.474 -6.221 1.00 42.21 66 GLY A C 6
ATOM 10127 O O . GLY A 1 87 ? -6.126 -33.218 -6.656 1.00 3.13 66 GLY A O 6
ATOM 10131 N N . ASN A 1 88 ? -7.575 -31.539 -6.967 1.00 33.03 67 ASN A N 6
ATOM 10132 C CA . ASN A 1 88 ? -7.225 -31.380 -8.378 1.00 34.25 67 ASN A CA 6
ATOM 10133 C C . ASN A 1 88 ? -6.745 -29.957 -8.690 1.00 72.51 67 ASN A C 6
ATOM 10134 O O . ASN A 1 88 ? -6.313 -29.667 -9.804 1.00 15.22 67 ASN A O 6
ATOM 10145 N N . LYS A 1 89 ? -6.774 -29.071 -7.704 1.00 14.05 68 LYS A N 6
ATOM 10146 C CA . LYS A 1 89 ? -6.577 -27.654 -7.992 1.00 71.13 68 LYS A CA 6
ATOM 10147 C C . LYS A 1 89 ? -5.912 -26.895 -6.847 1.00 45.45 68 LYS A C 6
ATOM 10148 O O . LYS A 1 89 ? -5.932 -27.325 -5.694 1.00 22.42 68 LYS A O 6
ATOM 10167 N N . ILE A 1 90 ? -5.313 -25.764 -7.202 1.00 63.34 69 ILE A N 6
ATOM 10168 C CA . ILE A 1 90 ? -4.762 -24.813 -6.247 1.00 40.31 69 ILE A CA 6
ATOM 10169 C C . ILE A 1 90 ? -5.360 -23.445 -6.542 1.00 11.04 69 ILE A C 6
ATOM 10170 O O . ILE A 1 90 ? -5.141 -22.897 -7.621 1.00 43.14 69 ILE A O 6
ATOM 10186 N N . GLN A 1 91 ? -6.133 -22.904 -5.616 1.00 2.11 70 GLN A N 6
ATOM 10187 C CA . GLN A 1 91 ? -6.804 -21.638 -5.872 1.00 31.42 70 GLN A CA 6
ATOM 10188 C C . GLN A 1 91 ? -6.310 -20.531 -4.956 1.00 64.20 70 GLN A C 6
ATOM 10189 O O . GLN A 1 91 ? -6.330 -20.662 -3.729 1.00 23.41 70 GLN A O 6
ATOM 10203 N N . PHE A 1 92 ? -5.853 -19.446 -5.563 1.00 54.44 71 PHE A N 6
ATOM 10204 C CA . PHE A 1 92 ? -5.592 -18.221 -4.829 1.00 3.23 71 PHE A CA 6
ATOM 10205 C C . PHE A 1 92 ? -6.899 -17.460 -4.655 1.00 43.31 71 PHE A C 6
ATOM 10206 O O . PHE A 1 92 ? -7.451 -16.935 -5.620 1.00 4.43 71 PHE A O 6
ATOM 10223 N N . VAL A 1 93 ? -7.402 -17.414 -3.435 1.00 2.21 72 VAL A N 6
ATOM 10224 C CA . VAL A 1 93 ? -8.681 -16.775 -3.170 1.00 24.05 72 VAL A CA 6
ATOM 10225 C C . VAL A 1 93 ? -8.479 -15.344 -2.695 1.00 52.12 72 VAL A C 6
ATOM 10226 O O . VAL A 1 93 ? -7.752 -15.090 -1.731 1.00 52.15 72 VAL A O 6
ATOM 10239 N N . LEU A 1 94 ? -9.119 -14.417 -3.385 1.00 4.41 73 LEU A N 6
ATOM 10240 C CA . LEU A 1 94 ? -9.051 -13.012 -3.032 1.00 3.12 73 LEU A CA 6
ATOM 10241 C C . LEU A 1 94 ? -10.370 -12.551 -2.441 1.00 31.02 73 LEU A C 6
ATOM 10242 O O . LEU A 1 94 ? -11.405 -12.561 -3.107 1.00 54.21 73 LEU A O 6
ATOM 10258 N N . TRP A 1 95 ? -10.325 -12.156 -1.184 1.00 34.31 74 TRP A N 6
ATOM 10259 C CA . TRP A 1 95 ? -11.482 -11.579 -0.532 1.00 12.20 74 TRP A CA 6
ATOM 10260 C C . TRP A 1 95 ? -11.504 -10.093 -0.843 1.00 15.53 74 TRP A C 6
ATOM 10261 O O . TRP A 1 95 ? -10.616 -9.362 -0.412 1.00 72.44 74 TRP A O 6
ATOM 10282 N N . CYS A 1 96 ? -12.477 -9.650 -1.622 1.00 41.34 75 CYS A N 6
ATOM 10283 C CA . CYS A 1 96 ? -12.533 -8.252 -2.012 1.00 13.31 75 CYS A CA 6
ATOM 10284 C C . CYS A 1 96 ? -13.255 -7.422 -0.958 1.00 34.44 75 CYS A C 6
ATOM 10285 O O . CYS A 1 96 ? -14.149 -7.913 -0.268 1.00 65.14 75 CYS A O 6
ATOM 10293 N N . PRO A 1 97 ? -12.872 -6.147 -0.821 1.00 72.03 76 PRO A N 6
ATOM 10294 C CA . PRO A 1 97 ? -13.443 -5.261 0.174 1.00 42.43 76 PRO A CA 6
ATOM 10295 C C . PRO A 1 97 ? -14.687 -4.534 -0.323 1.00 54.42 76 PRO A C 6
ATOM 10296 O O . PRO A 1 97 ? -14.618 -3.675 -1.203 1.00 33.21 76 PRO A O 6
ATOM 10307 N N . ASP A 1 98 ? -15.829 -4.908 0.228 1.00 32.42 77 ASP A N 6
ATOM 10308 C CA . ASP A 1 98 ? -17.078 -4.209 -0.047 1.00 23.24 77 ASP A CA 6
ATOM 10309 C C . ASP A 1 98 ? -17.170 -2.964 0.826 1.00 13.34 77 ASP A C 6
ATOM 10310 O O . ASP A 1 98 ? -17.777 -1.960 0.452 1.00 44.14 77 ASP A O 6
ATOM 10319 N N . ASN A 1 99 ? -16.523 -3.031 1.983 1.00 23.44 78 ASN A N 6
ATOM 10320 C CA . ASN A 1 99 ? -16.591 -1.964 2.976 1.00 22.40 78 ASN A CA 6
ATOM 10321 C C . ASN A 1 99 ? -15.419 -0.994 2.812 1.00 71.52 78 ASN A C 6
ATOM 10322 O O . ASN A 1 99 ? -15.192 -0.120 3.646 1.00 33.52 78 ASN A O 6
ATOM 10333 N N . ALA A 1 100 ? -14.681 -1.144 1.723 1.00 31.03 79 ALA A N 6
ATOM 10334 C CA . ALA A 1 100 ? -13.516 -0.307 1.471 1.00 75.13 79 ALA A CA 6
ATOM 10335 C C . ALA A 1 100 ? -13.479 0.145 0.016 1.00 52.41 79 ALA A C 6
ATOM 10336 O O . ALA A 1 100 ? -13.930 -0.573 -0.877 1.00 4.41 79 ALA A O 6
ATOM 10343 N N . PRO A 1 101 ? -12.960 1.357 -0.234 1.00 34.54 80 PRO A N 6
ATOM 10344 C CA . PRO A 1 101 ? -12.856 1.922 -1.583 1.00 52.24 80 PRO A CA 6
ATOM 10345 C C . PRO A 1 101 ? -11.801 1.224 -2.446 1.00 41.03 80 PRO A C 6
ATOM 10346 O O . PRO A 1 101 ? -11.161 0.258 -2.022 1.00 51.44 80 PRO A O 6
ATOM 10357 N N . VAL A 1 102 ? -11.617 1.737 -3.655 1.00 0.24 81 VAL A N 6
ATOM 10358 C CA . VAL A 1 102 ? -10.699 1.147 -4.626 1.00 34.22 81 VAL A CA 6
ATOM 10359 C C . VAL A 1 102 ? -9.230 1.331 -4.219 1.00 70.15 81 VAL A C 6
ATOM 10360 O O . VAL A 1 102 ? -8.359 0.585 -4.668 1.00 53.33 81 VAL A O 6
ATOM 10373 N N . LYS A 1 103 ? -8.962 2.293 -3.338 1.00 12.34 82 LYS A N 6
ATOM 10374 C CA . LYS A 1 103 ? -7.586 2.596 -2.936 1.00 51.35 82 LYS A CA 6
ATOM 10375 C C . LYS A 1 103 ? -6.966 1.446 -2.126 1.00 53.12 82 LYS A C 6
ATOM 10376 O O . LYS A 1 103 ? -5.913 0.929 -2.507 1.00 42.41 82 LYS A O 6
ATOM 10395 N N . PRO A 1 104 ? -7.587 1.012 -1.005 1.00 34.14 83 PRO A N 6
ATOM 10396 C CA . PRO A 1 104 ? -7.080 -0.131 -0.235 1.00 55.14 83 PRO A CA 6
ATOM 10397 C C . PRO A 1 104 ? -7.021 -1.399 -1.079 1.00 61.33 83 PRO A C 6
ATOM 10398 O O . PRO A 1 104 ? -6.150 -2.249 -0.888 1.00 72.43 83 PRO A O 6
ATOM 10409 N N . ARG A 1 105 ? -7.932 -1.496 -2.039 1.00 64.14 84 ARG A N 6
ATOM 10410 C CA . ARG A 1 105 ? -8.018 -2.663 -2.902 1.00 34.14 84 ARG A CA 6
ATOM 10411 C C . ARG A 1 105 ? -6.804 -2.752 -3.825 1.00 62.15 84 ARG A C 6
ATOM 10412 O O . ARG A 1 105 ? -6.210 -3.819 -3.985 1.00 15.53 84 ARG A O 6
ATOM 10433 N N . MET A 1 106 ? -6.424 -1.628 -4.419 1.00 73.20 85 MET A N 6
ATOM 10434 C CA . MET A 1 106 ? -5.276 -1.598 -5.322 1.00 11.03 85 MET A CA 6
ATOM 10435 C C . MET A 1 106 ? -3.969 -1.770 -4.558 1.00 2.12 85 MET A C 6
ATOM 10436 O O . MET A 1 106 ? -2.963 -2.194 -5.125 1.00 73.30 85 MET A O 6
ATOM 10450 N N . THR A 1 107 ? -3.998 -1.463 -3.268 1.00 63.34 86 THR A N 6
ATOM 10451 C CA . THR A 1 107 ? -2.809 -1.549 -2.430 1.00 61.32 86 THR A CA 6
ATOM 10452 C C . THR A 1 107 ? -2.259 -2.980 -2.388 1.00 5.04 86 THR A C 6
ATOM 10453 O O . THR A 1 107 ? -1.064 -3.203 -2.610 1.00 65.13 86 THR A O 6
ATOM 10464 N N . TYR A 1 108 ? -3.129 -3.952 -2.136 1.00 22.42 87 TYR A N 6
ATOM 10465 C CA . TYR A 1 108 ? -2.693 -5.342 -2.058 1.00 14.43 87 TYR A CA 6
ATOM 10466 C C . TYR A 1 108 ? -2.569 -5.956 -3.453 1.00 23.01 87 TYR A C 6
ATOM 10467 O O . TYR A 1 108 ? -1.748 -6.842 -3.677 1.00 44.23 87 TYR A O 6
ATOM 10485 N N . ALA A 1 109 ? -3.365 -5.454 -4.395 1.00 73.25 88 ALA A N 6
ATOM 10486 C CA . ALA A 1 109 ? -3.357 -5.959 -5.767 1.00 33.52 88 ALA A CA 6
ATOM 10487 C C . ALA A 1 109 ? -2.054 -5.601 -6.471 1.00 64.12 88 ALA A C 6
ATOM 10488 O O . ALA A 1 109 ? -1.703 -6.168 -7.502 1.00 13.32 88 ALA A O 6
ATOM 10495 N N . SER A 1 110 ? -1.367 -4.626 -5.915 1.00 62.21 89 SER A N 6
ATOM 10496 C CA . SER A 1 110 ? -0.095 -4.169 -6.443 1.00 51.33 89 SER A CA 6
ATOM 10497 C C . SER A 1 110 ? 1.059 -4.980 -5.850 1.00 54.32 89 SER A C 6
ATOM 10498 O O . SER A 1 110 ? 2.170 -4.985 -6.375 1.00 15.41 89 SER A O 6
ATOM 10506 N N . SER A 1 111 ? 0.785 -5.670 -4.752 1.00 64.03 90 SER A N 6
ATOM 10507 C CA . SER A 1 111 ? 1.826 -6.363 -4.004 1.00 31.25 90 SER A CA 6
ATOM 10508 C C . SER A 1 111 ? 1.656 -7.877 -4.109 1.00 22.11 90 SER A C 6
ATOM 10509 O O . SER A 1 111 ? 2.330 -8.643 -3.421 1.00 34.02 90 SER A O 6
ATOM 10517 N N . LYS A 1 112 ? 0.772 -8.298 -5.001 1.00 62.43 91 LYS A N 6
ATOM 10518 C CA . LYS A 1 112 ? 0.379 -9.700 -5.100 1.00 33.13 91 LYS A CA 6
ATOM 10519 C C . LYS A 1 112 ? 1.471 -10.585 -5.718 1.00 73.22 91 LYS A C 6
ATOM 10520 O O . LYS A 1 112 ? 1.472 -11.803 -5.529 1.00 21.34 91 LYS A O 6
ATOM 10539 N N . ASP A 1 113 ? 2.405 -9.977 -6.439 1.00 3.21 92 ASP A N 6
ATOM 10540 C CA . ASP A 1 113 ? 3.457 -10.739 -7.113 1.00 70.11 92 ASP A CA 6
ATOM 10541 C C . ASP A 1 113 ? 4.554 -11.143 -6.144 1.00 60.35 92 ASP A C 6
ATOM 10542 O O . ASP A 1 113 ? 5.272 -12.114 -6.380 1.00 23.24 92 ASP A O 6
ATOM 10551 N N . ALA A 1 114 ? 4.658 -10.414 -5.040 1.00 2.33 93 ALA A N 6
ATOM 10552 C CA . ALA A 1 114 ? 5.698 -10.654 -4.044 1.00 73.03 93 ALA A CA 6
ATOM 10553 C C . ALA A 1 114 ? 5.588 -12.052 -3.438 1.00 63.31 93 ALA A C 6
ATOM 10554 O O . ALA A 1 114 ? 6.536 -12.555 -2.836 1.00 4.54 93 ALA A O 6
ATOM 10561 N N . LEU A 1 115 ? 4.426 -12.671 -3.600 1.00 40.21 94 LEU A N 6
ATOM 10562 C CA . LEU A 1 115 ? 4.187 -14.002 -3.059 1.00 4.21 94 LEU A CA 6
ATOM 10563 C C . LEU A 1 115 ? 4.229 -15.040 -4.168 1.00 71.34 94 LEU A C 6
ATOM 10564 O O . LEU A 1 115 ? 4.952 -16.027 -4.080 1.00 20.42 94 LEU A O 6
ATOM 10580 N N . LEU A 1 116 ? 3.457 -14.790 -5.219 1.00 20.34 95 LEU A N 6
ATOM 10581 C CA . LEU A 1 116 ? 3.320 -15.725 -6.334 1.00 21.45 95 LEU A CA 6
ATOM 10582 C C . LEU A 1 116 ? 4.677 -16.078 -6.929 1.00 53.10 95 LEU A C 6
ATOM 10583 O O . LEU A 1 116 ? 4.972 -17.243 -7.193 1.00 61.32 95 LEU A O 6
ATOM 10599 N N . LYS A 1 117 ? 5.504 -15.061 -7.108 1.00 34.31 96 LYS A N 6
ATOM 10600 C CA . LYS A 1 117 ? 6.822 -15.224 -7.705 1.00 72.50 96 LYS A CA 6
ATOM 10601 C C . LYS A 1 117 ? 7.794 -15.872 -6.721 1.00 12.31 96 LYS A C 6
ATOM 10602 O O . LYS A 1 117 ? 8.899 -16.271 -7.087 1.00 32.44 96 LYS A O 6
ATOM 10621 N N . LYS A 1 118 ? 7.368 -15.976 -5.474 1.00 30.31 97 LYS A N 6
ATOM 10622 C CA . LYS A 1 118 ? 8.239 -16.413 -4.398 1.00 0.34 97 LYS A CA 6
ATOM 10623 C C . LYS A 1 118 ? 7.955 -17.852 -3.958 1.00 62.12 97 LYS A C 6
ATOM 10624 O O . LYS A 1 118 ? 8.889 -18.611 -3.691 1.00 34.41 97 LYS A O 6
ATOM 10643 N N . LEU A 1 119 ? 6.683 -18.241 -3.892 1.00 63.42 98 LEU A N 6
ATOM 10644 C CA . LEU A 1 119 ? 6.325 -19.427 -3.118 1.00 63.24 98 LEU A CA 6
ATOM 10645 C C . LEU A 1 119 ? 6.355 -20.746 -3.897 1.00 34.12 98 LEU A C 6
ATOM 10646 O O . LEU A 1 119 ? 6.870 -21.739 -3.382 1.00 41.42 98 LEU A O 6
ATOM 10662 N N . ASP A 1 120 ? 5.843 -20.783 -5.121 1.00 64.21 99 ASP A N 6
ATOM 10663 C CA . ASP A 1 120 ? 5.789 -22.053 -5.846 1.00 33.43 99 ASP A CA 6
ATOM 10664 C C . ASP A 1 120 ? 5.766 -21.847 -7.359 1.00 54.23 99 ASP A C 6
ATOM 10665 O O . ASP A 1 120 ? 5.845 -20.720 -7.850 1.00 14.51 99 ASP A O 6
ATOM 10674 N N . GLY A 1 121 ? 5.657 -22.956 -8.080 1.00 15.43 100 GLY A N 6
ATOM 10675 C CA . GLY A 1 121 ? 5.415 -22.927 -9.506 1.00 51.43 100 GLY A CA 6
ATOM 10676 C C . GLY A 1 121 ? 3.940 -23.120 -9.817 1.00 44.21 100 GLY A C 6
ATOM 10677 O O . GLY A 1 121 ? 3.566 -23.401 -10.957 1.00 73.52 100 GLY A O 6
ATOM 10681 N N . ALA A 1 122 ? 3.113 -23.011 -8.776 1.00 3.32 101 ALA A N 6
ATOM 10682 C CA . ALA A 1 122 ? 1.659 -23.121 -8.884 1.00 3.02 101 ALA A CA 6
ATOM 10683 C C . ALA A 1 122 ? 1.084 -22.130 -9.895 1.00 14.13 101 ALA A C 6
ATOM 10684 O O . ALA A 1 122 ? 1.808 -21.319 -10.479 1.00 43.42 101 ALA A O 6
ATOM 10691 N N . THR A 1 123 ? -0.224 -22.176 -10.085 1.00 13.31 102 THR A N 6
ATOM 10692 C CA . THR A 1 123 ? -0.846 -21.447 -11.169 1.00 41.03 102 THR A CA 6
ATOM 10693 C C . THR A 1 123 ? -1.105 -20.006 -10.763 1.00 41.12 102 THR A C 6
ATOM 10694 O O . THR A 1 123 ? -1.554 -19.734 -9.651 1.00 51.24 102 THR A O 6
ATOM 10705 N N . ALA A 1 124 ? -0.809 -19.087 -11.678 1.00 63.43 103 ALA A N 6
ATOM 10706 C CA . ALA A 1 124 ? -0.929 -17.659 -11.409 1.00 42.12 103 ALA A CA 6
ATOM 10707 C C . ALA A 1 124 ? -2.380 -17.197 -11.419 1.00 13.04 103 ALA A C 6
ATOM 10708 O O . ALA A 1 124 ? -2.656 -16.000 -11.306 1.00 33.04 103 ALA A O 6
ATOM 10715 N N . VAL A 1 125 ? -3.300 -18.141 -11.567 1.00 65.24 104 VAL A N 6
ATOM 10716 C CA . VAL A 1 125 ? -4.716 -17.822 -11.563 1.00 62.24 104 VAL A CA 6
ATOM 10717 C C . VAL A 1 125 ? -5.170 -17.484 -10.146 1.00 42.41 104 VAL A C 6
ATOM 10718 O O . VAL A 1 125 ? -4.689 -18.063 -9.169 1.00 74.43 104 VAL A O 6
ATOM 10731 N N . ALA A 1 126 ? -6.110 -16.565 -10.043 1.00 75.33 105 ALA A N 6
ATOM 10732 C CA . ALA A 1 126 ? -6.660 -16.190 -8.761 1.00 41.13 105 ALA A CA 6
ATOM 10733 C C . ALA A 1 126 ? -8.159 -15.972 -8.884 1.00 21.11 105 ALA A C 6
ATOM 10734 O O . ALA A 1 126 ? -8.654 -15.608 -9.952 1.00 21.41 105 ALA A O 6
ATOM 10741 N N . LEU A 1 127 ? -8.879 -16.191 -7.802 1.00 31.43 106 LEU A N 6
ATOM 10742 C CA . LEU A 1 127 ? -10.324 -16.040 -7.817 1.00 62.02 106 LEU A CA 6
ATOM 10743 C C . LEU A 1 127 ? -10.766 -15.065 -6.735 1.00 53.42 106 LEU A C 6
ATOM 10744 O O . LEU A 1 127 ? -10.551 -15.303 -5.546 1.00 44.03 106 LEU A O 6
ATOM 10760 N N . GLU A 1 128 ? -11.376 -13.965 -7.151 1.00 12.34 107 GLU A N 6
ATOM 10761 C CA . GLU A 1 128 ? -11.850 -12.962 -6.214 1.00 33.24 107 GLU A CA 6
ATOM 10762 C C . GLU A 1 128 ? -13.312 -13.204 -5.868 1.00 34.20 107 GLU A C 6
ATOM 10763 O O . GLU A 1 128 ? -14.096 -13.662 -6.703 1.00 14.32 107 GLU A O 6
ATOM 10775 N N . ALA A 1 129 ? -13.667 -12.913 -4.631 1.00 44.44 108 ALA A N 6
ATOM 10776 C CA . ALA A 1 129 ? -15.048 -12.991 -4.194 1.00 71.14 108 ALA A CA 6
ATOM 10777 C C . ALA A 1 129 ? -15.524 -11.622 -3.736 1.00 60.41 108 ALA A C 6
ATOM 10778 O O . ALA A 1 129 ? -14.946 -11.028 -2.824 1.00 72.40 108 ALA A O 6
ATOM 10785 N N . HIS A 1 130 ? -16.555 -11.111 -4.391 1.00 2.45 109 HIS A N 6
ATOM 10786 C CA . HIS A 1 130 ? -17.156 -9.841 -3.997 1.00 44.54 109 HIS A CA 6
ATOM 10787 C C . HIS A 1 130 ? -18.667 -9.996 -3.867 1.00 31.23 109 HIS A C 6
ATOM 10788 O O . HIS A 1 130 ? -19.381 -9.048 -3.542 1.00 44.23 109 HIS A O 6
ATOM 10803 N N . GLU A 1 131 ? -19.137 -11.204 -4.140 1.00 15.43 110 GLU A N 6
ATOM 10804 C CA . GLU A 1 131 ? -20.532 -11.559 -3.946 1.00 23.23 110 GLU A CA 6
ATOM 10805 C C . GLU A 1 131 ? -20.674 -12.284 -2.610 1.00 61.35 110 GLU A C 6
ATOM 10806 O O . GLU A 1 131 ? -19.913 -12.022 -1.684 1.00 2.42 110 GLU A O 6
ATOM 10818 N N . MET A 1 132 ? -21.638 -13.195 -2.507 1.00 73.10 111 MET A N 6
ATOM 10819 C CA . MET A 1 132 ? -21.785 -14.007 -1.300 1.00 42.13 111 MET A CA 6
ATOM 10820 C C . MET A 1 132 ? -21.187 -15.394 -1.506 1.00 45.11 111 MET A C 6
ATOM 10821 O O . MET A 1 132 ? -21.562 -16.355 -0.834 1.00 10.22 111 MET A O 6
ATOM 10835 N N . GLY A 1 133 ? -20.250 -15.482 -2.442 1.00 1.23 112 GLY A N 6
ATOM 10836 C CA . GLY A 1 133 ? -19.522 -16.717 -2.670 1.00 32.21 112 GLY A CA 6
ATOM 10837 C C . GLY A 1 133 ? -18.525 -16.987 -1.561 1.00 34.01 112 GLY A C 6
ATOM 10838 O O . GLY A 1 133 ? -18.023 -18.100 -1.423 1.00 4.22 112 GLY A O 6
ATOM 10842 N N . ASP A 1 134 ? -18.249 -15.946 -0.783 1.00 52.33 113 ASP A N 6
ATOM 10843 C CA . ASP A 1 134 ? -17.264 -15.983 0.297 1.00 22.22 113 ASP A CA 6
ATOM 10844 C C . ASP A 1 134 ? -17.581 -17.076 1.317 1.00 75.41 113 ASP A C 6
ATOM 10845 O O . ASP A 1 134 ? -16.705 -17.853 1.698 1.00 20.21 113 ASP A O 6
ATOM 10854 N N . LEU A 1 135 ? -18.832 -17.137 1.752 1.00 1.02 114 LEU A N 6
ATOM 10855 C CA . LEU A 1 135 ? -19.243 -18.117 2.746 1.00 23.11 114 LEU A CA 6
ATOM 10856 C C . LEU A 1 135 ? -19.938 -19.305 2.088 1.00 54.31 114 LEU A C 6
ATOM 10857 O O . LEU A 1 135 ? -20.437 -20.209 2.764 1.00 44.51 114 LEU A O 6
ATOM 10873 N N . ALA A 1 136 ? -19.950 -19.309 0.767 1.00 30.34 115 ALA A N 6
ATOM 10874 C CA . ALA A 1 136 ? -20.571 -20.385 0.020 1.00 61.14 115 ALA A CA 6
ATOM 10875 C C . ALA A 1 136 ? -19.527 -21.429 -0.354 1.00 44.41 115 ALA A C 6
ATOM 10876 O O . ALA A 1 136 ? -18.349 -21.111 -0.492 1.00 22.42 115 ALA A O 6
ATOM 10883 N N . PRO A 1 137 ? -19.934 -22.696 -0.500 1.00 3.42 116 PRO A N 6
ATOM 10884 C CA . PRO A 1 137 ? -19.031 -23.768 -0.912 1.00 71.13 116 PRO A CA 6
ATOM 10885 C C . PRO A 1 137 ? -18.643 -23.638 -2.379 1.00 34.04 116 PRO A C 6
ATOM 10886 O O . PRO A 1 137 ? -19.491 -23.752 -3.265 1.00 54.20 116 PRO A O 6
ATOM 10897 N N . LEU A 1 138 ? -17.367 -23.368 -2.625 1.00 10.32 117 LEU A N 6
ATOM 10898 C CA . LEU A 1 138 ? -16.867 -23.243 -3.988 1.00 32.31 117 LEU A CA 6
ATOM 10899 C C . LEU A 1 138 ? -16.642 -24.626 -4.602 1.00 32.44 117 LEU A C 6
ATOM 10900 O O . LEU A 1 138 ? -17.587 -25.267 -5.062 1.00 65.34 117 LEU A O 6
ATOM 10916 N N . ALA A 1 139 ? -15.390 -25.080 -4.574 1.00 0.31 118 ALA A N 6
ATOM 10917 C CA . ALA A 1 139 ? -15.005 -26.380 -5.111 1.00 73.22 118 ALA A CA 6
ATOM 10918 C C . ALA A 1 139 ? -13.510 -26.588 -4.916 1.00 4.44 118 ALA A C 6
ATOM 10919 O O . ALA A 1 139 ? -12.747 -26.259 -5.848 1.00 13.42 118 ALA A O 6
ATOM 10927 N N . MET A 1 22 ? 6.967 1.061 -1.954 1.00 30.30 1 MET A N 7
ATOM 10928 C CA . MET A 1 22 ? 5.872 1.087 -0.955 1.00 4.04 1 MET A CA 7
ATOM 10929 C C . MET A 1 22 ? 5.351 -0.326 -0.761 1.00 45.21 1 MET A C 7
ATOM 10930 O O . MET A 1 22 ? 5.375 -0.866 0.345 1.00 54.32 1 MET A O 7
ATOM 10944 N N . ALA A 1 23 ? 4.886 -0.921 -1.851 1.00 13.51 2 ALA A N 7
ATOM 10945 C CA . ALA A 1 23 ? 4.535 -2.330 -1.864 1.00 13.20 2 ALA A CA 7
ATOM 10946 C C . ALA A 1 23 ? 5.763 -3.132 -2.266 1.00 43.21 2 ALA A C 7
ATOM 10947 O O . ALA A 1 23 ? 5.886 -4.318 -1.963 1.00 13.20 2 ALA A O 7
ATOM 10954 N N . SER A 1 24 ? 6.670 -2.453 -2.967 1.00 10.53 3 SER A N 7
ATOM 10955 C CA . SER A 1 24 ? 7.965 -3.008 -3.311 1.00 41.15 3 SER A CA 7
ATOM 10956 C C . SER A 1 24 ? 8.803 -3.198 -2.049 1.00 60.53 3 SER A C 7
ATOM 10957 O O . SER A 1 24 ? 8.655 -2.449 -1.078 1.00 45.21 3 SER A O 7
ATOM 10965 N N . GLY A 1 25 ? 9.691 -4.182 -2.075 1.00 73.10 4 GLY A N 7
ATOM 10966 C CA . GLY A 1 25 ? 10.453 -4.524 -0.890 1.00 72.13 4 GLY A CA 7
ATOM 10967 C C . GLY A 1 25 ? 9.548 -4.993 0.232 1.00 64.44 4 GLY A C 7
ATOM 10968 O O . GLY A 1 25 ? 9.727 -4.623 1.392 1.00 13.11 4 GLY A O 7
ATOM 10972 N N . MET A 1 26 ? 8.564 -5.802 -0.137 1.00 21.34 5 MET A N 7
ATOM 10973 C CA . MET A 1 26 ? 7.599 -6.343 0.807 1.00 44.14 5 MET A CA 7
ATOM 10974 C C . MET A 1 26 ? 8.250 -7.391 1.700 1.00 63.43 5 MET A C 7
ATOM 10975 O O . MET A 1 26 ? 9.202 -8.066 1.297 1.00 61.21 5 MET A O 7
ATOM 10989 N N . GLY A 1 27 ? 7.734 -7.528 2.908 1.00 11.25 6 GLY A N 7
ATOM 10990 C CA . GLY A 1 27 ? 8.245 -8.524 3.814 1.00 1.03 6 GLY A CA 7
ATOM 10991 C C . GLY A 1 27 ? 7.253 -9.641 4.028 1.00 23.45 6 GLY A C 7
ATOM 10992 O O . GLY A 1 27 ? 6.215 -9.445 4.656 1.00 40.44 6 GLY A O 7
ATOM 10996 N N . VAL A 1 28 ? 7.563 -10.807 3.493 1.00 34.03 7 VAL A N 7
ATOM 10997 C CA . VAL A 1 28 ? 6.727 -11.983 3.685 1.00 12.40 7 VAL A CA 7
ATOM 10998 C C . VAL A 1 28 ? 7.007 -12.579 5.060 1.00 74.14 7 VAL A C 7
ATOM 10999 O O . VAL A 1 28 ? 8.110 -12.430 5.586 1.00 12.00 7 VAL A O 7
ATOM 11012 N N . ASP A 1 29 ? 6.011 -13.202 5.666 1.00 45.35 8 ASP A N 7
ATOM 11013 C CA . ASP A 1 29 ? 6.201 -13.820 6.968 1.00 15.14 8 ASP A CA 7
ATOM 11014 C C . ASP A 1 29 ? 6.815 -15.209 6.817 1.00 23.33 8 ASP A C 7
ATOM 11015 O O . ASP A 1 29 ? 6.861 -15.770 5.721 1.00 54.34 8 ASP A O 7
ATOM 11024 N N . GLU A 1 30 ? 7.305 -15.739 7.921 1.00 12.53 9 GLU A N 7
ATOM 11025 C CA . GLU A 1 30 ? 8.012 -17.010 7.926 1.00 53.32 9 GLU A CA 7
ATOM 11026 C C . GLU A 1 30 ? 7.053 -18.200 8.009 1.00 12.22 9 GLU A C 7
ATOM 11027 O O . GLU A 1 30 ? 7.426 -19.329 7.686 1.00 25.12 9 GLU A O 7
ATOM 11039 N N . ASN A 1 31 ? 5.817 -17.945 8.419 1.00 33.35 10 ASN A N 7
ATOM 11040 C CA . ASN A 1 31 ? 4.835 -19.012 8.593 1.00 33.12 10 ASN A CA 7
ATOM 11041 C C . ASN A 1 31 ? 4.226 -19.393 7.247 1.00 73.31 10 ASN A C 7
ATOM 11042 O O . ASN A 1 31 ? 3.886 -20.553 7.013 1.00 65.21 10 ASN A O 7
ATOM 11053 N N . CYS A 1 32 ? 4.097 -18.407 6.364 1.00 42.31 11 CYS A N 7
ATOM 11054 C CA . CYS A 1 32 ? 3.620 -18.638 5.005 1.00 22.44 11 CYS A CA 7
ATOM 11055 C C . CYS A 1 32 ? 4.461 -19.710 4.317 1.00 62.43 11 CYS A C 7
ATOM 11056 O O . CYS A 1 32 ? 3.938 -20.727 3.857 1.00 31.30 11 CYS A O 7
ATOM 11064 N N . VAL A 1 33 ? 5.771 -19.485 4.282 1.00 41.54 12 VAL A N 7
ATOM 11065 C CA . VAL A 1 33 ? 6.702 -20.416 3.655 1.00 52.52 12 VAL A CA 7
ATOM 11066 C C . VAL A 1 33 ? 6.710 -21.755 4.392 1.00 71.32 12 VAL A C 7
ATOM 11067 O O . VAL A 1 33 ? 6.848 -22.819 3.783 1.00 21.14 12 VAL A O 7
ATOM 11080 N N . ALA A 1 34 ? 6.542 -21.692 5.703 1.00 44.34 13 ALA A N 7
ATOM 11081 C CA . ALA A 1 34 ? 6.565 -22.881 6.537 1.00 22.33 13 ALA A CA 7
ATOM 11082 C C . ALA A 1 34 ? 5.347 -23.767 6.290 1.00 31.14 13 ALA A C 7
ATOM 11083 O O . ALA A 1 34 ? 5.465 -24.990 6.250 1.00 21.13 13 ALA A O 7
ATOM 11090 N N . ARG A 1 35 ? 4.186 -23.146 6.097 1.00 3.30 14 ARG A N 7
ATOM 11091 C CA . ARG A 1 35 ? 2.921 -23.876 5.992 1.00 45.44 14 ARG A CA 7
ATOM 11092 C C . ARG A 1 35 ? 2.915 -24.855 4.821 1.00 52.35 14 ARG A C 7
ATOM 11093 O O . ARG A 1 35 ? 2.194 -25.855 4.847 1.00 24.30 14 ARG A O 7
ATOM 11114 N N . PHE A 1 36 ? 3.726 -24.574 3.806 1.00 35.41 15 PHE A N 7
ATOM 11115 C CA . PHE A 1 36 ? 3.834 -25.445 2.641 1.00 41.41 15 PHE A CA 7
ATOM 11116 C C . PHE A 1 36 ? 4.311 -26.851 3.022 1.00 11.30 15 PHE A C 7
ATOM 11117 O O . PHE A 1 36 ? 4.095 -27.802 2.270 1.00 20.44 15 PHE A O 7
ATOM 11134 N N . ASN A 1 37 ? 4.955 -26.984 4.187 1.00 52.13 16 ASN A N 7
ATOM 11135 C CA . ASN A 1 37 ? 5.440 -28.289 4.643 1.00 21.40 16 ASN A CA 7
ATOM 11136 C C . ASN A 1 37 ? 4.261 -29.228 4.888 1.00 5.33 16 ASN A C 7
ATOM 11137 O O . ASN A 1 37 ? 4.310 -30.410 4.553 1.00 34.13 16 ASN A O 7
ATOM 11148 N N . GLU A 1 38 ? 3.189 -28.688 5.449 1.00 11.12 17 GLU A N 7
ATOM 11149 C CA . GLU A 1 38 ? 1.982 -29.463 5.669 1.00 32.31 17 GLU A CA 7
ATOM 11150 C C . GLU A 1 38 ? 1.171 -29.498 4.391 1.00 24.44 17 GLU A C 7
ATOM 11151 O O . GLU A 1 38 ? 0.674 -30.544 3.980 1.00 50.23 17 GLU A O 7
ATOM 11163 N N . LEU A 1 39 ? 1.081 -28.329 3.773 1.00 32.03 18 LEU A N 7
ATOM 11164 C CA . LEU A 1 39 ? 0.271 -28.115 2.586 1.00 52.32 18 LEU A CA 7
ATOM 11165 C C . LEU A 1 39 ? 0.618 -29.122 1.488 1.00 53.34 18 LEU A C 7
ATOM 11166 O O . LEU A 1 39 ? -0.224 -29.914 1.069 1.00 42.42 18 LEU A O 7
ATOM 11182 N N . LYS A 1 40 ? 1.862 -29.092 1.036 1.00 53.25 19 LYS A N 7
ATOM 11183 C CA . LYS A 1 40 ? 2.323 -30.005 -0.004 1.00 22.12 19 LYS A CA 7
ATOM 11184 C C . LYS A 1 40 ? 2.795 -31.343 0.564 1.00 63.31 19 LYS A C 7
ATOM 11185 O O . LYS A 1 40 ? 2.198 -32.389 0.313 1.00 33.54 19 LYS A O 7
ATOM 11204 N N . ILE A 1 41 ? 3.873 -31.280 1.344 1.00 51.00 20 ILE A N 7
ATOM 11205 C CA . ILE A 1 41 ? 4.649 -32.463 1.720 1.00 72.43 20 ILE A CA 7
ATOM 11206 C C . ILE A 1 41 ? 3.825 -33.504 2.476 1.00 52.12 20 ILE A C 7
ATOM 11207 O O . ILE A 1 41 ? 3.820 -34.681 2.111 1.00 3.22 20 ILE A O 7
ATOM 11223 N N . ARG A 1 42 ? 3.139 -33.078 3.523 1.00 62.31 21 ARG A N 7
ATOM 11224 C CA . ARG A 1 42 ? 2.395 -34.009 4.368 1.00 4.32 21 ARG A CA 7
ATOM 11225 C C . ARG A 1 42 ? 1.017 -34.299 3.776 1.00 63.11 21 ARG A C 7
ATOM 11226 O O . ARG A 1 42 ? 0.271 -35.132 4.291 1.00 2.43 21 ARG A O 7
ATOM 11247 N N . LYS A 1 43 ? 0.699 -33.600 2.685 1.00 64.34 22 LYS A N 7
ATOM 11248 C CA . LYS A 1 43 ? -0.602 -33.694 2.019 1.00 22.14 22 LYS A CA 7
ATOM 11249 C C . LYS A 1 43 ? -1.752 -33.394 2.977 1.00 74.31 22 LYS A C 7
ATOM 11250 O O . LYS A 1 43 ? -2.889 -33.817 2.757 1.00 33.22 22 LYS A O 7
ATOM 11269 N N . THR A 1 44 ? -1.457 -32.646 4.026 1.00 70.01 23 THR A N 7
ATOM 11270 C CA . THR A 1 44 ? -2.482 -32.164 4.925 1.00 35.34 23 THR A CA 7
ATOM 11271 C C . THR A 1 44 ? -2.665 -30.675 4.686 1.00 75.41 23 THR A C 7
ATOM 11272 O O . THR A 1 44 ? -1.954 -29.834 5.245 1.00 52.33 23 THR A O 7
ATOM 11283 N N . VAL A 1 45 ? -3.612 -30.349 3.830 1.00 1.33 24 VAL A N 7
ATOM 11284 C CA . VAL A 1 45 ? -3.713 -29.005 3.313 1.00 65.20 24 VAL A CA 7
ATOM 11285 C C . VAL A 1 45 ? -4.549 -28.117 4.218 1.00 12.35 24 VAL A C 7
ATOM 11286 O O . VAL A 1 45 ? -5.588 -28.526 4.748 1.00 63.51 24 VAL A O 7
ATOM 11299 N N . LYS A 1 46 ? -4.072 -26.902 4.400 1.00 12.24 25 LYS A N 7
ATOM 11300 C CA . LYS A 1 46 ? -4.797 -25.890 5.135 1.00 72.34 25 LYS A CA 7
ATOM 11301 C C . LYS A 1 46 ? -4.771 -24.600 4.339 1.00 54.30 25 LYS A C 7
ATOM 11302 O O . LYS A 1 46 ? -3.748 -24.240 3.761 1.00 21.33 25 LYS A O 7
ATOM 11321 N N . TRP A 1 47 ? -5.895 -23.922 4.310 1.00 31.20 26 TRP A N 7
ATOM 11322 C CA . TRP A 1 47 ? -5.998 -22.645 3.639 1.00 11.10 26 TRP A CA 7
ATOM 11323 C C . TRP A 1 47 ? -5.563 -21.564 4.615 1.00 11.31 26 TRP A C 7
ATOM 11324 O O . TRP A 1 47 ? -6.072 -21.474 5.729 1.00 12.31 26 TRP A O 7
ATOM 11345 N N . ILE A 1 48 ? -4.579 -20.790 4.214 1.00 52.43 27 ILE A N 7
ATOM 11346 C CA . ILE A 1 48 ? -4.031 -19.760 5.071 1.00 3.41 27 ILE A CA 7
ATOM 11347 C C . ILE A 1 48 ? -4.272 -18.384 4.484 1.00 30.52 27 ILE A C 7
ATOM 11348 O O . ILE A 1 48 ? -3.960 -18.127 3.321 1.00 65.10 27 ILE A O 7
ATOM 11364 N N . VAL A 1 49 ? -4.842 -17.506 5.286 1.00 1.42 28 VAL A N 7
ATOM 11365 C CA . VAL A 1 49 ? -5.103 -16.146 4.850 1.00 64.23 28 VAL A CA 7
ATOM 11366 C C . VAL A 1 49 ? -4.126 -15.178 5.505 1.00 22.33 28 VAL A C 7
ATOM 11367 O O . VAL A 1 49 ? -3.946 -15.182 6.725 1.00 34.45 28 VAL A O 7
ATOM 11380 N N . PHE A 1 50 ? -3.474 -14.371 4.688 1.00 35.43 29 PHE A N 7
ATOM 11381 C CA . PHE A 1 50 ? -2.523 -13.394 5.182 1.00 62.23 29 PHE A CA 7
ATOM 11382 C C . PHE A 1 50 ? -3.141 -12.014 5.179 1.00 4.14 29 PHE A C 7
ATOM 11383 O O . PHE A 1 50 ? -4.151 -11.761 4.512 1.00 14.35 29 PHE A O 7
ATOM 11400 N N . LYS A 1 51 ? -2.513 -11.130 5.918 1.00 34.23 30 LYS A N 7
ATOM 11401 C CA . LYS A 1 51 ? -2.855 -9.729 5.901 1.00 50.30 30 LYS A CA 7
ATOM 11402 C C . LYS A 1 51 ? -1.694 -8.958 5.298 1.00 52.50 30 LYS A C 7
ATOM 11403 O O . LYS A 1 51 ? -0.562 -9.055 5.774 1.00 1.22 30 LYS A O 7
ATOM 11422 N N . ILE A 1 52 ? -1.971 -8.218 4.240 1.00 33.21 31 ILE A N 7
ATOM 11423 C CA . ILE A 1 52 ? -0.951 -7.419 3.590 1.00 63.34 31 ILE A CA 7
ATOM 11424 C C . ILE A 1 52 ? -1.088 -5.980 4.057 1.00 1.45 31 ILE A C 7
ATOM 11425 O O . ILE A 1 52 ? -2.000 -5.272 3.633 1.00 0.42 31 ILE A O 7
ATOM 11441 N N . GLU A 1 53 ? -0.199 -5.560 4.940 1.00 70.40 32 GLU A N 7
ATOM 11442 C CA . GLU A 1 53 ? -0.318 -4.257 5.570 1.00 40.43 32 GLU A CA 7
ATOM 11443 C C . GLU A 1 53 ? 1.037 -3.787 6.073 1.00 10.30 32 GLU A C 7
ATOM 11444 O O . GLU A 1 53 ? 1.820 -4.582 6.589 1.00 10.44 32 GLU A O 7
ATOM 11456 N N . ASN A 1 54 ? 1.312 -2.498 5.900 1.00 35.22 33 ASN A N 7
ATOM 11457 C CA . ASN A 1 54 ? 2.570 -1.894 6.343 1.00 52.12 33 ASN A CA 7
ATOM 11458 C C . ASN A 1 54 ? 3.748 -2.554 5.630 1.00 22.21 33 ASN A C 7
ATOM 11459 O O . ASN A 1 54 ? 4.837 -2.689 6.190 1.00 64.50 33 ASN A O 7
ATOM 11470 N N . THR A 1 55 ? 3.507 -2.979 4.388 1.00 61.51 34 THR A N 7
ATOM 11471 C CA . THR A 1 55 ? 4.529 -3.617 3.559 1.00 71.31 34 THR A CA 7
ATOM 11472 C C . THR A 1 55 ? 4.911 -4.999 4.121 1.00 31.25 34 THR A C 7
ATOM 11473 O O . THR A 1 55 ? 5.816 -5.670 3.622 1.00 62.14 34 THR A O 7
ATOM 11484 N N . LYS A 1 56 ? 4.187 -5.436 5.145 1.00 41.24 35 LYS A N 7
ATOM 11485 C CA . LYS A 1 56 ? 4.413 -6.737 5.748 1.00 23.32 35 LYS A CA 7
ATOM 11486 C C . LYS A 1 56 ? 3.238 -7.659 5.443 1.00 22.25 35 LYS A C 7
ATOM 11487 O O . LYS A 1 56 ? 2.079 -7.268 5.577 1.00 33.35 35 LYS A O 7
ATOM 11506 N N . ILE A 1 57 ? 3.542 -8.865 5.003 1.00 53.14 36 ILE A N 7
ATOM 11507 C CA . ILE A 1 57 ? 2.521 -9.853 4.699 1.00 24.43 36 ILE A CA 7
ATOM 11508 C C . ILE A 1 57 ? 2.626 -11.002 5.692 1.00 14.23 36 ILE A C 7
ATOM 11509 O O . ILE A 1 57 ? 3.606 -11.741 5.675 1.00 34.22 36 ILE A O 7
ATOM 11525 N N . VAL A 1 58 ? 1.641 -11.126 6.573 1.00 62.41 37 VAL A N 7
ATOM 11526 C CA . VAL A 1 58 ? 1.690 -12.132 7.634 1.00 52.42 37 VAL A CA 7
ATOM 11527 C C . VAL A 1 58 ? 0.439 -13.002 7.626 1.00 52.30 37 VAL A C 7
ATOM 11528 O O . VAL A 1 58 ? -0.673 -12.489 7.471 1.00 63.30 37 VAL A O 7
ATOM 11541 N N . VAL A 1 59 ? 0.625 -14.313 7.778 1.00 64.52 38 VAL A N 7
ATOM 11542 C CA . VAL A 1 59 ? -0.495 -15.233 7.955 1.00 50.34 38 VAL A CA 7
ATOM 11543 C C . VAL A 1 59 ? -1.291 -14.853 9.197 1.00 62.41 38 VAL A C 7
ATOM 11544 O O . VAL A 1 59 ? -0.752 -14.829 10.304 1.00 1.22 38 VAL A O 7
ATOM 11557 N N . GLU A 1 60 ? -2.567 -14.564 9.012 1.00 12.44 39 GLU A N 7
ATOM 11558 C CA . GLU A 1 60 ? -3.431 -14.196 10.118 1.00 43.23 39 GLU A CA 7
ATOM 11559 C C . GLU A 1 60 ? -4.213 -15.405 10.607 1.00 53.12 39 GLU A C 7
ATOM 11560 O O . GLU A 1 60 ? -4.599 -15.475 11.775 1.00 22.24 39 GLU A O 7
ATOM 11572 N N . LYS A 1 61 ? -4.426 -16.369 9.720 1.00 62.12 40 LYS A N 7
ATOM 11573 C CA . LYS A 1 61 ? -5.257 -17.514 10.047 1.00 13.21 40 LYS A CA 7
ATOM 11574 C C . LYS A 1 61 ? -4.783 -18.787 9.354 1.00 11.34 40 LYS A C 7
ATOM 11575 O O . LYS A 1 61 ? -4.360 -18.763 8.197 1.00 12.42 40 LYS A O 7
ATOM 11594 N N . ASP A 1 62 ? -4.870 -19.884 10.087 1.00 74.21 41 ASP A N 7
ATOM 11595 C CA . ASP A 1 62 ? -4.684 -21.223 9.550 1.00 14.12 41 ASP A CA 7
ATOM 11596 C C . ASP A 1 62 ? -5.878 -22.061 9.975 1.00 41.12 41 ASP A C 7
ATOM 11597 O O . ASP A 1 62 ? -6.261 -22.049 11.146 1.00 75.02 41 ASP A O 7
ATOM 11606 N N . GLY A 1 63 ? -6.479 -22.763 9.039 1.00 12.41 42 GLY A N 7
ATOM 11607 C CA . GLY A 1 63 ? -7.664 -23.526 9.356 1.00 43.30 42 GLY A CA 7
ATOM 11608 C C . GLY A 1 63 ? -7.652 -24.879 8.700 1.00 21.23 42 GLY A C 7
ATOM 11609 O O . GLY A 1 63 ? -6.969 -25.075 7.699 1.00 55.22 42 GLY A O 7
ATOM 11613 N N . LYS A 1 64 ? -8.407 -25.809 9.258 1.00 63.31 43 LYS A N 7
ATOM 11614 C CA . LYS A 1 64 ? -8.478 -27.154 8.720 1.00 32.34 43 LYS A CA 7
ATOM 11615 C C . LYS A 1 64 ? -9.928 -27.491 8.402 1.00 20.32 43 LYS A C 7
ATOM 11616 O O . LYS A 1 64 ? -10.840 -27.093 9.125 1.00 25.32 43 LYS A O 7
ATOM 11635 N N . GLY A 1 65 ? -10.141 -28.230 7.325 1.00 43.20 44 GLY A N 7
ATOM 11636 C CA . GLY A 1 65 ? -11.465 -28.291 6.745 1.00 25.23 44 GLY A CA 7
ATOM 11637 C C . GLY A 1 65 ? -11.730 -26.991 6.025 1.00 40.13 44 GLY A C 7
ATOM 11638 O O . GLY A 1 65 ? -12.823 -26.434 6.081 1.00 74.40 44 GLY A O 7
ATOM 11642 N N . ASN A 1 66 ? -10.682 -26.542 5.341 1.00 52.12 45 ASN A N 7
ATOM 11643 C CA . ASN A 1 66 ? -10.553 -25.189 4.795 1.00 54.23 45 ASN A CA 7
ATOM 11644 C C . ASN A 1 66 ? -11.816 -24.700 4.105 1.00 3.41 45 ASN A C 7
ATOM 11645 O O . ASN A 1 66 ? -12.316 -23.617 4.403 1.00 74.13 45 ASN A O 7
ATOM 11656 N N . ALA A 1 67 ? -12.328 -25.510 3.196 1.00 2.15 46 ALA A N 7
ATOM 11657 C CA . ALA A 1 67 ? -13.480 -25.129 2.390 1.00 33.13 46 ALA A CA 7
ATOM 11658 C C . ALA A 1 67 ? -14.739 -24.957 3.233 1.00 34.01 46 ALA A C 7
ATOM 11659 O O . ALA A 1 67 ? -15.622 -24.184 2.880 1.00 24.34 46 ALA A O 7
ATOM 11666 N N . ASP A 1 68 ? -14.822 -25.685 4.337 1.00 12.13 47 ASP A N 7
ATOM 11667 C CA . ASP A 1 68 ? -15.983 -25.602 5.216 1.00 44.33 47 ASP A CA 7
ATOM 11668 C C . ASP A 1 68 ? -15.785 -24.517 6.265 1.00 54.45 47 ASP A C 7
ATOM 11669 O O . ASP A 1 68 ? -16.684 -23.711 6.518 1.00 5.15 47 ASP A O 7
ATOM 11678 N N . GLU A 1 69 ? -14.593 -24.495 6.855 1.00 73.53 48 GLU A N 7
ATOM 11679 C CA . GLU A 1 69 ? -14.289 -23.582 7.948 1.00 1.21 48 GLU A CA 7
ATOM 11680 C C . GLU A 1 69 ? -14.402 -22.133 7.486 1.00 44.33 48 GLU A C 7
ATOM 11681 O O . GLU A 1 69 ? -15.094 -21.324 8.108 1.00 53.21 48 GLU A O 7
ATOM 11693 N N . PHE A 1 70 ? -13.759 -21.822 6.364 1.00 72.13 49 PHE A N 7
ATOM 11694 C CA . PHE A 1 70 ? -13.656 -20.444 5.893 1.00 74.43 49 PHE A CA 7
ATOM 11695 C C . PHE A 1 70 ? -14.948 -19.924 5.280 1.00 32.32 49 PHE A C 7
ATOM 11696 O O . PHE A 1 70 ? -14.979 -18.829 4.734 1.00 22.34 49 PHE A O 7
ATOM 11713 N N . ARG A 1 71 ? -16.017 -20.688 5.400 1.00 52.01 50 ARG A N 7
ATOM 11714 C CA . ARG A 1 71 ? -17.327 -20.211 4.992 1.00 62.32 50 ARG A CA 7
ATOM 11715 C C . ARG A 1 71 ? -17.889 -19.281 6.062 1.00 34.23 50 ARG A C 7
ATOM 11716 O O . ARG A 1 71 ? -18.893 -18.601 5.851 1.00 4.13 50 ARG A O 7
ATOM 11737 N N . GLY A 1 72 ? -17.238 -19.278 7.222 1.00 65.42 51 GLY A N 7
ATOM 11738 C CA . GLY A 1 72 ? -17.610 -18.366 8.286 1.00 25.14 51 GLY A CA 7
ATOM 11739 C C . GLY A 1 72 ? -16.449 -18.042 9.209 1.00 44.21 51 GLY A C 7
ATOM 11740 O O . GLY A 1 72 ? -16.641 -17.447 10.266 1.00 23.31 51 GLY A O 7
ATOM 11744 N N . ALA A 1 73 ? -15.237 -18.412 8.806 1.00 42.15 52 ALA A N 7
ATOM 11745 C CA . ALA A 1 73 ? -14.061 -18.220 9.657 1.00 61.13 52 ALA A CA 7
ATOM 11746 C C . ALA A 1 73 ? -13.257 -16.998 9.236 1.00 21.12 52 ALA A C 7
ATOM 11747 O O . ALA A 1 73 ? -12.155 -16.772 9.734 1.00 12.25 52 ALA A O 7
ATOM 11754 N N . LEU A 1 74 ? -13.805 -16.210 8.322 1.00 51.43 53 LEU A N 7
ATOM 11755 C CA . LEU A 1 74 ? -13.122 -15.008 7.859 1.00 31.41 53 LEU A CA 7
ATOM 11756 C C . LEU A 1 74 ? -14.014 -13.766 7.959 1.00 14.43 53 LEU A C 7
ATOM 11757 O O . LEU A 1 74 ? -14.411 -13.184 6.955 1.00 14.31 53 LEU A O 7
ATOM 11773 N N . PRO A 1 75 ? -14.320 -13.319 9.187 1.00 53.30 54 PRO A N 7
ATOM 11774 C CA . PRO A 1 75 ? -15.168 -12.155 9.411 1.00 5.12 54 PRO A CA 7
ATOM 11775 C C . PRO A 1 75 ? -14.360 -10.860 9.433 1.00 32.21 54 PRO A C 7
ATOM 11776 O O . PRO A 1 75 ? -14.753 -9.879 10.061 1.00 51.15 54 PRO A O 7
ATOM 11787 N N . ALA A 1 76 ? -13.236 -10.869 8.723 1.00 23.15 55 ALA A N 7
ATOM 11788 C CA . ALA A 1 76 ? -12.320 -9.735 8.698 1.00 12.45 55 ALA A CA 7
ATOM 11789 C C . ALA A 1 76 ? -12.992 -8.482 8.150 1.00 53.34 55 ALA A C 7
ATOM 11790 O O . ALA A 1 76 ? -12.687 -7.372 8.590 1.00 52.34 55 ALA A O 7
ATOM 11797 N N . ASN A 1 77 ? -13.891 -8.674 7.179 1.00 22.13 56 ASN A N 7
ATOM 11798 C CA . ASN A 1 77 ? -14.650 -7.578 6.553 1.00 54.14 56 ASN A CA 7
ATOM 11799 C C . ASN A 1 77 ? -13.776 -6.800 5.565 1.00 60.20 56 ASN A C 7
ATOM 11800 O O . ASN A 1 77 ? -14.277 -6.199 4.613 1.00 42.01 56 ASN A O 7
ATOM 11811 N N . ASP A 1 78 ? -12.468 -6.830 5.788 1.00 22.13 57 ASP A N 7
ATOM 11812 C CA . ASP A 1 78 ? -11.515 -6.244 4.856 1.00 71.12 57 ASP A CA 7
ATOM 11813 C C . ASP A 1 78 ? -10.985 -7.330 3.927 1.00 72.35 57 ASP A C 7
ATOM 11814 O O . ASP A 1 78 ? -11.248 -8.515 4.140 1.00 72.51 57 ASP A O 7
ATOM 11823 N N . CYS A 1 79 ? -10.233 -6.935 2.910 1.00 31.23 58 CYS A N 7
ATOM 11824 C CA . CYS A 1 79 ? -9.703 -7.888 1.946 1.00 43.33 58 CYS A CA 7
ATOM 11825 C C . CYS A 1 79 ? -8.495 -8.631 2.513 1.00 41.21 58 CYS A C 7
ATOM 11826 O O . CYS A 1 79 ? -7.663 -8.049 3.211 1.00 44.11 58 CYS A O 7
ATOM 11834 N N . ARG A 1 80 ? -8.396 -9.918 2.194 1.00 40.11 59 ARG A N 7
ATOM 11835 C CA . ARG A 1 80 ? -7.314 -10.764 2.687 1.00 53.21 59 ARG A CA 7
ATOM 11836 C C . ARG A 1 80 ? -6.858 -11.711 1.583 1.00 72.34 59 ARG A C 7
ATOM 11837 O O . ARG A 1 80 ? -7.599 -11.952 0.628 1.00 43.34 59 ARG A O 7
ATOM 11858 N N . PHE A 1 81 ? -5.651 -12.248 1.717 1.00 12.34 60 PHE A N 7
ATOM 11859 C CA . PHE A 1 81 ? -5.074 -13.104 0.679 1.00 42.22 60 PHE A CA 7
ATOM 11860 C C . PHE A 1 81 ? -4.913 -14.530 1.206 1.00 13.22 60 PHE A C 7
ATOM 11861 O O . PHE A 1 81 ? -4.222 -14.749 2.191 1.00 63.00 60 PHE A O 7
ATOM 11878 N N . GLY A 1 82 ? -5.556 -15.490 0.558 1.00 62.14 61 GLY A N 7
ATOM 11879 C CA . GLY A 1 82 ? -5.559 -16.858 1.058 1.00 64.12 61 GLY A CA 7
ATOM 11880 C C . GLY A 1 82 ? -4.989 -17.866 0.075 1.00 63.51 61 GLY A C 7
ATOM 11881 O O . GLY A 1 82 ? -5.288 -17.811 -1.118 1.00 43.03 61 GLY A O 7
ATOM 11885 N N . VAL A 1 83 ? -4.170 -18.788 0.571 1.00 4.43 62 VAL A N 7
ATOM 11886 C CA . VAL A 1 83 ? -3.704 -19.906 -0.243 1.00 0.21 62 VAL A CA 7
ATOM 11887 C C . VAL A 1 83 ? -4.550 -21.140 0.038 1.00 62.14 62 VAL A C 7
ATOM 11888 O O . VAL A 1 83 ? -4.619 -21.603 1.176 1.00 33.41 62 VAL A O 7
ATOM 11901 N N . TYR A 1 84 ? -5.190 -21.659 -0.995 1.00 33.22 63 TYR A N 7
ATOM 11902 C CA . TYR A 1 84 ? -5.932 -22.901 -0.897 1.00 34.24 63 TYR A CA 7
ATOM 11903 C C . TYR A 1 84 ? -5.759 -23.710 -2.176 1.00 71.33 63 TYR A C 7
ATOM 11904 O O . TYR A 1 84 ? -5.987 -23.205 -3.276 1.00 33.14 63 TYR A O 7
ATOM 11922 N N . ASP A 1 85 ? -5.342 -24.954 -2.036 1.00 65.41 64 ASP A N 7
ATOM 11923 C CA . ASP A 1 85 ? -5.167 -25.819 -3.187 1.00 63.24 64 ASP A CA 7
ATOM 11924 C C . ASP A 1 85 ? -6.282 -26.851 -3.247 1.00 44.33 64 ASP A C 7
ATOM 11925 O O . ASP A 1 85 ? -6.806 -27.283 -2.221 1.00 71.12 64 ASP A O 7
ATOM 11934 N N . CYS A 1 86 ? -6.671 -27.204 -4.455 1.00 65.10 65 CYS A N 7
ATOM 11935 C CA . CYS A 1 86 ? -7.639 -28.258 -4.669 1.00 64.13 65 CYS A CA 7
ATOM 11936 C C . CYS A 1 86 ? -7.100 -29.228 -5.713 1.00 74.44 65 CYS A C 7
ATOM 11937 O O . CYS A 1 86 ? -6.185 -28.889 -6.465 1.00 31.33 65 CYS A O 7
ATOM 11945 N N . GLY A 1 87 ? -7.671 -30.425 -5.766 1.00 74.14 66 GLY A N 7
ATOM 11946 C CA . GLY A 1 87 ? -7.242 -31.410 -6.741 1.00 50.45 66 GLY A CA 7
ATOM 11947 C C . GLY A 1 87 ? -7.550 -30.959 -8.151 1.00 62.33 66 GLY A C 7
ATOM 11948 O O . GLY A 1 87 ? -6.902 -31.376 -9.108 1.00 24.34 66 GLY A O 7
ATOM 11952 N N . ASN A 1 88 ? -8.548 -30.095 -8.270 1.00 44.34 67 ASN A N 7
ATOM 11953 C CA . ASN A 1 88 ? -8.930 -29.535 -9.556 1.00 4.22 67 ASN A CA 7
ATOM 11954 C C . ASN A 1 88 ? -7.903 -28.507 -10.012 1.00 72.12 67 ASN A C 7
ATOM 11955 O O . ASN A 1 88 ? -7.423 -28.553 -11.147 1.00 73.05 67 ASN A O 7
ATOM 11966 N N . LYS A 1 89 ? -7.545 -27.598 -9.109 1.00 41.14 68 LYS A N 7
ATOM 11967 C CA . LYS A 1 89 ? -6.667 -26.484 -9.449 1.00 43.43 68 LYS A CA 7
ATOM 11968 C C . LYS A 1 89 ? -6.117 -25.804 -8.200 1.00 12.41 68 LYS A C 7
ATOM 11969 O O . LYS A 1 89 ? -6.632 -25.993 -7.097 1.00 33.41 68 LYS A O 7
ATOM 11988 N N . ILE A 1 90 ? -5.080 -24.996 -8.392 1.00 13.40 69 ILE A N 7
ATOM 11989 C CA . ILE A 1 90 ? -4.544 -24.156 -7.329 1.00 42.34 69 ILE A CA 7
ATOM 11990 C C . ILE A 1 90 ? -5.286 -22.826 -7.332 1.00 33.31 69 ILE A C 7
ATOM 11991 O O . ILE A 1 90 ? -5.398 -22.179 -8.375 1.00 21.31 69 ILE A O 7
ATOM 12007 N N . GLN A 1 91 ? -5.811 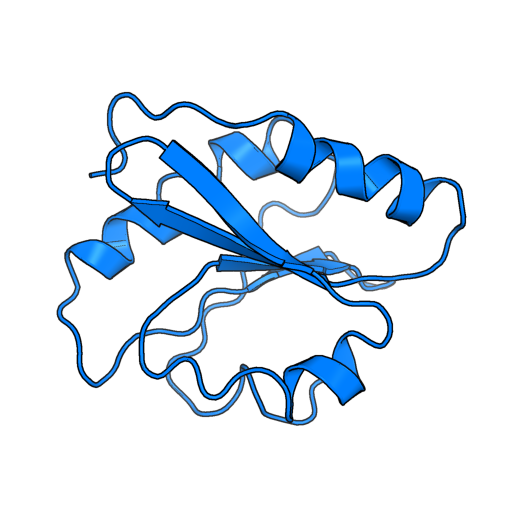-22.424 -6.186 1.00 60.44 70 GLN A N 7
ATOM 12008 C CA . GLN A 1 91 ? -6.601 -21.209 -6.117 1.00 2.23 70 GLN A CA 7
ATOM 12009 C C . GLN A 1 91 ? -6.019 -20.227 -5.116 1.00 73.25 70 GLN A C 7
ATOM 12010 O O . GLN A 1 91 ? -6.106 -20.437 -3.905 1.00 33.41 70 GLN A O 7
ATOM 12024 N N . PHE A 1 92 ? -5.398 -19.168 -5.611 1.00 22.25 71 PHE A N 7
ATOM 12025 C CA . PHE A 1 92 ? -5.072 -18.050 -4.746 1.00 21.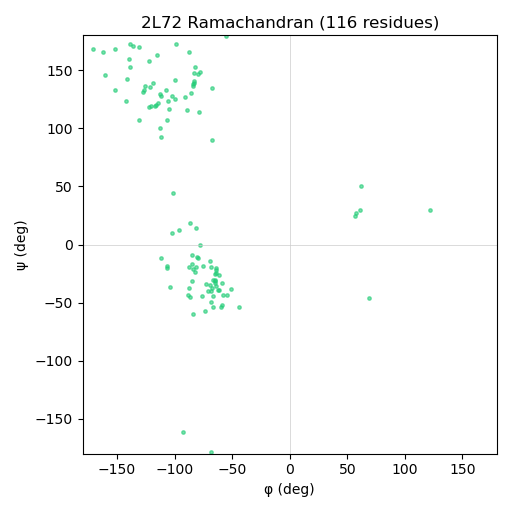14 71 PHE A CA 7
ATOM 12026 C C . PHE A 1 92 ? -6.326 -17.212 -4.532 1.00 74.30 71 PHE A C 7
ATOM 12027 O O . PHE A 1 92 ? -6.798 -16.545 -5.447 1.00 64.42 71 PHE A O 7
ATOM 12044 N N . VAL A 1 93 ? -6.869 -17.262 -3.327 1.00 42.53 72 VAL A N 7
ATOM 12045 C CA . VAL A 1 93 ? -8.160 -16.647 -3.047 1.00 1.34 72 VAL A CA 7
ATOM 12046 C C . VAL A 1 93 ? -7.987 -15.232 -2.514 1.00 22.13 72 VAL A C 7
ATOM 12047 O O . VAL A 1 93 ? -7.117 -14.969 -1.680 1.00 63.43 72 VAL A O 7
ATOM 12060 N N . LEU A 1 94 ? -8.822 -14.329 -3.001 1.00 72.00 73 LEU A N 7
ATOM 12061 C CA . LEU A 1 94 ? -8.727 -12.922 -2.652 1.00 4.24 73 LEU A CA 7
ATOM 12062 C C . LEU A 1 94 ? -10.115 -12.291 -2.552 1.00 14.31 73 LEU A C 7
ATOM 12063 O O . LEU A 1 94 ? -10.910 -12.373 -3.483 1.00 12.10 73 LEU A O 7
ATOM 12079 N N . TRP A 1 95 ? -10.410 -11.682 -1.415 1.00 43.02 74 TRP A N 7
ATOM 12080 C CA . TRP A 1 95 ? -11.677 -10.976 -1.230 1.00 23.51 74 TRP A CA 7
ATOM 12081 C C . TRP A 1 95 ? -11.527 -9.541 -1.744 1.00 2.31 74 TRP A C 7
ATOM 12082 O O . TRP A 1 95 ? -10.470 -8.932 -1.579 1.00 63.15 74 TRP A O 7
ATOM 12103 N N . CYS A 1 96 ? -12.562 -9.007 -2.378 1.00 41.25 75 CYS A N 7
ATOM 12104 C CA . CYS A 1 96 ? -12.511 -7.638 -2.881 1.00 32.43 75 CYS A CA 7
ATOM 12105 C C . CYS A 1 96 ? -12.968 -6.650 -1.806 1.00 63.41 75 CYS A C 7
ATOM 12106 O O . CYS A 1 96 ? -13.767 -6.993 -0.938 1.00 31.24 75 CYS A O 7
ATOM 12114 N N . PRO A 1 97 ? -12.463 -5.407 -1.838 1.00 0.33 76 PRO A N 7
ATOM 12115 C CA . PRO A 1 97 ? -12.822 -4.391 -0.859 1.00 4.42 76 PRO A CA 7
ATOM 12116 C C . PRO A 1 97 ? -14.200 -3.798 -1.131 1.00 60.34 76 PRO A C 7
ATOM 12117 O O . PRO A 1 97 ? -14.342 -2.867 -1.919 1.00 71.55 76 PRO A O 7
ATOM 12128 N N . ASP A 1 98 ? -15.221 -4.379 -0.517 1.00 52.45 77 ASP A N 7
ATOM 12129 C CA . ASP A 1 98 ? -16.572 -3.837 -0.616 1.00 4.33 77 ASP A CA 7
ATOM 12130 C C . ASP A 1 98 ? -16.793 -2.757 0.435 1.00 74.21 77 ASP A C 7
ATOM 12131 O O . ASP A 1 98 ? -17.513 -1.784 0.209 1.00 35.15 77 ASP A O 7
ATOM 12140 N N . ASN A 1 99 ? -16.153 -2.925 1.585 1.00 1.14 78 ASN A N 7
ATOM 12141 C CA . ASN A 1 99 ? -16.301 -1.980 2.690 1.00 35.34 78 ASN A CA 7
ATOM 12142 C C . ASN A 1 99 ? -15.264 -0.862 2.567 1.00 21.42 78 ASN A C 7
ATOM 12143 O O . ASN A 1 99 ? -15.104 -0.027 3.456 1.00 21.30 78 ASN A O 7
ATOM 12154 N N . ALA A 1 100 ? -14.587 -0.843 1.431 1.00 34.13 79 ALA A N 7
ATOM 12155 C CA . ALA A 1 100 ? -13.567 0.152 1.144 1.00 44.22 79 ALA A CA 7
ATOM 12156 C C . ALA A 1 100 ? -13.610 0.511 -0.336 1.00 60.32 79 ALA A C 7
ATOM 12157 O O . ALA A 1 100 ? -14.158 -0.248 -1.134 1.00 44.41 79 ALA A O 7
ATOM 12164 N N . PRO A 1 101 ? -13.067 1.675 -0.728 1.00 50.50 80 PRO A N 7
ATOM 12165 C CA . PRO A 1 101 ? -13.011 2.080 -2.137 1.00 32.01 80 PRO A CA 7
ATOM 12166 C C . PRO A 1 101 ? -12.134 1.143 -2.973 1.00 65.41 80 PRO A C 7
ATOM 12167 O O . PRO A 1 101 ? -11.494 0.234 -2.444 1.00 42.21 80 PRO A O 7
ATOM 12178 N N . VAL A 1 102 ? -12.089 1.383 -4.279 1.00 71.54 81 VAL A N 7
ATOM 12179 C CA . VAL A 1 102 ? -11.287 0.564 -5.189 1.00 75.45 81 VAL A CA 7
ATOM 12180 C C . VAL A 1 102 ? -9.797 0.893 -5.093 1.00 55.22 81 VAL A C 7
ATOM 12181 O O . VAL A 1 102 ? -8.980 0.344 -5.835 1.00 64.42 81 VAL A O 7
ATOM 12194 N N . LYS A 1 103 ? -9.447 1.773 -4.164 1.00 11.31 82 LYS A N 7
ATOM 12195 C CA . LYS A 1 103 ? -8.063 2.201 -3.997 1.00 53.20 82 LYS A CA 7
ATOM 12196 C C . LYS A 1 103 ? -7.189 1.055 -3.459 1.00 31.44 82 LYS A C 7
ATOM 12197 O O . LYS A 1 103 ? -6.182 0.714 -4.079 1.00 1.34 82 LYS A O 7
ATOM 12216 N N . PRO A 1 104 ? -7.552 0.430 -2.311 1.00 44.34 83 PRO A N 7
ATOM 12217 C CA . PRO A 1 104 ? -6.788 -0.700 -1.757 1.00 32.24 83 PRO A CA 7
ATOM 12218 C C . PRO A 1 104 ? -6.707 -1.891 -2.712 1.00 3.21 83 PRO A C 7
ATOM 12219 O O . PRO A 1 104 ? -5.788 -2.708 -2.619 1.00 60.34 83 PRO A O 7
ATOM 12230 N N . ARG A 1 105 ? -7.666 -1.989 -3.634 1.00 71.33 84 ARG A N 7
ATOM 12231 C CA . ARG A 1 105 ? -7.679 -3.088 -4.595 1.00 71.44 84 ARG A CA 7
ATOM 12232 C C . ARG A 1 105 ? -6.453 -3.018 -5.498 1.00 71.11 84 ARG A C 7
ATOM 12233 O O . ARG A 1 105 ? -5.842 -4.039 -5.812 1.00 72.31 84 ARG A O 7
ATOM 12254 N N . MET A 1 106 ? -6.080 -1.805 -5.885 1.00 64.43 85 MET A N 7
ATOM 12255 C CA . MET A 1 106 ? -4.917 -1.599 -6.741 1.00 32.14 85 MET A CA 7
ATOM 12256 C C . MET A 1 106 ? -3.640 -1.985 -6.005 1.00 75.12 85 MET A C 7
ATOM 12257 O O . MET A 1 106 ? -2.690 -2.487 -6.604 1.00 75.15 85 MET A O 7
ATOM 12271 N N . THR A 1 107 ? -3.643 -1.762 -4.698 1.00 4.11 86 THR A N 7
ATOM 12272 C CA . THR A 1 107 ? -2.483 -2.024 -3.863 1.00 35.23 86 THR A CA 7
ATOM 12273 C C . THR A 1 107 ? -2.082 -3.499 -3.905 1.00 54.24 86 THR A C 7
ATOM 12274 O O . THR A 1 107 ? -0.952 -3.835 -4.270 1.00 70.21 86 THR A O 7
ATOM 12285 N N . TYR A 1 108 ? -3.012 -4.384 -3.557 1.00 13.31 87 TYR A N 7
ATOM 12286 C CA . TYR A 1 108 ? -2.696 -5.804 -3.502 1.00 61.15 87 TYR A CA 7
ATOM 12287 C C . TYR A 1 108 ? -2.613 -6.411 -4.901 1.00 72.31 87 TYR A C 7
ATOM 12288 O O . TYR A 1 108 ? -1.940 -7.416 -5.101 1.00 25.22 87 TYR A O 7
ATOM 12306 N N . ALA A 1 109 ? -3.272 -5.787 -5.873 1.00 65.03 88 ALA A N 7
ATOM 12307 C CA . ALA A 1 109 ? -3.216 -6.261 -7.255 1.00 74.15 88 ALA A CA 7
ATOM 12308 C C . ALA A 1 109 ? -1.843 -5.982 -7.857 1.00 41.43 88 ALA A C 7
ATOM 12309 O O . ALA A 1 109 ? -1.408 -6.645 -8.798 1.00 65.04 88 ALA A O 7
ATOM 12316 N N . SER A 1 110 ? -1.170 -4.994 -7.296 1.00 71.31 89 SER A N 7
ATOM 12317 C CA . SER A 1 110 ? 0.160 -4.611 -7.745 1.00 62.35 89 SER A CA 7
ATOM 12318 C C . SER A 1 110 ? 1.224 -5.453 -7.042 1.00 31.15 89 SER A C 7
ATOM 12319 O O . SER A 1 110 ? 2.408 -5.383 -7.377 1.00 4.45 89 SER A O 7
ATOM 12327 N N . SER A 1 111 ? 0.800 -6.234 -6.057 1.00 63.31 90 SER A N 7
ATOM 12328 C CA . SER A 1 111 ? 1.724 -7.033 -5.263 1.00 34.35 90 SER A CA 7
ATOM 12329 C C . SER A 1 111 ? 1.351 -8.512 -5.308 1.00 33.31 90 SER A C 7
ATOM 12330 O O . SER A 1 111 ? 1.979 -9.345 -4.653 1.00 23.15 90 SER A O 7
ATOM 12338 N N . LYS A 1 112 ? 0.339 -8.835 -6.104 1.00 54.35 91 LYS A N 7
ATOM 12339 C CA . LYS A 1 112 ? -0.243 -10.172 -6.108 1.00 0.34 91 LYS A CA 7
ATOM 12340 C C . LYS A 1 112 ? 0.693 -11.193 -6.757 1.00 14.11 91 LYS A C 7
ATOM 12341 O O . LYS A 1 112 ? 0.587 -12.391 -6.508 1.00 72.40 91 LYS A O 7
ATOM 12360 N N . ASP A 1 113 ? 1.618 -10.712 -7.576 1.00 34.40 92 ASP A N 7
ATOM 12361 C CA . ASP A 1 113 ? 2.567 -11.588 -8.257 1.00 53.34 92 ASP A CA 7
ATOM 12362 C C . ASP A 1 113 ? 3.756 -11.921 -7.365 1.00 73.31 92 ASP A C 7
ATOM 12363 O O . ASP A 1 113 ? 4.421 -12.931 -7.571 1.00 54.43 92 ASP A O 7
ATOM 12372 N N . ALA A 1 114 ? 4.003 -11.082 -6.364 1.00 71.30 93 ALA A N 7
ATOM 12373 C CA . ALA A 1 114 ? 5.173 -11.225 -5.498 1.00 64.32 93 ALA A CA 7
ATOM 12374 C C . ALA A 1 114 ? 5.203 -12.588 -4.806 1.00 40.04 93 ALA A C 7
ATOM 12375 O O . ALA A 1 114 ? 6.218 -13.283 -4.827 1.00 23.22 93 ALA A O 7
ATOM 12382 N N . LEU A 1 115 ? 4.081 -12.971 -4.209 1.00 20.12 94 LEU A N 7
ATOM 12383 C CA . LEU A 1 115 ? 3.971 -14.262 -3.534 1.00 22.04 94 LEU A CA 7
ATOM 12384 C C . LEU A 1 115 ? 4.083 -15.396 -4.539 1.00 50.31 94 LEU A C 7
ATOM 12385 O O . LEU A 1 115 ? 4.804 -16.368 -4.328 1.00 1.25 94 LEU A O 7
ATOM 12401 N N . LEU A 1 116 ? 3.383 -15.240 -5.646 1.00 20.32 95 LEU A N 7
ATOM 12402 C CA . LEU A 1 116 ? 3.328 -16.259 -6.687 1.00 72.25 95 LEU A CA 7
ATOM 12403 C C . LEU A 1 116 ? 4.703 -16.474 -7.312 1.00 3.30 95 LEU A C 7
ATOM 12404 O O . LEU A 1 116 ? 4.997 -17.540 -7.852 1.00 33.22 95 LEU A O 7
ATOM 12420 N N . LYS A 1 117 ? 5.535 -15.451 -7.226 1.00 4.21 96 LYS A N 7
ATOM 12421 C CA . LYS A 1 117 ? 6.897 -15.506 -7.728 1.00 61.33 96 LYS A CA 7
ATOM 12422 C C . LYS A 1 117 ? 7.836 -16.197 -6.739 1.00 10.22 96 LYS A C 7
ATOM 12423 O O . LYS A 1 117 ? 8.825 -16.812 -7.139 1.00 62.45 96 LYS A O 7
ATOM 12442 N N . LYS A 1 118 ? 7.521 -16.111 -5.454 1.00 73.01 97 LYS A N 7
ATOM 12443 C CA . LYS A 1 118 ? 8.460 -16.541 -4.424 1.00 3.53 97 LYS A CA 7
ATOM 12444 C C . LYS A 1 118 ? 8.069 -17.863 -3.759 1.00 2.24 97 LYS A C 7
ATOM 12445 O O . LYS A 1 118 ? 8.943 -18.597 -3.292 1.00 51.41 97 LYS A O 7
ATOM 12464 N N . LEU A 1 119 ? 6.786 -18.211 -3.730 1.00 23.54 98 LEU A N 7
ATOM 12465 C CA . LEU A 1 119 ? 6.385 -19.353 -2.913 1.00 74.25 98 LEU A CA 7
ATOM 12466 C C . LEU A 1 119 ? 6.531 -20.660 -3.671 1.00 61.21 98 LEU A C 7
ATOM 12467 O O . LEU A 1 119 ? 7.032 -21.641 -3.121 1.00 42.44 98 LEU A O 7
ATOM 12483 N N . ASP A 1 120 ? 6.124 -20.681 -4.931 1.00 71.54 99 ASP A N 7
ATOM 12484 C CA . ASP A 1 120 ? 6.276 -21.881 -5.741 1.00 30.50 99 ASP A CA 7
ATOM 12485 C C . ASP A 1 120 ? 6.329 -21.538 -7.226 1.00 41.23 99 ASP A C 7
ATOM 12486 O O . ASP A 1 120 ? 6.486 -20.378 -7.604 1.00 1.24 99 ASP A O 7
ATOM 12495 N N . GLY A 1 121 ? 6.182 -22.564 -8.051 1.00 14.01 100 GLY A N 7
ATOM 12496 C CA . GLY A 1 121 ? 6.060 -22.400 -9.485 1.00 20.32 100 GLY A CA 7
ATOM 12497 C C . GLY A 1 121 ? 4.606 -22.437 -9.909 1.00 55.32 100 GLY A C 7
ATOM 12498 O O . GLY A 1 121 ? 4.295 -22.612 -11.089 1.00 14.22 100 GLY A O 7
ATOM 12502 N N . ALA A 1 122 ? 3.721 -22.314 -8.916 1.00 24.23 101 ALA A N 7
ATOM 12503 C CA . ALA A 1 122 ? 2.274 -22.384 -9.107 1.00 63.51 101 ALA A CA 7
ATOM 12504 C C . ALA A 1 122 ? 1.779 -21.344 -10.109 1.00 75.33 101 ALA A C 7
ATOM 12505 O O . ALA A 1 122 ? 2.547 -20.512 -10.594 1.00 62.33 101 ALA A O 7
ATOM 12512 N N . THR A 1 123 ? 0.484 -21.366 -10.381 1.00 35.30 102 THR A N 7
ATOM 12513 C CA . THR A 1 123 ? -0.074 -20.578 -11.463 1.00 34.34 102 THR A CA 7
ATOM 12514 C C . THR A 1 123 ? -0.377 -19.165 -10.986 1.00 72.32 102 THR A C 7
ATOM 12515 O O . THR A 1 123 ? -0.843 -18.960 -9.866 1.00 40.51 102 THR A O 7
ATOM 12526 N N . ALA A 1 124 ? -0.101 -18.197 -11.853 1.00 54.40 103 ALA A N 7
ATOM 12527 C CA . ALA A 1 124 ? -0.245 -16.784 -11.525 1.00 41.23 103 ALA A CA 7
ATOM 12528 C C . ALA A 1 124 ? -1.708 -16.358 -11.433 1.00 61.34 103 ALA A C 7
ATOM 12529 O O . ALA A 1 124 ? -2.004 -15.175 -11.248 1.00 34.54 103 ALA A O 7
ATOM 12536 N N . VAL A 1 125 ? -2.620 -17.308 -11.556 1.00 10.00 104 VAL A N 7
ATOM 12537 C CA . VAL A 1 125 ? -4.037 -16.996 -11.508 1.00 3.24 104 VAL A CA 7
ATOM 12538 C C . VAL A 1 125 ? -4.518 -16.923 -10.061 1.00 42.22 104 VAL A C 7
ATOM 12539 O O . VAL A 1 125 ? -4.025 -17.636 -9.181 1.00 45.12 104 VAL A O 7
ATOM 12552 N N . ALA A 1 126 ? -5.492 -16.065 -9.828 1.00 45.54 105 ALA A N 7
ATOM 12553 C CA . ALA A 1 126 ? -6.071 -15.908 -8.515 1.00 2.30 105 ALA A CA 7
ATOM 12554 C C . ALA A 1 126 ? -7.576 -15.746 -8.647 1.00 51.04 105 ALA A C 7
ATOM 12555 O O . ALA A 1 126 ? -8.064 -15.316 -9.693 1.00 12.53 105 ALA A O 7
ATOM 12562 N N . LEU A 1 127 ? -8.305 -16.091 -7.603 1.00 12.24 106 LEU A N 7
ATOM 12563 C CA . LEU A 1 127 ? -9.751 -15.969 -7.616 1.00 4.13 106 LEU A CA 7
ATOM 12564 C C . LEU A 1 127 ? -10.188 -14.857 -6.675 1.00 22.21 106 LEU A C 7
ATOM 12565 O O . LEU A 1 127 ? -9.973 -14.938 -5.465 1.00 64.23 106 LEU A O 7
ATOM 12581 N N . GLU A 1 128 ? -10.805 -13.827 -7.230 1.00 43.10 107 GLU A N 7
ATOM 12582 C CA . GLU A 1 128 ? -11.305 -12.731 -6.426 1.00 41.34 107 GLU A CA 7
ATOM 12583 C C . GLU A 1 128 ? -12.793 -12.925 -6.164 1.00 4.51 107 GLU A C 7
ATOM 12584 O O . GLU A 1 128 ? -13.577 -13.171 -7.086 1.00 73.22 107 GLU A O 7
ATOM 12596 N N . ALA A 1 129 ? -13.173 -12.843 -4.900 1.00 44.12 108 ALA A N 7
ATOM 12597 C CA . ALA A 1 129 ? -14.552 -13.054 -4.512 1.00 44.34 108 ALA A CA 7
ATOM 12598 C C . ALA A 1 129 ? -15.297 -11.732 -4.487 1.00 30.54 108 ALA A C 7
ATOM 12599 O O . ALA A 1 129 ? -14.943 -10.817 -3.742 1.00 52.45 108 ALA A O 7
ATOM 12606 N N . HIS A 1 130 ? -16.323 -11.639 -5.317 1.00 51.42 109 HIS A N 7
ATOM 12607 C CA . HIS A 1 130 ? -17.127 -10.435 -5.411 1.00 14.42 109 HIS A CA 7
ATOM 12608 C C . HIS A 1 130 ? -18.466 -10.639 -4.711 1.00 34.11 109 HIS A C 7
ATOM 12609 O O . HIS A 1 130 ? -18.918 -9.778 -3.959 1.00 60.14 109 HIS A O 7
ATOM 12624 N N . GLU A 1 131 ? -19.098 -11.780 -4.962 1.00 4.33 110 GLU A N 7
ATOM 12625 C CA . GLU A 1 131 ? -20.385 -12.089 -4.352 1.00 70.13 110 GLU A CA 7
ATOM 12626 C C . GLU A 1 131 ? -20.476 -13.560 -3.958 1.00 63.30 110 GLU A C 7
ATOM 12627 O O . GLU A 1 131 ? -20.663 -14.422 -4.816 1.00 65.10 110 GLU A O 7
ATOM 12639 N N . MET A 1 132 ? -20.294 -13.837 -2.664 1.00 1.11 111 MET A N 7
ATOM 12640 C CA . MET A 1 132 ? -20.543 -15.168 -2.089 1.00 74.45 111 MET A CA 7
ATOM 12641 C C . MET A 1 132 ? -19.497 -16.206 -2.522 1.00 33.25 111 MET A C 7
ATOM 12642 O O . MET A 1 132 ? -19.500 -17.336 -2.041 1.00 21.34 111 MET A O 7
ATOM 12656 N N . GLY A 1 133 ? -18.584 -15.813 -3.400 1.00 2.02 112 GLY A N 7
ATOM 12657 C CA . GLY A 1 133 ? -17.564 -16.734 -3.881 1.00 25.13 112 GLY A CA 7
ATOM 12658 C C . GLY A 1 133 ? -16.628 -17.208 -2.780 1.00 61.31 112 GLY A C 7
ATOM 12659 O O . GLY A 1 133 ? -15.947 -18.222 -2.927 1.00 24.14 112 GLY A O 7
ATOM 12663 N N . ASP A 1 134 ? -16.611 -16.475 -1.678 1.00 13.05 113 ASP A N 7
ATOM 12664 C CA . ASP A 1 134 ? -15.734 -16.767 -0.551 1.00 20.15 113 ASP A CA 7
ATOM 12665 C C . ASP A 1 134 ? -16.312 -17.865 0.342 1.00 34.43 113 ASP A C 7
ATOM 12666 O O . ASP A 1 134 ? -15.612 -18.807 0.713 1.00 72.24 113 ASP A O 7
ATOM 12675 N N . LEU A 1 135 ? -17.592 -17.747 0.675 1.00 21.42 114 LEU A N 7
ATOM 12676 C CA . LEU A 1 135 ? -18.225 -18.657 1.625 1.00 61.31 114 LEU A CA 7
ATOM 12677 C C . LEU A 1 135 ? -18.997 -19.770 0.918 1.00 42.34 114 LEU A C 7
ATOM 12678 O O . LEU A 1 135 ? -19.803 -20.477 1.537 1.00 53.24 114 LEU A O 7
ATOM 12694 N N . ALA A 1 136 ? -18.738 -19.931 -0.371 1.00 54.40 115 ALA A N 7
ATOM 12695 C CA . ALA A 1 136 ? -19.349 -20.999 -1.150 1.00 71.52 115 ALA A CA 7
ATOM 12696 C C . ALA A 1 136 ? -18.278 -21.983 -1.616 1.00 1.21 115 ALA A C 7
ATOM 12697 O O . ALA A 1 136 ? -17.112 -21.608 -1.736 1.00 74.43 115 ALA A O 7
ATOM 12704 N N . PRO A 1 137 ? -18.655 -23.255 -1.869 1.00 73.24 116 PRO A N 7
ATOM 12705 C CA . PRO A 1 137 ? -17.720 -24.292 -2.328 1.00 34.35 116 PRO A CA 7
ATOM 12706 C C . PRO A 1 137 ? -16.855 -23.823 -3.498 1.00 42.41 116 PRO A C 7
ATOM 12707 O O . PRO A 1 137 ? -17.367 -23.402 -4.535 1.00 53.11 116 PRO A O 7
ATOM 12718 N N . LEU A 1 138 ? -15.540 -23.906 -3.320 1.00 72.54 117 LEU A N 7
ATOM 12719 C CA . LEU A 1 138 ? -14.590 -23.413 -4.315 1.00 1.25 117 LEU A CA 7
ATOM 12720 C C . LEU A 1 138 ? -14.350 -24.443 -5.419 1.00 73.13 117 LEU A C 7
ATOM 12721 O O . LEU A 1 138 ? -13.612 -24.180 -6.369 1.00 4.34 117 LEU A O 7
ATOM 12737 N N . ALA A 1 139 ? -14.983 -25.607 -5.276 1.00 63.24 118 ALA A N 7
ATOM 12738 C CA . ALA A 1 139 ? -14.854 -26.702 -6.236 1.00 53.40 118 ALA A CA 7
ATOM 12739 C C . ALA A 1 139 ? -13.406 -27.180 -6.333 1.00 21.30 118 ALA A C 7
ATOM 12740 O O . ALA A 1 139 ? -12.985 -27.947 -5.446 1.00 23.20 118 ALA A O 7
ATOM 12748 N N . MET A 1 22 ? 3.304 -0.651 -3.557 1.00 44.41 1 MET A N 8
ATOM 12749 C CA . MET A 1 22 ? 3.499 -1.107 -2.161 1.00 30.21 1 MET A CA 8
ATOM 12750 C C . MET A 1 22 ? 4.346 -2.374 -2.125 1.00 40.53 1 MET A C 8
ATOM 12751 O O . MET A 1 22 ? 4.329 -3.112 -1.142 1.00 43.20 1 MET A O 8
ATOM 12765 N N . ALA A 1 23 ? 5.102 -2.611 -3.194 1.00 4.14 2 ALA A N 8
ATOM 12766 C CA . ALA A 1 23 ? 5.957 -3.785 -3.284 1.00 64.44 2 ALA A CA 8
ATOM 12767 C C . ALA A 1 23 ? 7.245 -3.581 -2.495 1.00 52.35 2 ALA A C 8
ATOM 12768 O O . ALA A 1 23 ? 7.944 -4.539 -2.165 1.00 22.32 2 ALA A O 8
ATOM 12775 N N . SER A 1 24 ? 7.566 -2.331 -2.209 1.00 11.14 3 SER A N 8
ATOM 12776 C CA . SER A 1 24 ? 8.759 -2.012 -1.448 1.00 30.15 3 SER A CA 8
ATOM 12777 C C . SER A 1 24 ? 8.406 -1.695 0.005 1.00 24.11 3 SER A C 8
ATOM 12778 O O . SER A 1 24 ? 7.297 -1.244 0.302 1.00 54.55 3 SER A O 8
ATOM 12786 N N . GLY A 1 25 ? 9.364 -1.925 0.899 1.00 22.32 4 GLY A N 8
ATOM 12787 C CA . GLY A 1 25 ? 9.168 -1.670 2.317 1.00 13.35 4 GLY A CA 8
ATOM 12788 C C . GLY A 1 25 ? 8.086 -2.533 2.943 1.00 33.22 4 GLY A C 8
ATOM 12789 O O . GLY A 1 25 ? 7.471 -2.140 3.935 1.00 51.12 4 GLY A O 8
ATOM 12793 N N . MET A 1 26 ? 7.864 -3.714 2.373 1.00 72.35 5 MET A N 8
ATOM 12794 C CA . MET A 1 26 ? 6.918 -4.670 2.941 1.00 43.14 5 MET A CA 8
ATOM 12795 C C . MET A 1 26 ? 7.660 -5.864 3.522 1.00 41.54 5 MET A C 8
ATOM 12796 O O . MET A 1 26 ? 8.848 -6.059 3.262 1.00 73.42 5 MET A O 8
ATOM 12810 N N . GLY A 1 27 ? 6.950 -6.659 4.304 1.00 24.42 6 GLY A N 8
ATOM 12811 C CA . GLY A 1 27 ? 7.499 -7.897 4.808 1.00 52.00 6 GLY A CA 8
ATOM 12812 C C . GLY A 1 27 ? 6.793 -9.079 4.185 1.00 63.25 6 GLY A C 8
ATOM 12813 O O . GLY A 1 27 ? 5.564 -9.102 4.123 1.00 63.22 6 GLY A O 8
ATOM 12817 N N . VAL A 1 28 ? 7.551 -10.048 3.703 1.00 40.44 7 VAL A N 8
ATOM 12818 C CA . VAL A 1 28 ? 6.975 -11.183 2.998 1.00 52.44 7 VAL A CA 8
ATOM 12819 C C . VAL A 1 28 ? 6.832 -12.383 3.927 1.00 64.40 7 VAL A C 8
ATOM 12820 O O . VAL A 1 28 ? 7.805 -12.817 4.549 1.00 32.35 7 VAL A O 8
ATOM 12833 N N . ASP A 1 29 ? 5.613 -12.901 4.015 1.00 24.54 8 ASP A N 8
ATOM 12834 C CA . ASP A 1 29 ? 5.300 -14.037 4.880 1.00 2.13 8 ASP A CA 8
ATOM 12835 C C . ASP A 1 29 ? 6.055 -15.294 4.446 1.00 60.13 8 ASP A C 8
ATOM 12836 O O . ASP A 1 29 ? 5.855 -15.803 3.344 1.00 63.21 8 ASP A O 8
ATOM 12845 N N . GLU A 1 30 ? 6.943 -15.769 5.311 1.00 23.54 9 GLU A N 8
ATOM 12846 C CA . GLU A 1 30 ? 7.693 -16.994 5.051 1.00 54.21 9 GLU A CA 8
ATOM 12847 C C . GLU A 1 30 ? 6.897 -18.230 5.475 1.00 0.23 9 GLU A C 8
ATOM 12848 O O . GLU A 1 30 ? 7.244 -19.359 5.116 1.00 73.53 9 GLU A O 8
ATOM 12860 N N . ASN A 1 31 ? 5.830 -18.011 6.237 1.00 30.50 10 ASN A N 8
ATOM 12861 C CA . ASN A 1 31 ? 5.054 -19.111 6.804 1.00 55.25 10 ASN A CA 8
ATOM 12862 C C . ASN A 1 31 ? 4.363 -19.901 5.704 1.00 22.44 10 ASN A C 8
ATOM 12863 O O . ASN A 1 31 ? 4.227 -21.122 5.798 1.00 4.01 10 ASN A O 8
ATOM 12874 N N . CYS A 1 32 ? 3.933 -19.197 4.664 1.00 11.02 11 CYS A N 8
ATOM 12875 C CA . CYS A 1 32 ? 3.302 -19.823 3.509 1.00 1.45 11 CYS A CA 8
ATOM 12876 C C . CYS A 1 32 ? 4.178 -20.935 2.935 1.00 73.02 11 CYS A C 8
ATOM 12877 O O . CYS A 1 32 ? 3.682 -22.004 2.569 1.00 32.04 11 CYS A O 8
ATOM 12885 N N . VAL A 1 33 ? 5.483 -20.686 2.881 1.00 5.03 12 VAL A N 8
ATOM 12886 C CA . VAL A 1 33 ? 6.429 -21.649 2.329 1.00 44.21 12 VAL A CA 8
ATOM 12887 C C . VAL A 1 33 ? 6.416 -22.944 3.137 1.00 43.11 12 VAL A C 8
ATOM 12888 O O . VAL A 1 33 ? 6.329 -24.039 2.580 1.00 5.15 12 VAL A O 8
ATOM 12901 N N . ALA A 1 34 ? 6.476 -22.806 4.457 1.00 65.02 13 ALA A N 8
ATOM 12902 C CA . ALA A 1 34 ? 6.441 -23.956 5.352 1.00 73.41 13 ALA A CA 8
ATOM 12903 C C . ALA A 1 34 ? 5.070 -24.617 5.319 1.00 33.34 13 ALA A C 8
ATOM 12904 O O . ALA A 1 34 ? 4.940 -25.818 5.534 1.00 60.34 13 ALA A O 8
ATOM 12911 N N . ARG A 1 35 ? 4.053 -23.823 5.027 1.00 11.42 14 ARG A N 8
ATOM 12912 C CA . ARG A 1 35 ? 2.692 -24.321 4.926 1.00 41.53 14 ARG A CA 8
ATOM 12913 C C . ARG A 1 35 ? 2.565 -25.268 3.726 1.00 64.42 14 ARG A C 8
ATOM 12914 O O . ARG A 1 35 ? 1.869 -26.279 3.794 1.00 63.02 14 ARG A O 8
ATOM 12935 N N . PHE A 1 36 ? 3.240 -24.939 2.626 1.00 5.10 15 PHE A N 8
ATOM 12936 C CA . PHE A 1 36 ? 3.301 -25.838 1.479 1.00 62.03 15 PHE A CA 8
ATOM 12937 C C . PHE A 1 36 ? 3.951 -27.169 1.856 1.00 24.30 15 PHE A C 8
ATOM 12938 O O . PHE A 1 36 ? 3.751 -28.177 1.182 1.00 54.21 15 PHE A O 8
ATOM 12955 N N . ASN A 1 37 ? 4.722 -27.173 2.940 1.00 74.13 16 ASN A N 8
ATOM 12956 C CA . ASN A 1 37 ? 5.338 -28.403 3.426 1.00 2.43 16 ASN A CA 8
ATOM 12957 C C . ASN A 1 37 ? 4.295 -29.261 4.130 1.00 41.33 16 ASN A C 8
ATOM 12958 O O . ASN A 1 37 ? 4.373 -30.488 4.110 1.00 11.34 16 ASN A O 8
ATOM 12969 N N . GLU A 1 38 ? 3.308 -28.609 4.737 1.00 72.42 17 GLU A N 8
ATOM 12970 C CA . GLU A 1 38 ? 2.164 -29.317 5.304 1.00 32.10 17 GLU A CA 8
ATOM 12971 C C . GLU A 1 38 ? 1.366 -29.957 4.176 1.00 63.24 17 GLU A C 8
ATOM 12972 O O . GLU A 1 38 ? 0.871 -31.079 4.299 1.00 61.33 17 GLU A O 8
ATOM 12984 N N . LEU A 1 39 ? 1.260 -29.219 3.075 1.00 32.34 18 LEU A N 8
ATOM 12985 C CA . LEU A 1 39 ? 0.562 -29.684 1.886 1.00 74.42 18 LEU A CA 8
ATOM 12986 C C . LEU A 1 39 ? 1.215 -30.952 1.330 1.00 42.13 18 LEU A C 8
ATOM 12987 O O . LEU A 1 39 ? 0.529 -31.906 0.956 1.00 42.41 18 LEU A O 8
ATOM 13003 N N . LYS A 1 40 ? 2.542 -30.955 1.285 1.00 54.30 19 LYS A N 8
ATOM 13004 C CA . LYS A 1 40 ? 3.291 -32.081 0.738 1.00 53.00 19 LYS A CA 8
ATOM 13005 C C . LYS A 1 40 ? 3.459 -33.206 1.761 1.00 51.11 19 LYS A C 8
ATOM 13006 O O . LYS A 1 40 ? 2.929 -34.301 1.581 1.00 62.15 19 LYS A O 8
ATOM 13025 N N . ILE A 1 41 ? 4.181 -32.920 2.840 1.00 1.31 20 ILE A N 8
ATOM 13026 C CA . ILE A 1 41 ? 4.595 -33.949 3.796 1.00 13.41 20 ILE A CA 8
ATOM 13027 C C . ILE A 1 41 ? 3.407 -34.533 4.554 1.00 44.51 20 ILE A C 8
ATOM 13028 O O . ILE A 1 41 ? 3.203 -35.745 4.564 1.00 32.42 20 ILE A O 8
ATOM 13044 N N . ARG A 1 42 ? 2.623 -33.667 5.181 1.00 71.22 21 ARG A N 8
ATOM 13045 C CA . ARG A 1 42 ? 1.493 -34.111 5.990 1.00 31.20 21 ARG A CA 8
ATOM 13046 C C . ARG A 1 42 ? 0.332 -34.555 5.109 1.00 43.13 21 ARG A C 8
ATOM 13047 O O . ARG A 1 42 ? -0.577 -35.245 5.572 1.00 45.55 21 ARG A O 8
ATOM 13068 N N . LYS A 1 43 ? 0.382 -34.153 3.837 1.00 13.34 22 LYS A N 8
ATOM 13069 C CA . LYS A 1 43 ? -0.674 -34.447 2.868 1.00 55.35 22 LYS A CA 8
ATOM 13070 C C . LYS A 1 43 ? -2.006 -33.879 3.359 1.00 74.45 22 LYS A C 8
ATOM 13071 O O . LYS A 1 43 ? -3.085 -34.343 2.984 1.00 22.23 22 LYS A O 8
ATOM 13090 N N . THR A 1 44 ? -1.915 -32.864 4.200 1.00 73.24 23 THR A N 8
ATOM 13091 C CA . THR A 1 44 ? -3.081 -32.204 4.743 1.00 43.32 23 THR A CA 8
ATOM 13092 C C . THR A 1 44 ? -3.280 -30.871 4.047 1.00 54.12 23 THR A C 8
ATOM 13093 O O . THR A 1 44 ? -2.426 -29.987 4.144 1.00 2.22 23 THR A O 8
ATOM 13104 N N . VAL A 1 45 ? -4.385 -30.718 3.337 1.00 73.43 24 VAL A N 8
ATOM 13105 C CA . VAL A 1 45 ? -4.632 -29.470 2.651 1.00 71.31 24 VAL A CA 8
ATOM 13106 C C . VAL A 1 45 ? -5.352 -28.502 3.576 1.00 63.24 24 VAL A C 8
ATOM 13107 O O . VAL A 1 45 ? -6.303 -28.866 4.268 1.00 72.20 24 VAL A O 8
ATOM 13120 N N . LYS A 1 46 ? -4.880 -27.271 3.591 1.00 22.30 25 LYS A N 8
ATOM 13121 C CA . LYS A 1 46 ? -5.495 -26.227 4.380 1.00 71.24 25 LYS A CA 8
ATOM 13122 C C . LYS A 1 46 ? -5.543 -24.935 3.588 1.00 63.44 25 LYS A C 8
ATOM 13123 O O . LYS A 1 46 ? -4.692 -24.689 2.729 1.00 62.02 25 LYS A O 8
ATOM 13142 N N . TRP A 1 47 ? -6.538 -24.127 3.871 1.00 22.53 26 TRP A N 8
ATOM 13143 C CA . TRP A 1 47 ? -6.639 -22.803 3.298 1.00 72.43 26 TRP A CA 8
ATOM 13144 C C . TRP A 1 47 ? -6.080 -21.810 4.309 1.00 0.41 26 TRP A C 8
ATOM 13145 O O . TRP A 1 47 ? -6.515 -21.773 5.458 1.00 23.14 26 TRP A O 8
ATOM 13166 N N . ILE A 1 48 ? -5.087 -21.042 3.894 1.00 21.33 27 ILE A N 8
ATOM 13167 C CA . ILE A 1 48 ? -4.446 -20.089 4.787 1.00 42.02 27 ILE A CA 8
ATOM 13168 C C . ILE A 1 48 ? -4.643 -18.678 4.275 1.00 23.45 27 ILE A C 8
ATOM 13169 O O . ILE A 1 48 ? -4.655 -18.449 3.066 1.00 24.54 27 ILE A O 8
ATOM 13185 N N . VAL A 1 49 ? -4.796 -17.741 5.188 1.00 11.35 28 VAL A N 8
ATOM 13186 C CA . VAL A 1 49 ? -4.952 -16.347 4.820 1.00 44.11 28 VAL A CA 8
ATOM 13187 C C . VAL A 1 49 ? -3.880 -15.487 5.464 1.00 41.12 28 VAL A C 8
ATOM 13188 O O . VAL A 1 49 ? -3.815 -15.364 6.687 1.00 44.35 28 VAL A O 8
ATOM 13201 N N . PHE A 1 50 ? -3.023 -14.916 4.643 1.00 3.22 29 PHE A N 8
ATOM 13202 C CA . PHE A 1 50 ? -2.124 -13.883 5.112 1.00 2.33 29 PHE A CA 8
ATOM 13203 C C . PHE A 1 50 ? -2.754 -12.537 4.835 1.00 61.30 29 PHE A C 8
ATOM 13204 O O . PHE A 1 50 ? -3.453 -12.357 3.834 1.00 11.35 29 PHE A O 8
ATOM 13221 N N . LYS A 1 51 ? -2.514 -11.598 5.715 1.00 43.41 30 LYS A N 8
ATOM 13222 C CA . LYS A 1 51 ? -3.131 -10.301 5.597 1.00 34.44 30 LYS A CA 8
ATOM 13223 C C . LYS A 1 51 ? -2.085 -9.259 5.276 1.00 14.44 30 LYS A C 8
ATOM 13224 O O . LYS A 1 51 ? -1.080 -9.132 5.975 1.00 54.10 30 LYS A O 8
ATOM 13243 N N . ILE A 1 52 ? -2.319 -8.537 4.196 1.00 34.30 31 ILE A N 8
ATOM 13244 C CA . ILE A 1 52 ? -1.448 -7.455 3.808 1.00 44.20 31 ILE A CA 8
ATOM 13245 C C . ILE A 1 52 ? -1.967 -6.172 4.439 1.00 3.23 31 ILE A C 8
ATOM 13246 O O . ILE A 1 52 ? -2.943 -5.589 3.969 1.00 22.14 31 ILE A O 8
ATOM 13262 N N . GLU A 1 53 ? -1.319 -5.752 5.513 1.00 64.53 32 GLU A N 8
ATOM 13263 C CA . GLU A 1 53 ? -1.779 -4.615 6.295 1.00 73.32 32 GLU A CA 8
ATOM 13264 C C . GLU A 1 53 ? -0.609 -4.028 7.069 1.00 40.23 32 GLU A C 8
ATOM 13265 O O . GLU A 1 53 ? 0.304 -4.757 7.454 1.00 14.50 32 GLU A O 8
ATOM 13277 N N . ASN A 1 54 ? -0.628 -2.712 7.264 1.00 61.13 33 ASN A N 8
ATOM 13278 C CA . ASN A 1 54 ? 0.465 -2.002 7.931 1.00 31.55 33 ASN A CA 8
ATOM 13279 C C . ASN A 1 54 ? 1.763 -2.185 7.153 1.00 31.43 33 ASN A C 8
ATOM 13280 O O . ASN A 1 54 ? 2.859 -2.097 7.708 1.00 33.21 33 ASN A O 8
ATOM 13291 N N . THR A 1 55 ? 1.611 -2.423 5.851 1.00 21.32 34 THR A N 8
ATOM 13292 C CA . THR A 1 55 ? 2.731 -2.590 4.932 1.00 44.22 34 THR A CA 8
ATOM 13293 C C . THR A 1 55 ? 3.553 -3.848 5.262 1.00 65.22 34 THR A C 8
ATOM 13294 O O . THR A 1 55 ? 4.750 -3.919 4.988 1.00 41.45 34 THR A O 8
ATOM 13305 N N . LYS A 1 56 ? 2.902 -4.845 5.849 1.00 62.01 35 LYS A N 8
ATOM 13306 C CA . LYS A 1 56 ? 3.528 -6.146 6.051 1.00 12.03 35 LYS A CA 8
ATOM 13307 C C . LYS A 1 56 ? 2.546 -7.254 5.707 1.00 62.33 35 LYS A C 8
ATOM 13308 O O . LYS A 1 56 ? 1.334 -7.085 5.846 1.00 4.43 35 LYS A O 8
ATOM 13327 N N . ILE A 1 57 ? 3.071 -8.371 5.227 1.00 73.40 36 ILE A N 8
ATOM 13328 C CA . ILE A 1 57 ? 2.243 -9.495 4.828 1.00 13.22 36 ILE A CA 8
ATOM 13329 C C . ILE A 1 57 ? 2.494 -10.672 5.761 1.00 54.42 36 ILE A C 8
ATOM 13330 O O . ILE A 1 57 ? 3.574 -11.258 5.745 1.00 73.11 36 ILE A O 8
ATOM 13346 N N . VAL A 1 58 ? 1.512 -10.995 6.593 1.00 73.53 37 VAL A N 8
ATOM 13347 C CA . VAL A 1 58 ? 1.659 -12.066 7.578 1.00 62.02 37 VAL A CA 8
ATOM 13348 C C . VAL A 1 58 ? 0.380 -12.894 7.638 1.00 41.41 37 VAL A C 8
ATOM 13349 O O . VAL A 1 58 ? -0.715 -12.328 7.615 1.00 2.23 37 VAL A O 8
ATOM 13362 N N . VAL A 1 59 ? 0.507 -14.222 7.691 1.00 5.33 38 VAL A N 8
ATOM 13363 C CA . VAL A 1 59 ? -0.666 -15.087 7.816 1.00 3.25 38 VAL A CA 8
ATOM 13364 C C . VAL A 1 59 ? -1.390 -14.813 9.116 1.00 14.10 38 VAL A C 8
ATOM 13365 O O . VAL A 1 59 ? -0.780 -14.760 10.187 1.00 53.42 38 VAL A O 8
ATOM 13378 N N . GLU A 1 60 ? -2.692 -14.640 9.015 1.00 42.14 39 GLU A N 8
ATOM 13379 C CA . GLU A 1 60 ? -3.501 -14.344 10.169 1.00 42.03 39 GLU A CA 8
ATOM 13380 C C . GLU A 1 60 ? -4.309 -15.566 10.610 1.00 24.13 39 GLU A C 8
ATOM 13381 O O . GLU A 1 60 ? -4.596 -15.724 11.796 1.00 32.34 39 GLU A O 8
ATOM 13393 N N . LYS A 1 61 ? -4.689 -16.424 9.661 1.00 43.23 40 LYS A N 8
ATOM 13394 C CA . LYS A 1 61 ? -5.424 -17.652 9.988 1.00 50.11 40 LYS A CA 8
ATOM 13395 C C . LYS A 1 61 ? -5.074 -18.775 9.021 1.00 1.33 40 LYS A C 8
ATOM 13396 O O . LYS A 1 61 ? -4.648 -18.528 7.891 1.00 62.35 40 LYS A O 8
ATOM 13415 N N . ASP A 1 62 ? -5.264 -19.999 9.481 1.00 75.32 41 ASP A N 8
ATOM 13416 C CA . ASP A 1 62 ? -5.178 -21.177 8.633 1.00 12.24 41 ASP A CA 8
ATOM 13417 C C . ASP A 1 62 ? -6.287 -22.137 9.048 1.00 61.04 41 ASP A C 8
ATOM 13418 O O . ASP A 1 62 ? -6.484 -22.388 10.237 1.00 34.44 41 ASP A O 8
ATOM 13427 N N . GLY A 1 63 ? -7.027 -22.648 8.080 1.00 44.25 42 GLY A N 8
ATOM 13428 C CA . GLY A 1 63 ? -8.243 -23.367 8.399 1.00 14.41 42 GLY A CA 8
ATOM 13429 C C . GLY A 1 63 ? -8.170 -24.858 8.151 1.00 2.52 42 GLY A C 8
ATOM 13430 O O . GLY A 1 63 ? -7.309 -25.342 7.417 1.00 40.21 42 GLY A O 8
ATOM 13434 N N . LYS A 1 64 ? -9.088 -25.580 8.782 1.00 31.12 43 LYS A N 8
ATOM 13435 C CA . LYS A 1 64 ? -9.232 -27.014 8.593 1.00 52.11 43 LYS A CA 8
ATOM 13436 C C . LYS A 1 64 ? -10.697 -27.306 8.271 1.00 20.32 43 LYS A C 8
ATOM 13437 O O . LYS A 1 64 ? -11.602 -26.831 8.960 1.00 21.00 43 LYS A O 8
ATOM 13456 N N . GLY A 1 65 ? -10.936 -28.068 7.222 1.00 72.32 44 GLY A N 8
ATOM 13457 C CA . GLY A 1 65 ? -12.261 -28.094 6.642 1.00 21.21 44 GLY A CA 8
ATOM 13458 C C . GLY A 1 65 ? -12.469 -26.798 5.896 1.00 23.51 44 GLY A C 8
ATOM 13459 O O . GLY A 1 65 ? -13.453 -26.095 6.097 1.00 34.32 44 GLY A O 8
ATOM 13463 N N . ASN A 1 66 ? -11.501 -26.518 5.029 1.00 2.21 45 ASN A N 8
ATOM 13464 C CA . ASN A 1 66 ? -11.261 -25.190 4.449 1.00 22.14 45 ASN A CA 8
ATOM 13465 C C . ASN A 1 66 ? -12.529 -24.495 3.977 1.00 44.22 45 ASN A C 8
ATOM 13466 O O . ASN A 1 66 ? -12.795 -23.353 4.353 1.00 42.44 45 ASN A O 8
ATOM 13477 N N . ALA A 1 67 ? -13.310 -25.191 3.168 1.00 1.11 46 ALA A N 8
ATOM 13478 C CA . ALA A 1 67 ? -14.522 -24.618 2.596 1.00 25.23 46 ALA A CA 8
ATOM 13479 C C . ALA A 1 67 ? -15.546 -24.308 3.681 1.00 32.50 46 ALA A C 8
ATOM 13480 O O . ALA A 1 67 ? -16.079 -23.203 3.747 1.00 34.35 46 ALA A O 8
ATOM 13487 N N . ASP A 1 68 ? -15.796 -25.283 4.541 1.00 23.11 47 ASP A N 8
ATOM 13488 C CA . ASP A 1 68 ? -16.791 -25.145 5.600 1.00 41.20 47 ASP A CA 8
ATOM 13489 C C . ASP A 1 68 ? -16.349 -24.139 6.658 1.00 3.44 47 ASP A C 8
ATOM 13490 O O . ASP A 1 68 ? -17.143 -23.308 7.102 1.00 11.04 47 ASP A O 8
ATOM 13499 N N . GLU A 1 69 ? -15.077 -24.204 7.037 1.00 32.32 48 GLU A N 8
ATOM 13500 C CA . GLU A 1 69 ? -14.562 -23.381 8.122 1.00 62.12 48 GLU A CA 8
ATOM 13501 C C . GLU A 1 69 ? -14.606 -21.901 7.758 1.00 2.43 48 GLU A C 8
ATOM 13502 O O . GLU A 1 69 ? -15.077 -21.081 8.546 1.00 61.51 48 GLU A O 8
ATOM 13514 N N . PHE A 1 70 ? -14.137 -21.556 6.560 1.00 53.22 49 PHE A N 8
ATOM 13515 C CA . PHE A 1 70 ? -14.056 -20.153 6.162 1.00 73.31 49 PHE A CA 8
ATOM 13516 C C . PHE A 1 70 ? -15.430 -19.555 5.892 1.00 60.55 49 PHE A C 8
ATOM 13517 O O . PHE A 1 70 ? -15.605 -18.342 5.992 1.00 73.32 49 PHE A O 8
ATOM 13534 N N . ARG A 1 71 ? -16.405 -20.408 5.601 1.00 73.43 50 ARG A N 8
ATOM 13535 C CA . ARG A 1 71 ? -17.785 -19.965 5.423 1.00 33.24 50 ARG A CA 8
ATOM 13536 C C . ARG A 1 71 ? -18.329 -19.333 6.702 1.00 43.42 50 ARG A C 8
ATOM 13537 O O . ARG A 1 71 ? -19.283 -18.556 6.665 1.00 24.14 50 ARG A O 8
ATOM 13558 N N . GLY A 1 72 ? -17.732 -19.685 7.831 1.00 62.34 51 GLY A N 8
ATOM 13559 C CA . GLY A 1 72 ? -18.153 -19.123 9.096 1.00 14.23 51 GLY A CA 8
ATOM 13560 C C . GLY A 1 72 ? -16.996 -18.528 9.866 1.00 1.45 51 GLY A C 8
ATOM 13561 O O . GLY A 1 72 ? -17.091 -18.306 11.072 1.00 5.31 51 GLY A O 8
ATOM 13565 N N . ALA A 1 73 ? -15.898 -18.263 9.169 1.00 71.35 52 ALA A N 8
ATOM 13566 C CA . ALA A 1 73 ? -14.696 -17.758 9.816 1.00 64.13 52 ALA A CA 8
ATOM 13567 C C . ALA A 1 73 ? -14.615 -16.239 9.724 1.00 51.14 52 ALA A C 8
ATOM 13568 O O . ALA A 1 73 ? -14.850 -15.541 10.708 1.00 14.42 52 ALA A O 8
ATOM 13575 N N . LEU A 1 74 ? -14.299 -15.726 8.541 1.00 30.53 53 LEU A N 8
ATOM 13576 C CA . LEU A 1 74 ? -14.107 -14.291 8.371 1.00 11.11 53 LEU A CA 8
ATOM 13577 C C . LEU A 1 74 ? -14.963 -13.724 7.245 1.00 73.20 53 LEU A C 8
ATOM 13578 O O . LEU A 1 74 ? -14.528 -13.672 6.096 1.00 14.12 53 LEU A O 8
ATOM 13594 N N . PRO A 1 75 ? -16.188 -13.280 7.561 1.00 35.41 54 PRO A N 8
ATOM 13595 C CA . PRO A 1 75 ? -17.025 -12.535 6.629 1.00 22.31 54 PRO A CA 8
ATOM 13596 C C . PRO A 1 75 ? -16.666 -11.054 6.691 1.00 22.12 54 PRO A C 8
ATOM 13597 O O . PRO A 1 75 ? -17.532 -10.185 6.781 1.00 32.35 54 PRO A O 8
ATOM 13608 N N . ALA A 1 76 ? -15.367 -10.788 6.622 1.00 51.41 55 ALA A N 8
ATOM 13609 C CA . ALA A 1 76 ? -14.815 -9.465 6.891 1.00 13.34 55 ALA A CA 8
ATOM 13610 C C . ALA A 1 76 ? -15.116 -8.461 5.782 1.00 11.51 55 ALA A C 8
ATOM 13611 O O . ALA A 1 76 ? -14.876 -7.269 5.959 1.00 10.22 55 ALA A O 8
ATOM 13618 N N . ASN A 1 77 ? -15.588 -8.963 4.633 1.00 34.43 56 ASN A N 8
ATOM 13619 C CA . ASN A 1 77 ? -15.872 -8.145 3.434 1.00 41.40 56 ASN A CA 8
ATOM 13620 C C . ASN A 1 77 ? -14.670 -7.271 3.056 1.00 21.12 56 ASN A C 8
ATOM 13621 O O . ASN A 1 77 ? -14.801 -6.247 2.379 1.00 3.33 56 ASN A O 8
ATOM 13632 N N . ASP A 1 78 ? -13.495 -7.747 3.441 1.00 31.34 57 ASP A N 8
ATOM 13633 C CA . ASP A 1 78 ? -12.234 -7.047 3.225 1.00 22.12 57 ASP A CA 8
ATOM 13634 C C . ASP A 1 78 ? -11.364 -7.867 2.299 1.00 54.13 57 ASP A C 8
ATOM 13635 O O . ASP A 1 78 ? -11.694 -9.017 2.010 1.00 61.34 57 ASP A O 8
ATOM 13644 N N . CYS A 1 79 ? -10.256 -7.313 1.834 1.00 62.32 58 CYS A N 8
ATOM 13645 C CA . CYS A 1 79 ? -9.362 -8.115 1.043 1.00 73.32 58 CYS A CA 8
ATOM 13646 C C . CYS A 1 79 ? -8.402 -8.865 1.944 1.00 61.41 58 CYS A C 8
ATOM 13647 O O . CYS A 1 79 ? -7.797 -8.298 2.852 1.00 42.22 58 CYS A O 8
ATOM 13655 N N . ARG A 1 80 ? -8.249 -10.133 1.641 1.00 2.12 59 ARG A N 8
ATOM 13656 C CA . ARG A 1 80 ? -7.294 -11.005 2.306 1.00 60.22 59 ARG A CA 8
ATOM 13657 C C . ARG A 1 80 ? -6.724 -11.962 1.270 1.00 1.21 59 ARG A C 8
ATOM 13658 O O . ARG A 1 80 ? -7.391 -12.268 0.280 1.00 2.45 59 ARG A O 8
ATOM 13679 N N . PHE A 1 81 ? -5.506 -12.425 1.479 1.00 61.51 60 PHE A N 8
ATOM 13680 C CA . PHE A 1 81 ? -4.873 -13.311 0.519 1.00 31.24 60 PHE A CA 8
ATOM 13681 C C . PHE A 1 81 ? -4.909 -14.745 1.040 1.00 64.51 60 PHE A C 8
ATOM 13682 O O . PHE A 1 81 ? -4.289 -15.064 2.053 1.00 61.43 60 PHE A O 8
ATOM 13699 N N . GLY A 1 82 ? -5.659 -15.595 0.357 1.00 41.23 61 GLY A N 8
ATOM 13700 C CA . GLY A 1 82 ? -5.853 -16.958 0.818 1.00 72.31 61 GLY A CA 8
ATOM 13701 C C . GLY A 1 82 ? -5.382 -17.997 -0.181 1.00 21.14 61 GLY A C 8
ATOM 13702 O O . GLY A 1 82 ? -5.711 -17.919 -1.364 1.00 20.42 61 GLY A O 8
ATOM 13706 N N . VAL A 1 83 ? -4.611 -18.972 0.287 1.00 44.43 62 VAL A N 8
ATOM 13707 C CA . VAL A 1 83 ? -4.253 -20.105 -0.555 1.00 31.23 62 VAL A CA 8
ATOM 13708 C C . VAL A 1 83 ? -5.097 -21.305 -0.167 1.00 21.23 62 VAL A C 8
ATOM 13709 O O . VAL A 1 83 ? -5.025 -21.776 0.968 1.00 75.41 62 VAL A O 8
ATOM 13722 N N . TYR A 1 84 ? -5.863 -21.814 -1.110 1.00 30.42 63 TYR A N 8
ATOM 13723 C CA . TYR A 1 84 ? -6.688 -22.983 -0.881 1.00 54.22 63 TYR A CA 8
ATOM 13724 C C . TYR A 1 84 ? -6.541 -23.942 -2.051 1.00 53.12 63 TYR A C 8
ATOM 13725 O O . TYR A 1 84 ? -6.743 -23.562 -3.200 1.00 25.22 63 TYR A O 8
ATOM 13743 N N . ASP A 1 85 ? -6.176 -25.178 -1.763 1.00 13.20 64 ASP A N 8
ATOM 13744 C CA . ASP A 1 85 ? -6.056 -26.178 -2.808 1.00 4.32 64 ASP A CA 8
ATOM 13745 C C . ASP A 1 85 ? -7.365 -26.930 -2.950 1.00 54.51 64 ASP A C 8
ATOM 13746 O O . ASP A 1 85 ? -8.020 -27.249 -1.962 1.00 53.41 64 ASP A O 8
ATOM 13755 N N . CYS A 1 86 ? -7.727 -27.225 -4.178 1.00 3.44 65 CYS A N 8
ATOM 13756 C CA . CYS A 1 86 ? -8.940 -27.952 -4.463 1.00 74.52 65 CYS A CA 8
ATOM 13757 C C . CYS A 1 86 ? -8.585 -29.212 -5.237 1.00 41.14 65 CYS A C 8
ATOM 13758 O O . CYS A 1 86 ? -7.443 -29.372 -5.669 1.00 4.14 65 CYS A O 8
ATOM 13766 N N . GLY A 1 87 ? -9.558 -30.090 -5.425 1.00 12.44 66 GLY A N 8
ATOM 13767 C CA . GLY A 1 87 ? -9.299 -31.382 -6.036 1.00 32.43 66 GLY A CA 8
ATOM 13768 C C . GLY A 1 87 ? -8.698 -31.293 -7.429 1.00 75.02 66 GLY A C 8
ATOM 13769 O O . GLY A 1 87 ? -8.043 -32.232 -7.882 1.00 64.33 66 GLY A O 8
ATOM 13773 N N . ASN A 1 88 ? -8.917 -30.181 -8.117 1.00 21.41 67 ASN A N 8
ATOM 13774 C CA . ASN A 1 88 ? -8.443 -30.048 -9.491 1.00 73.12 67 ASN A CA 8
ATOM 13775 C C . ASN A 1 88 ? -7.177 -29.200 -9.603 1.00 54.44 67 ASN A C 8
ATOM 13776 O O . ASN A 1 88 ? -6.398 -29.383 -10.539 1.00 61.33 67 ASN A O 8
ATOM 13787 N N . LYS A 1 89 ? -6.952 -28.284 -8.665 1.00 34.52 68 LYS A N 8
ATOM 13788 C CA . LYS A 1 89 ? -5.846 -27.334 -8.804 1.00 73.22 68 LYS A CA 8
ATOM 13789 C C . LYS A 1 89 ? -5.610 -26.531 -7.531 1.00 64.53 68 LYS A C 8
ATOM 13790 O O . LYS A 1 89 ? -6.431 -26.543 -6.610 1.00 61.52 68 LYS A O 8
ATOM 13809 N N . ILE A 1 90 ? -4.486 -25.818 -7.509 1.00 73.45 69 ILE A N 8
ATOM 13810 C CA . ILE A 1 90 ? -4.201 -24.847 -6.463 1.00 11.45 69 ILE A CA 8
ATOM 13811 C C . ILE A 1 90 ? -4.968 -23.570 -6.765 1.00 23.11 69 ILE A C 8
ATOM 13812 O O . ILE A 1 90 ? -4.918 -23.066 -7.885 1.00 5.42 69 ILE A O 8
ATOM 13828 N N . GLN A 1 91 ? -5.690 -23.055 -5.788 1.00 11.50 70 GLN A N 8
ATOM 13829 C CA . GLN A 1 91 ? -6.515 -21.889 -6.018 1.00 4.43 70 GLN A CA 8
ATOM 13830 C C . GLN A 1 91 ? -6.082 -20.716 -5.152 1.00 44.05 70 GLN A C 8
ATOM 13831 O O . GLN A 1 91 ? -6.149 -20.774 -3.921 1.00 52.35 70 GLN A O 8
ATOM 13845 N N . PHE A 1 92 ? -5.614 -19.664 -5.805 1.00 2.45 71 PHE A N 8
ATOM 13846 C CA . PHE A 1 92 ? -5.439 -18.378 -5.142 1.00 35.24 71 PHE A CA 8
ATOM 13847 C C . PHE A 1 92 ? -6.792 -17.706 -4.971 1.00 52.12 71 PHE A C 8
ATOM 13848 O O . PHE A 1 92 ? -7.413 -17.290 -5.952 1.00 61.44 71 PHE A O 8
ATOM 13865 N N . VAL A 1 93 ? -7.253 -17.610 -3.737 1.00 3.11 72 VAL A N 8
ATOM 13866 C CA . VAL A 1 93 ? -8.519 -16.963 -3.460 1.00 40.34 72 VAL A CA 8
ATOM 13867 C C . VAL A 1 93 ? -8.277 -15.510 -3.086 1.00 61.32 72 VAL A C 8
ATOM 13868 O O . VAL A 1 93 ? -7.691 -15.210 -2.043 1.00 61.42 72 VAL A O 8
ATOM 13881 N N . LEU A 1 94 ? -8.715 -14.616 -3.953 1.00 54.13 73 LEU A N 8
ATOM 13882 C CA . LEU A 1 94 ? -8.491 -13.198 -3.767 1.00 43.22 73 LEU A CA 8
ATOM 13883 C C . LEU A 1 94 ? -9.816 -12.474 -3.583 1.00 65.53 73 LEU A C 8
ATOM 13884 O O . LEU A 1 94 ? -10.444 -12.041 -4.545 1.00 35.14 73 LEU A O 8
ATOM 13900 N N . TRP A 1 95 ? -10.254 -12.376 -2.345 1.00 11.24 74 TRP A N 8
ATOM 13901 C CA . TRP A 1 95 ? -11.496 -11.693 -2.039 1.00 12.31 74 TRP A CA 8
ATOM 13902 C C . TRP A 1 95 ? -11.209 -10.207 -1.888 1.00 71.45 74 TRP A C 8
ATOM 13903 O O . TRP A 1 95 ? -10.379 -9.818 -1.071 1.00 63.23 74 TRP A O 8
ATOM 13924 N N . CYS A 1 96 ? -11.855 -9.384 -2.701 1.00 61.31 75 CYS A N 8
ATOM 13925 C CA . CYS A 1 96 ? -11.601 -7.951 -2.669 1.00 4.23 75 CYS A CA 8
ATOM 13926 C C . CYS A 1 96 ? -12.633 -7.236 -1.804 1.00 52.43 75 CYS A C 8
ATOM 13927 O O . CYS A 1 96 ? -13.782 -7.662 -1.725 1.00 61.42 75 CYS A O 8
ATOM 13935 N N . PRO A 1 97 ? -12.242 -6.116 -1.175 1.00 33.22 76 PRO A N 8
ATOM 13936 C CA . PRO A 1 97 ? -13.070 -5.452 -0.169 1.00 44.25 76 PRO A CA 8
ATOM 13937 C C . PRO A 1 97 ? -14.286 -4.753 -0.764 1.00 1.01 76 PRO A C 8
ATOM 13938 O O . PRO A 1 97 ? -14.179 -3.991 -1.726 1.00 52.24 76 PRO A O 8
ATOM 13949 N N . ASP A 1 98 ? -15.444 -5.021 -0.183 1.00 41.31 77 ASP A N 8
ATOM 13950 C CA . ASP A 1 98 ? -16.688 -4.423 -0.649 1.00 2.53 77 ASP A CA 8
ATOM 13951 C C . ASP A 1 98 ? -16.904 -3.056 -0.011 1.00 61.14 77 ASP A C 8
ATOM 13952 O O . ASP A 1 98 ? -17.333 -2.110 -0.668 1.00 13.32 77 ASP A O 8
ATOM 13961 N N . ASN A 1 99 ? -16.583 -2.957 1.271 1.00 52.44 78 ASN A N 8
ATOM 13962 C CA . ASN A 1 99 ? -16.812 -1.730 2.030 1.00 44.10 78 ASN A CA 8
ATOM 13963 C C . ASN A 1 99 ? -15.577 -0.832 1.986 1.00 54.33 78 ASN A C 8
ATOM 13964 O O . ASN A 1 99 ? -15.402 0.052 2.821 1.00 43.33 78 ASN A O 8
ATOM 13975 N N . ALA A 1 100 ? -14.729 -1.054 0.999 1.00 62.00 79 ALA A N 8
ATOM 13976 C CA . ALA A 1 100 ? -13.504 -0.283 0.862 1.00 41.31 79 ALA A CA 8
ATOM 13977 C C . ALA A 1 100 ? -13.336 0.204 -0.574 1.00 43.34 79 ALA A C 8
ATOM 13978 O O . ALA A 1 100 ? -13.927 -0.361 -1.495 1.00 22.25 79 ALA A O 8
ATOM 13985 N N . PRO A 1 101 ? -12.544 1.274 -0.782 1.00 4.12 80 PRO A N 8
ATOM 13986 C CA . PRO A 1 101 ? -12.294 1.836 -2.118 1.00 32.44 80 PRO A CA 8
ATOM 13987 C C . PRO A 1 101 ? -11.447 0.921 -3.010 1.00 23.42 80 PRO A C 8
ATOM 13988 O O . PRO A 1 101 ? -11.169 -0.228 -2.663 1.00 44.25 80 PRO A O 8
ATOM 13999 N N . VAL A 1 102 ? -11.029 1.443 -4.157 1.00 40.22 81 VAL A N 8
ATOM 14000 C CA . VAL A 1 102 ? -10.270 0.659 -5.127 1.00 23.24 81 VAL A CA 8
ATOM 14001 C C . VAL A 1 102 ? -8.777 0.633 -4.803 1.00 42.12 81 VAL A C 8
ATOM 14002 O O . VAL A 1 102 ? -8.025 -0.151 -5.385 1.00 42.42 81 VAL A O 8
ATOM 14015 N N . LYS A 1 103 ? -8.348 1.471 -3.865 1.00 25.30 82 LYS A N 8
ATOM 14016 C CA . LYS A 1 103 ? -6.932 1.564 -3.520 1.00 53.51 82 LYS A CA 8
ATOM 14017 C C . LYS A 1 103 ? -6.417 0.289 -2.832 1.00 62.44 82 LYS A C 8
ATOM 14018 O O . LYS A 1 103 ? -5.364 -0.217 -3.215 1.00 71.13 82 LYS A O 8
ATOM 14037 N N . PRO A 1 104 ? -7.129 -0.259 -1.813 1.00 51.33 83 PRO A N 8
ATOM 14038 C CA . PRO A 1 104 ? -6.718 -1.514 -1.155 1.00 11.23 83 PRO A CA 8
ATOM 14039 C C . PRO A 1 104 ? -6.621 -2.691 -2.129 1.00 54.45 83 PRO A C 8
ATOM 14040 O O . PRO A 1 104 ? -6.007 -3.716 -1.822 1.00 2.44 83 PRO A O 8
ATOM 14051 N N . ARG A 1 105 ? -7.226 -2.546 -3.306 1.00 33.25 84 ARG A N 8
ATOM 14052 C CA . ARG A 1 105 ? -7.124 -3.572 -4.336 1.00 30.25 84 ARG A CA 8
ATOM 14053 C C . ARG A 1 105 ? -5.735 -3.534 -4.959 1.00 31.34 84 ARG A C 8
ATOM 14054 O O . ARG A 1 105 ? -5.178 -4.563 -5.335 1.00 4.21 84 ARG A O 8
ATOM 14075 N N . MET A 1 106 ? -5.166 -2.337 -5.028 1.00 11.54 85 MET A N 8
ATOM 14076 C CA . MET A 1 106 ? -3.847 -2.145 -5.618 1.00 64.42 85 MET A CA 8
ATOM 14077 C C . MET A 1 106 ? -2.763 -2.571 -4.638 1.00 73.13 85 MET A C 8
ATOM 14078 O O . MET A 1 106 ? -1.598 -2.717 -5.005 1.00 33.44 85 MET A O 8
ATOM 14092 N N . THR A 1 107 ? -3.158 -2.755 -3.386 1.00 40.41 86 THR A N 8
ATOM 14093 C CA . THR A 1 107 ? -2.251 -3.219 -2.350 1.00 21.52 86 THR A CA 8
ATOM 14094 C C . THR A 1 107 ? -1.777 -4.643 -2.642 1.00 4.14 86 THR A C 8
ATOM 14095 O O . THR A 1 107 ? -0.576 -4.899 -2.739 1.00 11.54 86 THR A O 8
ATOM 14106 N N . TYR A 1 108 ? -2.723 -5.564 -2.807 1.00 61.32 87 TYR A N 8
ATOM 14107 C CA . TYR A 1 108 ? -2.382 -6.955 -3.088 1.00 22.22 87 TYR A CA 8
ATOM 14108 C C . TYR A 1 108 ? -1.976 -7.131 -4.546 1.00 50.15 87 TYR A C 8
ATOM 14109 O O . TYR A 1 108 ? -1.320 -8.104 -4.908 1.00 24.45 87 TYR A O 8
ATOM 14127 N N . ALA A 1 109 ? -2.363 -6.175 -5.377 1.00 5.43 88 ALA A N 8
ATOM 14128 C CA . ALA A 1 109 ? -1.978 -6.182 -6.779 1.00 44.11 88 ALA A CA 8
ATOM 14129 C C . ALA A 1 109 ? -0.515 -5.772 -6.929 1.00 3.55 88 ALA A C 8
ATOM 14130 O O . ALA A 1 109 ? 0.112 -6.017 -7.955 1.00 4.02 88 ALA A O 8
ATOM 14137 N N . SER A 1 110 ? 0.014 -5.136 -5.894 1.00 64.11 89 SER A N 8
ATOM 14138 C CA . SER A 1 110 ? 1.395 -4.680 -5.895 1.00 13.22 89 SER A CA 8
ATOM 14139 C C . SER A 1 110 ? 2.336 -5.823 -5.509 1.00 13.53 89 SER A C 8
ATOM 14140 O O . SER A 1 110 ? 3.449 -5.928 -6.024 1.00 3.32 89 SER A O 8
ATOM 14148 N N . SER A 1 111 ? 1.867 -6.690 -4.621 1.00 52.40 90 SER A N 8
ATOM 14149 C CA . SER A 1 111 ? 2.667 -7.806 -4.133 1.00 12.04 90 SER A CA 8
ATOM 14150 C C . SER A 1 111 ? 2.211 -9.122 -4.765 1.00 24.14 90 SER A C 8
ATOM 14151 O O . SER A 1 111 ? 2.513 -10.206 -4.264 1.00 73.52 90 SER A O 8
ATOM 14159 N N . LYS A 1 112 ? 1.531 -9.004 -5.901 1.00 73.42 91 LYS A N 8
ATOM 14160 C CA . LYS A 1 112 ? 0.916 -10.149 -6.575 1.00 10.23 91 LYS A CA 8
ATOM 14161 C C . LYS A 1 112 ? 1.929 -11.250 -6.899 1.00 2.33 91 LYS A C 8
ATOM 14162 O O . LYS A 1 112 ? 1.763 -12.402 -6.499 1.00 60.44 91 LYS A O 8
ATOM 14181 N N . ASP A 1 113 ? 2.984 -10.886 -7.609 1.00 50.42 92 ASP A N 8
ATOM 14182 C CA . ASP A 1 113 ? 3.977 -11.847 -8.052 1.00 63.03 92 ASP A CA 8
ATOM 14183 C C . ASP A 1 113 ? 5.032 -12.082 -6.987 1.00 5.52 92 ASP A C 8
ATOM 14184 O O . ASP A 1 113 ? 5.738 -13.080 -7.026 1.00 72.00 92 ASP A O 8
ATOM 14193 N N . ALA A 1 114 ? 5.154 -11.147 -6.054 1.00 62.33 93 ALA A N 8
ATOM 14194 C CA . ALA A 1 114 ? 6.117 -11.267 -4.961 1.00 52.33 93 ALA A CA 8
ATOM 14195 C C . ALA A 1 114 ? 5.922 -12.567 -4.190 1.00 23.30 93 ALA A C 8
ATOM 14196 O O . ALA A 1 114 ? 6.871 -13.325 -3.990 1.00 71.43 93 ALA A O 8
ATOM 14203 N N . LEU A 1 115 ? 4.691 -12.831 -3.771 1.00 42.22 94 LEU A N 8
ATOM 14204 C CA . LEU A 1 115 ? 4.380 -14.080 -3.085 1.00 25.32 94 LEU A CA 8
ATOM 14205 C C . LEU A 1 115 ? 4.532 -15.252 -4.045 1.00 60.12 94 LEU A C 8
ATOM 14206 O O . LEU A 1 115 ? 5.082 -16.291 -3.690 1.00 11.11 94 LEU A O 8
ATOM 14222 N N . LEU A 1 116 ? 4.083 -15.044 -5.279 1.00 44.41 95 LEU A N 8
ATOM 14223 C CA . LEU A 1 116 ? 4.093 -16.079 -6.309 1.00 2.44 95 LEU A CA 8
ATOM 14224 C C . LEU A 1 116 ? 5.522 -16.440 -6.732 1.00 23.10 95 LEU A C 8
ATOM 14225 O O . LEU A 1 116 ? 5.763 -17.500 -7.312 1.00 43.32 95 LEU A O 8
ATOM 14241 N N . LYS A 1 117 ? 6.463 -15.557 -6.429 1.00 61.22 96 LYS A N 8
ATOM 14242 C CA . LYS A 1 117 ? 7.856 -15.743 -6.814 1.00 71.30 96 LYS A CA 8
ATOM 14243 C C . LYS A 1 117 ? 8.502 -16.838 -5.972 1.00 4.42 96 LYS A C 8
ATOM 14244 O O . LYS A 1 117 ? 9.425 -17.519 -6.417 1.00 24.34 96 LYS A O 8
ATOM 14263 N N . LYS A 1 118 ? 8.010 -16.991 -4.752 1.00 71.22 97 LYS A N 8
ATOM 14264 C CA . LYS A 1 118 ? 8.480 -18.032 -3.845 1.00 21.34 97 LYS A CA 8
ATOM 14265 C C . LYS A 1 118 ? 7.358 -19.057 -3.652 1.00 14.51 97 LYS A C 8
ATOM 14266 O O . LYS A 1 118 ? 7.368 -19.887 -2.743 1.00 44.41 97 LYS A O 8
ATOM 14285 N N . LEU A 1 119 ? 6.406 -18.984 -4.559 1.00 32.31 98 LEU A N 8
ATOM 14286 C CA . LEU A 1 119 ? 5.196 -19.788 -4.528 1.00 44.23 98 LEU A CA 8
ATOM 14287 C C . LEU A 1 119 ? 5.183 -20.802 -5.662 1.00 44.24 98 LEU A C 8
ATOM 14288 O O . LEU A 1 119 ? 4.201 -21.507 -5.824 1.00 54.44 98 LEU A O 8
ATOM 14304 N N . ASP A 1 120 ? 6.335 -20.938 -6.340 1.00 34.31 99 ASP A N 8
ATOM 14305 C CA . ASP A 1 120 ? 6.516 -21.338 -7.764 1.00 62.31 99 ASP A CA 8
ATOM 14306 C C . ASP A 1 120 ? 5.513 -22.368 -8.322 1.00 30.14 99 ASP A C 8
ATOM 14307 O O . ASP A 1 120 ? 4.328 -22.258 -8.079 1.00 30.23 99 ASP A O 8
ATOM 14316 N N . GLY A 1 121 ? 5.981 -23.241 -9.232 1.00 2.04 100 GLY A N 8
ATOM 14317 C CA . GLY A 1 121 ? 5.152 -23.836 -10.299 1.00 62.44 100 GLY A CA 8
ATOM 14318 C C . GLY A 1 121 ? 3.907 -24.638 -9.884 1.00 12.11 100 GLY A C 8
ATOM 14319 O O . GLY A 1 121 ? 3.371 -25.400 -10.689 1.00 53.24 100 GLY A O 8
ATOM 14323 N N . ALA A 1 122 ? 3.467 -24.491 -8.643 1.00 11.33 101 ALA A N 8
ATOM 14324 C CA . ALA A 1 122 ? 2.065 -24.722 -8.278 1.00 44.52 101 ALA A CA 8
ATOM 14325 C C . ALA A 1 122 ? 1.171 -23.806 -9.142 1.00 20.52 101 ALA A C 8
ATOM 14326 O O . ALA A 1 122 ? 1.681 -23.062 -9.989 1.00 20.03 101 ALA A O 8
ATOM 14333 N N . THR A 1 123 ? -0.143 -23.805 -8.941 1.00 1.33 102 THR A N 8
ATOM 14334 C CA . THR A 1 123 ? -1.007 -23.139 -9.896 1.00 44.52 102 THR A CA 8
ATOM 14335 C C . THR A 1 123 ? -1.004 -21.644 -9.621 1.00 21.23 102 THR A C 8
ATOM 14336 O O . THR A 1 123 ? -1.412 -21.191 -8.553 1.00 11.54 102 THR A O 8
ATOM 14347 N N . ALA A 1 124 ? -0.523 -20.893 -10.608 1.00 14.30 103 ALA A N 8
ATOM 14348 C CA . ALA A 1 124 ? -0.315 -19.460 -10.467 1.00 51.14 103 ALA A CA 8
ATOM 14349 C C . ALA A 1 124 ? -1.568 -18.680 -10.815 1.00 14.14 103 ALA A C 8
ATOM 14350 O O . ALA A 1 124 ? -1.582 -17.449 -10.747 1.00 14.50 103 ALA A O 8
ATOM 14357 N N . VAL A 1 125 ? -2.615 -19.391 -11.195 1.00 64.32 104 VAL A N 8
ATOM 14358 C CA . VAL A 1 125 ? -3.869 -18.745 -11.517 1.00 54.52 104 VAL A CA 8
ATOM 14359 C C . VAL A 1 125 ? -4.542 -18.283 -10.230 1.00 33.51 104 VAL A C 8
ATOM 14360 O O . VAL A 1 125 ? -4.439 -18.940 -9.193 1.00 31.41 104 VAL A O 8
ATOM 14373 N N . ALA A 1 126 ? -5.242 -17.170 -10.304 1.00 1.24 105 ALA A N 8
ATOM 14374 C CA . ALA A 1 126 ? -5.905 -16.616 -9.142 1.00 20.31 105 ALA A CA 8
ATOM 14375 C C . ALA A 1 126 ? -7.355 -16.304 -9.458 1.00 40.41 105 ALA A C 8
ATOM 14376 O O . ALA A 1 126 ? -7.688 -15.940 -10.586 1.00 73.20 105 ALA A O 8
ATOM 14383 N N . LEU A 1 127 ? -8.211 -16.453 -8.468 1.00 21.41 106 LEU A N 8
ATOM 14384 C CA . LEU A 1 127 ? -9.620 -16.151 -8.629 1.00 24.23 106 LEU A CA 8
ATOM 14385 C C . LEU A 1 127 ? -10.011 -15.059 -7.645 1.00 1.03 106 LEU A C 8
ATOM 14386 O O . LEU A 1 127 ? -9.920 -15.247 -6.431 1.00 32.24 106 LEU A O 8
ATOM 14402 N N . GLU A 1 128 ? -10.436 -13.919 -8.166 1.00 51.34 107 GLU A N 8
ATOM 14403 C CA . GLU A 1 128 ? -10.845 -12.819 -7.313 1.00 64.15 107 GLU A CA 8
ATOM 14404 C C . GLU A 1 128 ? -12.358 -12.811 -7.152 1.00 23.24 107 GLU A C 8
ATOM 14405 O O . GLU A 1 128 ? -13.098 -13.103 -8.095 1.00 5.22 107 GLU A O 8
ATOM 14417 N N . ALA A 1 129 ? -12.809 -12.505 -5.950 1.00 25.05 108 ALA A N 8
ATOM 14418 C CA . ALA A 1 129 ? -14.226 -12.517 -5.642 1.00 42.41 108 ALA A CA 8
ATOM 14419 C C . ALA A 1 129 ? -14.692 -11.152 -5.159 1.00 52.23 108 ALA A C 8
ATOM 14420 O O . ALA A 1 129 ? -13.998 -10.477 -4.396 1.00 73.14 108 ALA A O 8
ATOM 14427 N N . HIS A 1 130 ? -15.863 -10.752 -5.627 1.00 21.22 109 HIS A N 8
ATOM 14428 C CA . HIS A 1 130 ? -16.468 -9.484 -5.231 1.00 51.23 109 HIS A CA 8
ATOM 14429 C C . HIS A 1 130 ? -17.879 -9.723 -4.706 1.00 62.50 109 HIS A C 8
ATOM 14430 O O . HIS A 1 130 ? -18.611 -8.788 -4.389 1.00 11.22 109 HIS A O 8
ATOM 14445 N N . GLU A 1 131 ? -18.246 -10.991 -4.623 1.00 51.03 110 GLU A N 8
ATOM 14446 C CA . GLU A 1 131 ? -19.558 -11.382 -4.138 1.00 15.34 110 GLU A CA 8
ATOM 14447 C C . GLU A 1 131 ? -19.400 -12.134 -2.823 1.00 41.01 110 GLU A C 8
ATOM 14448 O O . GLU A 1 131 ? -18.302 -12.597 -2.510 1.00 35.14 110 GLU A O 8
ATOM 14460 N N . MET A 1 132 ? -20.486 -12.276 -2.066 1.00 42.05 111 MET A N 8
ATOM 14461 C CA . MET A 1 132 ? -20.429 -12.935 -0.761 1.00 60.40 111 MET A CA 8
ATOM 14462 C C . MET A 1 132 ? -20.388 -14.453 -0.920 1.00 65.02 111 MET A C 8
ATOM 14463 O O . MET A 1 132 ? -21.259 -15.176 -0.427 1.00 51.25 111 MET A O 8
ATOM 14477 N N . GLY A 1 133 ? -19.377 -14.912 -1.642 1.00 34.51 112 GLY A N 8
ATOM 14478 C CA . GLY A 1 133 ? -19.135 -16.328 -1.814 1.00 50.43 112 GLY A CA 8
ATOM 14479 C C . GLY A 1 133 ? -18.336 -16.901 -0.662 1.00 34.30 112 GLY A C 8
ATOM 14480 O O . GLY A 1 133 ? -18.266 -18.113 -0.491 1.00 11.40 112 GLY A O 8
ATOM 14484 N N . ASP A 1 134 ? -17.727 -16.012 0.115 1.00 11.34 113 ASP A N 8
ATOM 14485 C CA . ASP A 1 134 ? -16.870 -16.391 1.238 1.00 1.43 113 ASP A CA 8
ATOM 14486 C C . ASP A 1 134 ? -17.622 -17.266 2.233 1.00 4.03 113 ASP A C 8
ATOM 14487 O O . ASP A 1 134 ? -17.076 -18.231 2.766 1.00 54.14 113 ASP A O 8
ATOM 14496 N N . LEU A 1 135 ? -18.884 -16.942 2.457 1.00 52.35 114 LEU A N 8
ATOM 14497 C CA . LEU A 1 135 ? -19.721 -17.719 3.356 1.00 14.32 114 LEU A CA 8
ATOM 14498 C C . LEU A 1 135 ? -20.593 -18.703 2.573 1.00 51.34 114 LEU A C 8
ATOM 14499 O O . LEU A 1 135 ? -21.588 -19.219 3.085 1.00 34.13 114 LEU A O 8
ATOM 14515 N N . ALA A 1 136 ? -20.196 -18.975 1.339 1.00 62.24 115 ALA A N 8
ATOM 14516 C CA . ALA A 1 136 ? -20.932 -19.881 0.470 1.00 63.41 115 ALA A CA 8
ATOM 14517 C C . ALA A 1 136 ? -20.050 -21.058 0.058 1.00 12.33 115 ALA A C 8
ATOM 14518 O O . ALA A 1 136 ? -18.823 -20.964 0.094 1.00 64.11 115 ALA A O 8
ATOM 14525 N N . PRO A 1 137 ? -20.657 -22.196 -0.313 1.00 74.02 116 PRO A N 8
ATOM 14526 C CA . PRO A 1 137 ? -19.911 -23.362 -0.789 1.00 74.32 116 PRO A CA 8
ATOM 14527 C C . PRO A 1 137 ? -19.249 -23.106 -2.145 1.00 60.51 116 PRO A C 8
ATOM 14528 O O . PRO A 1 137 ? -19.859 -23.307 -3.199 1.00 52.34 116 PRO A O 8
ATOM 14539 N N . LEU A 1 138 ? -18.008 -22.632 -2.112 1.00 14.54 117 LEU A N 8
ATOM 14540 C CA . LEU A 1 138 ? -17.253 -22.357 -3.331 1.00 40.02 117 LEU A CA 8
ATOM 14541 C C . LEU A 1 138 ? -16.641 -23.632 -3.895 1.00 23.03 117 LEU A C 8
ATOM 14542 O O . LEU A 1 138 ? -16.076 -23.633 -4.989 1.00 70.12 117 LEU A O 8
ATOM 14558 N N . ALA A 1 139 ? -16.750 -24.712 -3.138 1.00 51.34 118 ALA A N 8
ATOM 14559 C CA . ALA A 1 139 ? -16.230 -25.996 -3.564 1.00 0.13 118 ALA A CA 8
ATOM 14560 C C . ALA A 1 139 ? -17.210 -26.661 -4.516 1.00 35.44 118 ALA A C 8
ATOM 14561 O O . ALA A 1 139 ? -18.275 -27.116 -4.051 1.00 1.32 118 ALA A O 8
ATOM 14569 N N . MET A 1 22 ? 2.625 -2.438 -0.427 1.00 40.44 1 MET A N 9
ATOM 14570 C CA . MET A 1 22 ? 2.473 -3.241 -1.661 1.00 14.22 1 MET A CA 9
ATOM 14571 C C . MET A 1 22 ? 3.690 -4.137 -1.833 1.00 44.24 1 MET A C 9
ATOM 14572 O O . MET A 1 22 ? 4.379 -4.418 -0.856 1.00 21.35 1 MET A O 9
ATOM 14586 N N . ALA A 1 23 ? 3.951 -4.587 -3.060 1.00 2.42 2 ALA A N 9
ATOM 14587 C CA . ALA A 1 23 ? 5.107 -5.439 -3.331 1.00 3.13 2 ALA A CA 9
ATOM 14588 C C . ALA A 1 23 ? 6.405 -4.680 -3.081 1.00 44.24 2 ALA A C 9
ATOM 14589 O O . ALA A 1 23 ? 7.427 -5.271 -2.725 1.00 74.42 2 ALA A O 9
ATOM 14596 N N . SER A 1 24 ? 6.353 -3.369 -3.266 1.00 43.51 3 SER A N 9
ATOM 14597 C CA . SER A 1 24 ? 7.486 -2.509 -2.985 1.00 12.03 3 SER A CA 9
ATOM 14598 C C . SER A 1 24 ? 7.742 -2.433 -1.480 1.00 3.33 3 SER A C 9
ATOM 14599 O O . SER A 1 24 ? 6.883 -1.989 -0.719 1.00 73.14 3 SER A O 9
ATOM 14607 N N . GLY A 1 25 ? 8.926 -2.868 -1.065 1.00 4.34 4 GLY A N 9
ATOM 14608 C CA . GLY A 1 25 ? 9.280 -2.866 0.343 1.00 61.12 4 GLY A CA 9
ATOM 14609 C C . GLY A 1 25 ? 8.358 -3.729 1.183 1.00 61.01 4 GLY A C 9
ATOM 14610 O O . GLY A 1 25 ? 7.993 -3.354 2.300 1.00 22.12 4 GLY A O 9
ATOM 14614 N N . MET A 1 26 ? 7.990 -4.889 0.652 1.00 45.25 5 MET A N 9
ATOM 14615 C CA . MET A 1 26 ? 7.073 -5.798 1.337 1.00 30.02 5 MET A CA 9
ATOM 14616 C C . MET A 1 26 ? 7.757 -6.517 2.497 1.00 1.31 5 MET A C 9
ATOM 14617 O O . MET A 1 26 ? 8.970 -6.414 2.683 1.00 54.10 5 MET A O 9
ATOM 14631 N N . GLY A 1 27 ? 6.964 -7.238 3.273 1.00 0.23 6 GLY A N 9
ATOM 14632 C CA . GLY A 1 27 ? 7.495 -8.081 4.324 1.00 52.22 6 GLY A CA 9
ATOM 14633 C C . GLY A 1 27 ? 6.718 -9.375 4.415 1.00 61.23 6 GLY A C 9
ATOM 14634 O O . GLY A 1 27 ? 5.561 -9.370 4.822 1.00 22.33 6 GLY A O 9
ATOM 14638 N N . VAL A 1 28 ? 7.340 -10.477 4.031 1.00 53.35 7 VAL A N 9
ATOM 14639 C CA . VAL A 1 28 ? 6.640 -11.754 3.949 1.00 10.33 7 VAL A CA 9
ATOM 14640 C C . VAL A 1 28 ? 6.791 -12.567 5.231 1.00 61.54 7 VAL A C 9
ATOM 14641 O O . VAL A 1 28 ? 7.907 -12.855 5.669 1.00 3.12 7 VAL A O 9
ATOM 14654 N N . ASP A 1 29 ? 5.660 -12.923 5.833 1.00 22.33 8 ASP A N 9
ATOM 14655 C CA . ASP A 1 29 ? 5.658 -13.811 6.987 1.00 52.11 8 ASP A CA 9
ATOM 14656 C C . ASP A 1 29 ? 5.722 -15.259 6.506 1.00 12.22 8 ASP A C 9
ATOM 14657 O O . ASP A 1 29 ? 4.845 -15.714 5.763 1.00 43.24 8 ASP A O 9
ATOM 14666 N N . GLU A 1 30 ? 6.761 -15.973 6.931 1.00 52.00 9 GLU A N 9
ATOM 14667 C CA . GLU A 1 30 ? 7.082 -17.289 6.380 1.00 1.43 9 GLU A CA 9
ATOM 14668 C C . GLU A 1 30 ? 6.032 -18.356 6.703 1.00 14.35 9 GLU A C 9
ATOM 14669 O O . GLU A 1 30 ? 6.045 -19.431 6.103 1.00 32.44 9 GLU A O 9
ATOM 14681 N N . ASN A 1 31 ? 5.127 -18.073 7.638 1.00 34.35 10 ASN A N 9
ATOM 14682 C CA . ASN A 1 31 ? 4.088 -19.040 7.999 1.00 3.54 10 ASN A CA 9
ATOM 14683 C C . ASN A 1 31 ? 3.247 -19.392 6.775 1.00 15.14 10 ASN A C 9
ATOM 14684 O O . ASN A 1 31 ? 2.743 -20.509 6.650 1.00 13.30 10 ASN A O 9
ATOM 14695 N N . CYS A 1 32 ? 3.116 -18.432 5.867 1.00 41.30 11 CYS A N 9
ATOM 14696 C CA . CYS A 1 32 ? 2.391 -18.642 4.62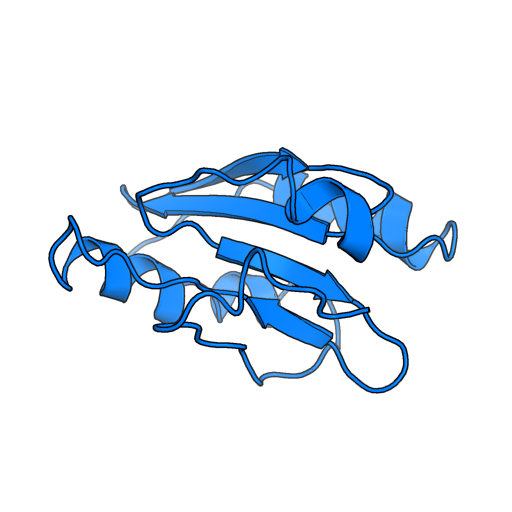4 1.00 23.23 11 CYS A CA 9
ATOM 14697 C C . CYS A 1 32 ? 3.135 -19.646 3.746 1.00 13.24 11 CYS A C 9
ATOM 14698 O O . CYS A 1 32 ? 2.532 -20.544 3.161 1.00 74.34 11 CYS A O 9
ATOM 14706 N N . VAL A 1 33 ? 4.453 -19.506 3.699 1.00 1.31 12 VAL A N 9
ATOM 14707 C CA . VAL A 1 33 ? 5.293 -20.340 2.851 1.00 13.22 12 VAL A CA 9
ATOM 14708 C C . VAL A 1 33 ? 5.338 -21.773 3.371 1.00 52.33 12 VAL A C 9
ATOM 14709 O O . VAL A 1 33 ? 5.222 -22.729 2.601 1.00 33.23 12 VAL A O 9
ATOM 14722 N N . ALA A 1 34 ? 5.492 -21.909 4.683 1.00 64.05 13 ALA A N 9
ATOM 14723 C CA . ALA A 1 34 ? 5.589 -23.216 5.325 1.00 13.11 13 ALA A CA 9
ATOM 14724 C C . ALA A 1 34 ? 4.394 -24.100 4.982 1.00 52.34 13 ALA A C 9
ATOM 14725 O O . ALA A 1 34 ? 4.534 -25.310 4.820 1.00 73.32 13 ALA A O 9
ATOM 14732 N N . ARG A 1 35 ? 3.226 -23.484 4.836 1.00 32.21 14 ARG A N 9
ATOM 14733 C CA . ARG A 1 35 ? 2.005 -24.221 4.531 1.00 62.23 14 ARG A CA 9
ATOM 14734 C C . ARG A 1 35 ? 2.077 -24.892 3.157 1.00 32.22 14 ARG A C 9
ATOM 14735 O O . ARG A 1 35 ? 1.425 -25.912 2.926 1.00 72.31 14 ARG A O 9
ATOM 14756 N N . PHE A 1 36 ? 2.871 -24.324 2.254 1.00 14.30 15 PHE A N 9
ATOM 14757 C CA . PHE A 1 36 ? 3.072 -24.904 0.931 1.00 54.13 15 PHE A CA 9
ATOM 14758 C C . PHE A 1 36 ? 4.124 -25.999 0.989 1.00 35.32 15 PHE A C 9
ATOM 14759 O O . PHE A 1 36 ? 4.121 -26.926 0.184 1.00 64.40 15 PHE A O 9
ATOM 14776 N N . ASN A 1 37 ? 5.019 -25.895 1.960 1.00 64.22 16 ASN A N 9
ATOM 14777 C CA . ASN A 1 37 ? 6.048 -26.911 2.150 1.00 10.31 16 ASN A CA 9
ATOM 14778 C C . ASN A 1 37 ? 5.427 -28.139 2.798 1.00 14.22 16 ASN A C 9
ATOM 14779 O O . ASN A 1 37 ? 5.775 -29.277 2.481 1.00 14.21 16 ASN A O 9
ATOM 14790 N N . GLU A 1 38 ? 4.485 -27.895 3.703 1.00 41.45 17 GLU A N 9
ATOM 14791 C CA . GLU A 1 38 ? 3.716 -28.964 4.325 1.00 10.22 17 GLU A CA 9
ATOM 14792 C C . GLU A 1 38 ? 2.786 -29.616 3.308 1.00 51.33 17 GLU A C 9
ATOM 14793 O O . GLU A 1 38 ? 2.316 -30.733 3.509 1.00 2.55 17 GLU A O 9
ATOM 14805 N N . LEU A 1 39 ? 2.528 -28.910 2.215 1.00 51.41 18 LEU A N 9
ATOM 14806 C CA . LEU A 1 39 ? 1.691 -29.431 1.143 1.00 43.25 18 LEU A CA 9
ATOM 14807 C C . LEU A 1 39 ? 2.318 -30.662 0.506 1.00 53.42 18 LEU A C 9
ATOM 14808 O O . LEU A 1 39 ? 1.672 -31.696 0.371 1.00 21.11 18 LEU A O 9
ATOM 14824 N N . LYS A 1 40 ? 3.579 -30.550 0.127 1.00 31.53 19 LYS A N 9
ATOM 14825 C CA . LYS A 1 40 ? 4.274 -31.654 -0.519 1.00 62.11 19 LYS A CA 9
ATOM 14826 C C . LYS A 1 40 ? 4.555 -32.784 0.466 1.00 73.21 19 LYS A C 9
ATOM 14827 O O . LYS A 1 40 ? 4.411 -33.963 0.134 1.00 54.14 19 LYS A O 9
ATOM 14846 N N . ILE A 1 41 ? 4.940 -32.418 1.679 1.00 21.32 20 ILE A N 9
ATOM 14847 C CA . ILE A 1 41 ? 5.355 -33.399 2.670 1.00 63.24 20 ILE A CA 9
ATOM 14848 C C . ILE A 1 41 ? 4.156 -34.045 3.366 1.00 15.04 20 ILE A C 9
ATOM 14849 O O . ILE A 1 41 ? 3.918 -35.246 3.220 1.00 2.12 20 ILE A O 9
ATOM 14865 N N . ARG A 1 42 ? 3.383 -33.238 4.087 1.00 25.14 21 ARG A N 9
ATOM 14866 C CA . ARG A 1 42 ? 2.279 -33.751 4.896 1.00 41.32 21 ARG A CA 9
ATOM 14867 C C . ARG A 1 42 ? 1.059 -34.038 4.025 1.00 35.21 21 ARG A C 9
ATOM 14868 O O . ARG A 1 42 ? 0.205 -34.851 4.386 1.00 4.24 21 ARG A O 9
ATOM 14889 N N . LYS A 1 43 ? 0.990 -33.357 2.880 1.00 71.15 22 LYS A N 9
ATOM 14890 C CA . LYS A 1 43 ? -0.097 -33.526 1.911 1.00 73.21 22 LYS A CA 9
ATOM 14891 C C . LYS A 1 43 ? -1.450 -33.207 2.538 1.00 64.43 22 LYS A C 9
ATOM 14892 O O . LYS A 1 43 ? -2.494 -33.671 2.080 1.00 41.21 22 LYS A O 9
ATOM 14911 N N . THR A 1 44 ? -1.422 -32.388 3.575 1.00 62.35 23 THR A N 9
ATOM 14912 C CA . THR A 1 44 ? -2.633 -31.928 4.216 1.00 3.01 23 THR A CA 9
ATOM 14913 C C . THR A 1 44 ? -3.049 -30.601 3.601 1.00 60.23 23 THR A C 9
ATOM 14914 O O . THR A 1 44 ? -2.269 -29.643 3.601 1.00 20.11 23 THR A O 9
ATOM 14925 N N . VAL A 1 45 ? -4.259 -30.541 3.065 1.00 60.54 24 VAL A N 9
ATOM 14926 C CA . VAL A 1 45 ? -4.705 -29.328 2.410 1.00 73.14 24 VAL A CA 9
ATOM 14927 C C . VAL A 1 45 ? -5.364 -28.393 3.413 1.00 13.01 24 VAL A C 9
ATOM 14928 O O . VAL A 1 45 ? -6.172 -28.813 4.246 1.00 44.31 24 VAL A O 9
ATOM 14941 N N . LYS A 1 46 ? -4.996 -27.130 3.333 1.00 13.21 25 LYS A N 9
ATOM 14942 C CA . LYS A 1 46 ? -5.513 -26.115 4.215 1.00 0.41 25 LYS A CA 9
ATOM 14943 C C . LYS A 1 46 ? -5.744 -24.828 3.437 1.00 64.34 25 LYS A C 9
ATOM 14944 O O . LYS A 1 46 ? -5.375 -24.711 2.269 1.00 12.14 25 LYS A O 9
ATOM 14963 N N . TRP A 1 47 ? -6.360 -23.884 4.090 1.00 53.43 26 TRP A N 9
ATOM 14964 C CA . TRP A 1 47 ? -6.544 -22.555 3.546 1.00 74.12 26 TRP A CA 9
ATOM 14965 C C . TRP A 1 47 ? -5.990 -21.563 4.563 1.00 51.42 26 TRP A C 9
ATOM 14966 O O . TRP A 1 47 ? -6.316 -21.646 5.745 1.00 72.23 26 TRP A O 9
ATOM 14987 N N . ILE A 1 48 ? -5.109 -20.674 4.130 1.00 64.22 27 ILE A N 9
ATOM 14988 C CA . ILE A 1 48 ? -4.577 -19.657 5.027 1.00 12.43 27 ILE A CA 9
ATOM 14989 C C . ILE A 1 48 ? -4.954 -18.265 4.537 1.00 24.44 27 ILE A C 9
ATOM 14990 O O . ILE A 1 48 ? -4.759 -17.928 3.368 1.00 62.42 27 ILE A O 9
ATOM 15006 N N . VAL A 1 49 ? -5.515 -17.466 5.423 1.00 71.23 28 VAL A N 9
ATOM 15007 C CA . VAL A 1 49 ? -5.924 -16.121 5.069 1.00 35.40 28 VAL A CA 9
ATOM 15008 C C . VAL A 1 49 ? -5.029 -15.103 5.751 1.00 24.14 28 VAL A C 9
ATOM 15009 O O . VAL A 1 49 ? -4.934 -15.062 6.983 1.00 62.12 28 VAL A O 9
ATOM 15022 N N . PHE A 1 50 ? -4.362 -14.297 4.950 1.00 71.12 29 PHE A N 9
ATOM 15023 C CA . PHE A 1 50 ? -3.480 -13.282 5.474 1.00 3.13 29 PHE A CA 9
ATOM 15024 C C . PHE A 1 50 ? -3.972 -11.894 5.102 1.00 52.41 29 PHE A C 9
ATOM 15025 O O . PHE A 1 50 ? -4.775 -11.724 4.179 1.00 54.54 29 PHE A O 9
ATOM 15042 N N . LYS A 1 51 ? -3.491 -10.911 5.830 1.00 13.33 30 LYS A N 9
ATOM 15043 C CA . LYS A 1 51 ? -3.833 -9.534 5.573 1.00 35.03 30 LYS A CA 9
ATOM 15044 C C . LYS A 1 51 ? -2.588 -8.780 5.150 1.00 24.30 30 LYS A C 9
ATOM 15045 O O . LYS A 1 51 ? -1.572 -8.797 5.848 1.00 62.21 30 LYS A O 9
ATOM 15064 N N . ILE A 1 52 ? -2.656 -8.139 4.003 1.00 31.15 31 ILE A N 9
ATOM 15065 C CA . ILE A 1 52 ? -1.569 -7.295 3.562 1.00 61.54 31 ILE A CA 9
ATOM 15066 C C . ILE A 1 52 ? -1.804 -5.903 4.131 1.00 13.03 31 ILE A C 9
ATOM 15067 O O . ILE A 1 52 ? -2.638 -5.152 3.628 1.00 61.12 31 ILE A O 9
ATOM 15083 N N . GLU A 1 53 ? -1.078 -5.566 5.183 1.00 4.53 32 GLU A N 9
ATOM 15084 C CA . GLU A 1 53 ? -1.365 -4.361 5.944 1.00 31.45 32 GLU A CA 9
ATOM 15085 C C . GLU A 1 53 ? -0.076 -3.646 6.308 1.00 4.33 32 GLU A C 9
ATOM 15086 O O . GLU A 1 53 ? 0.909 -4.284 6.674 1.00 24.31 32 GLU A O 9
ATOM 15098 N N . ASN A 1 54 ? -0.088 -2.320 6.206 1.00 11.11 33 ASN A N 9
ATOM 15099 C CA . ASN A 1 54 ? 1.098 -1.507 6.480 1.00 14.01 33 ASN A CA 9
ATOM 15100 C C . ASN A 1 54 ? 2.240 -1.883 5.539 1.00 1.32 33 ASN A C 9
ATOM 15101 O O . ASN A 1 54 ? 3.404 -1.634 5.841 1.00 63.12 33 ASN A O 9
ATOM 15112 N N . THR A 1 55 ? 1.882 -2.485 4.397 1.00 31.11 34 THR A N 9
ATOM 15113 C CA . THR A 1 55 ? 2.851 -2.942 3.394 1.00 62.01 34 THR A CA 9
ATOM 15114 C C . THR A 1 55 ? 3.483 -4.281 3.804 1.00 54.01 34 THR A C 9
ATOM 15115 O O . THR A 1 55 ? 4.142 -4.950 3.006 1.00 60.20 34 THR A O 9
ATOM 15126 N N . LYS A 1 56 ? 3.234 -4.691 5.036 1.00 62.52 35 LYS A N 9
ATOM 15127 C CA . LYS A 1 56 ? 3.800 -5.918 5.558 1.00 40.12 35 LYS A CA 9
ATOM 15128 C C . LYS A 1 56 ? 2.738 -7.020 5.543 1.00 30.12 35 LYS A C 9
ATOM 15129 O O . LYS A 1 56 ? 1.574 -6.785 5.870 1.00 44.11 35 LYS A O 9
ATOM 15148 N N . ILE A 1 57 ? 3.139 -8.217 5.152 1.00 53.51 36 ILE A N 9
ATOM 15149 C CA . ILE A 1 57 ? 2.205 -9.311 4.934 1.00 1.00 36 ILE A CA 9
ATOM 15150 C C . ILE A 1 57 ? 2.170 -10.254 6.134 1.00 34.11 36 ILE A C 9
ATOM 15151 O O . ILE A 1 57 ? 3.161 -10.913 6.443 1.00 34.33 36 ILE A O 9
ATOM 15167 N N . VAL A 1 58 ? 1.030 -10.303 6.814 1.00 50.01 37 VAL A N 9
ATOM 15168 C CA . VAL A 1 58 ? 0.856 -11.200 7.952 1.00 54.05 37 VAL A CA 9
ATOM 15169 C C . VAL A 1 58 ? -0.369 -12.082 7.773 1.00 71.51 37 VAL A C 9
ATOM 15170 O O . VAL A 1 58 ? -1.434 -11.610 7.381 1.00 52.13 37 VAL A O 9
ATOM 15183 N N . VAL A 1 59 ? -0.218 -13.363 8.068 1.00 64.44 38 VAL A N 9
ATOM 15184 C CA . VAL A 1 59 ? -1.337 -14.291 7.998 1.00 15.22 38 VAL A CA 9
ATOM 15185 C C . VAL A 1 59 ? -2.074 -14.322 9.329 1.00 70.52 38 VAL A C 9
ATOM 15186 O O . VAL A 1 59 ? -1.472 -14.545 10.383 1.00 22.11 38 VAL A O 9
ATOM 15199 N N . GLU A 1 60 ? -3.376 -14.078 9.276 1.00 11.40 39 GLU A N 9
ATOM 15200 C CA . GLU A 1 60 ? -4.168 -13.939 10.487 1.00 32.34 39 GLU A CA 9
ATOM 15201 C C . GLU A 1 60 ? -4.514 -15.294 11.073 1.00 73.32 39 GLU A C 9
ATOM 15202 O O . GLU A 1 60 ? -4.513 -15.471 12.291 1.00 13.43 39 GLU A O 9
ATOM 15214 N N . LYS A 1 61 ? -4.793 -16.260 10.204 1.00 23.11 40 LYS A N 9
ATOM 15215 C CA . LYS A 1 61 ? -5.387 -17.509 10.648 1.00 14.33 40 LYS A CA 9
ATOM 15216 C C . LYS A 1 61 ? -5.434 -18.550 9.538 1.00 65.35 40 LYS A C 9
ATOM 15217 O O . LYS A 1 61 ? -5.366 -18.224 8.349 1.00 64.52 40 LYS A O 9
ATOM 15236 N N . ASP A 1 62 ? -5.556 -19.799 9.959 1.00 31.33 41 ASP A N 9
ATOM 15237 C CA . ASP A 1 62 ? -5.755 -20.923 9.061 1.00 25.42 41 ASP A CA 9
ATOM 15238 C C . ASP A 1 62 ? -6.466 -22.025 9.824 1.00 2.35 41 ASP A C 9
ATOM 15239 O O . ASP A 1 62 ? -6.274 -22.171 11.036 1.00 13.51 41 ASP A O 9
ATOM 15248 N N . GLY A 1 63 ? -7.306 -22.775 9.140 1.00 64.31 42 GLY A N 9
ATOM 15249 C CA . GLY A 1 63 ? -8.059 -23.809 9.808 1.00 61.04 42 GLY A CA 9
ATOM 15250 C C . GLY A 1 63 ? -8.156 -25.075 8.996 1.00 2.31 42 GLY A C 9
ATOM 15251 O O . GLY A 1 63 ? -7.913 -25.066 7.790 1.00 43.53 42 GLY A O 9
ATOM 15255 N N . LYS A 1 64 ? -8.482 -26.165 9.669 1.00 61.42 43 LYS A N 9
ATOM 15256 C CA . LYS A 1 64 ? -8.822 -27.413 9.010 1.00 53.44 43 LYS A CA 9
ATOM 15257 C C . LYS A 1 64 ? -10.339 -27.446 8.854 1.00 42.23 43 LYS A C 9
ATOM 15258 O O . LYS A 1 64 ? -11.076 -27.394 9.841 1.00 12.25 43 LYS A O 9
ATOM 15277 N N . GLY A 1 65 ? -10.793 -27.539 7.623 1.00 20.14 44 GLY A N 9
ATOM 15278 C CA . GLY A 1 65 ? -12.154 -27.182 7.300 1.00 62.24 44 GLY A CA 9
ATOM 15279 C C . GLY A 1 65 ? -12.102 -25.913 6.502 1.00 31.31 44 GLY A C 9
ATOM 15280 O O . GLY A 1 65 ? -12.741 -24.921 6.829 1.00 40.21 44 GLY A O 9
ATOM 15284 N N . ASN A 1 66 ? -11.317 -25.976 5.443 1.00 44.11 45 ASN A N 9
ATOM 15285 C CA . ASN A 1 66 ? -10.783 -24.799 4.777 1.00 51.10 45 ASN A CA 9
ATOM 15286 C C . ASN A 1 66 ? -11.873 -23.903 4.221 1.00 54.40 45 ASN A C 9
ATOM 15287 O O . ASN A 1 66 ? -11.926 -22.714 4.527 1.00 52.12 45 ASN A O 9
ATOM 15298 N N . ALA A 1 67 ? -12.764 -24.472 3.435 1.00 70.12 46 ALA A N 9
ATOM 15299 C CA . ALA A 1 67 ? -13.845 -23.695 2.860 1.00 23.14 46 ALA A CA 9
ATOM 15300 C C . ALA A 1 67 ? -14.939 -23.494 3.895 1.00 54.43 46 ALA A C 9
ATOM 15301 O O . ALA A 1 67 ? -15.609 -22.466 3.915 1.00 75.21 46 ALA A O 9
ATOM 15308 N N . ASP A 1 68 ? -15.101 -24.488 4.758 1.00 70.33 47 ASP A N 9
ATOM 15309 C CA . ASP A 1 68 ? -16.081 -24.439 5.842 1.00 55.41 47 ASP A CA 9
ATOM 15310 C C . ASP A 1 68 ? -15.847 -23.245 6.754 1.00 60.00 47 ASP A C 9
ATOM 15311 O O . ASP A 1 68 ? -16.720 -22.391 6.920 1.00 63.33 47 ASP A O 9
ATOM 15320 N N . GLU A 1 69 ? -14.658 -23.186 7.326 1.00 62.31 48 GLU A N 9
ATOM 15321 C CA . GLU A 1 69 ? -14.327 -22.182 8.319 1.00 40.11 48 GLU A CA 9
ATOM 15322 C C . GLU A 1 69 ? -14.326 -20.780 7.719 1.00 34.21 48 GLU A C 9
ATOM 15323 O O . GLU A 1 69 ? -14.922 -19.859 8.280 1.00 70.51 48 GLU A O 9
ATOM 15335 N N . PHE A 1 70 ? -13.692 -20.622 6.562 1.00 45.31 49 PHE A N 9
ATOM 15336 C CA . PHE A 1 70 ? -13.517 -19.298 5.977 1.00 51.43 49 PHE A CA 9
ATOM 15337 C C . PHE A 1 70 ? -14.802 -18.738 5.384 1.00 51.10 49 PHE A C 9
ATOM 15338 O O . PHE A 1 70 ? -14.900 -17.536 5.153 1.00 4.31 49 PHE A O 9
ATOM 15355 N N . ARG A 1 71 ? -15.803 -19.586 5.190 1.00 50.32 50 ARG A N 9
ATOM 15356 C CA . ARG A 1 71 ? -17.120 -19.106 4.782 1.00 63.14 50 ARG A CA 9
ATOM 15357 C C . ARG A 1 71 ? -17.761 -18.276 5.894 1.00 14.42 50 ARG A C 9
ATOM 15358 O O . ARG A 1 71 ? -18.752 -17.581 5.674 1.00 43.31 50 ARG A O 9
ATOM 15379 N N . GLY A 1 72 ? -17.183 -18.354 7.089 1.00 55.24 51 GLY A N 9
ATOM 15380 C CA . GLY A 1 72 ? -17.624 -17.523 8.191 1.00 21.52 51 GLY A CA 9
ATOM 15381 C C . GLY A 1 72 ? -16.461 -16.796 8.844 1.00 14.00 51 GLY A C 9
ATOM 15382 O O . GLY A 1 72 ? -16.602 -16.219 9.923 1.00 52.32 51 GLY A O 9
ATOM 15386 N N . ALA A 1 73 ? -15.304 -16.826 8.188 1.00 72.21 52 ALA A N 9
ATOM 15387 C CA . ALA A 1 73 ? -14.099 -16.207 8.731 1.00 13.44 52 ALA A CA 9
ATOM 15388 C C . ALA A 1 73 ? -13.592 -15.100 7.817 1.00 50.32 52 ALA A C 9
ATOM 15389 O O . ALA A 1 73 ? -12.577 -14.463 8.100 1.00 63.55 52 ALA A O 9
ATOM 15396 N N . LEU A 1 74 ? -14.294 -14.883 6.715 1.00 12.32 53 LEU A N 9
ATOM 15397 C CA . LEU A 1 74 ? -13.956 -13.806 5.800 1.00 15.01 53 LEU A CA 9
ATOM 15398 C C . LEU A 1 74 ? -14.897 -12.626 6.010 1.00 53.03 53 LEU A C 9
ATOM 15399 O O . LEU A 1 74 ? -16.118 -12.776 5.943 1.00 15.03 53 LEU A O 9
ATOM 15415 N N . PRO A 1 75 ? -14.340 -11.444 6.299 1.00 74.22 54 PRO A N 9
ATOM 15416 C CA . PRO A 1 75 ? -15.126 -10.232 6.534 1.00 33.24 54 PRO A CA 9
ATOM 15417 C C . PRO A 1 75 ? -15.781 -9.717 5.258 1.00 51.44 54 PRO A C 9
ATOM 15418 O O . PRO A 1 75 ? -15.141 -9.636 4.215 1.00 4.11 54 PRO A O 9
ATOM 15429 N N . ALA A 1 76 ? -17.057 -9.370 5.349 1.00 43.01 55 ALA A N 9
ATOM 15430 C CA . ALA A 1 76 ? -17.781 -8.819 4.212 1.00 72.43 55 ALA A CA 9
ATOM 15431 C C . ALA A 1 76 ? -17.490 -7.330 4.052 1.00 51.35 55 ALA A C 9
ATOM 15432 O O . ALA A 1 76 ? -17.785 -6.735 3.014 1.00 41.24 55 ALA A O 9
ATOM 15439 N N . ASN A 1 77 ? -16.918 -6.733 5.092 1.00 53.32 56 ASN A N 9
ATOM 15440 C CA . ASN A 1 77 ? -16.580 -5.311 5.080 1.00 12.24 56 ASN A CA 9
ATOM 15441 C C . ASN A 1 77 ? -15.207 -5.067 4.461 1.00 11.14 56 ASN A C 9
ATOM 15442 O O . ASN A 1 77 ? -14.986 -4.046 3.807 1.00 61.21 56 ASN A O 9
ATOM 15453 N N . ASP A 1 78 ? -14.294 -6.008 4.654 1.00 44.41 57 ASP A N 9
ATOM 15454 C CA . ASP A 1 78 ? -12.905 -5.807 4.257 1.00 11.44 57 ASP A CA 9
ATOM 15455 C C . ASP A 1 78 ? -12.452 -6.891 3.307 1.00 73.21 57 ASP A C 9
ATOM 15456 O O . ASP A 1 78 ? -13.082 -7.939 3.204 1.00 20.35 57 ASP A O 9
ATOM 15465 N N . CYS A 1 79 ? -11.354 -6.645 2.623 1.00 3.24 58 CYS A N 9
ATOM 15466 C CA . CYS A 1 79 ? -10.759 -7.667 1.800 1.00 12.53 58 CYS A CA 9
ATOM 15467 C C . CYS A 1 79 ? -9.615 -8.324 2.544 1.00 62.34 58 CYS A C 9
ATOM 15468 O O . CYS A 1 79 ? -8.825 -7.664 3.220 1.00 62.52 58 CYS A O 9
ATOM 15476 N N . ARG A 1 80 ? -9.543 -9.627 2.414 1.00 44.51 59 ARG A N 9
ATOM 15477 C CA . ARG A 1 80 ? -8.422 -10.400 2.917 1.00 64.44 59 ARG A CA 9
ATOM 15478 C C . ARG A 1 80 ? -7.917 -11.314 1.815 1.00 4.35 59 ARG A C 9
ATOM 15479 O O . ARG A 1 80 ? -8.681 -11.701 0.931 1.00 22.34 59 ARG A O 9
ATOM 15500 N N . PHE A 1 81 ? -6.642 -11.655 1.856 1.00 62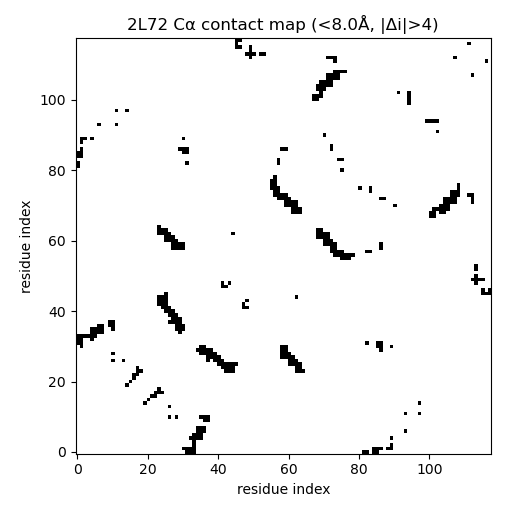.22 60 PHE A N 9
ATOM 15501 C CA . PHE A 1 81 ? -6.065 -12.498 0.826 1.00 23.44 60 PHE A CA 9
ATOM 15502 C C . PHE A 1 81 ? -5.801 -13.885 1.395 1.00 63.13 60 PHE A C 9
ATOM 15503 O O . PHE A 1 81 ? -4.950 -14.060 2.264 1.00 13.21 60 PHE A O 9
ATOM 15520 N N . GLY A 1 82 ? -6.547 -14.861 0.913 1.00 10.10 61 GLY A N 9
ATOM 15521 C CA . GLY A 1 82 ? -6.410 -16.213 1.406 1.00 20.23 61 GLY A CA 9
ATOM 15522 C C . GLY A 1 82 ? -6.019 -17.170 0.308 1.00 63.20 61 GLY A C 9
ATOM 15523 O O . GLY A 1 82 ? -6.681 -17.234 -0.724 1.00 43.43 61 GLY A O 9
ATOM 15527 N N . VAL A 1 83 ? -4.946 -17.909 0.509 1.00 25.51 62 VAL A N 9
ATOM 15528 C CA . VAL A 1 83 ? -4.566 -18.924 -0.450 1.00 52.34 62 VAL A CA 9
ATOM 15529 C C . VAL A 1 83 ? -5.014 -20.289 0.047 1.00 22.12 62 VAL A C 9
ATOM 15530 O O . VAL A 1 83 ? -4.672 -20.718 1.152 1.00 31.05 62 VAL A O 9
ATOM 15543 N N . TYR A 1 84 ? -5.824 -20.936 -0.761 1.00 21.23 63 TYR A N 9
ATOM 15544 C CA . TYR A 1 84 ? -6.387 -22.223 -0.423 1.00 30.33 63 TYR A CA 9
ATOM 15545 C C . TYR A 1 84 ? -5.834 -23.282 -1.354 1.00 71.41 63 TYR A C 9
ATOM 15546 O O . TYR A 1 84 ? -5.924 -23.152 -2.578 1.00 43.24 63 TYR A O 9
ATOM 15564 N N . ASP A 1 85 ? -5.270 -24.329 -0.787 1.00 42.22 64 ASP A N 9
ATOM 15565 C CA . ASP A 1 85 ? -4.798 -25.432 -1.590 1.00 73.10 64 ASP A CA 9
ATOM 15566 C C . ASP A 1 85 ? -5.760 -26.608 -1.502 1.00 0.12 64 ASP A C 9
ATOM 15567 O O . ASP A 1 85 ? -6.312 -26.909 -0.449 1.00 30.53 64 ASP A O 9
ATOM 15576 N N . CYS A 1 86 ? -5.959 -27.260 -2.628 1.00 11.24 65 CYS A N 9
ATOM 15577 C CA . CYS A 1 86 ? -6.763 -28.459 -2.698 1.00 3.13 65 CYS A CA 9
ATOM 15578 C C . CYS A 1 86 ? -5.986 -29.527 -3.459 1.00 64.23 65 CYS A C 9
ATOM 15579 O O . CYS A 1 86 ? -4.942 -29.235 -4.048 1.00 10.21 65 CYS A O 9
ATOM 15587 N N . GLY A 1 87 ? -6.489 -30.753 -3.451 1.00 34.13 66 GLY A N 9
ATOM 15588 C CA . GLY A 1 87 ? -5.788 -31.853 -4.090 1.00 13.15 66 GLY A CA 9
ATOM 15589 C C . GLY A 1 87 ? -5.665 -31.677 -5.593 1.00 2.32 66 GLY A C 9
ATOM 15590 O O . GLY A 1 87 ? -4.667 -32.076 -6.194 1.00 33.02 66 GLY A O 9
ATOM 15594 N N . ASN A 1 88 ? -6.679 -31.073 -6.199 1.00 22.21 67 ASN A N 9
ATOM 15595 C CA . ASN A 1 88 ? -6.704 -30.891 -7.646 1.00 4.04 67 ASN A CA 9
ATOM 15596 C C . ASN A 1 88 ? -5.882 -29.680 -8.071 1.00 24.25 67 ASN A C 9
ATOM 15597 O O . ASN A 1 88 ? -5.175 -29.726 -9.078 1.00 22.02 67 ASN A O 9
ATOM 15608 N N . LYS A 1 89 ? -5.965 -28.603 -7.299 1.00 64.21 68 LYS A N 9
ATOM 15609 C CA . LYS A 1 89 ? -5.297 -27.354 -7.650 1.00 42.10 68 LYS A CA 9
ATOM 15610 C C . LYS A 1 89 ? -5.231 -26.421 -6.449 1.00 52.43 68 LYS A C 9
ATOM 15611 O O . LYS A 1 89 ? -5.845 -26.683 -5.414 1.00 12.24 68 LYS A O 9
ATOM 15630 N N . ILE A 1 90 ? -4.498 -25.329 -6.598 1.00 0.54 69 ILE A N 9
ATOM 15631 C CA . ILE A 1 90 ? -4.458 -24.292 -5.583 1.00 11.54 69 ILE A CA 9
ATOM 15632 C C . ILE A 1 90 ? -5.163 -23.049 -6.101 1.00 74.24 69 ILE A C 9
ATOM 15633 O O . ILE A 1 90 ? -5.048 -22.707 -7.277 1.00 3.12 69 ILE A O 9
ATOM 15649 N N . GLN A 1 91 ? -5.903 -22.392 -5.226 1.00 65.12 70 GLN A N 9
ATOM 15650 C CA . GLN A 1 91 ? -6.675 -21.228 -5.609 1.00 62.02 70 GLN A CA 9
ATOM 15651 C C . GLN A 1 91 ? -6.268 -20.019 -4.777 1.00 34.12 70 GLN A C 9
ATOM 15652 O O . GLN A 1 91 ? -6.418 -20.017 -3.552 1.00 74.44 70 GLN A O 9
ATOM 15666 N N . PHE A 1 92 ? -5.727 -19.007 -5.436 1.00 55.53 71 PHE A N 9
ATOM 15667 C CA . PHE A 1 92 ? -5.472 -17.734 -4.781 1.00 31.43 71 PHE A CA 9
ATOM 15668 C C . PHE A 1 92 ? -6.777 -16.956 -4.686 1.00 40.13 71 PHE A C 9
ATOM 15669 O O . PHE A 1 92 ? -7.303 -16.486 -5.696 1.00 4.04 71 PHE A O 9
ATOM 15686 N N . VAL A 1 93 ? -7.303 -16.833 -3.477 1.00 53.12 72 VAL A N 9
ATOM 15687 C CA . VAL A 1 93 ? -8.605 -16.216 -3.273 1.00 54.32 72 VAL A CA 9
ATOM 15688 C C . VAL A 1 93 ? -8.458 -14.737 -2.952 1.00 23.44 72 VAL A C 9
ATOM 15689 O O . VAL A 1 93 ? -7.887 -14.355 -1.926 1.00 42.31 72 VAL A O 9
ATOM 15702 N N . LEU A 1 94 ? -8.966 -13.915 -3.849 1.00 30.41 73 LEU A N 9
ATOM 15703 C CA . LEU A 1 94 ? -8.915 -12.477 -3.697 1.00 33.21 73 LEU A CA 9
ATOM 15704 C C . LEU A 1 94 ? -10.327 -11.913 -3.658 1.00 64.32 73 LEU A C 9
ATOM 15705 O O . LEU A 1 94 ? -10.863 -11.465 -4.672 1.00 70.00 73 LEU A O 9
ATOM 15721 N N . TRP A 1 95 ? -10.942 -11.975 -2.493 1.00 53.40 74 TRP A N 9
ATOM 15722 C CA . TRP A 1 95 ? -12.289 -11.467 -2.330 1.00 40.03 74 TRP A CA 9
ATOM 15723 C C . TRP A 1 95 ? -12.241 -10.001 -1.936 1.00 33.11 74 TRP A C 9
ATOM 15724 O O . TRP A 1 95 ? -11.684 -9.650 -0.896 1.00 34.02 74 TRP A O 9
ATOM 15745 N N . CYS A 1 96 ? -12.801 -9.143 -2.774 1.00 2.42 75 CYS A N 9
ATOM 15746 C CA . CYS A 1 96 ? -12.868 -7.730 -2.457 1.00 41.42 75 CYS A CA 9
ATOM 15747 C C . CYS A 1 96 ? -14.272 -7.371 -1.986 1.00 24.11 75 CYS A C 9
ATOM 15748 O O . CYS A 1 96 ? -15.255 -7.971 -2.428 1.00 63.04 75 CYS A O 9
ATOM 15756 N N . PRO A 1 97 ? -14.383 -6.395 -1.081 1.00 71.41 76 PRO A N 9
ATOM 15757 C CA . PRO A 1 97 ? -15.654 -5.954 -0.543 1.00 34.12 76 PRO A CA 9
ATOM 15758 C C . PRO A 1 97 ? -16.180 -4.686 -1.203 1.00 60.24 76 PRO A C 9
ATOM 15759 O O . PRO A 1 97 ? -15.473 -4.011 -1.957 1.00 71.53 76 PRO A O 9
ATOM 15770 N N . ASP A 1 98 ? -17.425 -4.366 -0.891 1.00 5.12 77 ASP A N 9
ATOM 15771 C CA . ASP A 1 98 ? -18.059 -3.142 -1.360 1.00 21.40 77 ASP A CA 9
ATOM 15772 C C . ASP A 1 98 ? -17.425 -1.919 -0.707 1.00 13.04 77 ASP A C 9
ATOM 15773 O O . ASP A 1 98 ? -17.373 -0.837 -1.295 1.00 32.23 77 ASP A O 9
ATOM 15782 N N . ASN A 1 99 ? -16.907 -2.115 0.499 1.00 33.51 78 ASN A N 9
ATOM 15783 C CA . ASN A 1 99 ? -16.411 -1.015 1.320 1.00 34.03 78 ASN A CA 9
ATOM 15784 C C . ASN A 1 99 ? -14.933 -0.714 1.030 1.00 42.24 78 ASN A C 9
ATOM 15785 O O . ASN A 1 99 ? -14.301 0.078 1.728 1.00 24.03 78 ASN A O 9
ATOM 15796 N N . ALA A 1 100 ? -14.389 -1.318 -0.019 1.00 20.41 79 ALA A N 9
ATOM 15797 C CA . ALA A 1 100 ? -12.995 -1.084 -0.385 1.00 74.40 79 ALA A CA 9
ATOM 15798 C C . ALA A 1 100 ? -12.890 -0.227 -1.643 1.00 73.10 79 ALA A C 9
ATOM 15799 O O . ALA A 1 100 ? -13.245 -0.672 -2.737 1.00 73.22 79 ALA A O 9
ATOM 15806 N N . PRO A 1 101 ? -12.405 1.018 -1.498 1.00 52.21 80 PRO A N 9
ATOM 15807 C CA . PRO A 1 101 ? -12.216 1.940 -2.620 1.00 65.34 80 PRO A CA 9
ATOM 15808 C C . PRO A 1 101 ? -11.012 1.562 -3.483 1.00 0.25 80 PRO A C 9
ATOM 15809 O O . PRO A 1 101 ? -10.452 0.471 -3.353 1.00 2.31 80 PRO A O 9
ATOM 15820 N N . VAL A 1 102 ? -10.603 2.481 -4.350 1.00 14.42 81 VAL A N 9
ATOM 15821 C CA . VAL A 1 102 ? -9.508 2.231 -5.282 1.00 63.20 81 VAL A CA 9
ATOM 15822 C C . VAL A 1 102 ? -8.145 2.281 -4.592 1.00 63.11 81 VAL A C 9
ATOM 15823 O O . VAL A 1 102 ? -7.139 1.845 -5.155 1.00 32.45 81 VAL A O 9
ATOM 15836 N N . LYS A 1 103 ? -8.121 2.792 -3.367 1.00 62.54 82 LYS A N 9
ATOM 15837 C CA . LYS A 1 103 ? -6.871 2.960 -2.635 1.00 71.12 82 LYS A CA 9
ATOM 15838 C C . LYS A 1 103 ? -6.276 1.602 -2.234 1.00 70.11 82 LYS A C 9
ATOM 15839 O O . LYS A 1 103 ? -5.159 1.282 -2.635 1.00 40.21 82 LYS A O 9
ATOM 15858 N N . PRO A 1 104 ? -7.012 0.758 -1.467 1.00 2.04 83 PRO A N 9
ATOM 15859 C CA . PRO A 1 104 ? -6.539 -0.584 -1.114 1.00 25.24 83 PRO A CA 9
ATOM 15860 C C . PRO A 1 104 ? -6.629 -1.534 -2.303 1.00 51.44 83 PRO A C 9
ATOM 15861 O O . PRO A 1 104 ? -6.042 -2.617 -2.304 1.00 43.21 83 PRO A O 9
ATOM 15872 N N . ARG A 1 105 ? -7.360 -1.102 -3.323 1.00 22.31 84 ARG A N 9
ATOM 15873 C CA . ARG A 1 105 ? -7.565 -1.895 -4.527 1.00 13.23 84 ARG A CA 9
ATOM 15874 C C . ARG A 1 105 ? -6.231 -2.178 -5.209 1.00 42.34 84 ARG A C 9
ATOM 15875 O O . ARG A 1 105 ? -5.928 -3.315 -5.569 1.00 3.15 84 ARG A O 9
ATOM 15896 N N . MET A 1 106 ? -5.424 -1.137 -5.358 1.00 64.34 85 MET A N 9
ATOM 15897 C CA . MET A 1 106 ? -4.131 -1.265 -6.018 1.00 72.14 85 MET A CA 9
ATOM 15898 C C . MET A 1 106 ? -3.119 -1.931 -5.090 1.00 22.11 85 MET A C 9
ATOM 15899 O O . MET A 1 106 ? -2.068 -2.395 -5.528 1.00 43.51 85 MET A O 9
ATOM 15913 N N . THR A 1 107 ? -3.459 -1.998 -3.809 1.00 35.30 86 THR A N 9
ATOM 15914 C CA . THR A 1 107 ? -2.568 -2.563 -2.811 1.00 43.00 86 THR A CA 9
ATOM 15915 C C . THR A 1 107 ? -2.433 -4.075 -2.992 1.00 51.01 86 THR A C 9
ATOM 15916 O O . THR A 1 107 ? -1.325 -4.620 -2.936 1.00 12.14 86 THR A O 9
ATOM 15927 N N . TYR A 1 108 ? -3.553 -4.752 -3.225 1.00 32.50 87 TYR A N 9
ATOM 15928 C CA . TYR A 1 108 ? -3.526 -6.198 -3.369 1.00 73.12 87 TYR A CA 9
ATOM 15929 C C . TYR A 1 108 ? -3.058 -6.607 -4.763 1.00 54.14 87 TYR A C 9
ATOM 15930 O O . TYR A 1 108 ? -2.422 -7.644 -4.921 1.00 32.44 87 TYR A O 9
ATOM 15948 N N . ALA A 1 109 ? -3.337 -5.767 -5.759 1.00 12.34 88 ALA A N 9
ATOM 15949 C CA . ALA A 1 109 ? -2.992 -6.072 -7.147 1.00 11.22 88 ALA A CA 9
ATOM 15950 C C . ALA A 1 109 ? -1.482 -6.049 -7.359 1.00 23.21 88 ALA A C 9
ATOM 15951 O O . ALA A 1 109 ? -0.967 -6.614 -8.320 1.00 64.34 88 ALA A O 9
ATOM 15958 N N . SER A 1 110 ? -0.788 -5.389 -6.452 1.00 35.13 89 SER A N 9
ATOM 15959 C CA . SER A 1 110 ? 0.660 -5.307 -6.492 1.00 52.24 89 SER A CA 9
ATOM 15960 C C . SER A 1 110 ? 1.286 -6.501 -5.780 1.00 65.53 89 SER A C 9
ATOM 15961 O O . SER A 1 110 ? 2.102 -7.231 -6.350 1.00 12.42 89 SER A O 9
ATOM 15969 N N . SER A 1 111 ? 0.860 -6.713 -4.543 1.00 1.00 90 SER A N 9
ATOM 15970 C CA . SER A 1 111 ? 1.478 -7.695 -3.668 1.00 3.22 90 SER A CA 9
ATOM 15971 C C . SER A 1 111 ? 1.225 -9.125 -4.149 1.00 70.42 90 SER A C 9
ATOM 15972 O O . SER A 1 111 ? 2.025 -10.023 -3.886 1.00 14.12 90 SER A O 9
ATOM 15980 N N . LYS A 1 112 ? 0.128 -9.322 -4.880 1.00 43.33 91 LYS A N 9
ATOM 15981 C CA . LYS A 1 112 ? -0.284 -10.656 -5.323 1.00 54.12 91 LYS A CA 9
ATOM 15982 C C . LYS A 1 112 ? 0.796 -11.357 -6.149 1.00 44.43 91 LYS A C 9
ATOM 15983 O O . LYS A 1 112 ? 0.880 -12.585 -6.162 1.00 44.24 91 LYS A O 9
ATOM 16002 N N . ASP A 1 113 ? 1.632 -10.577 -6.820 1.00 10.41 92 ASP A N 9
ATOM 16003 C CA . ASP A 1 113 ? 2.643 -11.138 -7.707 1.00 31.11 92 ASP A CA 9
ATOM 16004 C C . ASP A 1 113 ? 3.811 -11.702 -6.912 1.00 1.13 92 ASP A C 9
ATOM 16005 O O . ASP A 1 113 ? 4.327 -12.776 -7.224 1.00 14.30 92 ASP A O 9
ATOM 16014 N N . ALA A 1 114 ? 4.196 -10.986 -5.864 1.00 24.45 93 ALA A N 9
ATOM 16015 C CA . ALA A 1 114 ? 5.344 -11.362 -5.048 1.00 14.20 93 ALA A CA 9
ATOM 16016 C C . ALA A 1 114 ? 5.100 -12.682 -4.325 1.00 13.44 93 ALA A C 9
ATOM 16017 O O . ALA A 1 114 ? 6.002 -13.514 -4.205 1.00 61.21 93 ALA A O 9
ATOM 16024 N N . LEU A 1 115 ? 3.871 -12.872 -3.858 1.00 21.12 94 LEU A N 9
ATOM 16025 C CA . LEU A 1 115 ? 3.488 -14.110 -3.188 1.00 25.32 94 LEU A CA 9
ATOM 16026 C C . LEU A 1 115 ? 3.581 -15.286 -4.150 1.00 1.44 94 LEU A C 9
ATOM 16027 O O . LEU A 1 115 ? 4.216 -16.299 -3.854 1.00 63.24 94 LEU A O 9
ATOM 16043 N N . LEU A 1 116 ? 2.966 -15.126 -5.314 1.00 45.24 95 LEU A N 9
ATOM 16044 C CA . LEU A 1 116 ? 2.945 -16.166 -6.338 1.00 74.24 95 LEU A CA 9
ATOM 16045 C C . LEU A 1 116 ? 4.364 -16.564 -6.742 1.00 32.22 95 LEU A C 9
ATOM 16046 O O . LEU A 1 116 ? 4.626 -17.710 -7.109 1.00 52.15 95 LEU A O 9
ATOM 16062 N N . LYS A 1 117 ? 5.274 -15.608 -6.650 1.00 12.31 96 LYS A N 9
ATOM 16063 C CA . LYS A 1 117 ? 6.662 -15.814 -7.032 1.00 43.43 96 LYS A CA 9
ATOM 16064 C C . LYS A 1 117 ? 7.446 -16.605 -5.986 1.00 40.23 96 LYS A C 9
ATOM 16065 O O . LYS A 1 117 ? 8.359 -17.353 -6.330 1.00 2.11 96 LYS A O 9
ATOM 16084 N N . LYS A 1 118 ? 7.098 -16.448 -4.715 1.00 1.12 97 LYS A N 9
ATOM 16085 C CA . LYS A 1 118 ? 7.974 -16.922 -3.650 1.00 24.45 97 LYS A CA 9
ATOM 16086 C C . LYS A 1 118 ? 7.414 -18.108 -2.849 1.00 14.31 97 LYS A C 9
ATOM 16087 O O . LYS A 1 118 ? 8.173 -18.773 -2.139 1.00 61.53 97 LYS A O 9
ATOM 16106 N N . LEU A 1 119 ? 6.126 -18.424 -2.951 1.00 64.25 98 LEU A N 9
ATOM 16107 C CA . LEU A 1 119 ? 5.568 -19.368 -1.980 1.00 71.23 98 LEU A CA 9
ATOM 16108 C C . LEU A 1 119 ? 5.738 -20.826 -2.403 1.00 4.12 98 LEU A C 9
ATOM 16109 O O . LEU A 1 119 ? 6.142 -21.655 -1.588 1.00 63.01 98 LEU A O 9
ATOM 16125 N N . ASP A 1 120 ? 5.453 -21.150 -3.656 1.00 34.22 99 ASP A N 9
ATOM 16126 C CA . ASP A 1 120 ? 5.643 -22.520 -4.128 1.00 40.14 99 ASP A CA 9
ATOM 16127 C C . ASP A 1 120 ? 5.793 -22.563 -5.650 1.00 3.43 99 ASP A C 9
ATOM 16128 O O . ASP A 1 120 ? 5.971 -21.532 -6.294 1.00 14.24 99 ASP A O 9
ATOM 16137 N N . GLY A 1 121 ? 5.702 -23.769 -6.200 1.00 60.43 100 GLY A N 9
ATOM 16138 C CA . GLY A 1 121 ? 5.578 -23.973 -7.631 1.00 74.11 100 GLY A CA 9
ATOM 16139 C C . GLY A 1 121 ? 4.113 -24.001 -8.037 1.00 50.23 100 GLY A C 9
ATOM 16140 O O . GLY A 1 121 ? 3.758 -24.476 -9.118 1.00 63.31 100 GLY A O 9
ATOM 16144 N N . ALA A 1 122 ? 3.275 -23.526 -7.116 1.00 45.24 101 ALA A N 9
ATOM 16145 C CA . ALA A 1 122 ? 1.817 -23.535 -7.241 1.00 43.40 101 ALA A CA 9
ATOM 16146 C C . ALA A 1 122 ? 1.315 -22.847 -8.512 1.00 23.30 101 ALA A C 9
ATOM 16147 O O . ALA A 1 122 ? 2.092 -22.311 -9.306 1.00 44.55 101 ALA A O 9
ATOM 16154 N N . THR A 1 123 ? -0.001 -22.841 -8.678 1.00 70.34 102 THR A N 9
ATOM 16155 C CA . THR A 1 123 ? -0.616 -22.434 -9.927 1.00 63.32 102 THR A CA 9
ATOM 16156 C C . THR A 1 123 ? -0.736 -20.914 -9.992 1.00 30.43 102 THR A C 9
ATOM 16157 O O . THR A 1 123 ? -1.112 -20.267 -9.016 1.00 20.21 102 THR A O 9
ATOM 16168 N N . ALA A 1 124 ? -0.410 -20.362 -11.155 1.00 3.22 103 ALA A N 9
ATOM 16169 C CA . ALA A 1 124 ? -0.290 -18.920 -11.329 1.00 51.30 103 ALA A CA 9
ATOM 16170 C C . ALA A 1 124 ? -1.645 -18.237 -11.486 1.00 61.15 103 ALA A C 9
ATOM 16171 O O . ALA A 1 124 ? -1.713 -17.037 -11.749 1.00 22.23 103 ALA A O 9
ATOM 16178 N N . VAL A 1 125 ? -2.718 -18.996 -11.336 1.00 23.31 104 VAL A N 9
ATOM 16179 C CA . VAL A 1 125 ? -4.052 -18.443 -11.495 1.00 61.23 104 VAL A CA 9
ATOM 16180 C C . VAL A 1 125 ? -4.569 -17.912 -10.158 1.00 42.01 104 VAL A C 9
ATOM 16181 O O . VAL A 1 125 ? -4.241 -18.443 -9.096 1.00 74.33 104 VAL A O 9
ATOM 16194 N N . ALA A 1 126 ? -5.383 -16.871 -10.223 1.00 33.51 105 ALA A N 9
ATOM 16195 C CA . ALA A 1 126 ? -5.977 -16.278 -9.039 1.00 44.30 105 ALA A CA 9
ATOM 16196 C C . ALA A 1 126 ? -7.415 -15.890 -9.338 1.00 62.53 105 ALA A C 9
ATOM 16197 O O . ALA A 1 126 ? -7.758 -15.622 -10.489 1.00 40.34 105 ALA A O 9
ATOM 16204 N N . LEU A 1 127 ? -8.252 -15.860 -8.317 1.00 33.13 106 LEU A N 9
ATOM 16205 C CA . LEU A 1 127 ? -9.650 -15.516 -8.507 1.00 35.45 106 LEU A CA 9
ATOM 16206 C C . LEU A 1 127 ? -10.031 -14.323 -7.647 1.00 0.01 106 LEU A C 9
ATOM 16207 O O . LEU A 1 127 ? -9.943 -14.376 -6.422 1.00 62.23 106 LEU A O 9
ATOM 16223 N N . GLU A 1 128 ? -10.440 -13.247 -8.298 1.00 70.31 107 GLU A N 9
ATOM 16224 C CA . GLU A 1 128 ? -10.924 -12.076 -7.595 1.00 54.21 107 GLU A CA 9
ATOM 16225 C C . GLU A 1 128 ? -12.449 -12.089 -7.565 1.00 60.01 107 GLU A C 9
ATOM 16226 O O . GLU A 1 128 ? -13.104 -12.127 -8.609 1.00 41.51 107 GLU A O 9
ATOM 16238 N N . ALA A 1 129 ? -13.006 -12.083 -6.368 1.00 61.13 108 ALA A N 9
ATOM 16239 C CA . ALA A 1 129 ? -14.447 -12.173 -6.196 1.00 3.33 108 ALA A CA 9
ATOM 16240 C C . ALA A 1 129 ? -15.015 -10.868 -5.659 1.00 74.14 108 ALA A C 9
ATOM 16241 O O . ALA A 1 129 ? -14.329 -10.128 -4.953 1.00 52.22 108 ALA A O 9
ATOM 16248 N N . HIS A 1 130 ? -16.267 -10.588 -6.003 1.00 4.22 109 HIS A N 9
ATOM 16249 C CA . HIS A 1 130 ? -16.930 -9.364 -5.568 1.00 53.50 109 HIS A CA 9
ATOM 16250 C C . HIS A 1 130 ? -18.351 -9.669 -5.110 1.00 2.54 109 HIS A C 9
ATOM 16251 O O . HIS A 1 130 ? -19.151 -8.767 -4.883 1.00 21.51 109 HIS A O 9
ATOM 16266 N N . GLU A 1 131 ? -18.656 -10.950 -4.986 1.00 2.20 110 GLU A N 9
ATOM 16267 C CA . GLU A 1 131 ? -20.002 -11.384 -4.652 1.00 35.13 110 GLU A CA 9
ATOM 16268 C C . GLU A 1 131 ? -19.958 -12.402 -3.513 1.00 73.53 110 GLU A C 9
ATOM 16269 O O . GLU A 1 131 ? -18.894 -12.924 -3.185 1.00 64.02 110 GLU A O 9
ATOM 16281 N N . MET A 1 132 ? -21.113 -12.693 -2.922 1.00 35.11 111 MET A N 9
ATOM 16282 C CA . MET A 1 132 ? -21.189 -13.613 -1.790 1.00 11.40 111 MET A CA 9
ATOM 16283 C C . MET A 1 132 ? -21.141 -15.071 -2.248 1.00 3.32 111 MET A C 9
ATOM 16284 O O . MET A 1 132 ? -21.313 -15.985 -1.445 1.00 22.12 111 MET A O 9
ATOM 16298 N N . GLY A 1 133 ? -20.899 -15.282 -3.537 1.00 3.31 112 GLY A N 9
ATOM 16299 C CA . GLY A 1 133 ? -20.751 -16.633 -4.054 1.00 43.22 112 GLY A CA 9
ATOM 16300 C C . GLY A 1 133 ? -19.480 -17.297 -3.559 1.00 42.23 112 GLY A C 9
ATOM 16301 O O . GLY A 1 133 ? -19.362 -18.521 -3.573 1.00 21.23 112 GLY A O 9
ATOM 16305 N N . ASP A 1 134 ? -18.533 -16.478 -3.116 1.00 52.23 113 ASP A N 9
ATOM 16306 C CA . ASP A 1 134 ? -17.266 -16.966 -2.576 1.00 23.04 113 ASP A CA 9
ATOM 16307 C C . ASP A 1 134 ? -17.487 -17.632 -1.222 1.00 64.15 113 ASP A C 9
ATOM 16308 O O . ASP A 1 134 ? -16.880 -18.651 -0.906 1.00 72.23 113 ASP A O 9
ATOM 16317 N N . LEU A 1 135 ? -18.397 -17.067 -0.436 1.00 60.21 114 LEU A N 9
ATOM 16318 C CA . LEU A 1 135 ? -18.708 -17.615 0.875 1.00 35.31 114 LEU A CA 9
ATOM 16319 C C . LEU A 1 135 ? -19.832 -18.648 0.780 1.00 14.32 114 LEU A C 9
ATOM 16320 O O . LEU A 1 135 ? -20.415 -19.047 1.789 1.00 61.04 114 LEU A O 9
ATOM 16336 N N . ALA A 1 136 ? -20.118 -19.088 -0.436 1.00 4.22 115 ALA A N 9
ATOM 16337 C CA . ALA A 1 136 ? -21.100 -20.137 -0.663 1.00 61.21 115 ALA A CA 9
ATOM 16338 C C . ALA A 1 136 ? -20.413 -21.497 -0.571 1.00 61.34 115 ALA A C 9
ATOM 16339 O O . ALA A 1 136 ? -19.189 -21.570 -0.621 1.00 54.23 115 ALA A O 9
ATOM 16346 N N . PRO A 1 137 ? -21.168 -22.591 -0.398 1.00 63.54 116 PRO A N 9
ATOM 16347 C CA . PRO A 1 137 ? -20.582 -23.931 -0.309 1.00 50.33 116 PRO A CA 9
ATOM 16348 C C . PRO A 1 137 ? -19.938 -24.390 -1.617 1.00 72.50 116 PRO A C 9
ATOM 16349 O O . PRO A 1 137 ? -20.592 -24.999 -2.467 1.00 44.25 116 PRO A O 9
ATOM 16360 N N . LEU A 1 138 ? -18.660 -24.063 -1.793 1.00 23.20 117 LEU A N 9
ATOM 16361 C CA . LEU A 1 138 ? -17.905 -24.562 -2.933 1.00 21.20 117 LEU A CA 9
ATOM 16362 C C . LEU A 1 138 ? -17.501 -26.007 -2.679 1.00 55.31 117 LEU A C 9
ATOM 16363 O O . LEU A 1 138 ? -18.038 -26.926 -3.296 1.00 45.43 117 LEU A O 9
ATOM 16379 N N . ALA A 1 139 ? -16.562 -26.188 -1.752 1.00 72.42 118 ALA A N 9
ATOM 16380 C CA . ALA A 1 139 ? -16.076 -27.507 -1.367 1.00 41.22 118 ALA A CA 9
ATOM 16381 C C . ALA A 1 139 ? -15.126 -27.386 -0.180 1.00 24.12 118 ALA A C 9
ATOM 16382 O O . ALA A 1 139 ? -15.612 -27.298 0.966 1.00 62.23 118 ALA A O 9
ATOM 16390 N N . MET A 1 22 ? 1.440 -3.574 -0.228 1.00 43.23 1 MET A N 10
ATOM 16391 C CA . MET A 1 22 ? 2.175 -2.857 -1.295 1.00 54.11 1 MET A CA 10
ATOM 16392 C C . MET A 1 22 ? 3.363 -3.697 -1.745 1.00 4.15 1 MET A C 10
ATOM 16393 O O . MET A 1 22 ? 4.046 -4.290 -0.913 1.00 45.44 1 MET A O 10
ATOM 16407 N N . ALA A 1 23 ? 3.599 -3.748 -3.052 1.00 2.41 2 ALA A N 10
ATOM 16408 C CA . ALA A 1 23 ? 4.614 -4.635 -3.613 1.00 64.31 2 ALA A CA 10
ATOM 16409 C C . ALA A 1 23 ? 6.021 -4.052 -3.516 1.00 25.41 2 ALA A C 10
ATOM 16410 O O . ALA A 1 23 ? 6.995 -4.796 -3.411 1.00 33.41 2 ALA A O 10
ATOM 16417 N N . SER A 1 24 ? 6.134 -2.735 -3.554 1.00 73.44 3 SER A N 10
ATOM 16418 C CA . SER A 1 24 ? 7.440 -2.096 -3.518 1.00 73.11 3 SER A CA 10
ATOM 16419 C C . SER A 1 24 ? 8.123 -2.308 -2.168 1.00 64.35 3 SER A C 10
ATOM 16420 O O . SER A 1 24 ? 7.626 -1.869 -1.127 1.00 20.33 3 SER A O 10
ATOM 16428 N N . GLY A 1 25 ? 9.268 -2.981 -2.200 1.00 53.10 4 GLY A N 10
ATOM 16429 C CA . GLY A 1 25 ? 10.019 -3.257 -0.992 1.00 10.53 4 GLY A CA 10
ATOM 16430 C C . GLY A 1 25 ? 9.251 -4.101 0.006 1.00 70.24 4 GLY A C 10
ATOM 16431 O O . GLY A 1 25 ? 9.399 -3.927 1.217 1.00 55.14 4 GLY A O 10
ATOM 16435 N N . MET A 1 26 ? 8.424 -5.009 -0.493 1.00 34.40 5 MET A N 10
ATOM 16436 C CA . MET A 1 26 ? 7.672 -5.903 0.378 1.00 14.43 5 MET A CA 10
ATOM 16437 C C . MET A 1 26 ? 8.507 -7.117 0.752 1.00 52.50 5 MET A C 10
ATOM 16438 O O . MET A 1 26 ? 9.477 -7.455 0.070 1.00 65.31 5 MET A O 10
ATOM 16452 N N . GLY A 1 27 ? 8.129 -7.761 1.838 1.00 70.04 6 GLY A N 10
ATOM 16453 C CA . GLY A 1 27 ? 8.812 -8.952 2.269 1.00 3.02 6 GLY A CA 10
ATOM 16454 C C . GLY A 1 27 ? 7.870 -10.120 2.400 1.00 61.12 6 GLY A C 10
ATOM 16455 O O . GLY A 1 27 ? 6.896 -10.061 3.160 1.00 31.43 6 GLY A O 10
ATOM 16459 N N . VAL A 1 28 ? 8.140 -11.167 1.638 1.00 54.42 7 VAL A N 10
ATOM 16460 C CA . VAL A 1 28 ? 7.382 -12.400 1.741 1.00 0.43 7 VAL A CA 10
ATOM 16461 C C . VAL A 1 28 ? 7.783 -13.117 3.020 1.00 73.25 7 VAL A C 10
ATOM 16462 O O . VAL A 1 28 ? 8.872 -13.687 3.109 1.00 22.32 7 VAL A O 10
ATOM 16475 N N . ASP A 1 29 ? 6.920 -13.053 4.019 1.00 51.40 8 ASP A N 10
ATOM 16476 C CA . ASP A 1 29 ? 7.253 -13.575 5.335 1.00 4.42 8 ASP A CA 10
ATOM 16477 C C . ASP A 1 29 ? 7.283 -15.098 5.323 1.00 55.42 8 ASP A C 10
ATOM 16478 O O . ASP A 1 29 ? 6.463 -15.744 4.664 1.00 61.24 8 ASP A O 10
ATOM 16487 N N . GLU A 1 30 ? 8.231 -15.662 6.064 1.00 71.42 9 GLU A N 10
ATOM 16488 C CA . GLU A 1 30 ? 8.422 -17.107 6.123 1.00 53.24 9 GLU A CA 10
ATOM 16489 C C . GLU A 1 30 ? 7.218 -17.801 6.754 1.00 41.01 9 GLU A C 10
ATOM 16490 O O . GLU A 1 30 ? 7.052 -19.015 6.632 1.00 54.12 9 GLU A O 10
ATOM 16502 N N . ASN A 1 31 ? 6.381 -17.016 7.419 1.00 22.44 10 ASN A N 10
ATOM 16503 C CA . ASN A 1 31 ? 5.136 -17.510 7.998 1.00 32.52 10 ASN A CA 10
ATOM 16504 C C . ASN A 1 31 ? 4.288 -18.191 6.925 1.00 13.13 10 ASN A C 10
ATOM 16505 O O . ASN A 1 31 ? 3.702 -19.248 7.150 1.00 23.54 10 ASN A O 10
ATOM 16516 N N . CYS A 1 32 ? 4.266 -17.589 5.742 1.00 14.34 11 CYS A N 10
ATOM 16517 C CA . CYS A 1 32 ? 3.420 -18.059 4.657 1.00 53.40 11 CYS A CA 10
ATOM 16518 C C . CYS A 1 32 ? 3.968 -19.344 4.038 1.00 4.52 11 CYS A C 10
ATOM 16519 O O . CYS A 1 32 ? 3.219 -20.290 3.793 1.00 14.22 11 CYS A O 10
ATOM 16527 N N . VAL A 1 33 ? 5.276 -19.387 3.803 1.00 61.31 12 VAL A N 10
ATOM 16528 C CA . VAL A 1 33 ? 5.886 -20.527 3.122 1.00 34.20 12 VAL A CA 10
ATOM 16529 C C . VAL A 1 33 ? 5.938 -21.758 4.026 1.00 51.32 12 VAL A C 10
ATOM 16530 O O . VAL A 1 33 ? 5.959 -22.893 3.545 1.00 61.34 12 VAL A O 10
ATOM 16543 N N . ALA A 1 34 ? 5.927 -21.536 5.337 1.00 42.03 13 ALA A N 10
ATOM 16544 C CA . ALA A 1 34 ? 5.946 -22.635 6.294 1.00 44.12 13 ALA A CA 10
ATOM 16545 C C . ALA A 1 34 ? 4.677 -23.477 6.181 1.00 13.23 13 ALA A C 10
ATOM 16546 O O . ALA A 1 34 ? 4.694 -24.685 6.428 1.00 32.03 13 ALA A O 10
ATOM 16553 N N . ARG A 1 35 ? 3.585 -22.837 5.778 1.00 34.14 14 ARG A N 10
ATOM 16554 C CA . ARG A 1 35 ? 2.304 -23.520 5.647 1.00 51.12 14 ARG A CA 10
ATOM 16555 C C . ARG A 1 35 ? 2.271 -24.398 4.399 1.00 35.24 14 ARG A C 10
ATOM 16556 O O . ARG A 1 35 ? 1.519 -25.368 4.332 1.00 14.14 14 ARG A O 10
ATOM 16577 N N . PHE A 1 36 ? 3.107 -24.070 3.423 1.00 32.35 15 PHE A N 10
ATOM 16578 C CA . PHE A 1 36 ? 3.189 -24.841 2.192 1.00 64.51 15 PHE A CA 10
ATOM 16579 C C . PHE A 1 36 ? 4.089 -26.044 2.393 1.00 73.22 15 PHE A C 10
ATOM 16580 O O . PHE A 1 36 ? 3.978 -27.037 1.688 1.00 31.35 15 PHE A O 10
ATOM 16597 N N . ASN A 1 37 ? 4.975 -25.951 3.369 1.00 13.14 16 ASN A N 10
ATOM 16598 C CA . ASN A 1 37 ? 5.772 -27.095 3.774 1.00 31.55 16 ASN A CA 10
ATOM 16599 C C . ASN A 1 37 ? 4.851 -28.185 4.329 1.00 53.13 16 ASN A C 10
ATOM 16600 O O . ASN A 1 37 ? 5.060 -29.376 4.091 1.00 70.04 16 ASN A O 10
ATOM 16611 N N . GLU A 1 38 ? 3.804 -27.759 5.037 1.00 4.30 17 GLU A N 10
ATOM 16612 C CA . GLU A 1 38 ? 2.781 -28.679 5.519 1.00 13.33 17 GLU A CA 10
ATOM 16613 C C . GLU A 1 38 ? 1.939 -29.163 4.346 1.00 3.13 17 GLU A C 10
ATOM 16614 O O . GLU A 1 38 ? 1.720 -30.360 4.163 1.00 71.25 17 GLU A O 10
ATOM 16626 N N . LEU A 1 39 ? 1.487 -28.202 3.556 1.00 54.22 18 LEU A N 10
ATOM 16627 C CA . LEU A 1 39 ? 0.618 -28.448 2.412 1.00 23.44 18 LEU A CA 10
ATOM 16628 C C . LEU A 1 39 ? 1.259 -29.400 1.391 1.00 73.02 18 LEU A C 10
ATOM 16629 O O . LEU A 1 39 ? 0.632 -30.364 0.955 1.00 72.42 18 LEU A O 10
ATOM 16645 N N . LYS A 1 40 ? 2.510 -29.142 1.037 1.00 3.43 19 LYS A N 10
ATOM 16646 C CA . LYS A 1 40 ? 3.201 -29.924 0.015 1.00 51.32 19 LYS A CA 10
ATOM 16647 C C . LYS A 1 40 ? 3.585 -31.314 0.522 1.00 23.33 19 LYS A C 10
ATOM 16648 O O . LYS A 1 40 ? 3.279 -32.322 -0.115 1.00 73.13 19 LYS A O 10
ATOM 16667 N N . ILE A 1 41 ? 4.254 -31.368 1.668 1.00 60.45 20 ILE A N 10
ATOM 16668 C CA . ILE A 1 41 ? 4.819 -32.622 2.153 1.00 62.23 20 ILE A CA 10
ATOM 16669 C C . ILE A 1 41 ? 3.801 -33.442 2.945 1.00 75.33 20 ILE A C 10
ATOM 16670 O O . ILE A 1 41 ? 3.520 -34.594 2.602 1.00 41.23 20 ILE A O 10
ATOM 16686 N N . ARG A 1 42 ? 3.241 -32.848 3.992 1.00 5.14 21 ARG A N 10
ATOM 16687 C CA . ARG A 1 42 ? 2.327 -33.565 4.874 1.00 64.12 21 ARG A CA 10
ATOM 16688 C C . ARG A 1 42 ? 1.026 -33.884 4.148 1.00 65.14 21 ARG A C 10
ATOM 16689 O O . ARG A 1 42 ? 0.334 -34.843 4.490 1.00 32.33 21 ARG A O 10
ATOM 16710 N N . LYS A 1 43 ? 0.707 -33.059 3.150 1.00 44.22 22 LYS A N 10
ATOM 16711 C CA . LYS A 1 43 ? -0.519 -33.190 2.363 1.00 63.00 22 LYS A CA 10
ATOM 16712 C C . LYS A 1 43 ? -1.759 -33.109 3.244 1.00 42.41 22 LYS A C 10
ATOM 16713 O O . LYS A 1 43 ? -2.830 -33.615 2.902 1.00 4.43 22 LYS A O 10
ATOM 16732 N N . THR A 1 44 ? -1.594 -32.461 4.383 1.00 72.31 23 THR A N 10
ATOM 16733 C CA . THR A 1 44 ? -2.710 -32.000 5.173 1.00 34.42 23 THR A CA 10
ATOM 16734 C C . THR A 1 44 ? -2.997 -30.572 4.747 1.00 4.24 23 THR A C 10
ATOM 16735 O O . THR A 1 44 ? -2.235 -29.657 5.068 1.00 34.43 23 THR A O 10
ATOM 16746 N N . VAL A 1 45 ? -4.074 -30.378 4.010 1.00 71.35 24 VAL A N 10
ATOM 16747 C CA . VAL A 1 45 ? -4.263 -29.127 3.304 1.00 74.14 24 VAL A CA 10
ATOM 16748 C C . VAL A 1 45 ? -4.953 -28.100 4.183 1.00 1.24 24 VAL A C 10
ATOM 16749 O O . VAL A 1 45 ? -5.903 -28.402 4.906 1.00 20.42 24 VAL A O 10
ATOM 16762 N N . LYS A 1 46 ? -4.440 -26.888 4.120 1.00 54.33 25 LYS A N 10
ATOM 16763 C CA . LYS A 1 46 ? -5.011 -25.771 4.830 1.00 32.41 25 LYS A CA 10
ATOM 16764 C C . LYS A 1 46 ? -5.024 -24.551 3.925 1.00 44.23 25 LYS A C 10
ATOM 16765 O O . LYS A 1 46 ? -4.090 -24.327 3.154 1.00 21.21 25 LYS A O 10
ATOM 16784 N N . TRP A 1 47 ? -6.093 -23.792 3.995 1.00 24.10 26 TRP A N 10
ATOM 16785 C CA . TRP A 1 47 ? -6.181 -22.529 3.289 1.00 74.52 26 TRP A CA 10
ATOM 16786 C C . TRP A 1 47 ? -5.626 -21.460 4.213 1.00 41.32 26 TRP A C 10
ATOM 16787 O O . TRP A 1 47 ? -5.887 -21.487 5.415 1.00 2.51 26 TRP A O 10
ATOM 16808 N N . ILE A 1 48 ? -4.817 -20.567 3.682 1.00 34.24 27 ILE A N 10
ATOM 16809 C CA . ILE A 1 48 ? -4.310 -19.464 4.473 1.00 73.51 27 ILE A CA 10
ATOM 16810 C C . ILE A 1 48 ? -4.803 -18.140 3.922 1.00 22.21 27 ILE A C 10
ATOM 16811 O O . ILE A 1 48 ? -4.751 -17.892 2.715 1.00 12.23 27 ILE A O 10
ATOM 16827 N N . VAL A 1 49 ? -5.298 -17.305 4.813 1.00 71.21 28 VAL A N 10
ATOM 16828 C CA . VAL A 1 49 ? -5.741 -15.975 4.449 1.00 41.12 28 VAL A CA 10
ATOM 16829 C C . VAL A 1 49 ? -4.736 -14.956 4.955 1.00 60.24 28 VAL A C 10
ATOM 16830 O O . VAL A 1 49 ? -4.590 -14.755 6.165 1.00 73.11 28 VAL A O 10
ATOM 16843 N N . PHE A 1 50 ? -4.024 -14.336 4.032 1.00 10.45 29 PHE A N 10
ATOM 16844 C CA . PHE A 1 50 ? -2.998 -13.382 4.394 1.00 70.11 29 PHE A CA 10
ATOM 16845 C C . PHE A 1 50 ? -3.339 -11.982 3.910 1.00 65.23 29 PHE A C 10
ATOM 16846 O O . PHE A 1 50 ? -4.154 -11.791 3.003 1.00 61.13 29 PHE A O 10
ATOM 16863 N N . LYS A 1 51 ? -2.706 -11.010 4.539 1.00 1.51 30 LYS A N 10
ATOM 16864 C CA . LYS A 1 51 ? -2.956 -9.611 4.268 1.00 45.44 30 LYS A CA 10
ATOM 16865 C C . LYS A 1 51 ? -1.651 -8.936 3.871 1.00 73.21 30 LYS A C 10
ATOM 16866 O O . LYS A 1 51 ? -0.655 -9.018 4.595 1.00 1.14 30 LYS A O 10
ATOM 16885 N N . ILE A 1 52 ? -1.649 -8.289 2.717 1.00 21.10 31 ILE A N 10
ATOM 16886 C CA . ILE A 1 52 ? -0.424 -7.727 2.177 1.00 54.51 31 ILE A CA 10
ATOM 16887 C C . ILE A 1 52 ? -0.471 -6.205 2.176 1.00 1.01 31 ILE A C 10
ATOM 16888 O O . ILE A 1 52 ? -1.088 -5.592 1.303 1.00 21.41 31 ILE A O 10
ATOM 16904 N N . GLU A 1 53 ? 0.196 -5.602 3.151 1.00 73.24 32 GLU A N 10
ATOM 16905 C CA . GLU A 1 53 ? 0.315 -4.154 3.229 1.00 10.15 32 GLU A CA 10
ATOM 16906 C C . GLU A 1 53 ? 1.496 -3.767 4.099 1.00 73.31 32 GLU A C 10
ATOM 16907 O O . GLU A 1 53 ? 2.092 -4.623 4.753 1.00 54.41 32 GLU A O 10
ATOM 16919 N N . ASN A 1 54 ? 1.832 -2.478 4.087 1.00 4.11 33 ASN A N 10
ATOM 16920 C CA . ASN A 1 54 ? 2.968 -1.953 4.851 1.00 4.11 33 ASN A CA 10
ATOM 16921 C C . ASN A 1 54 ? 4.239 -2.731 4.540 1.00 12.43 33 ASN A C 10
ATOM 16922 O O . ASN A 1 54 ? 5.046 -3.014 5.424 1.00 14.34 33 ASN A O 10
ATOM 16933 N N . THR A 1 55 ? 4.387 -3.070 3.261 1.00 44.23 34 THR A N 10
ATOM 16934 C CA . THR A 1 55 ? 5.562 -3.761 2.725 1.00 52.11 34 THR A CA 10
ATOM 16935 C C . THR A 1 55 ? 5.831 -5.112 3.400 1.00 0.10 34 THR A C 10
ATOM 16936 O O . THR A 1 55 ? 6.936 -5.643 3.316 1.00 61.10 34 THR A O 10
ATOM 16947 N N . LYS A 1 56 ? 4.819 -5.685 4.037 1.00 32.33 35 LYS A N 10
ATOM 16948 C CA . LYS A 1 56 ? 4.937 -7.028 4.586 1.00 12.32 35 LYS A CA 10
ATOM 16949 C C . LYS A 1 56 ? 3.769 -7.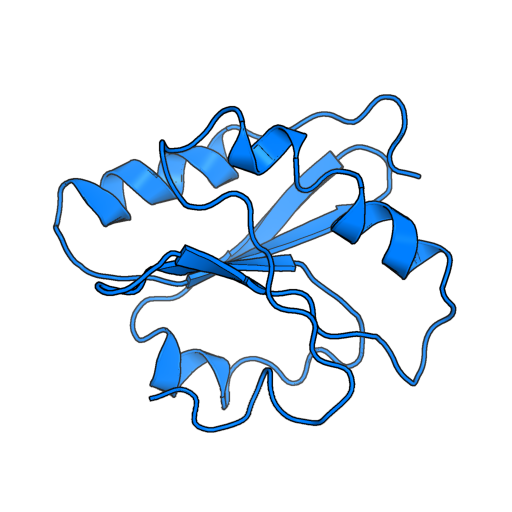897 4.154 1.00 3.42 35 LYS A C 10
ATOM 16950 O O . LYS A 1 56 ? 2.622 -7.451 4.122 1.00 34.40 35 LYS A O 10
ATOM 16969 N N . ILE A 1 57 ? 4.078 -9.130 3.797 1.00 3.41 36 ILE A N 10
ATOM 16970 C CA . ILE A 1 57 ? 3.061 -10.112 3.477 1.00 13.51 36 ILE A CA 10
ATOM 16971 C C . ILE A 1 57 ? 2.913 -11.064 4.653 1.00 25.12 36 ILE A C 10
ATOM 16972 O O . ILE A 1 57 ? 3.803 -11.873 4.910 1.00 63.42 36 ILE A O 10
ATOM 16988 N N . VAL A 1 58 ? 1.804 -10.966 5.371 1.00 2.02 37 VAL A N 10
ATOM 16989 C CA . VAL A 1 58 ? 1.620 -11.757 6.579 1.00 32.24 37 VAL A CA 10
ATOM 16990 C C . VAL A 1 58 ? 0.290 -12.497 6.564 1.00 43.43 37 VAL A C 10
ATOM 16991 O O . VAL A 1 58 ? -0.744 -11.940 6.195 1.00 51.32 37 VAL A O 10
ATOM 17004 N N . VAL A 1 59 ? 0.331 -13.760 6.956 1.00 75.32 38 VAL A N 10
ATOM 17005 C CA . VAL A 1 59 ? -0.873 -14.567 7.066 1.00 70.31 38 VAL A CA 10
ATOM 17006 C C . VAL A 1 59 ? -1.464 -14.392 8.447 1.00 2.31 38 VAL A C 10
ATOM 17007 O O . VAL A 1 59 ? -0.742 -14.447 9.444 1.00 20.43 38 VAL A O 10
ATOM 17020 N N . GLU A 1 60 ? -2.761 -14.175 8.525 1.00 50.43 39 GLU A N 10
ATOM 17021 C CA . GLU A 1 60 ? -3.386 -14.015 9.818 1.00 35.22 39 GLU A CA 10
ATOM 17022 C C . GLU A 1 60 ? -4.207 -15.243 10.178 1.00 54.43 39 GLU A C 10
ATOM 17023 O O . GLU A 1 60 ? -4.524 -15.458 11.348 1.00 40.24 39 GLU A O 10
ATOM 17035 N N . LYS A 1 61 ? -4.548 -16.062 9.181 1.00 71.32 40 LYS A N 10
ATOM 17036 C CA . LYS A 1 61 ? -5.361 -17.240 9.446 1.00 72.11 40 LYS A CA 10
ATOM 17037 C C . LYS A 1 61 ? -4.972 -18.407 8.553 1.00 22.11 40 LYS A C 10
ATOM 17038 O O . LYS A 1 61 ? -4.691 -18.230 7.370 1.00 1.01 40 LYS A O 10
ATOM 17057 N N . ASP A 1 62 ? -4.981 -19.591 9.138 1.00 64.42 41 ASP A N 10
ATOM 17058 C CA . ASP A 1 62 ? -4.923 -20.838 8.396 1.00 61.14 41 ASP A CA 10
ATOM 17059 C C . ASP A 1 62 ? -6.004 -21.752 8.949 1.00 62.01 41 ASP A C 10
ATOM 17060 O O . ASP A 1 62 ? -6.172 -21.859 10.164 1.00 42.33 41 ASP A O 10
ATOM 17069 N N . GLY A 1 63 ? -6.773 -22.365 8.067 1.00 43.34 42 GLY A N 10
ATOM 17070 C CA . GLY A 1 63 ? -7.967 -23.055 8.503 1.00 11.34 42 GLY A CA 10
ATOM 17071 C C . GLY A 1 63 ? -7.944 -24.545 8.250 1.00 32.12 42 GLY A C 10
ATOM 17072 O O . GLY A 1 63 ? -7.165 -25.038 7.431 1.00 33.53 42 GLY A O 10
ATOM 17076 N N . LYS A 1 64 ? -8.820 -25.251 8.953 1.00 64.40 43 LYS A N 10
ATOM 17077 C CA . LYS A 1 64 ? -8.950 -26.691 8.819 1.00 53.34 43 LYS A CA 10
ATOM 17078 C C . LYS A 1 64 ? -10.257 -27.002 8.094 1.00 54.35 43 LYS A C 10
ATOM 17079 O O . LYS A 1 64 ? -11.329 -26.559 8.499 1.00 4.00 43 LYS A O 10
ATOM 17098 N N . GLY A 1 65 ? -10.163 -27.734 7.008 1.00 2.14 44 GLY A N 10
ATOM 17099 C CA . GLY A 1 65 ? -11.304 -27.885 6.132 1.00 12.41 44 GLY A CA 10
ATOM 17100 C C . GLY A 1 65 ? -11.420 -26.652 5.275 1.00 23.42 44 GLY A C 10
ATOM 17101 O O . GLY A 1 65 ? -12.464 -26.015 5.216 1.00 71.04 44 GLY A O 10
ATOM 17105 N N . ASN A 1 66 ? -10.335 -26.388 4.564 1.00 1.21 45 ASN A N 10
ATOM 17106 C CA . ASN A 1 66 ? -10.003 -25.068 4.012 1.00 71.15 45 ASN A CA 10
ATOM 17107 C C . ASN A 1 66 ? -11.180 -24.303 3.393 1.00 2.11 45 ASN A C 10
ATOM 17108 O O . ASN A 1 66 ? -11.429 -23.156 3.763 1.00 44.11 45 ASN A O 10
ATOM 17119 N N . ALA A 1 67 ? -11.907 -24.926 2.488 1.00 53.13 46 ALA A N 10
ATOM 17120 C CA . ALA A 1 67 ? -12.987 -24.243 1.773 1.00 3.12 46 ALA A CA 10
ATOM 17121 C C . ALA A 1 67 ? -14.201 -23.985 2.670 1.00 31.30 46 ALA A C 10
ATOM 17122 O O . ALA A 1 67 ? -14.850 -22.945 2.564 1.00 65.23 46 ALA A O 10
ATOM 17129 N N . ASP A 1 68 ? -14.500 -24.929 3.552 1.00 31.32 47 ASP A N 10
ATOM 17130 C CA . ASP A 1 68 ? -15.674 -24.827 4.421 1.00 15.55 47 ASP A CA 10
ATOM 17131 C C . ASP A 1 68 ? -15.352 -23.984 5.649 1.00 42.05 47 ASP A C 10
ATOM 17132 O O . ASP A 1 68 ? -16.151 -23.150 6.080 1.00 15.20 47 ASP A O 10
ATOM 17141 N N . GLU A 1 69 ? -14.158 -24.215 6.173 1.00 31.25 48 GLU A N 10
ATOM 17142 C CA . GLU A 1 69 ? -13.620 -23.508 7.327 1.00 74.50 48 GLU A CA 10
ATOM 17143 C C . GLU A 1 69 ? -13.787 -21.999 7.185 1.00 34.22 48 GLU A C 10
ATOM 17144 O O . GLU A 1 69 ? -14.406 -21.345 8.026 1.00 45.02 48 GLU A O 10
ATOM 17156 N N . PHE A 1 70 ? -13.271 -21.460 6.092 1.00 53.43 49 PHE A N 10
ATOM 17157 C CA . PHE A 1 70 ? -13.212 -20.021 5.913 1.00 75.14 49 PHE A CA 10
ATOM 17158 C C . PHE A 1 70 ? -14.560 -19.409 5.587 1.00 71.04 49 PHE A C 10
ATOM 17159 O O . PHE A 1 70 ? -14.800 -18.241 5.895 1.00 71.52 49 PHE A O 10
ATOM 17176 N N . ARG A 1 71 ? -15.452 -20.201 5.018 1.00 41.34 50 ARG A N 10
ATOM 17177 C CA . ARG A 1 71 ? -16.778 -19.721 4.674 1.00 71.23 50 ARG A CA 10
ATOM 17178 C C . ARG A 1 71 ? -17.544 -19.364 5.948 1.00 10.14 50 ARG A C 10
ATOM 17179 O O . ARG A 1 71 ? -18.509 -18.605 5.919 1.00 30.31 50 ARG A O 10
ATOM 17200 N N . GLY A 1 72 ? -17.105 -19.926 7.069 1.00 21.21 51 GLY A N 10
ATOM 17201 C CA . GLY A 1 72 ? -17.709 -19.614 8.347 1.00 42.51 51 GLY A CA 10
ATOM 17202 C C . GLY A 1 72 ? -16.708 -19.022 9.317 1.00 73.31 51 GLY A C 10
ATOM 17203 O O . GLY A 1 72 ? -16.984 -18.906 10.513 1.00 15.00 51 GLY A O 10
ATOM 17207 N N . ALA A 1 73 ? -15.542 -18.649 8.805 1.00 62.32 52 ALA A N 10
ATOM 17208 C CA . ALA A 1 73 ? -14.496 -18.071 9.637 1.00 52.31 52 ALA A CA 10
ATOM 17209 C C . ALA A 1 73 ? -14.328 -16.586 9.352 1.00 64.34 52 ALA A C 10
ATOM 17210 O O . ALA A 1 73 ? -13.860 -15.835 10.209 1.00 2.35 52 ALA A O 10
ATOM 17217 N N . LEU A 1 74 ? -14.701 -16.163 8.148 1.00 3.12 53 LEU A N 10
ATOM 17218 C CA . LEU A 1 74 ? -14.565 -14.764 7.762 1.00 12.25 53 LEU A CA 10
ATOM 17219 C C . LEU A 1 74 ? -15.904 -14.144 7.383 1.00 63.50 53 LEU A C 10
ATOM 17220 O O . LEU A 1 74 ? -16.422 -14.375 6.300 1.00 23.05 53 LEU A O 10
ATOM 17236 N N . PRO A 1 75 ? -16.504 -13.389 8.309 1.00 12.23 54 PRO A N 10
ATOM 17237 C CA . PRO A 1 75 ? -17.616 -12.502 8.029 1.00 34.51 54 PRO A CA 10
ATOM 17238 C C . PRO A 1 75 ? -17.121 -11.062 7.928 1.00 4.01 54 PRO A C 10
ATOM 17239 O O . PRO A 1 75 ? -17.798 -10.117 8.341 1.00 23.34 54 PRO A O 10
ATOM 17250 N N . ALA A 1 76 ? -15.939 -10.914 7.350 1.00 51.45 55 ALA A N 10
ATOM 17251 C CA . ALA A 1 76 ? -15.176 -9.682 7.447 1.00 15.01 55 ALA A CA 10
ATOM 17252 C C . ALA A 1 76 ? -15.640 -8.624 6.458 1.00 74.40 55 ALA A C 10
ATOM 17253 O O . ALA A 1 76 ? -15.613 -7.434 6.777 1.00 71.03 55 ALA A O 10
ATOM 17260 N N . ASN A 1 77 ? -16.053 -9.056 5.263 1.00 22.04 56 ASN A N 10
ATOM 17261 C CA . ASN A 1 77 ? -16.406 -8.129 4.178 1.00 3.22 56 ASN A CA 10
ATOM 17262 C C . ASN A 1 77 ? -15.165 -7.359 3.737 1.00 52.42 56 ASN A C 10
ATOM 17263 O O . ASN A 1 77 ? -15.251 -6.301 3.105 1.00 52.33 56 ASN A O 10
ATOM 17274 N N . ASP A 1 78 ? -14.012 -7.921 4.067 1.00 53.44 57 ASP A N 10
ATOM 17275 C CA . ASP A 1 78 ? -12.727 -7.287 3.820 1.00 4.04 57 ASP A CA 10
ATOM 17276 C C . ASP A 1 78 ? -12.054 -7.946 2.643 1.00 60.44 57 ASP A C 10
ATOM 17277 O O . ASP A 1 78 ? -12.277 -9.126 2.383 1.00 51.03 57 ASP A O 10
ATOM 17286 N N . CYS A 1 79 ? -11.227 -7.210 1.933 1.00 75.12 58 CYS A N 10
ATOM 17287 C CA . CYS A 1 79 ? -10.470 -7.832 0.885 1.00 4.43 58 CYS A CA 10
ATOM 17288 C C . CYS A 1 79 ? -9.184 -8.387 1.470 1.00 30.13 58 CYS A C 10
ATOM 17289 O O . CYS A 1 79 ? -8.464 -7.704 2.201 1.00 31.45 58 CYS A O 10
ATOM 17297 N N . ARG A 1 80 ? -8.888 -9.611 1.104 1.00 23.01 59 ARG A N 10
ATOM 17298 C CA . ARG A 1 80 ? -7.686 -10.295 1.550 1.00 52.01 59 ARG A CA 10
ATOM 17299 C C . ARG A 1 80 ? -7.265 -11.301 0.496 1.00 3.03 59 ARG A C 10
ATOM 17300 O O . ARG A 1 80 ? -8.027 -11.580 -0.432 1.00 0.33 59 ARG A O 10
ATOM 17321 N N . PHE A 1 81 ? -6.072 -11.851 0.640 1.00 12.42 60 PHE A N 10
ATOM 17322 C CA . PHE A 1 81 ? -5.563 -12.803 -0.328 1.00 42.11 60 PHE A CA 10
ATOM 17323 C C . PHE A 1 81 ? -5.411 -14.174 0.322 1.00 34.41 60 PHE A C 10
ATOM 17324 O O . PHE A 1 81 ? -4.649 -14.346 1.269 1.00 13.20 60 PHE A O 10
ATOM 17341 N N . GLY A 1 82 ? -6.187 -15.127 -0.150 1.00 12.04 61 GLY A N 10
ATOM 17342 C CA . GLY A 1 82 ? -6.115 -16.472 0.377 1.00 41.24 61 GLY A CA 10
ATOM 17343 C C . GLY A 1 82 ? -5.831 -17.498 -0.698 1.00 61.13 61 GLY A C 10
ATOM 17344 O O . GLY A 1 82 ? -6.416 -17.442 -1.777 1.00 75.00 61 GLY A O 10
ATOM 17348 N N . VAL A 1 83 ? -4.941 -18.434 -0.414 1.00 22.11 62 VAL A N 10
ATOM 17349 C CA . VAL A 1 83 ? -4.661 -19.512 -1.350 1.00 10.10 62 VAL A CA 10
ATOM 17350 C C . VAL A 1 83 ? -5.015 -20.863 -0.732 1.00 25.10 62 VAL A C 10
ATOM 17351 O O . VAL A 1 83 ? -4.665 -21.145 0.417 1.00 13.04 62 VAL A O 10
ATOM 17364 N N . TYR A 1 84 ? -5.743 -21.680 -1.478 1.00 34.22 63 TYR A N 10
ATOM 17365 C CA . TYR A 1 84 ? -6.148 -22.992 -0.994 1.00 13.30 63 TYR A CA 10
ATOM 17366 C C . TYR A 1 84 ? -6.081 -24.035 -2.100 1.00 31.51 63 TYR A C 10
ATOM 17367 O O . TYR A 1 84 ? -6.273 -23.725 -3.280 1.00 23.51 63 TYR A O 10
ATOM 17385 N N . ASP A 1 85 ? -5.798 -25.267 -1.706 1.00 62.25 64 ASP A N 10
ATOM 17386 C CA . ASP A 1 85 ? -5.622 -26.355 -2.646 1.00 23.50 64 ASP A CA 10
ATOM 17387 C C . ASP A 1 85 ? -6.937 -27.072 -2.867 1.00 34.21 64 ASP A C 10
ATOM 17388 O O . ASP A 1 85 ? -7.752 -27.216 -1.949 1.00 72.04 64 ASP A O 10
ATOM 17397 N N . CYS A 1 86 ? -7.131 -27.509 -4.086 1.00 54.14 65 CYS A N 10
ATOM 17398 C CA . CYS A 1 86 ? -8.311 -28.233 -4.474 1.00 52.23 65 CYS A CA 10
ATOM 17399 C C . CYS A 1 86 ? -7.887 -29.424 -5.325 1.00 31.24 65 CYS A C 10
ATOM 17400 O O . CYS A 1 86 ? -6.704 -29.561 -5.644 1.00 31.33 65 CYS A O 10
ATOM 17408 N N . GLY A 1 87 ? -8.833 -30.272 -5.698 1.00 42.34 66 GLY A N 10
ATOM 17409 C CA . GLY A 1 87 ? -8.501 -31.571 -6.264 1.00 23.34 66 GLY A CA 10
ATOM 17410 C C . GLY A 1 87 ? -7.604 -31.524 -7.498 1.00 22.22 66 GLY A C 10
ATOM 17411 O O . GLY A 1 87 ? -6.899 -32.494 -7.778 1.00 4.02 66 GLY A O 10
ATOM 17415 N N . ASN A 1 88 ? -7.600 -30.420 -8.234 1.00 24.23 67 ASN A N 10
ATOM 17416 C CA . ASN A 1 88 ? -6.763 -30.334 -9.432 1.00 34.54 67 ASN A CA 10
ATOM 17417 C C . ASN A 1 88 ? -5.765 -29.179 -9.382 1.00 21.12 67 ASN A C 10
ATOM 17418 O O . ASN A 1 88 ? -4.806 -29.162 -10.154 1.00 62.15 67 ASN A O 10
ATOM 17429 N N . LYS A 1 89 ? -5.961 -28.225 -8.483 1.00 12.13 68 LYS A N 10
ATOM 17430 C CA . LYS A 1 89 ? -5.201 -26.979 -8.557 1.00 71.11 68 LYS A CA 10
ATOM 17431 C C . LYS A 1 89 ? -5.255 -26.198 -7.251 1.00 72.01 68 LYS A C 10
ATOM 17432 O O . LYS A 1 89 ? -6.054 -26.500 -6.371 1.00 31.12 68 LYS A O 10
ATOM 17451 N N . ILE A 1 90 ? -4.409 -25.185 -7.143 1.00 74.11 69 ILE A N 10
ATOM 17452 C CA . ILE A 1 90 ? -4.467 -24.254 -6.029 1.00 74.43 69 ILE A CA 10
ATOM 17453 C C . ILE A 1 90 ? -4.876 -22.885 -6.548 1.00 10.41 69 ILE A C 10
ATOM 17454 O O . ILE A 1 90 ? -4.237 -22.338 -7.448 1.00 32.15 69 ILE A O 10
ATOM 17470 N N . GLN A 1 91 ? -5.947 -22.344 -5.995 1.00 3.34 70 GLN A N 10
ATOM 17471 C CA . GLN A 1 91 ? -6.496 -21.087 -6.480 1.00 4.01 70 GLN A CA 10
ATOM 17472 C C . GLN A 1 91 ? -6.070 -19.920 -5.604 1.00 71.00 70 GLN A C 10
ATOM 17473 O O . GLN A 1 91 ? -6.121 -20.001 -4.375 1.00 34.25 70 GLN A O 10
ATOM 17487 N N . PHE A 1 92 ? -5.637 -18.845 -6.249 1.00 2.12 71 PHE A N 10
ATOM 17488 C CA . PHE A 1 92 ? -5.347 -17.601 -5.554 1.00 4.44 71 PHE A CA 10
ATOM 17489 C C . PHE A 1 92 ? -6.607 -16.746 -5.510 1.00 60.41 71 PHE A C 10
ATOM 17490 O O . PHE A 1 92 ? -7.035 -16.215 -6.532 1.00 1.10 71 PHE A O 10
ATOM 17507 N N . VAL A 1 93 ? -7.196 -16.619 -4.329 1.00 54.31 72 VAL A N 10
ATOM 17508 C CA . VAL A 1 93 ? -8.486 -15.956 -4.188 1.00 1.34 72 VAL A CA 10
ATOM 17509 C C . VAL A 1 93 ? -8.338 -14.561 -3.588 1.00 41.44 72 VAL A C 10
ATOM 17510 O O . VAL A 1 93 ? -7.659 -14.374 -2.575 1.00 3.34 72 VAL A O 10
ATOM 17523 N N . LEU A 1 94 ? -8.977 -13.592 -4.227 1.00 70.53 73 LEU A N 10
ATOM 17524 C CA . LEU A 1 94 ? -8.989 -12.220 -3.746 1.00 21.35 73 LEU A CA 10
ATOM 17525 C C . LEU A 1 94 ? -10.424 -11.708 -3.642 1.00 21.31 73 LEU A C 10
ATOM 17526 O O . LEU A 1 94 ? -11.211 -11.849 -4.582 1.00 51.42 73 LEU A O 10
ATOM 17542 N N . TRP A 1 95 ? -10.760 -11.136 -2.493 1.00 72.23 74 TRP A N 10
ATOM 17543 C CA . TRP A 1 95 ? -12.070 -10.523 -2.296 1.00 74.20 74 TRP A CA 10
ATOM 17544 C C . TRP A 1 95 ? -12.021 -9.054 -2.694 1.00 42.22 74 TRP A C 10
ATOM 17545 O O . TRP A 1 95 ? -10.944 -8.454 -2.748 1.00 44.35 74 TRP A O 10
ATOM 17566 N N . CYS A 1 96 ? -13.177 -8.477 -2.975 1.00 43.24 75 CYS A N 10
ATOM 17567 C CA . CYS A 1 96 ? -13.260 -7.054 -3.252 1.00 13.34 75 CYS A CA 10
ATOM 17568 C C . CYS A 1 96 ? -13.403 -6.287 -1.943 1.00 21.15 75 CYS A C 10
ATOM 17569 O O . CYS A 1 96 ? -13.920 -6.819 -0.958 1.00 21.11 75 CYS A O 10
ATOM 17577 N N . PRO A 1 97 ? -12.935 -5.034 -1.898 1.00 11.11 76 PRO A N 10
ATOM 17578 C CA . PRO A 1 97 ? -13.104 -4.183 -0.731 1.00 11.53 76 PRO A CA 10
ATOM 17579 C C . PRO A 1 97 ? -14.534 -3.674 -0.618 1.00 54.22 76 PRO A C 10
ATOM 17580 O O . PRO A 1 97 ? -14.844 -2.548 -1.010 1.00 11.32 76 PRO A O 10
ATOM 17591 N N . ASP A 1 98 ? -15.408 -4.530 -0.115 1.00 1.30 77 ASP A N 10
ATOM 17592 C CA . ASP A 1 98 ? -16.812 -4.183 0.044 1.00 54.43 77 ASP A CA 10
ATOM 17593 C C . ASP A 1 98 ? -16.988 -3.225 1.212 1.00 11.24 77 ASP A C 10
ATOM 17594 O O . ASP A 1 98 ? -17.774 -2.281 1.147 1.00 11.25 77 ASP A O 10
ATOM 17603 N N . ASN A 1 99 ? -16.233 -3.463 2.273 1.00 50.12 78 ASN A N 10
ATOM 17604 C CA . ASN A 1 99 ? -16.299 -2.616 3.456 1.00 41.32 78 ASN A CA 10
ATOM 17605 C C . ASN A 1 99 ? -15.036 -1.763 3.567 1.00 33.34 78 ASN A C 10
ATOM 17606 O O . ASN A 1 99 ? -14.821 -1.068 4.558 1.00 70.31 78 ASN A O 10
ATOM 17617 N N . ALA A 1 100 ? -14.227 -1.791 2.518 1.00 50.21 79 ALA A N 10
ATOM 17618 C CA . ALA A 1 100 ? -12.936 -1.111 2.519 1.00 23.11 79 ALA A CA 10
ATOM 17619 C C . ALA A 1 100 ? -12.806 -0.176 1.310 1.00 23.03 79 ALA A C 10
ATOM 17620 O O . ALA A 1 100 ? -13.613 -0.247 0.381 1.00 41.54 79 ALA A O 10
ATOM 17627 N N . PRO A 1 101 ? -11.811 0.738 1.324 1.00 73.25 80 PRO A N 10
ATOM 17628 C CA . PRO A 1 101 ? -11.543 1.646 0.198 1.00 53.30 80 PRO A CA 10
ATOM 17629 C C . PRO A 1 101 ? -10.998 0.920 -1.034 1.00 21.25 80 PRO A C 10
ATOM 17630 O O . PRO A 1 101 ? -10.709 -0.275 -0.991 1.00 41.23 80 PRO A O 10
ATOM 17641 N N . VAL A 1 102 ? -10.817 1.666 -2.119 1.00 4.35 81 VAL A N 10
ATOM 17642 C CA . VAL A 1 102 ? -10.420 1.091 -3.406 1.00 74.33 81 VAL A CA 10
ATOM 17643 C C . VAL A 1 102 ? -8.916 0.783 -3.455 1.00 71.11 81 VAL A C 10
ATOM 17644 O O . VAL A 1 102 ? -8.432 0.119 -4.375 1.00 44.05 81 VAL A O 10
ATOM 17657 N N . LYS A 1 103 ? -8.185 1.227 -2.442 1.00 53.14 82 LYS A N 10
ATOM 17658 C CA . LYS A 1 103 ? -6.732 1.068 -2.424 1.00 74.32 82 LYS A CA 10
ATOM 17659 C C . LYS A 1 103 ? -6.298 -0.403 -2.290 1.00 64.51 82 LYS A C 10
ATOM 17660 O O . LYS A 1 103 ? -5.547 -0.895 -3.137 1.00 30.14 82 LYS A O 10
ATOM 17679 N N . PRO A 1 104 ? -6.749 -1.132 -1.239 1.00 73.22 83 PRO A N 10
ATOM 17680 C CA . PRO A 1 104 ? -6.272 -2.497 -0.967 1.00 11.43 83 PRO A CA 10
ATOM 17681 C C . PRO A 1 104 ? -6.397 -3.438 -2.165 1.00 61.35 83 PRO A C 10
ATOM 17682 O O . PRO A 1 104 ? -5.492 -4.225 -2.429 1.00 61.41 83 PRO A O 10
ATOM 17693 N N . ARG A 1 105 ? -7.498 -3.341 -2.904 1.00 22.51 84 ARG A N 10
ATOM 17694 C CA . ARG A 1 105 ? -7.725 -4.224 -4.049 1.00 14.45 84 ARG A CA 10
ATOM 17695 C C . ARG A 1 105 ? -6.626 -4.057 -5.096 1.00 33.21 84 ARG A C 10
ATOM 17696 O O . ARG A 1 105 ? -6.082 -5.041 -5.603 1.00 1.40 84 ARG A O 10
ATOM 17717 N N . MET A 1 106 ? -6.294 -2.809 -5.403 1.00 31.15 85 MET A N 10
ATOM 17718 C CA . MET A 1 106 ? -5.236 -2.516 -6.365 1.00 61.22 85 MET A CA 10
ATOM 17719 C C . MET A 1 106 ? -3.887 -2.938 -5.798 1.00 63.23 85 MET A C 10
ATOM 17720 O O . MET A 1 106 ? -2.962 -3.274 -6.538 1.00 42.12 85 MET A O 10
ATOM 17734 N N . THR A 1 107 ? -3.804 -2.937 -4.477 1.00 54.13 86 THR A N 10
ATOM 17735 C CA . THR A 1 107 ? -2.579 -3.269 -3.770 1.00 5.13 86 THR A CA 10
ATOM 17736 C C . THR A 1 107 ? -2.263 -4.768 -3.858 1.00 12.10 86 THR A C 10
ATOM 17737 O O . THR A 1 107 ? -1.138 -5.153 -4.181 1.00 74.13 86 THR A O 10
ATOM 17748 N N . TYR A 1 108 ? -3.262 -5.607 -3.584 1.00 71.12 87 TYR A N 10
ATOM 17749 C CA . TYR A 1 108 ? -3.078 -7.060 -3.618 1.00 60.23 87 TYR A CA 10
ATOM 17750 C C . TYR A 1 108 ? -2.676 -7.538 -5.010 1.00 21.22 87 TYR A C 10
ATOM 17751 O O . TYR A 1 108 ? -1.941 -8.516 -5.154 1.00 33.11 87 TYR A O 10
ATOM 17769 N N . ALA A 1 109 ? -3.156 -6.835 -6.029 1.00 2.13 88 ALA A N 10
ATOM 17770 C CA . ALA A 1 109 ? -2.887 -7.206 -7.413 1.00 61.34 88 ALA A CA 10
ATOM 17771 C C . ALA A 1 109 ? -1.399 -7.110 -7.745 1.00 12.31 88 ALA A C 10
ATOM 17772 O O . ALA A 1 109 ? -0.903 -7.824 -8.616 1.00 70.34 88 ALA A O 10
ATOM 17779 N N . SER A 1 110 ? -0.690 -6.239 -7.040 1.00 43.52 89 SER A N 10
ATOM 17780 C CA . SER A 1 110 ? 0.726 -6.017 -7.301 1.00 63.45 89 SER A CA 10
ATOM 17781 C C . SER A 1 110 ? 1.566 -7.214 -6.853 1.00 63.24 89 SER A C 10
ATOM 17782 O O . SER A 1 110 ? 2.605 -7.513 -7.437 1.00 13.40 89 SER A O 10
ATOM 17790 N N . SER A 1 111 ? 1.098 -7.907 -5.828 1.00 60.13 90 SER A N 10
ATOM 17791 C CA . SER A 1 111 ? 1.842 -9.015 -5.248 1.00 61.13 90 SER A CA 10
ATOM 17792 C C . SER A 1 111 ? 1.364 -10.363 -5.785 1.00 51.32 90 SER A C 10
ATOM 17793 O O . SER A 1 111 ? 1.740 -11.413 -5.271 1.00 62.21 90 SER A O 10
ATOM 17801 N N . LYS A 1 112 ? 0.566 -10.326 -6.845 1.00 20.24 91 LYS A N 10
ATOM 17802 C CA . LYS A 1 112 ? -0.027 -11.537 -7.408 1.00 4.25 91 LYS A CA 10
ATOM 17803 C C . LYS A 1 112 ? 1.043 -12.560 -7.805 1.00 55.41 91 LYS A C 10
ATOM 17804 O O . LYS A 1 112 ? 0.997 -13.718 -7.385 1.00 61.54 91 LYS A O 10
ATOM 17823 N N . ASP A 1 113 ? 2.015 -12.120 -8.594 1.00 34.44 92 ASP A N 10
ATOM 17824 C CA . ASP A 1 113 ? 3.021 -13.023 -9.147 1.00 70.31 92 ASP A CA 10
ATOM 17825 C C . ASP A 1 113 ? 4.062 -13.409 -8.102 1.00 72.30 92 ASP A C 10
ATOM 17826 O O . ASP A 1 113 ? 4.585 -14.522 -8.122 1.00 3.42 92 ASP A O 10
ATOM 17835 N N . ALA A 1 114 ? 4.333 -12.501 -7.175 1.00 53.01 93 ALA A N 10
ATOM 17836 C CA . ALA A 1 114 ? 5.387 -12.702 -6.182 1.00 44.02 93 ALA A CA 10
ATOM 17837 C C . ALA A 1 114 ? 5.078 -13.867 -5.250 1.00 50.43 93 ALA A C 10
ATOM 17838 O O . ALA A 1 114 ? 5.980 -14.463 -4.669 1.00 23.32 93 ALA A O 10
ATOM 17845 N N . LEU A 1 115 ? 3.804 -14.197 -5.128 1.00 43.23 94 LEU A N 10
ATOM 17846 C CA . LEU A 1 115 ? 3.377 -15.283 -4.259 1.00 72.11 94 LEU A CA 10
ATOM 17847 C C . LEU A 1 115 ? 3.213 -16.559 -5.065 1.00 22.24 94 LEU A C 10
ATOM 17848 O O . LEU A 1 115 ? 3.629 -17.637 -4.640 1.00 41.54 94 LEU A O 10
ATOM 17864 N N . LEU A 1 116 ? 2.625 -16.418 -6.244 1.00 63.53 95 LEU A N 10
ATOM 17865 C CA . LEU A 1 116 ? 2.424 -17.535 -7.157 1.00 21.01 95 LEU A CA 10
ATOM 17866 C C . LEU A 1 116 ? 3.744 -18.234 -7.464 1.00 43.22 95 LEU A C 10
ATOM 17867 O O . LEU A 1 116 ? 3.812 -19.461 -7.551 1.00 44.32 95 LEU A O 10
ATOM 17883 N N . LYS A 1 117 ? 4.785 -17.437 -7.619 1.00 62.03 96 LYS A N 10
ATOM 17884 C CA . LYS A 1 117 ? 6.099 -17.942 -7.974 1.00 65.53 96 LYS A CA 10
ATOM 17885 C C . LYS A 1 117 ? 6.856 -18.481 -6.763 1.00 13.54 96 LYS A C 10
ATOM 17886 O O . LYS A 1 117 ? 7.772 -19.292 -6.908 1.00 43.34 96 LYS A O 10
ATOM 17905 N N . LYS A 1 118 ? 6.474 -18.046 -5.572 1.00 41.53 97 LYS A N 10
ATOM 17906 C CA . LYS A 1 118 ? 7.288 -18.299 -4.392 1.00 22.45 97 LYS A CA 10
ATOM 17907 C C . LYS A 1 118 ? 6.732 -19.419 -3.519 1.00 44.33 97 LYS A C 10
ATOM 17908 O O . LYS A 1 118 ? 7.498 -20.151 -2.897 1.00 42.11 97 LYS A O 10
ATOM 17927 N N . LEU A 1 119 ? 5.416 -19.572 -3.472 1.00 32.22 98 LEU A N 10
ATOM 17928 C CA . LEU A 1 119 ? 4.824 -20.438 -2.459 1.00 4.12 98 LEU A CA 10
ATOM 17929 C C . LEU A 1 119 ? 4.722 -21.890 -2.911 1.00 21.42 98 LEU A C 10
ATOM 17930 O O . LEU A 1 119 ? 5.000 -22.800 -2.131 1.00 2.44 98 LEU A O 10
ATOM 17946 N N . ASP A 1 120 ? 4.353 -22.114 -4.163 1.00 24.32 99 ASP A N 10
ATOM 17947 C CA . ASP A 1 120 ? 4.150 -23.476 -4.641 1.00 74.54 99 ASP A CA 10
ATOM 17948 C C . ASP A 1 120 ? 4.417 -23.576 -6.142 1.00 63.01 99 ASP A C 10
ATOM 17949 O O . ASP A 1 120 ? 4.855 -22.613 -6.774 1.00 3.14 99 ASP A O 10
ATOM 17958 N N . GLY A 1 121 ? 4.144 -24.749 -6.694 1.00 60.04 100 GLY A N 10
ATOM 17959 C CA . GLY A 1 121 ? 4.179 -24.961 -8.125 1.00 50.33 100 GLY A CA 10
ATOM 17960 C C . GLY A 1 121 ? 2.790 -24.816 -8.713 1.00 74.24 100 GLY A C 10
ATOM 17961 O O . GLY A 1 121 ? 2.534 -25.205 -9.855 1.00 42.13 100 GLY A O 10
ATOM 17965 N N . ALA A 1 122 ? 1.899 -24.259 -7.895 1.00 3.12 101 ALA A N 10
ATOM 17966 C CA . ALA A 1 122 ? 0.477 -24.116 -8.206 1.00 13.11 101 ALA A CA 10
ATOM 17967 C C . ALA A 1 122 ? 0.221 -23.373 -9.516 1.00 74.21 101 ALA A C 10
ATOM 17968 O O . ALA A 1 122 ? 1.141 -22.867 -10.163 1.00 63.21 101 ALA A O 10
ATOM 17975 N N . THR A 1 123 ? -1.050 -23.267 -9.870 1.00 44.45 102 THR A N 10
ATOM 17976 C CA . THR A 1 123 ? -1.446 -22.831 -11.192 1.00 73.24 102 THR A CA 10
ATOM 17977 C C . THR A 1 123 ? -1.500 -21.311 -11.275 1.00 15.11 102 THR A C 10
ATOM 17978 O O . THR A 1 123 ? -1.940 -20.642 -10.341 1.00 1.42 102 THR A O 10
ATOM 17989 N N . ALA A 1 124 ? -1.043 -20.787 -12.410 1.00 1.42 103 ALA A N 10
ATOM 17990 C CA . ALA A 1 124 ? -0.925 -19.347 -12.633 1.00 1.14 103 ALA A CA 10
ATOM 17991 C C . ALA A 1 124 ? -2.281 -18.645 -12.749 1.00 32.45 103 ALA A C 10
ATOM 17992 O O . ALA A 1 124 ? -2.342 -17.455 -13.060 1.00 1.22 103 ALA A O 10
ATOM 17999 N N . VAL A 1 125 ? -3.359 -19.373 -12.519 1.00 70.21 104 VAL A N 10
ATOM 18000 C CA . VAL A 1 125 ? -4.692 -18.791 -12.570 1.00 75.21 104 VAL A CA 10
ATOM 18001 C C . VAL A 1 125 ? -5.041 -18.167 -11.216 1.00 4.11 104 VAL A C 10
ATOM 18002 O O . VAL A 1 125 ? -4.573 -18.624 -10.170 1.00 52.21 104 VAL A O 10
ATOM 18015 N N . ALA A 1 126 ? -5.847 -17.118 -11.237 1.00 2.14 105 ALA A N 10
ATOM 18016 C CA . ALA A 1 126 ? -6.309 -16.487 -10.013 1.00 71.20 105 ALA A CA 10
ATOM 18017 C C . ALA A 1 126 ? -7.830 -16.416 -10.005 1.00 53.34 105 ALA A C 10
ATOM 18018 O O . ALA A 1 126 ? -8.473 -16.603 -11.040 1.00 61.01 105 ALA A O 10
ATOM 18025 N N . LEU A 1 127 ? -8.406 -16.150 -8.845 1.00 72.42 106 LEU A N 10
ATOM 18026 C CA . LEU A 1 127 ? -9.848 -16.046 -8.719 1.00 3.41 106 LEU A CA 10
ATOM 18027 C C . LEU A 1 127 ? -10.205 -14.798 -7.923 1.00 34.10 106 LEU A C 10
ATOM 18028 O O . LEU A 1 127 ? -9.827 -14.659 -6.760 1.00 52.04 106 LEU A O 10
ATOM 18044 N N . GLU A 1 128 ? -10.916 -13.885 -8.561 1.00 63.31 107 GLU A N 10
ATOM 18045 C CA . GLU A 1 128 ? -11.389 -12.694 -7.886 1.00 55.35 107 GLU A CA 10
ATOM 18046 C C . GLU A 1 128 ? -12.901 -12.758 -7.745 1.00 55.14 107 GLU A C 10
ATOM 18047 O O . GLU A 1 128 ? -13.609 -13.096 -8.695 1.00 73.22 107 GLU A O 10
ATOM 18059 N N . ALA A 1 129 ? -13.389 -12.467 -6.558 1.00 72.11 108 ALA A N 10
ATOM 18060 C CA . ALA A 1 129 ? -14.816 -12.481 -6.309 1.00 34.23 108 ALA A CA 10
ATOM 18061 C C . ALA A 1 129 ? -15.234 -11.209 -5.601 1.00 74.01 108 ALA A C 10
ATOM 18062 O O . ALA A 1 129 ? -14.402 -10.494 -5.043 1.00 35.32 108 ALA A O 10
ATOM 18069 N N . HIS A 1 130 ? -16.521 -10.926 -5.628 1.00 52.40 109 HIS A N 10
ATOM 18070 C CA . HIS A 1 130 ? -17.029 -9.710 -5.027 1.00 74.32 109 HIS A CA 10
ATOM 18071 C C . HIS A 1 130 ? -17.883 -10.017 -3.803 1.00 52.51 109 HIS A C 10
ATOM 18072 O O . HIS A 1 130 ? -17.745 -11.085 -3.203 1.00 3.33 109 HIS A O 10
ATOM 18087 N N . GLU A 1 131 ? -18.744 -9.071 -3.434 1.00 64.14 110 GLU A N 10
ATOM 18088 C CA . GLU A 1 131 ? -19.480 -9.118 -2.169 1.00 64.31 110 GLU A CA 10
ATOM 18089 C C . GLU A 1 131 ? -20.202 -10.450 -1.941 1.00 4.21 110 GLU A C 10
ATOM 18090 O O . GLU A 1 131 ? -20.482 -11.198 -2.883 1.00 24.44 110 GLU A O 10
ATOM 18102 N N . MET A 1 132 ? -20.469 -10.726 -0.661 1.00 22.44 111 MET A N 10
ATOM 18103 C CA . MET A 1 132 ? -21.139 -11.945 -0.195 1.00 12.02 111 MET A CA 10
ATOM 18104 C C . MET A 1 132 ? -20.180 -13.131 -0.135 1.00 21.33 111 MET A C 10
ATOM 18105 O O . MET A 1 132 ? -20.149 -13.843 0.864 1.00 30.43 111 MET A O 10
ATOM 18119 N N . GLY A 1 133 ? -19.375 -13.307 -1.185 1.00 65.10 112 GLY A N 10
ATOM 18120 C CA . GLY A 1 133 ? -18.544 -14.503 -1.331 1.00 22.52 112 GLY A CA 10
ATOM 18121 C C . GLY A 1 133 ? -17.606 -14.778 -0.162 1.00 12.13 112 GLY A C 10
ATOM 18122 O O . GLY A 1 133 ? -17.137 -15.902 -0.003 1.00 3.30 112 GLY A O 10
ATOM 18126 N N . ASP A 1 134 ? -17.343 -13.760 0.647 1.00 53.33 113 ASP A N 10
ATOM 18127 C CA . ASP A 1 134 ? -16.448 -13.879 1.801 1.00 63.33 113 ASP A CA 10
ATOM 18128 C C . ASP A 1 134 ? -16.932 -14.959 2.769 1.00 2.53 113 ASP A C 10
ATOM 18129 O O . ASP A 1 134 ? -16.177 -15.861 3.132 1.00 32.41 113 ASP A O 10
ATOM 18138 N N . LEU A 1 135 ? -18.195 -14.890 3.164 1.00 21.43 114 LEU A N 10
ATOM 18139 C CA . LEU A 1 135 ? -18.761 -15.909 4.039 1.00 63.11 114 LEU A CA 10
ATOM 18140 C C . LEU A 1 135 ? -19.952 -16.610 3.385 1.00 35.23 114 LEU A C 10
ATOM 18141 O O . LEU A 1 135 ? -20.783 -17.216 4.067 1.00 25.52 114 LEU A O 10
ATOM 18157 N N . ALA A 1 136 ? -20.036 -16.525 2.065 1.00 43.01 115 ALA A N 10
ATOM 18158 C CA . ALA A 1 136 ? -21.082 -17.216 1.321 1.00 15.42 115 ALA A CA 10
ATOM 18159 C C . ALA A 1 136 ? -20.514 -18.476 0.683 1.00 12.32 115 ALA A C 10
ATOM 18160 O O . ALA A 1 136 ? -19.309 -18.571 0.466 1.00 43.14 115 ALA A O 10
ATOM 18167 N N . PRO A 1 137 ? -21.364 -19.471 0.391 1.00 12.34 116 PRO A N 10
ATOM 18168 C CA . PRO A 1 137 ? -20.920 -20.740 -0.188 1.00 71.12 116 PRO A CA 10
ATOM 18169 C C . PRO A 1 137 ? -20.216 -20.577 -1.535 1.00 63.42 116 PRO A C 10
ATOM 18170 O O . PRO A 1 137 ? -20.862 -20.389 -2.566 1.00 51.34 116 PRO A O 10
ATOM 18181 N N . LEU A 1 138 ? -18.886 -20.615 -1.506 1.00 53.43 117 LEU A N 10
ATOM 18182 C CA . LEU A 1 138 ? -18.095 -20.658 -2.732 1.00 32.10 117 LEU A CA 10
ATOM 18183 C C . LEU A 1 138 ? -18.388 -21.961 -3.459 1.00 23.42 117 LEU A C 10
ATOM 18184 O O . LEU A 1 138 ? -18.763 -21.973 -4.632 1.00 12.42 117 LEU A O 10
ATOM 18200 N N . ALA A 1 139 ? -18.218 -23.053 -2.728 1.00 20.33 118 ALA A N 10
ATOM 18201 C CA . ALA A 1 139 ? -18.514 -24.382 -3.221 1.00 43.31 118 ALA A CA 10
ATOM 18202 C C . ALA A 1 139 ? -18.701 -25.318 -2.038 1.00 2.41 118 ALA A C 10
ATOM 18203 O O . ALA A 1 139 ? -18.195 -26.456 -2.079 1.00 74.23 118 ALA A O 10
#

Solvent-accessible surface area: 6807 Å² total; per-residue (Å²): 128,22,74,68,88,39,65,63,130,43,0,44,30,74,16,96,36,21,136,143,149,182,68,80,5,2,6,8,0,54,0,53,117,50,106,0,48,23,85,116,44,14,126,39,8,12,102,82,1,71,67,42,22,111,37,91,30,0,68,1,3,6,22,20,58,90,149,102,24,42,0,4,12,47,18,1,143,122,25,91,74,160,34,66,112,2,3,48,62,3,39,62,26,1,17,158,148,20,35,85,22,54,74,83,39,55,125,8,125,116,139,31,10,55,27,108,68,98

Secondary structure (DSSP, 8-state):
--TT-EE-HHHHHHHHHHTTTT---EEEEEEETTEEEEEEEESSHHHHHHHH----S--EEEEE-SS-EEEEEE--TTS-HHHHHHHHHHHHHHHHHH-S--S-EEEESSTTTTS---

Foldseek 3Di:
DQVQADEDVQQQVQLVCCVPVVQWWKWWWADDPSYIGTDDIAHVHQQGQLAVDPPLAWIWIWTDDPPFIETETEQNRVHDNPRRVVVVSCLVVCCVPRDVTDSHYYYDYPPSRNHRPD

Organism: Toxoplasma gondii (strain ATCC 50861 / VEG) (NCBI:txid432359)